Protein 7VRX (pdb70)

Sequence (1427 aa):
VLTDTPVMVQICISLAQGVVYWQPPAQALEKVKEIIWEPSVSRYGADEGLPELREALMQKLGHENNLHKSSVMVTAGANQAFVNVVLTLCDAGDSVVMFAPYYFNAHMSFQMTGVTDILVGPGDPKTLHPDADWLESTLKNTVPTPKLVTVVNPGNPSGTYIPESLLKRISDICKKAGCWLVIDNTYEYFMYDNRKHVCIEANHIVNIFSFSAYGMMGWRVGYIAYPSEVEGLAAQLLKVQDNIPICASIISQRLALYSMEMGPEWVTNQVKDLVKNREVLLEALSPLGKGAVKGGEGAIYLWAKLPDKYMDDFKVVHWLAGVVLIPGSSSGCPGYVRVSFGGLIEKDCRAAAERLRKVLTDTPVMVQIQEAQGVVYWQPPAQALEKVKEIIWEPSVSRYGADEGLPELREALMQKLGHENNLHKSSVMVTAGANQAFVNVVLTLCDAGDSVVMFAPYYFNAHMSFQMTGVTDILVGPGDPKTLHPDADWLESTLKNTVPTPKLVTVVNPGNPSGTYIPESLLKRISDICKKAGCWLVIDNTYEYFMYDNRKHVCIEANHIVNIFSFSAYGMMGWRVGYIAYPSEVEGLAAQLLKVQDNIPICASIISQRLALYSMEMGPEWVTNQVKDLVKNREVLLEALSPLGKGAVKGGEGAIYLWAKLPDKYMDDFKVVHWLGVVLIPGSSSGCPGYVRVSFGGLIEKDCRAAAELTDTPVMVQIQELIRGNCISLAQGVVYWQPPAQALEKVKEIIWEPSVSRYGADEGLPELREALMQKLGHENNLHKSSVMVTAGANQAFVNVVLTLCDAGDSVVMFAPYYFNAHMSFQMTGVTDILVGPGDPKTLHPDADWLESTLKNTVPTPKLVTVVNPGNPSGTYIPESLLKRISDICKKAGCWLVIDNTYEYFMYDNRKHVCIEANHIVNIFSFSAYGMMGWRVGYIAYPSEVEGLAAQLLKVQDNIPICASIISQRLALYSMEMGPEWVTNQVKDLVKNREVLLEALSPLGKGAVKGGEGAIYLWAKLPDKYMDDFKVVHWLAKRVLIPGSSSGCPGYVRVSFGGLIEKDCRAAAERLLTDTPVMVQICISLAQGVVYWQPPAQALEKVKEIIWEPSVSRYGADEGLPELREALMQKLGHENNLHKSSVMVTAGANQAFVNVVLTLCDAGDSVVMFAPYYFNAHMSFQMTGVTDILVGPGDPKTLHPDADWLESTLKNTVPTPKLVTVVNPGNPSGTYIPESLLKRISDICKKAGCWLVIDNTYEYFMYDNRKHVCIEANHIVNIFSFSAYGMMGWRVGYIAYPSEVEGLAAQLLKVQDNIPICASIISQRLALYSMEMGPEWVTNQVKDLVKNREVLLEALSPLGKGAVKGGEGAIYLWAKLPDKYMDDFKVVHWLGVVLIPGSSSGCPGYVRVSFGGLIEKDCRAAAERLRK

InterPro domains:
  IPR004838 Aminotransferases, class-I, pyridoxal-phosphate-binding site [PS00105] (230-243)
  IPR004839 Aminotransferase, class I/classII, large domain [PF00155] (30-380)
  IPR015421 Pyridoxal phosphate-dependent transferase, major domain [G3DSA:3.40.640.10] (11-390)
  IPR015424 Pyridoxal phosphate-dependent transferase [SSF53383] (24-387)
  IPR050596 Aspartate/prephenate aminotransferase-like [PTHR46383] (18-388)

Radius of gyration: 36.57 Å; Cα contacts (8 Å, |Δi|>4): 3224; chains: 4; bounding box: 102×88×93 Å

Nearest PDB structures (foldseek):
  7vrx-assembly2_A  TM=1.003E+00  e=2.700E-81  Solanum melongena
  7vrx-assembly2_D  TM=9.957E-01  e=5.953E-75  Solanum melongena
  7vrx-assembly2_C  TM=9.950E-01  e=6.932E-74  Solanum melongena
  7vrx-assembly2_B  TM=9.902E-01  e=2.092E-73  Solanum melongena
  2x5d-assembly1_D  TM=8.824E-01  e=5.271E-25  Pseudomonas aeruginosa PAO1

Secondary structure (DSSP, 8-state):
---HHHHTS---EE-SS---SPPSPHHHHHHHHTTTT-HHHHS---TT--HHHHHHHHHHHHHHS---SEEEEEES-HHHHHHHHHHHH--TT-EEEEESSP-HHHHHHHHHTT--EEEEE-B-TTT--B-HHHHHHHHHHSSSPPSEEEEESS-TTT-----HHHHHHHHHHHHHHT-EEEEE-TTTT-B-TTPPP-----TTEEEEEE----S-GGG--EEEEEESSSTTHHHHHHHHHHHTTSS--HHHHHHHHHHHTT-HHHHHHHHGGGHHHHHHHHHHTGGG-SSSEEE-SBTTEEEEEPPTT---HHHHHHS---EE-EEGGGGT-TTEEEEE-SS-SS-HHHHTTS----/---HHHHTSPP-------SSPSPHHHHHHHHHHTT-HHHHS---TT--HHHHHHHHHHHHHHH---SEEEEEESSHHHHHHHHHHHH--TT-EEEEESSP-HHHHHHHHHTT--EEEEE-B-TTT--B-HHHHHHHHHHSSSPPSEEEEESS-TTT-----HHHHHHHHHHHHHHT-EEEEE-TTTT-B-TTPPP-----TTEEEEEE----S-GGG--EEEEEETTSTTHHHHHHHHHHHTTSS--HHHHHHHHHHHTT-THHHHHHHHTTHHHHHHHHHHTGGG-TT-EEE-SBTTEEEEEPPTT---HHHHHHH-----EEGGGGT-TTEEEEE-SS-SS-TTTTT--/--HHHHTSPPPTT---------S---SSPSPHHHHHHHHHHTT-HHHHS---TT--HHHHHHHHHHHHHHS---SEEEEEESSHHHHHHHHHHHH--TT-EEEEESS--HHHHHHHHHTT--EEEEE-B-TTT--B-HHHHHHHHHHSSSPPSEEEEESS-TTT-----HHHHHHHHHHHHHHT-EEEEE-TTTT-B-TT--------TTEEEEEE----S-GGG--EEEEEESSSTTHHHHHHHHHHHTTSS--HHHHHHHHHHHTT-THHHHHHHGGGHHHHHHHHHHTGGG-STTEEE-SBTTEEEEEPPTT---HHHHHHHHHH---EEGGGGT-TTEEEEE-SS-SS-TTTTT----/--HHHHTS---EE--S---SPPSPHHHHHHHHHHTT-HHHHS---TT--HHHHHHHHHHHHHTS---SEEEEEES-HHHHHHHHHHHH--TT-EEEEESSP-HHHHHHHHHTT--EEEEE-B-TTT--B-HHHHHHHHHHSSSPPSEEEEESS-TTT-----HHHHHHHHHHHHHHT-EEEEE-TTTT-B-TTPPP-----TTEEEEEE----S-GGG--EEEEEESSSTTHHHHHHHHHHHTTSS--HHHHHHHHHHHTT-THHHHHHHGGGHHHHHHHHHHTGGG-SS-EEE-SBTTEEEEEPPTT---HHHHHHT--EE-EEGGGGT-TTEEEEE-SS-SS-TTTTT------

Solvent-accessible surface area: 53278 Å² total

Foldseek 3Di:
DDDPLQVPFDDQAEQAPFAFADAFDPVLVVVLVVCVPPPVLVDFDALQDDPLLQVLVQVCCCPPFVDNQWGKRKFQALLLVLLLVCVQQHAQVAEEEEEPLGDLSNQRSCSNRNNNNYHYAAADLQARAGDLVVVLCCQVPDPPGHAEYEAEAVDVPQQGGHDPVRVVSNVVSCVVSVHAYEYEDQFQLWFPPPDHDHDDADQRYKYKYGPVLRVCVVQGIIMIIHGPPNPCSVVSSCVSSCPPVVHRNSSSSSSVSSSCVVDSCVSNVLSVLLLVLCVLLVVLCVVADDSQWGHPRTDFKIKGAHPPVPQAQVVVQVVPVHHHWAASVSSVDTRMTMGGRRHDDVVSNVNSVRHDPD/DDDPLQVPQDDDWQDFAFADAFDPQLVVVLVVCVPPVVLVDQDALQADPLLQVLVQVCCCPPFVDNQWGKRKFQALLLVLLLVCQQQHAQVAEEEEEPLGDLSNQSSCSNRNNPNYHYAYADLQQREGDLVCVLCCQVPDPPGHAEYEDEAVDVPFQHGHAPVRVVSSVVSCVVSVHAYEYEDQFQLQFPPPRHRHDDDDQRYKYKYGCVLRVLVVQGIIMIIHGPPNPPSVVSSSVSSCPPPVHRNSSSSSSVSSSCVVPSVVSNVVSVVLLVLVVLVVVLLPVQDPSQWGHPRTRFKIKGAHPPVCQPQVVVQVVPVAH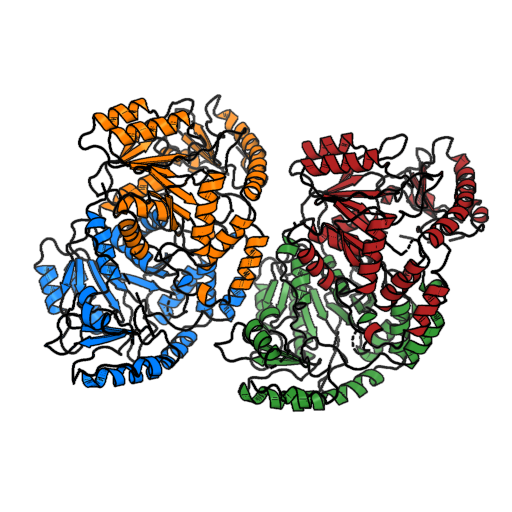WIASVSSVDGRIIMDGSRHDDVVSNVNSPD/DDPLQVPQDDDVPDDPDVPDQADFAFADAFDPVLVVVLVVCVPPVVLVDQDALQDDPLLQVLVQVCCCPPQVDDQWGKRKAQALLLVLLLVCQQQDDQVAEEEEEPLADLSNQSSCSNRNNPNYHYAFADPQARHGDLVCLLCCQVPDPPGHAEYEDEAVDVAAQGGHAPVRVVSSVVSCVVSVHAYEYEDAFQLWFPPPGHDHHDDDQRYKYKYGPVLRVLVVQGIIMIIHGPPPPCSVVSSSVSSCPPPVHRRSSSSSSVSSSCVVDSCVSNVVSVQLLVLVVLVVVLLPVQDDSFWHHPRTRFKIKGAHPPVQQPQVVVCVVVNVCHWAASVSSVGGRMIMGGSRYDDVVSNVVSSNND/DDPLQVPQDDLPEQADFAFADAFDPVLVVVLVVCPPPVVLVDQDALQADPLLQVLVQVCCCPVQVDNQWGKRKALALLVVLLLCCQLQHDQVAEEEEEPLGDLSNQSSCSNRNNNRYHYAFADPQARHGDLVVVLVCQVPDPPGHAEYEDEAVDVAQQGGQAPVRVVSSVVSCVVSVHAYEYEDQWQLWFPPPGHDHDDDDQRYKYKYGPVLRVCVVQGIIMITHGPPNPCSVVSSCVSSCPPPNHRNSSSSSSSSSSCVVDSCVSNVLSVQLLVLVVLVVVLLPVQDDSQWGHPRTRFKIKGAADPVPLPQVVVQVPDSYHWAQSVSSVRGRMTMGGRRNDDVVSNVNSVRVSDD

B-factor: mean 49.65, std 13.94, range [20.95, 112.95]

Organism: Solanum melongena (NCBI:txid223891)

Structure (mmCIF, N/CA/C/O backbone):
data_7VRX
#
_entry.id   7VRX
#
_cell.length_a   96.157
_cell.length_b   96.157
_cell.length_c   407.132
_cell.angle_alpha   90.0
_cell.angle_beta   90.0
_cell.angle_gamma   120.0
#
_symmetry.space_group_name_H-M   'P 65'
#
loop_
_entity.id
_entity.type
_entity.pdbx_description
1 polymer Aminotransferase
2 non-polymer 'SULFATE ION'
3 water water
#
loop_
_atom_site.group_PDB
_atom_site.id
_atom_site.type_symbol
_atom_site.label_atom_id
_atom_site.label_alt_id
_atom_site.label_comp_id
_atom_site.label_asym_id
_atom_site.label_entity_id
_atom_site.label_seq_id
_atom_site.pdbx_PDB_ins_code
_atom_site.Cartn_x
_atom_site.Cartn_y
_atom_site.Cartn_z
_atom_site.occupancy
_atom_site.B_iso_or_equiv
_atom_site.auth_seq_id
_atom_site.auth_comp_id
_atom_site.auth_asym_id
_atom_site.auth_atom_id
_atom_site.pdbx_PDB_model_num
ATOM 1 N N . VAL A 1 12 ? -69.71400 219.61800 15.72600 1.000 53.67000 12 VAL A N 1
ATOM 2 C CA . VAL A 1 12 ? -68.42100 219.45500 16.37600 1.000 48.97000 12 VAL A CA 1
ATOM 3 C C . VAL A 1 12 ? -67.36400 220.23200 15.60100 1.000 54.63000 12 VAL A C 1
ATOM 4 O O . VAL A 1 12 ? -67.14400 221.42900 15.82900 1.000 51.64000 12 VAL A O 1
ATOM 8 N N . LEU A 1 13 ? -66.69400 219.52800 14.69500 1.000 50.79000 13 LEU A N 1
ATOM 9 C CA . LEU A 1 13 ? -65.78300 220.15700 13.75900 1.000 44.84000 13 LEU A CA 1
ATOM 10 C C . LEU A 1 13 ? -66.59500 220.52100 12.53300 1.000 49.14000 13 LEU A C 1
ATOM 11 O O . LEU A 1 13 ? -67.68200 219.98700 12.31600 1.000 54.72000 13 LEU A O 1
ATOM 16 N N . THR A 1 14 ? -66.07900 221.42600 11.72000 1.000 48.70000 14 THR A N 1
ATOM 17 C CA . THR A 1 14 ? -66.87900 221.91200 10.61400 1.000 48.33000 14 THR A CA 1
ATOM 18 C C . THR A 1 14 ? -66.75800 221.12100 9.33600 1.000 48.36000 14 THR A C 1
ATOM 19 O O . THR A 1 14 ? -65.74300 220.48000 9.06800 1.000 49.00000 14 THR A O 1
ATOM 23 N N . ASP A 1 15 ? -67.84400 221.16100 8.57500 1.000 43.95000 15 ASP A N 1
ATOM 24 C CA . ASP A 1 15 ? -67.94800 220.48200 7.30300 1.000 47.06000 15 ASP A CA 1
ATOM 25 C C . ASP A 1 15 ? -66.82200 220.93100 6.38100 1.000 45.72000 15 ASP A C 1
ATOM 26 O O . ASP A 1 15 ? -66.12000 220.09400 5.81700 1.000 47.25000 15 ASP A O 1
ATOM 31 N N . THR A 1 16 ? -66.63300 222.24500 6.25300 1.000 42.96000 16 THR A N 1
ATOM 32 C CA . THR A 1 16 ? -65.69500 222.77000 5.26200 1.000 45.03000 16 THR A CA 1
ATOM 33 C C . THR A 1 16 ? -64.26200 222.25100 5.43600 1.000 42.78000 16 THR A C 1
ATOM 34 O O . THR A 1 16 ? -63.64800 221.88900 4.44700 1.000 42.57000 16 THR A O 1
ATOM 38 N N . PRO A 1 17 ? -63.73500 222.15900 6.67400 1.000 41.69000 17 PRO A N 1
ATOM 39 C CA . PRO A 1 17 ? -62.37700 221.60500 6.68800 1.000 45.39000 17 PRO A CA 1
ATOM 40 C C . PRO A 1 17 ? -62.32200 220.09100 6.86100 1.000 44.82000 17 PRO A C 1
ATOM 41 O O . PRO A 1 17 ? -61.33900 219.48300 6.44300 1.000 48.12000 17 PRO A O 1
ATOM 45 N N . VAL A 1 18 ? -63.34300 219.48900 7.46100 1.000 43.10000 18 VAL A N 1
ATOM 46 C CA . VAL A 1 18 ? -63.36700 218.03900 7.59100 1.000 47.46000 18 VAL A CA 1
ATOM 47 C C . VAL A 1 18 ? -63.40700 217.42100 6.19000 1.000 45.54000 18 VAL A C 1
ATOM 48 O O . VAL A 1 18 ? -62.85000 216.34500 5.96000 1.000 48.85000 18 VAL A O 1
ATOM 52 N N . MET A 1 19 ? -64.01200 218.14300 5.24600 1.000 47.81000 19 MET A N 1
ATOM 53 C CA . MET A 1 19 ? -64.09500 217.69400 3.85300 1.000 45.52000 19 MET A CA 1
ATOM 54 C C . MET A 1 19 ? -63.03900 218.33000 2.94700 1.000 43.63000 19 MET A C 1
ATOM 55 O O . MET A 1 19 ? -63.15000 218.27400 1.72200 1.000 48.75000 19 MET A O 1
ATOM 60 N N . VAL A 1 20 ? -62.01500 218.92100 3.56000 1.000 41.81000 20 VAL A N 1
ATOM 61 C CA . VAL A 1 20 ? -60.77300 219.28200 2.86700 1.000 41.91000 20 VAL A CA 1
ATOM 62 C C . VAL A 1 20 ? -59.79900 218.11100 2.90300 1.000 44.55000 20 VAL A C 1
ATOM 63 O O . VAL A 1 20 ? -59.68500 217.42300 3.92600 1.000 38.54000 20 VAL A O 1
ATOM 67 N N . GLN A 1 21 ? -59.07700 217.89900 1.80700 1.000 41.65000 21 GLN A N 1
ATOM 68 C CA . GLN A 1 21 ? -58.16300 216.77500 1.73700 1.000 44.01000 21 GLN A CA 1
ATOM 69 C C . GLN A 1 21 ? -56.98600 217.05200 2.66600 1.000 48.06000 21 GLN A C 1
ATOM 70 O O . GLN A 1 21 ? -56.64300 218.21200 2.91400 1.000 48.37000 21 GLN A O 1
ATOM 76 N N . ILE A 1 22 ? -56.39400 215.99200 3.20500 1.000 44.15000 22 ILE A N 1
ATOM 77 C CA . ILE A 1 22 ? -55.26400 216.12000 4.11800 1.000 50.27000 22 ILE A CA 1
ATOM 78 C C . ILE A 1 22 ? -53.99500 216.58800 3.41200 1.000 48.51000 22 ILE A C 1
ATOM 79 O O . ILE A 1 22 ? -53.63300 216.04500 2.37000 1.000 48.70000 22 ILE A O 1
ATOM 84 N N . CYS A 1 32 ? -33.57100 207.23100 4.07600 1.000 81.98000 32 CYS A N 1
ATOM 85 C CA . CYS A 1 32 ? -34.34300 207.53000 2.87500 1.000 77.04000 32 CYS A CA 1
ATOM 86 C C . CYS A 1 32 ? -33.89700 208.84200 2.24900 1.000 70.97000 32 CYS A C 1
ATOM 87 O O . CYS A 1 32 ? -33.86000 209.87300 2.91800 1.000 76.14000 32 CYS A O 1
ATOM 90 N N . ILE A 1 33 ? -33.53600 208.80100 0.97200 1.000 68.09000 33 ILE A N 1
ATOM 91 C CA . ILE A 1 33 ? -33.27000 210.03300 0.24200 1.000 68.99000 33 ILE A CA 1
ATOM 92 C C . ILE A 1 33 ? -34.59200 210.53200 -0.32800 1.000 64.45000 33 ILE A C 1
ATOM 93 O O . ILE A 1 33 ? -35.39400 209.74800 -0.83400 1.000 61.95000 33 ILE A O 1
ATOM 98 N N . SER A 1 34 ? -34.82500 211.83500 -0.23900 1.000 60.89000 34 SER A N 1
ATOM 99 C CA . SER A 1 34 ? -36.11000 212.38200 -0.64200 1.000 60.18000 34 SER A CA 1
ATOM 100 C C . SER A 1 34 ? -36.04000 213.12200 -1.96500 1.000 60.91000 34 SER A C 1
ATOM 101 O O . SER A 1 34 ? -35.11500 213.89600 -2.21500 1.000 58.61000 34 SER A O 1
ATOM 104 N N . LEU A 1 35 ? -37.03000 212.86100 -2.81000 1.000 59.40000 35 LEU A N 1
ATOM 105 C CA . LEU A 1 35 ? -37.23500 213.61100 -4.04100 1.000 55.65000 35 LEU A CA 1
ATOM 106 C C . LEU A 1 35 ? -38.65200 214.18000 -4.01300 1.000 56.54000 35 LEU A C 1
ATOM 107 O O . LEU A 1 35 ? -39.29000 214.34700 -5.05500 1.000 52.86000 35 LEU A O 1
ATOM 112 N N . ALA A 1 36 ? -39.11800 214.49900 -2.80800 1.000 56.21000 36 ALA A N 1
ATOM 113 C CA . ALA A 1 36 ? -40.53700 214.73900 -2.55800 1.000 56.98000 36 ALA A CA 1
ATOM 114 C C . ALA A 1 36 ? -40.96100 216.21000 -2.55300 1.000 53.74000 36 ALA A C 1
ATOM 115 O O . ALA A 1 36 ? -41.30900 216.75200 -3.60200 1.000 55.35000 36 ALA A O 1
ATOM 117 N N . GLN A 1 37 ? -40.90600 216.85100 -1.38500 1.000 57.17000 37 GLN A N 1
ATOM 118 C CA . GLN A 1 37 ? -41.42000 218.21500 -1.21900 1.000 57.66000 37 GLN A CA 1
ATOM 119 C C . GLN A 1 37 ? -40.92900 219.21600 -2.25900 1.000 55.47000 37 GLN A C 1
ATOM 120 O O . GLN A 1 37 ? -41.68300 220.08100 -2.69500 1.000 61.73000 37 GLN A O 1
ATOM 126 N N . GLY A 1 38 ? -39.67900 219.12200 -2.67200 1.000 52.39000 38 GLY A N 1
ATOM 127 C CA . GLY A 1 38 ? -39.20900 220.08500 -3.64100 1.000 54.04000 38 GLY A CA 1
ATOM 128 C C . GLY A 1 38 ? -38.94600 221.45700 -3.06500 1.000 55.03000 38 GLY A C 1
ATOM 129 O O . GLY A 1 38 ? -39.82200 222.31800 -2.96500 1.000 55.67000 38 GLY A O 1
ATOM 130 N N . VAL A 1 39 ? -37.69100 221.63600 -2.69700 1.000 54.77000 39 VAL A N 1
ATOM 131 C CA . VAL A 1 39 ? -37.15600 222.86700 -2.17000 1.000 48.09000 39 VAL A CA 1
ATOM 132 C C . VAL A 1 39 ? -35.89700 223.13200 -2.98500 1.000 47.08000 39 VAL A C 1
ATOM 133 O O . VAL A 1 39 ? -35.58900 222.37300 -3.90000 1.000 42.09000 39 VAL A O 1
ATOM 137 N N . VAL A 1 40 ? -35.18000 224.20800 -2.70000 1.000 46.23000 40 VAL A N 1
ATOM 138 C CA . VAL A 1 40 ? -33.87200 224.36800 -3.32600 1.000 43.66000 40 VAL A CA 1
ATOM 139 C C . VAL A 1 40 ? -32.82400 224.07100 -2.26100 1.000 42.43000 40 VAL A C 1
ATOM 140 O O . VAL A 1 40 ? -33.11400 224.12600 -1.07000 1.000 44.69000 40 VAL A O 1
ATOM 144 N N . TYR A 1 41 ? -31.60600 223.74900 -2.66900 1.000 46.23000 41 TYR A N 1
ATOM 145 C CA . TYR A 1 41 ? -30.58800 223.38000 -1.69200 1.000 42.63000 41 TYR A CA 1
ATOM 146 C C . TYR A 1 41 ? -29.83900 224.60400 -1.16500 1.000 45.91000 41 TYR A C 1
ATOM 147 O O . TYR A 1 41 ? -29.18200 224.54700 -0.12500 1.000 43.85000 41 TYR A O 1
ATOM 156 N N . TRP A 1 42 ? -29.94400 225.72000 -1.87200 1.000 42.52000 42 TRP A N 1
ATOM 157 C CA . TRP A 1 42 ? -29.15100 226.87400 -1.50100 1.000 42.26000 42 TRP A CA 1
ATOM 158 C C . TRP A 1 42 ? -29.84600 227.79300 -0.49500 1.000 48.18000 42 TRP A C 1
ATOM 159 O O . TRP A 1 42 ? -31.07100 227.91100 -0.48700 1.000 43.67000 42 TRP A O 1
ATOM 170 N N . GLN A 1 43 ? -29.04200 228.39600 0.38100 1.000 41.40000 43 GLN A N 1
ATOM 171 C CA . GLN A 1 43 ? -29.51000 229.39900 1.33000 1.000 37.16000 43 GLN A CA 1
ATOM 172 C C . GLN A 1 43 ? -29.57600 230.74700 0.62500 1.000 39.95000 43 GLN A C 1
ATOM 173 O O . GLN A 1 43 ? -29.04600 230.89400 -0.48000 1.000 37.89000 43 GLN A O 1
ATOM 179 N N . PRO A 1 44 ? -30.20500 231.74800 1.26100 1.000 34.29000 44 PRO A N 1
ATOM 180 C CA . PRO A 1 44 ? -30.21800 233.07700 0.63700 1.000 34.35000 44 PRO A CA 1
ATOM 181 C C . PRO A 1 44 ? -28.80600 233.68200 0.51200 1.000 35.09000 44 PRO A C 1
ATOM 182 O O . PRO A 1 44 ? -27.86400 233.15600 1.10500 1.000 37.10000 44 PRO A O 1
ATOM 186 N N . PRO A 1 45 ? -28.66000 234.75900 -0.27600 1.000 34.24000 45 PRO A N 1
ATOM 187 C CA . PRO A 1 45 ? -27.35100 235.37100 -0.53600 1.000 32.81000 45 PRO A CA 1
ATOM 188 C C . PRO A 1 45 ? -26.61400 235.78200 0.74500 1.000 40.66000 45 PRO A C 1
ATOM 189 O O . PRO A 1 45 ? -27.20600 236.39700 1.63000 1.000 35.95000 45 PRO A O 1
ATOM 193 N N . ALA A 1 46 ? -25.33300 235.43900 0.84100 1.000 35.61000 46 ALA A N 1
ATOM 194 C CA . ALA A 1 46 ? -24.56500 235.74000 2.04800 1.000 37.24000 46 ALA A CA 1
ATOM 195 C C . ALA A 1 46 ? -24.55800 237.22700 2.37700 1.000 29.99000 46 ALA A C 1
ATOM 196 O O . ALA A 1 46 ? -24.65800 237.60200 3.54000 1.000 34.69000 46 ALA A O 1
ATOM 198 N N . GLN A 1 47 ? -24.49600 238.07100 1.35600 1.000 31.55000 47 GLN A N 1
ATOM 199 C CA . GLN A 1 47 ? -24.43600 239.50900 1.59100 1.000 38.12000 47 GLN A CA 1
ATOM 200 C C . GLN A 1 47 ? -25.74500 240.02400 2.14400 1.000 40.89000 47 GLN A C 1
ATOM 201 O O . GLN A 1 47 ? -25.76100 240.97100 2.93200 1.000 41.89000 47 GLN A O 1
ATOM 207 N N . ALA A 1 48 ? -26.84200 239.39300 1.74600 1.000 35.72000 48 ALA A N 1
ATOM 208 C CA . ALA A 1 48 ? -28.14300 239.80400 2.25400 1.000 37.78000 48 ALA A CA 1
ATOM 209 C C . ALA A 1 48 ? -28.35900 239.28700 3.67800 1.000 34.06000 48 ALA A C 1
ATOM 210 O O . ALA A 1 48 ? -28.93200 239.99400 4.50600 1.000 34.31000 48 ALA A O 1
ATOM 212 N N . LEU A 1 49 ? -27.91600 238.06000 3.96500 1.000 36.54000 49 LEU A N 1
ATOM 213 C CA . LEU A 1 49 ? -28.03700 237.53500 5.32200 1.000 35.60000 49 LEU A CA 1
ATOM 214 C C . LEU A 1 49 ? -27.19600 238.35100 6.29200 1.000 40.83000 49 LEU A C 1
ATOM 215 O O . LEU A 1 49 ? -27.60400 238.56600 7.43200 1.000 40.80000 49 LEU A O 1
ATOM 220 N N . GLU A 1 50 ? -26.03600 238.81800 5.83600 1.000 39.14000 50 GLU A N 1
ATOM 221 C CA . GLU A 1 50 ? -25.17200 239.65400 6.66700 1.000 42.34000 50 GLU A CA 1
ATOM 222 C C . GLU A 1 50 ? -25.78100 241.03200 6.92300 1.000 43.17000 50 GLU A C 1
ATOM 223 O O . GLU A 1 50 ? -25.72900 241.53000 8.04200 1.000 43.47000 50 GLU A O 1
ATOM 229 N N . LYS A 1 51 ? -26.39000 241.62900 5.90200 1.000 41.09000 51 LYS A N 1
ATOM 230 C CA . LYS A 1 51 ? -27.03000 242.93000 6.06300 1.000 42.30000 51 LYS A CA 1
ATOM 231 C C . LYS A 1 51 ? -28.19800 242.84400 7.04500 1.000 42.16000 51 LYS A C 1
ATOM 232 O O . LYS A 1 51 ? -28.44500 243.76900 7.82400 1.000 45.41000 51 LYS A O 1
ATOM 238 N N . VAL A 1 52 ? -28.92600 241.73600 6.98200 1.000 41.09000 52 VAL A N 1
ATOM 239 C CA . VAL A 1 52 ? -30.01700 241.46800 7.90600 1.000 40.18000 52 VAL A CA 1
ATOM 240 C C . VAL A 1 52 ? -29.53200 241.36700 9.35400 1.000 41.53000 52 VAL A C 1
ATOM 241 O O . VAL A 1 52 ? -30.16300 241.88600 10.28200 1.000 35.34000 52 VAL A O 1
ATOM 245 N N . LYS A 1 53 ? -28.40000 240.70000 9.53900 1.000 39.64000 53 LYS A N 1
ATOM 246 C CA . LYS A 1 53 ? -27.81800 240.54200 10.86300 1.000 41.05000 53 LYS A CA 1
ATOM 247 C C . LYS A 1 53 ? -27.56500 241.89900 11.50900 1.000 39.16000 53 LYS A C 1
ATOM 248 O O . LYS A 1 53 ? -27.82300 242.08700 12.69300 1.000 40.13000 53 LYS A O 1
ATOM 254 N N . GLU A 1 54 ? -27.16400 242.85800 10.68200 1.000 41.47000 54 GLU A N 1
ATOM 255 C CA . GLU A 1 54 ? -26.72300 244.17300 11.12400 1.000 41.84000 54 GLU A CA 1
ATOM 256 C C . GLU A 1 54 ? -27.86400 245.13200 11.46100 1.000 44.43000 54 GLU A C 1
ATOM 257 O O . GLU A 1 54 ? -27.61700 246.21800 11.99000 1.000 40.42000 54 GLU A O 1
ATOM 263 N N . ILE A 1 55 ? -29.09200 244.77100 11.08700 1.000 42.04000 55 ILE A N 1
ATOM 264 C CA . ILE A 1 55 ? -30.26400 245.60800 11.36300 1.000 38.96000 55 ILE A CA 1
ATOM 265 C C . ILE A 1 55 ? -31.24000 244.96500 12.35100 1.000 36.85000 55 ILE A C 1
ATOM 266 O O . ILE A 1 55 ? -32.30900 245.50700 12.60400 1.000 41.52000 55 ILE A O 1
ATOM 271 N N . ILE A 1 56 ? -30.88900 243.80200 12.88600 1.000 36.81000 56 ILE A N 1
ATOM 272 C CA . ILE A 1 56 ? -31.76500 243.08000 13.81500 1.000 37.01000 56 ILE A CA 1
ATOM 273 C C . ILE A 1 56 ? -32.09100 243.90600 15.07700 1.000 43.92000 56 ILE A C 1
ATOM 274 O O . ILE A 1 56 ? -33.11200 243.69000 15.73800 1.000 45.88000 56 ILE A O 1
ATOM 279 N N . TRP A 1 57 ? -31.25700 244.90200 15.36100 1.000 44.48000 57 TRP A N 1
ATOM 280 C CA . TRP A 1 57 ? -31.37300 245.70800 16.57400 1.000 42.56000 57 TRP A CA 1
ATOM 281 C C . TRP A 1 57 ? -32.30900 246.89500 16.39800 1.000 41.17000 57 TRP A C 1
ATOM 282 O O . TRP A 1 57 ? -32.76400 247.49100 17.38100 1.000 36.45000 57 TRP A O 1
ATOM 293 N N . GLU A 1 58 ? -32.59200 247.23000 15.14200 1.000 40.94000 58 GLU A N 1
ATOM 294 C CA . GLU A 1 58 ? -33.43200 248.37700 14.80800 1.000 39.19000 58 GLU A CA 1
ATOM 295 C C . GLU A 1 58 ? -34.84600 248.23400 15.35200 1.000 41.81000 58 GLU A C 1
ATOM 296 O O . GLU A 1 58 ? -35.45800 247.16700 15.24200 1.000 39.81000 58 GLU A O 1
ATOM 302 N N . PRO A 1 59 ? -35.35900 249.30100 15.97400 1.000 46.57000 59 PRO A N 1
ATOM 303 C CA . PRO A 1 59 ? -36.71200 249.20000 16.53300 1.000 45.30000 59 PRO A CA 1
ATOM 304 C C . PRO A 1 59 ? -37.77500 248.99100 15.45100 1.000 39.50000 59 PRO A C 1
ATOM 305 O O . PRO A 1 59 ? -38.74500 248.27700 15.70500 1.000 42.37000 59 PRO A O 1
ATOM 309 N N . SER A 1 60 ? -37.56500 249.54700 14.26000 1.000 37.80000 60 SER A N 1
ATOM 310 C CA . SER A 1 60 ? -38.52400 249.39600 13.16200 1.000 39.21000 60 SER A CA 1
ATOM 311 C C . SER A 1 60 ? -38.74100 247.93400 12.77200 1.000 39.45000 60 SER A C 1
ATOM 312 O O . SER A 1 60 ? -39.79400 247.57300 12.25200 1.000 40.33000 60 SER A O 1
ATOM 315 N N . VAL A 1 61 ? -37.72900 247.11200 13.01200 1.000 36.75000 61 VAL A N 1
ATOM 316 C CA . VAL A 1 61 ? -37.76000 245.68800 12.68200 1.000 37.51000 61 VAL A CA 1
ATOM 317 C C . VAL A 1 61 ? -38.70700 244.91900 13.61900 1.000 35.29000 61 VAL A C 1
ATOM 318 O O . VAL A 1 61 ? -39.25200 243.87200 13.25800 1.000 35.80000 61 VAL A O 1
ATOM 322 N N . SER A 1 62 ? -38.90500 245.42900 14.83100 1.000 36.86000 62 SER A N 1
ATOM 323 C CA . SER A 1 62 ? -39.77600 244.75000 15.78700 1.000 30.68000 62 SER A CA 1
ATOM 324 C C . SER A 1 62 ? -41.19800 245.33300 15.83100 1.000 34.50000 62 SER A C 1
ATOM 325 O O . SER A 1 62 ? -42.07600 244.76300 16.48000 1.000 34.59000 62 SER A O 1
ATOM 328 N N . ARG A 1 63 ? -41.41800 246.44600 15.13100 1.000 30.77000 63 ARG A N 1
ATOM 329 C CA . ARG A 1 63 ? -42.73600 247.07400 15.06700 1.000 37.34000 63 ARG A CA 1
ATOM 330 C C . ARG A 1 63 ? -43.55200 246.51500 13.90600 1.000 38.09000 63 ARG A C 1
ATOM 331 O O . ARG A 1 63 ? -42.99000 246.00900 12.93200 1.000 32.60000 63 ARG A O 1
ATOM 339 N N . TYR A 1 64 ? -44.87700 246.64000 13.99900 1.000 38.83000 64 TYR A N 1
ATOM 340 C CA . TYR A 1 64 ? -45.76100 246.30400 12.88700 1.000 34.42000 64 TYR A CA 1
ATOM 341 C C . TYR A 1 64 ? -45.37200 247.12300 11.67200 1.000 35.84000 64 TYR A C 1
ATOM 342 O O . TYR A 1 64 ? -44.93000 248.26600 11.79500 1.000 39.32000 64 TYR A O 1
ATOM 351 N N . GLY A 1 65 ? -45.50100 246.52500 10.49700 1.000 34.97000 65 GLY A N 1
ATOM 352 C CA . GLY A 1 65 ? -45.32600 247.27000 9.27100 1.000 31.60000 65 GLY A CA 1
ATOM 353 C C . GLY A 1 65 ? -46.67700 247.51300 8.63300 1.000 31.15000 65 GLY A C 1
ATOM 354 O O . GLY A 1 65 ? -47.68500 246.96400 9.07800 1.000 38.02000 65 GLY A O 1
ATOM 355 N N . ALA A 1 66 ? -46.69100 248.36400 7.61400 1.000 33.83000 66 ALA A N 1
ATOM 356 C CA . ALA A 1 66 ? -47.85200 248.54700 6.76600 1.000 36.51000 66 ALA A CA 1
ATOM 357 C C . ALA A 1 66 ? -48.30100 247.18300 6.22500 1.000 37.54000 66 ALA A C 1
ATOM 358 O O . ALA A 1 66 ? -47.47400 246.33100 5.87200 1.000 30.06000 66 ALA A O 1
ATOM 360 N N . ASP A 1 67 ? -49.60800 246.96800 6.20800 1.000 39.05000 67 ASP A N 1
ATOM 361 C CA . ASP A 1 67 ? -50.16400 245.71200 5.72900 1.000 32.80000 67 ASP A CA 1
ATOM 362 C C . ASP A 1 67 ? -49.73300 245.36100 4.30100 1.000 29.82000 67 ASP A C 1
ATOM 363 O O . ASP A 1 67 ? -49.48400 244.19500 3.99400 1.000 31.16000 67 ASP A O 1
ATOM 368 N N . GLU A 1 68 ? -49.66100 246.36400 3.43200 1.000 29.32000 68 GLU A N 1
ATOM 369 C CA . GLU A 1 68 ? -49.29500 246.13700 2.04000 1.000 34.48000 68 GLU A CA 1
ATOM 370 C C . GLU A 1 68 ? -47.79700 245.85100 1.84400 1.000 34.76000 68 GLU A C 1
ATOM 371 O O . GLU A 1 68 ? -47.37800 245.49700 0.74100 1.000 33.82000 68 GLU A O 1
ATOM 377 N N . GLY A 1 69 ? -47.00400 246.01100 2.90500 1.000 30.43000 69 GLY A N 1
ATOM 378 C CA . GLY A 1 69 ? -45.56600 245.75100 2.86600 1.000 29.03000 69 GLY A CA 1
ATOM 379 C C . GLY A 1 69 ? -44.66800 246.97000 3.00600 1.000 32.41000 69 GLY A C 1
ATOM 380 O O . GLY A 1 69 ? -45.11500 248.10000 2.81900 1.000 34.92000 69 GLY A O 1
ATOM 381 N N . LEU A 1 70 ? -43.39700 246.72500 3.34300 1.000 36.94000 70 LEU A N 1
ATOM 382 C CA . LEU A 1 70 ? -42.36100 247.76400 3.41800 1.000 33.87000 70 LEU A CA 1
ATOM 383 C C . LEU A 1 70 ? -42.32100 248.59600 2.13900 1.000 36.12000 70 LEU A C 1
ATOM 384 O O . LEU A 1 70 ? -42.20200 248.04400 1.04200 1.000 39.52000 70 LEU A O 1
ATOM 389 N N . PRO A 1 71 ? -42.42100 249.92700 2.26700 1.000 39.57000 71 PRO A N 1
ATOM 390 C CA . PRO A 1 71 ? -42.41300 250.80800 1.09400 1.000 40.23000 71 PRO A CA 1
ATOM 391 C C . PRO A 1 71 ? -41.17500 250.63900 0.21000 1.000 42.69000 71 PRO A C 1
ATOM 392 O O . PRO A 1 71 ? -41.31900 250.69400 -1.01500 1.000 41.10000 71 PRO A O 1
ATOM 396 N N . GLU A 1 72 ? -39.99400 250.43700 0.80100 1.000 35.82000 72 GLU A N 1
ATOM 397 C CA . GLU A 1 72 ? -38.79600 250.23800 -0.00800 1.000 39.42000 72 GLU A CA 1
ATOM 398 C C . GLU A 1 72 ? -38.90000 248.93600 -0.80400 1.000 36.86000 72 GLU A C 1
ATOM 399 O O . GLU A 1 72 ? -38.47600 248.88300 -1.95800 1.000 34.17000 72 GLU A O 1
ATOM 405 N N . LEU A 1 73 ? -39.46500 247.89300 -0.19900 1.000 32.85000 73 LEU A N 1
ATOM 406 C CA . LEU A 1 73 ? -39.60000 246.61400 -0.90400 1.000 34.94000 73 LEU A CA 1
ATOM 407 C C . LEU A 1 73 ? -40.67600 246.68700 -1.99000 1.000 37.72000 73 LEU A C 1
ATOM 408 O O . LEU A 1 73 ? -40.46100 246.22400 -3.11300 1.000 41.16000 73 LEU A O 1
ATOM 413 N N . ARG A 1 74 ? -41.82500 247.27300 -1.66700 1.000 38.30000 74 ARG A N 1
ATOM 414 C CA . ARG A 1 74 ? -42.88300 247.43400 -2.66000 1.000 38.49000 74 ARG A CA 1
ATOM 415 C C . ARG A 1 74 ? -42.39000 248.21300 -3.87300 1.000 38.69000 74 ARG A C 1
ATOM 416 O O . ARG A 1 74 ? -42.71200 247.86600 -5.01100 1.000 37.86000 74 ARG A O 1
ATOM 424 N N . GLU A 1 75 ? -41.60700 249.25900 -3.63400 1.000 37.00000 75 GLU A N 1
ATOM 425 C CA . GLU A 1 75 ? -41.08100 250.06400 -4.72900 1.000 40.56000 75 GLU A CA 1
ATOM 426 C C . GLU A 1 75 ? -40.07000 249.26500 -5.55000 1.000 36.48000 75 GLU A C 1
ATOM 427 O O . GLU A 1 75 ? -40.06400 249.33100 -6.77500 1.000 37.58000 75 GLU A O 1
ATOM 433 N N . ALA A 1 76 ? -39.20800 248.52300 -4.86700 1.000 36.03000 76 ALA A N 1
ATOM 434 C CA . ALA A 1 76 ? -38.26000 247.63800 -5.53200 1.000 39.79000 76 ALA A CA 1
ATOM 435 C C . ALA A 1 76 ? -38.99200 246.59100 -6.36300 1.000 41.07000 76 ALA A C 1
ATOM 436 O O . ALA A 1 76 ? -38.56200 246.22400 -7.46100 1.000 37.32000 76 ALA A O 1
ATOM 438 N N . LEU A 1 77 ? -40.09900 246.09900 -5.82700 1.000 36.68000 77 LEU A N 1
ATOM 439 C CA . LEU A 1 77 ? -40.86600 245.09000 -6.53900 1.000 33.66000 77 LEU A CA 1
ATOM 440 C C . LEU A 1 77 ? -41.54200 245.71800 -7.74600 1.000 38.29000 77 LEU A C 1
ATOM 441 O O . LEU A 1 77 ? -41.60300 245.10000 -8.80500 1.000 38.19000 77 LEU A O 1
ATOM 446 N N . MET A 1 78 ? -41.98600 246.96900 -7.60600 1.000 34.58000 78 MET A N 1
ATOM 447 C CA . MET A 1 78 ? -42.57300 247.69100 -8.72800 1.000 37.82000 78 MET A CA 1
ATOM 448 C C . MET A 1 78 ? -41.57300 247.82800 -9.86600 1.000 42.59000 78 MET A C 1
ATOM 449 O O . MET A 1 78 ? -41.91900 247.63400 -11.03000 1.000 44.23000 78 MET A O 1
ATOM 454 N N . GLN A 1 79 ? -40.33100 248.15400 -9.52700 1.000 44.90000 79 GLN A N 1
ATOM 455 C CA . GLN A 1 79 ? -39.29000 248.29000 -10.53700 1.000 40.76000 79 GLN A CA 1
ATOM 456 C C . GLN A 1 79 ? -39.04100 246.95100 -11.20000 1.000 36.39000 79 GLN A C 1
ATOM 457 O O . GLN A 1 79 ? -38.90000 246.86500 -12.41900 1.000 41.49000 79 GLN A O 1
ATOM 463 N N . LYS A 1 80 ? -39.00800 245.90200 -10.38900 1.000 35.29000 80 LYS A N 1
ATOM 464 C CA . LYS A 1 80 ? -38.76900 244.55300 -10.88500 1.000 39.88000 80 LYS A 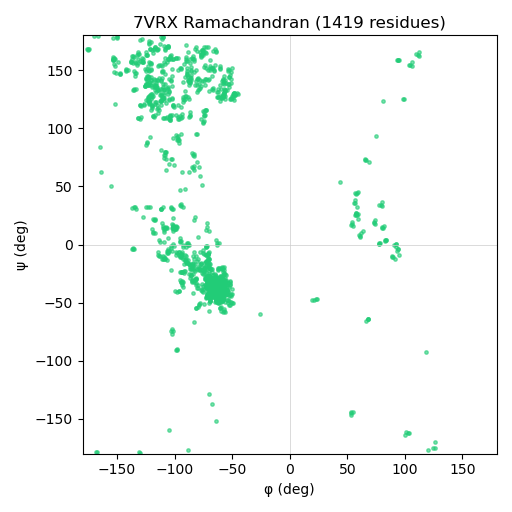CA 1
ATOM 465 C C . LYS A 1 80 ? -39.86700 244.11000 -11.85600 1.000 42.24000 80 LYS A C 1
ATOM 466 O O . LYS A 1 80 ? -39.57700 243.53700 -12.91000 1.000 42.49000 80 LYS A O 1
ATOM 472 N N . LEU A 1 81 ? -41.12000 244.36700 -11.49500 1.000 40.57000 81 LEU A N 1
ATOM 473 C CA . LEU A 1 81 ? -42.25300 243.96800 -12.32900 1.000 38.73000 81 LEU A CA 1
ATOM 474 C C . LEU A 1 81 ? -42.16800 244.63500 -13.69100 1.000 44.35000 81 LEU A C 1
ATOM 475 O O . LEU A 1 81 ? -42.38800 244.00600 -14.71900 1.000 44.43000 81 LEU A O 1
ATOM 480 N N . GLY A 1 82 ? -41.79900 245.91000 -13.68500 1.000 40.19000 82 GLY A N 1
ATOM 481 C CA . GLY A 1 82 ? -41.66900 246.68000 -14.90800 1.000 42.99000 82 GLY A CA 1
ATOM 482 C C . GLY A 1 82 ? -40.51400 246.25600 -15.79200 1.000 45.24000 82 GLY A C 1
ATOM 483 O O . GLY A 1 82 ? -40.68200 246.09000 -17.00200 1.000 44.49000 82 GLY A O 1
ATOM 484 N N . HIS A 1 83 ? -39.33400 246.10100 -15.20000 1.000 45.97000 83 HIS A N 1
ATOM 485 C CA . HIS A 1 83 ? -38.13200 245.86500 -15.99000 1.000 48.59000 83 HIS A CA 1
ATOM 486 C C . HIS A 1 83 ? -37.94400 244.38300 -16.31900 1.000 45.86000 83 HIS A C 1
ATOM 487 O O . HIS A 1 83 ? -37.45700 244.04400 -17.39400 1.000 49.93000 83 HIS A O 1
ATOM 494 N N . GLU A 1 84 ? -38.36900 243.49400 -15.42600 1.000 42.51000 84 GLU A N 1
ATOM 495 C CA . GLU A 1 84 ? -38.19300 242.06700 -15.69000 1.000 42.63000 84 GLU A CA 1
ATOM 496 C C . GLU A 1 84 ? -39.42900 241.42200 -16.29300 1.000 45.81000 84 GLU A C 1
ATOM 497 O O . GLU A 1 84 ? -39.32100 240.56400 -17.16800 1.000 50.82000 84 GLU A O 1
ATOM 503 N N . ASN A 1 85 ? -40.60000 241.81800 -15.80600 1.000 45.49000 85 ASN A N 1
ATOM 504 C CA . ASN A 1 85 ? -41.83900 241.14600 -16.17600 1.000 48.03000 85 ASN A CA 1
ATOM 505 C C . ASN A 1 85 ? -42.68000 241.97200 -17.13900 1.000 45.68000 85 ASN A C 1
ATOM 506 O O . ASN A 1 85 ? -43.69600 241.49700 -17.63700 1.000 44.33000 85 ASN A O 1
ATOM 511 N N . ASN A 1 86 ? -42.24600 243.20600 -17.38800 1.000 44.48000 86 ASN A N 1
ATOM 512 C CA . ASN A 1 86 ? -42.93100 244.13800 -18.28500 1.000 43.15000 86 ASN A CA 1
ATOM 513 C C . ASN A 1 86 ? -44.37700 244.40100 -17.85700 1.000 49.52000 86 ASN A C 1
ATOM 514 O O . ASN A 1 86 ? -45.29500 244.43400 -18.67700 1.000 48.50000 86 ASN A O 1
ATOM 519 N N . LEU A 1 87 ? -44.56700 244.59100 -16.55700 1.000 48.69000 87 LEU A N 1
ATOM 520 C CA . LEU A 1 87 ? -45.86900 244.93300 -16.01000 1.000 43.62000 87 LEU A CA 1
ATOM 521 C C . LEU A 1 87 ? -45.82700 246.35900 -15.49400 1.000 45.00000 87 LEU A C 1
ATOM 522 O O . LEU A 1 87 ? -44.89200 246.73000 -14.79500 1.000 47.76000 87 LEU A O 1
ATOM 527 N N . HIS A 1 88 ? -46.83800 247.15700 -15.81400 1.000 40.29000 88 HIS A N 1
ATOM 528 C CA . HIS A 1 88 ? -46.78800 248.56500 -15.45700 1.000 44.64000 88 HIS A CA 1
ATOM 529 C C . HIS A 1 88 ? -48.09300 249.07000 -14.87900 1.000 43.20000 88 HIS A C 1
ATOM 530 O O . HIS A 1 88 ? -48.18000 250.22000 -14.45000 1.000 44.10000 88 HIS A O 1
ATOM 537 N N . LYS A 1 89 ? -49.10300 248.21000 -14.84200 1.000 41.11000 89 LYS A N 1
ATOM 538 C CA . LYS A 1 89 ? -50.40300 248.62400 -14.33800 1.000 39.65000 89 LYS A CA 1
ATOM 539 C C . LYS A 1 89 ? -50.78800 247.85200 -13.09100 1.000 41.32000 89 LYS A C 1
ATOM 540 O O . LYS A 1 89 ? -51.96600 247.78900 -12.74300 1.000 45.77000 89 LYS A O 1
ATOM 546 N N . SER A 1 90 ? -49.79600 247.28500 -12.40900 1.000 37.80000 90 SER A N 1
ATOM 547 C CA . SER A 1 90 ? -50.05200 246.45200 -11.23300 1.000 41.41000 90 SER A CA 1
ATOM 548 C C . SER A 1 90 ? -49.57000 247.10700 -9.94200 1.000 42.99000 90 SER A C 1
ATOM 549 O O . SER A 1 90 ? -48.54600 247.79200 -9.93100 1.000 44.39000 90 SER A O 1
ATOM 552 N N . SER A 1 91 ? -50.33300 246.91700 -8.86700 1.000 36.50000 91 SER A N 1
ATOM 553 C CA . SER A 1 91 ? -49.91300 247.32500 -7.53500 1.000 36.43000 91 SER A CA 1
ATOM 554 C C . SER A 1 91 ? -49.37000 246.11600 -6.79700 1.000 39.56000 91 SER A C 1
ATOM 555 O O . SER A 1 91 ? -49.67000 244.98400 -7.16500 1.000 37.54000 91 SER A O 1
ATOM 558 N N . VAL A 1 92 ? -48.59200 246.34600 -5.74200 1.000 30.49000 92 VAL A N 1
ATOM 559 C CA . VAL A 1 92 ? -47.96500 245.24300 -5.02500 1.000 31.32000 92 VAL A CA 1
ATOM 560 C C . VAL A 1 92 ? -48.44500 245.15200 -3.58800 1.000 35.31000 92 VAL A C 1
ATOM 561 O O . VAL A 1 92 ? -48.59700 246.17000 -2.90100 1.000 35.75000 92 VAL A O 1
ATOM 565 N N . MET A 1 93 ? -48.71200 243.93000 -3.14300 1.000 31.27000 93 MET A N 1
ATOM 566 C CA . MET A 1 93 ? -48.95400 243.67400 -1.73600 1.000 29.13000 93 MET A CA 1
ATOM 567 C C . MET A 1 93 ? -48.07900 242.52200 -1.28800 1.000 30.36000 93 MET A C 1
ATOM 568 O O . MET A 1 93 ? -48.19500 241.41600 -1.81200 1.000 30.50000 93 MET A O 1
ATOM 573 N N . VAL A 1 94 ? -47.20100 242.77900 -0.32000 1.000 29.48000 94 VAL A N 1
ATOM 574 C CA . VAL A 1 94 ? -46.30700 241.75400 0.21300 1.000 23.25000 94 VAL A CA 1
ATOM 575 C C . VAL A 1 94 ? -47.01100 240.85700 1.20900 1.000 26.87000 94 VAL A C 1
ATOM 576 O O . VAL A 1 94 ? -47.65900 241.32700 2.13100 1.000 28.34000 94 VAL A O 1
ATOM 580 N N . THR A 1 95 ? -46.83500 239.55400 1.06000 1.000 27.53000 95 THR A N 1
ATOM 581 C CA . THR A 1 95 ? -47.52400 238.61100 1.91300 1.000 25.24000 95 THR A CA 1
ATOM 582 C C . THR A 1 95 ? -46.55600 237.67400 2.60800 1.000 27.50000 95 THR A C 1
ATOM 583 O O . THR A 1 95 ? -45.38900 237.58600 2.22900 1.000 31.00000 95 THR A O 1
ATOM 587 N N . ALA A 1 96 ? -47.04000 236.97500 3.62800 1.000 28.13000 96 ALA A N 1
ATOM 588 C CA . ALA A 1 96 ? -46.21700 236.00500 4.32800 1.000 31.15000 96 ALA A CA 1
ATOM 589 C C . ALA A 1 96 ? -46.23300 234.68200 3.56700 1.000 28.46000 96 ALA A C 1
ATOM 590 O O . ALA A 1 96 ? -46.71900 233.66200 4.06800 1.000 29.33000 96 ALA A O 1
ATOM 592 N N . GLY A 1 97 ? -45.68900 234.71200 2.35500 1.000 26.74000 97 GLY A N 1
ATOM 593 C CA . GLY A 1 97 ? -45.67100 233.54300 1.49900 1.000 29.89000 97 GLY A CA 1
ATOM 594 C C . GLY A 1 97 ? -46.69000 233.64600 0.38500 1.000 28.80000 97 GLY A C 1
ATOM 595 O O . GLY A 1 97 ? -47.70100 234.33000 0.51800 1.000 28.47000 97 GLY A O 1
ATOM 596 N N . ALA A 1 98 ? -46.43000 232.94200 -0.71000 1.000 26.10000 98 ALA A N 1
ATOM 597 C CA . ALA A 1 98 ? -47.35900 232.90100 -1.83600 1.000 29.26000 98 ALA A CA 1
ATOM 598 C C . ALA A 1 98 ? -48.58400 232.04800 -1.49100 1.000 26.14000 98 ALA A C 1
ATOM 599 O O . ALA A 1 98 ? -49.65200 232.19500 -2.08600 1.000 28.97000 98 ALA A O 1
ATOM 601 N N . ASN A 1 99 ? -48.42100 231.14200 -0.54100 1.000 27.85000 99 ASN A N 1
ATOM 602 C CA . ASN A 1 99 ? -49.54300 230.32300 -0.11100 1.000 31.90000 99 ASN A CA 1
ATOM 603 C C . ASN A 1 99 ? -50.57500 231.18600 0.58600 1.000 30.65000 99 ASN A C 1
ATOM 604 O O . ASN A 1 99 ? -51.76600 231.05000 0.32700 1.000 29.79000 99 ASN A O 1
ATOM 609 N N . GLN A 1 100 ? -50.11500 232.09000 1.44900 1.000 33.17000 100 GLN A N 1
ATOM 610 C CA . GLN A 1 100 ? -51.02800 233.01200 2.11700 1.000 31.26000 100 GLN A CA 1
ATOM 611 C C . GLN A 1 100 ? -51.55400 234.01300 1.10100 1.000 31.41000 100 GLN A C 1
ATOM 612 O O . GLN A 1 100 ? -52.69900 234.46200 1.17800 1.000 36.93000 100 GLN A O 1
ATOM 618 N N . ALA A 1 101 ? -50.71800 234.34200 0.13400 1.000 26.09000 101 ALA A N 1
ATOM 619 C CA . ALA A 1 101 ? -51.11600 235.22100 -0.94300 1.000 27.81000 101 ALA A CA 1
ATOM 620 C C . ALA A 1 101 ? -52.26900 234.61400 -1.73700 1.000 27.56000 101 ALA A C 1
ATOM 621 O O . ALA A 1 101 ? -53.21100 235.31000 -2.12100 1.000 27.55000 101 ALA A O 1
ATOM 623 N N . PHE A 1 102 ? -52.20300 233.31400 -1.97400 1.000 31.33000 102 PHE A N 1
ATOM 624 C CA . PHE A 1 102 ? -53.24900 232.66000 -2.74900 1.000 29.56000 102 PHE A CA 1
ATOM 625 C C . PHE A 1 102 ? -54.56700 232.66600 -1.96700 1.000 28.43000 102 PHE A C 1
ATOM 626 O O . PHE A 1 102 ? -55.62900 232.87900 -2.53900 1.000 28.73000 102 PHE A O 1
ATOM 634 N N . VAL A 1 103 ? -54.48400 232.46600 -0.65900 1.000 31.03000 103 VAL A N 1
ATOM 635 C CA . VAL A 1 103 ? -55.65600 232.53000 0.20300 1.000 28.31000 103 VAL A CA 1
ATOM 636 C C . VAL A 1 103 ? -56.29100 233.92500 0.20100 1.000 29.03000 103 VAL A C 1
ATOM 637 O O . VAL A 1 103 ? -57.51800 234.04400 0.11700 1.000 26.70000 103 VAL A O 1
ATOM 641 N N . ASN A 1 104 ? -55.48100 234.98200 0.25900 1.000 27.03000 104 ASN A N 1
ATOM 642 C CA . ASN A 1 104 ? -56.03200 236.33200 0.09100 1.000 24.65000 104 ASN A CA 1
ATOM 643 C C . ASN A 1 104 ? -56.90400 236.46400 -1.16200 1.000 33.10000 104 ASN A C 1
ATOM 644 O O . ASN A 1 104 ? -57.96300 237.10800 -1.14200 1.000 26.04000 104 ASN A O 1
ATOM 649 N N . VAL A 1 105 ? -56.43100 235.88400 -2.26000 1.000 25.50000 105 VAL A N 1
ATOM 650 C CA . VAL A 1 105 ? -57.10700 236.01000 -3.55200 1.000 27.13000 105 VAL A CA 1
ATOM 651 C C . VAL A 1 105 ? -58.39700 235.20100 -3.60100 1.000 26.94000 105 VAL A C 1
ATOM 652 O O . VAL A 1 105 ? -59.40900 235.66200 -4.11500 1.000 29.85000 105 VAL A O 1
ATOM 656 N N . VAL A 1 106 ? -58.34300 233.98900 -3.07100 1.000 26.61000 106 VAL A N 1
ATOM 657 C CA . VAL A 1 106 ? -59.50500 233.09300 -3.05000 1.000 28.01000 106 VAL A CA 1
ATOM 658 C C . VAL A 1 106 ? -60.65400 233.68900 -2.23100 1.000 32.32000 106 VAL A C 1
ATOM 659 O O . VAL A 1 106 ? -61.79400 233.71700 -2.68200 1.000 34.83000 106 VAL A O 1
ATOM 663 N N . LEU A 1 107 ? -60.34200 234.19800 -1.04200 1.000 29.19000 107 LEU A N 1
ATOM 664 C CA . LEU A 1 107 ? -61.34400 234.82300 -0.18000 1.000 26.41000 107 LEU A CA 1
ATOM 665 C C . LEU A 1 107 ? -61.87100 236.13400 -0.76400 1.000 30.46000 107 LEU A C 1
ATOM 666 O O . LEU A 1 107 ? -62.95100 236.59700 -0.41300 1.000 32.60000 107 LEU A O 1
ATOM 671 N N . THR A 1 108 ? -61.10300 236.72300 -1.66800 1.000 29.26000 108 THR A N 1
ATOM 672 C CA . THR A 1 108 ? -61.44700 238.01000 -2.26100 1.000 31.76000 108 THR A CA 1
ATOM 673 C C . THR A 1 108 ? -62.20100 237.88000 -3.58400 1.000 34.01000 108 THR A C 1
ATOM 674 O O . THR A 1 108 ? -63.04500 238.72100 -3.91300 1.000 36.79000 108 THR A O 1
ATOM 678 N N . LEU A 1 109 ? -61.90700 236.82700 -4.34100 1.000 30.94000 109 LEU A N 1
ATOM 679 C CA . LEU A 1 109 ? -62.48900 236.67500 -5.66900 1.000 33.51000 109 LEU A CA 1
ATOM 680 C C . LEU A 1 109 ? -63.52700 235.54500 -5.73700 1.000 36.24000 109 LEU A C 1
ATOM 681 O O . LEU A 1 109 ? -64.32100 235.50300 -6.66600 1.000 35.77000 109 LEU A O 1
ATOM 686 N N . CYS A 1 110 ? -63.58000 234.70000 -4.71100 1.000 39.13000 110 CYS A N 1
ATOM 687 C CA . CYS A 1 110 ? -64.49600 233.55700 -4.69900 1.000 40.95000 110 CYS A CA 1
ATOM 688 C C . CYS A 1 110 ? -65.43000 233.55500 -3.50900 1.000 43.31000 110 CYS A C 1
ATOM 689 O O . CYS A 1 110 ? -65.01600 233.81600 -2.38100 1.000 43.96000 110 CYS A O 1
ATOM 692 N N . ASP A 1 111 ? -66.69200 233.23200 -3.76400 1.000 46.77000 111 ASP A N 1
ATOM 693 C CA . ASP A 1 111 ? -67.63700 232.95500 -2.69500 1.000 45.11000 111 ASP A CA 1
ATOM 694 C C . ASP A 1 111 ? -67.67700 231.45300 -2.48200 1.000 41.93000 111 ASP A C 1
ATOM 695 O O . ASP A 1 111 ? -67.41300 230.69200 -3.41000 1.000 45.27000 111 ASP A O 1
ATOM 700 N N . ALA A 1 112 ? -67.98500 231.02000 -1.26800 1.000 39.43000 112 ALA A N 1
ATOM 701 C CA . ALA A 1 112 ? -68.30800 229.61800 -1.05500 1.000 39.84000 112 ALA A CA 1
ATOM 702 C C . ALA A 1 112 ? -69.46900 229.25800 -1.98300 1.000 42.75000 112 ALA A C 1
ATOM 703 O O . ALA A 1 112 ? -70.34000 230.09100 -2.23300 1.000 41.96000 112 ALA A O 1
ATOM 705 N N . GLY A 1 113 ? -69.44400 228.06100 -2.56400 1.000 47.13000 113 GLY A N 1
ATOM 706 C CA . GLY A 1 113 ? -70.51000 227.64800 -3.46400 1.000 40.33000 113 GLY A CA 1
ATOM 707 C C . GLY A 1 113 ? -70.28100 228.04000 -4.91500 1.000 45.35000 113 GLY A C 1
ATOM 708 O O . GLY A 1 113 ? -71.04400 227.65500 -5.80000 1.000 42.19000 113 GLY A O 1
ATOM 709 N N . ASP A 1 114 ? -69.26900 228.86200 -5.16400 1.000 40.99000 114 ASP A N 1
ATOM 710 C CA . ASP A 1 114 ? -68.87400 229.15700 -6.53500 1.000 38.53000 114 ASP A CA 1
ATOM 711 C C . ASP A 1 114 ? -68.09200 228.00900 -7.15400 1.000 34.38000 114 ASP A C 1
ATOM 712 O O . ASP A 1 114 ? -67.55900 227.15300 -6.44600 1.000 37.14000 114 ASP A O 1
ATOM 717 N N . SER A 1 115 ? -67.97500 228.03400 -8.47400 1.000 32.00000 115 SER A N 1
ATOM 718 C CA . SER A 1 115 ? -67.17100 227.05300 -9.17600 1.000 36.79000 115 SER A CA 1
ATOM 719 C C . SER A 1 115 ? -65.92000 227.73800 -9.70300 1.000 32.38000 115 SER A C 1
ATOM 720 O O . SER A 1 115 ? -65.95000 228.92200 -10.04000 1.000 33.91000 115 SER A O 1
ATOM 723 N N . VAL A 1 116 ? -64.82200 226.98600 -9.74700 1.000 30.20000 116 VAL A N 1
ATOM 724 C CA . VAL A 1 116 ? -63.53100 227.49800 -10.20500 1.000 35.69000 116 VAL A CA 1
ATOM 725 C C . VAL A 1 116 ? -62.85000 226.48100 -11.11800 1.000 33.60000 116 VAL A C 1
ATOM 726 O O . VAL A 1 116 ? -63.19700 225.30400 -11.10000 1.000 28.14000 116 VAL A O 1
ATOM 730 N N . VAL A 1 117 ? -61.86500 226.92200 -11.89400 1.000 30.65000 117 VAL A N 1
ATOM 731 C CA . VAL A 1 117 ? -61.21400 226.03300 -12.85800 1.000 27.94000 117 VAL A CA 1
ATOM 732 C C . VAL A 1 117 ? -59.69700 225.86300 -12.64100 1.000 32.42000 117 VAL A C 1
ATOM 733 O O . VAL A 1 117 ? -58.95600 226.84900 -12.49500 1.000 31.55000 117 VAL A O 1
ATOM 737 N N . MET A 1 118 ? -59.25600 224.60800 -12.59800 1.000 30.90000 118 MET A N 1
ATOM 738 C CA . MET A 1 118 ? -57.83800 224.26100 -12.61200 1.000 30.78000 118 MET A CA 1
ATOM 739 C C . MET A 1 118 ? -57.53300 223.34700 -13.80100 1.000 36.29000 118 MET A C 1
ATOM 740 O O . MET A 1 118 ? -58.44200 222.89300 -14.48500 1.000 33.25000 118 MET A O 1
ATOM 745 N N . PHE A 1 119 ? -56.26000 223.05800 -14.03800 1.000 35.13000 119 PHE A N 1
ATOM 746 C CA . PHE A 1 119 ? -55.89200 222.14500 -15.11600 1.000 36.92000 119 PHE A CA 1
ATOM 747 C C . PHE A 1 119 ? -55.07900 220.99000 -14.56300 1.000 38.59000 119 PHE A C 1
ATOM 748 O O . PHE A 1 119 ? -54.30400 221.15900 -13.62400 1.000 36.60000 119 PHE A O 1
ATOM 756 N N . ALA A 1 120 ? -55.27600 219.80400 -15.12700 1.000 34.35000 120 ALA A N 1
ATOM 757 C CA . ALA A 1 120 ? -54.56700 218.63300 -14.64500 1.000 38.50000 120 ALA A CA 1
ATOM 758 C C . ALA A 1 120 ? -53.20000 218.50100 -15.31800 1.000 38.73000 120 ALA A C 1
ATOM 759 O O . ALA A 1 120 ? -53.05800 218.77000 -16.51400 1.000 40.09000 120 ALA A O 1
ATOM 761 N N . PRO A 1 121 ? -52.17700 218.10700 -14.54600 1.000 40.57000 121 PRO A N 1
ATOM 762 C CA . PRO A 1 121 ? -52.21000 217.91100 -13.09200 1.000 41.00000 121 PRO A CA 1
ATOM 763 C C . PRO A 1 121 ? -52.26000 219.24900 -12.36500 1.000 38.77000 121 PRO A C 1
ATOM 764 O O . PRO A 1 121 ? -51.64900 220.21900 -12.82100 1.000 39.55000 121 PRO A O 1
ATOM 768 N N . TYR A 1 122 ? -53.00700 219.32300 -11.27200 1.000 36.76000 122 TYR A N 1
ATOM 769 C CA . TYR A 1 122 ? -53.17100 220.61400 -10.62700 1.000 37.11000 122 TYR A CA 1
ATOM 770 C C . TYR A 1 122 ? -52.30900 220.71600 -9.38500 1.000 37.00000 122 TYR A C 1
ATOM 771 O O . TYR A 1 122 ? -51.88800 219.70800 -8.82400 1.000 36.22000 122 TYR A O 1
ATOM 780 N N . TYR A 1 123 ? -52.05700 221.94900 -8.96300 1.000 34.18000 123 TYR A N 1
ATOM 781 C CA . TYR A 1 123 ? -51.27400 222.20600 -7.76900 1.000 40.04000 123 TYR A CA 1
ATOM 782 C C . TYR A 1 123 ? -52.10100 221.90800 -6.51900 1.000 35.90000 123 TYR A C 1
ATOM 783 O O . TYR A 1 123 ? -53.09700 222.56600 -6.25000 1.000 36.90000 123 TYR A O 1
ATOM 792 N N . PHE A 1 124 ? -51.66200 220.90700 -5.76800 1.000 38.66000 124 PHE A N 1
ATOM 793 C CA . PHE A 1 124 ? -52.38800 220.37100 -4.61800 1.000 40.09000 124 PHE A CA 1
ATOM 794 C C . PHE A 1 124 ? -52.82600 221.41900 -3.59900 1.000 40.42000 124 PHE A C 1
ATOM 795 O O . PHE A 1 124 ? -54.00500 221.50200 -3.25700 1.000 40.97000 124 PHE A O 1
ATOM 803 N N . ASN A 1 125 ? -51.89300 222.24800 -3.13600 1.000 39.85000 125 ASN A N 1
ATOM 804 C CA . ASN A 1 125 ? -52.24400 223.20700 -2.08900 1.000 41.38000 125 ASN A CA 1
ATOM 805 C C . ASN A 1 125 ? -53.25500 224.24500 -2.55700 1.000 35.11000 125 ASN A C 1
ATOM 806 O O . ASN A 1 125 ? -54.02000 224.76800 -1.74900 1.000 38.95000 125 ASN A O 1
ATOM 811 N N . ALA A 1 126 ? -53.26400 224.54900 -3.85100 1.000 31.9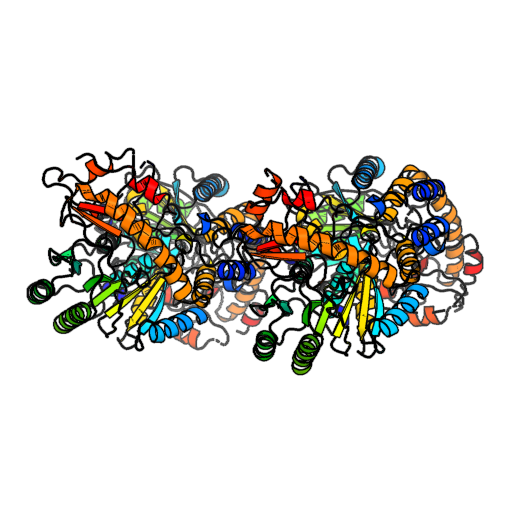2000 126 ALA A N 1
ATOM 812 C CA . ALA A 1 126 ? -54.28200 225.44700 -4.39100 1.000 36.66000 126 ALA A CA 1
ATOM 813 C C . ALA A 1 126 ? -55.65900 224.79100 -4.32400 1.000 38.42000 126 ALA A C 1
ATOM 814 O O . ALA A 1 126 ? -56.66300 225.44700 -4.03900 1.000 35.99000 126 ALA A O 1
ATOM 816 N N . HIS A 1 127 ? -55.69300 223.48900 -4.59300 1.000 37.16000 127 HIS A N 1
ATOM 817 C CA . HIS A 1 127 ? -56.93700 222.72400 -4.58700 1.000 39.93000 127 HIS A CA 1
ATOM 818 C C . HIS A 1 127 ? -57.54400 222.73100 -3.18200 1.000 33.89000 127 HIS A C 1
ATOM 819 O O . HIS A 1 127 ? -58.71500 223.06200 -3.01600 1.000 37.56000 127 HIS A O 1
ATOM 826 N N . MET A 1 128 ? -56.72600 222.41500 -2.17700 1.000 38.01000 128 MET A N 1
ATOM 827 C CA . MET A 1 128 ? -57.16500 222.43100 -0.77500 1.000 39.67000 128 MET A CA 1
ATOM 828 C C . MET A 1 128 ? -57.61700 223.80300 -0.29000 1.000 38.82000 128 MET A C 1
ATOM 829 O O . MET A 1 128 ? -58.53900 223.89500 0.51100 1.000 35.91000 128 MET A O 1
ATOM 834 N N . SER A 1 129 ? -56.95500 224.86300 -0.74900 1.000 34.08000 129 SER A N 1
ATOM 835 C CA . SER A 1 129 ? -57.27600 226.20200 -0.27600 1.000 37.06000 129 SER A CA 1
ATOM 836 C C . SER A 1 129 ? -58.66600 226.61300 -0.73500 1.000 37.97000 129 SER A C 1
ATOM 837 O O . SER A 1 129 ? -59.40000 227.28800 -0.00100 1.000 36.05000 129 SER A O 1
ATOM 840 N N . PHE A 1 130 ? -59.02600 226.19600 -1.94700 1.000 37.95000 130 PHE A N 1
ATOM 841 C CA . PHE A 1 130 ? -60.39700 226.33600 -2.43200 1.000 38.27000 130 PHE A CA 1
ATOM 842 C C . PHE A 1 130 ? -61.35700 225.64600 -1.46200 1.000 33.95000 130 PHE A C 1
ATOM 843 O O . PHE A 1 130 ? -62.24700 226.28100 -0.90800 1.000 30.70000 130 PHE A O 1
ATOM 851 N N . GLN A 1 131 ? -61.13600 224.34800 -1.24000 1.000 36.63000 131 GLN A N 1
ATOM 852 C CA . GLN A 1 131 ? -61.97800 223.54200 -0.35500 1.000 35.19000 131 GLN A CA 1
ATOM 853 C C . GLN A 1 131 ? -62.09500 224.13600 1.03900 1.000 35.11000 131 GLN A C 1
ATOM 854 O O . GLN A 1 131 ? -63.17300 224.15300 1.63100 1.000 35.91000 131 GLN A O 1
ATOM 860 N N . MET A 1 132 ? -60.96700 224.60200 1.56500 1.000 39.01000 132 MET A N 1
ATOM 861 C CA . MET A 1 132 ? -60.88500 225.14000 2.92100 1.000 38.07000 132 MET A CA 1
ATOM 862 C C . MET A 1 132 ? -61.79900 226.33900 3.11900 1.000 33.98000 132 MET A C 1
ATOM 863 O O . MET A 1 132 ? -62.33100 226.55000 4.20500 1.000 39.07000 132 MET A O 1
ATOM 868 N N . THR A 1 133 ? -62.01400 227.10200 2.05800 1.000 31.93000 133 THR A N 1
ATOM 869 C CA . THR A 1 133 ? -62.85200 228.28700 2.15000 1.000 29.68000 133 THR A CA 1
ATOM 870 C C . THR A 1 133 ? -64.26300 228.03900 1.59700 1.000 37.63000 133 THR A C 1
ATOM 871 O O . THR A 1 133 ? -65.01500 228.98900 1.34900 1.000 36.40000 133 THR A O 1
ATOM 875 N N . GLY A 1 134 ? -64.60400 226.76000 1.41500 1.000 34.92000 134 GLY A N 1
ATOM 876 C CA . GLY A 1 134 ? -65.91600 226.34300 0.94400 1.000 41.74000 134 GLY A CA 1
ATOM 877 C C . GLY A 1 134 ? -66.14600 226.41200 -0.56400 1.000 40.98000 134 GLY A C 1
ATOM 878 O O . GLY A 1 134 ? -67.28500 226.31500 -1.03600 1.000 37.23000 134 GLY A O 1
ATOM 879 N N . VAL A 1 135 ? -65.07300 226.56200 -1.33400 1.000 36.01000 135 VAL A N 1
ATOM 880 C CA . VAL A 1 135 ? -65.17200 226.46700 -2.78900 1.000 35.01000 135 VAL A CA 1
ATOM 881 C C . VAL A 1 135 ? -64.78500 225.05500 -3.20200 1.000 39.04000 135 VAL A C 1
ATOM 882 O O . VAL A 1 135 ? -63.60400 224.74600 -3.34000 1.000 32.92000 135 VAL A O 1
ATOM 886 N N . THR A 1 136 ? -65.78000 224.17900 -3.33700 1.000 36.11000 136 THR A N 1
ATOM 887 C CA . THR A 1 136 ? -65.51400 222.75800 -3.58400 1.000 35.36000 136 THR A CA 1
ATOM 888 C C . THR A 1 136 ? -65.86200 222.31000 -5.00900 1.000 33.46000 136 THR A C 1
ATOM 889 O O . THR A 1 136 ? -65.49200 221.22000 -5.42600 1.000 35.49000 136 THR A O 1
ATOM 893 N N . ASP A 1 137 ? -66.57300 223.14900 -5.74800 1.000 33.52000 137 ASP A N 1
ATOM 894 C CA . ASP A 1 137 ? -66.90600 222.84400 -7.12900 1.000 31.88000 137 ASP A CA 1
ATOM 895 C C . ASP A 1 137 ? -65.74100 223.22700 -8.04400 1.000 34.30000 137 ASP A C 1
ATOM 896 O O . ASP A 1 137 ? -65.75600 224.26500 -8.70900 1.000 38.87000 137 ASP A O 1
ATOM 901 N N . ILE A 1 138 ? -64.72500 222.37700 -8.05400 1.000 27.57000 138 ILE A N 1
ATOM 902 C CA . ILE A 1 138 ? -63.49300 222.65800 -8.77200 1.000 31.98000 138 ILE A CA 1
ATOM 903 C C . ILE A 1 138 ? -63.44500 221.84400 -10.06600 1.000 31.83000 138 ILE A C 1
ATOM 904 O O . ILE A 1 138 ? -63.32900 220.61900 -10.03300 1.000 33.67000 138 ILE A O 1
ATOM 909 N N . LEU A 1 139 ? -63.56600 222.54000 -11.19300 1.000 27.26000 139 LEU A N 1
ATOM 910 C CA . LEU A 1 139 ? -63.56700 221.93100 -12.52500 1.000 26.64000 139 LEU A CA 1
ATOM 911 C C . LEU A 1 139 ? -62.14300 221.76400 -13.04200 1.000 37.29000 139 LEU A C 1
ATOM 912 O O . LEU A 1 139 ? -61.44200 222.75800 -13.26200 1.000 39.13000 139 LEU A O 1
ATOM 917 N N . VAL A 1 140 ? -61.71400 220.51000 -13.19600 1.000 28.35000 140 VAL A N 1
ATOM 918 C CA . VAL A 1 140 ? -60.34700 220.18200 -13.60900 1.000 35.99000 140 VAL A CA 1
ATOM 919 C C . VAL A 1 140 ? -60.22900 219.89800 -15.11600 1.000 40.90000 140 VAL A C 1
ATOM 920 O O . VAL A 1 140 ? -60.69400 218.86700 -15.60300 1.000 33.95000 140 VAL A O 1
ATOM 924 N N . GLY A 1 141 ? -59.59100 220.81200 -15.84700 1.000 32.71000 141 GLY A N 1
ATOM 925 C CA . GLY A 1 141 ? -59.45400 220.68300 -17.29100 1.000 34.45000 141 GLY A CA 1
ATOM 926 C C . GLY A 1 141 ? -58.29200 219.82100 -17.74000 1.000 33.45000 141 GLY A C 1
ATOM 927 O O . GLY A 1 141 ? -57.39000 219.54300 -16.94800 1.000 35.02000 141 GLY A O 1
ATOM 928 N N . PRO A 1 142 ? -58.32300 219.36100 -19.00400 1.000 34.10000 142 PRO A N 1
ATOM 929 C CA . PRO A 1 142 ? -57.23700 218.55200 -19.56900 1.000 35.85000 142 PRO A CA 1
ATOM 930 C C . PRO A 1 142 ? -56.10400 219.39800 -20.14300 1.000 32.08000 142 PRO A C 1
ATOM 931 O O . PRO A 1 142 ? -56.33800 220.52500 -20.59700 1.000 32.08000 142 PRO A O 1
ATOM 935 N N . GLY A 1 143 ? -54.90000 218.84300 -20.15300 1.000 32.73000 143 GLY A N 1
ATOM 936 C CA . GLY A 1 143 ? -53.80300 219.44200 -20.88300 1.000 40.10000 143 GLY A CA 1
ATOM 937 C C . GLY A 1 143 ? -53.51800 218.56600 -22.08800 1.000 43.19000 143 GLY A C 1
ATOM 938 O O . GLY A 1 143 ? -53.80600 217.36200 -22.05600 1.000 40.19000 143 GLY A O 1
ATOM 939 N N . ASP A 1 144 ? -52.93200 219.15600 -23.12800 1.000 38.20000 144 ASP A N 1
ATOM 940 C CA . ASP A 1 144 ? -52.49700 218.39200 -24.29800 1.000 38.46000 144 ASP A CA 1
ATOM 941 C C . ASP A 1 144 ? -51.71600 217.16700 -23.85700 1.000 42.18000 144 ASP A C 1
ATOM 942 O O . ASP A 1 144 ? -50.79600 217.27800 -23.05700 1.000 41.12000 144 ASP A O 1
ATOM 947 N N . PRO A 1 145 ? -52.10000 215.98500 -24.35800 1.000 42.75000 145 PRO A N 1
ATOM 948 C CA . PRO A 1 145 ? -51.47400 214.73500 -23.91900 1.000 47.16000 145 PRO A CA 1
ATOM 949 C C . PRO A 1 145 ? -49.95100 214.74300 -24.09200 1.000 48.06000 145 PRO A C 1
ATOM 950 O O . PRO A 1 145 ? -49.27200 214.04300 -23.34000 1.000 52.89000 145 PRO A O 1
ATOM 954 N N . LYS A 1 146 ? -49.42000 215.52600 -25.03200 1.000 44.38000 146 LYS A N 1
ATOM 955 C CA . LYS A 1 146 ? -47.97100 215.52900 -25.25200 1.000 49.20000 146 LYS A CA 1
ATOM 956 C C . LYS A 1 146 ? -47.21200 216.60000 -24.45800 1.000 46.97000 146 LYS A C 1
ATOM 957 O O . LYS A 1 146 ? -46.10400 216.34500 -23.99000 1.000 56.20000 146 LYS A O 1
ATOM 963 N N . THR A 1 147 ? -47.79500 217.78500 -24.28800 1.000 46.05000 147 THR A N 1
ATOM 964 C CA . THR A 1 147 ? -47.07800 218.88000 -23.63100 1.000 42.70000 147 THR A CA 1
ATOM 965 C C . THR A 1 147 ? -47.68600 219.28600 -22.29400 1.000 46.04000 147 THR A C 1
ATOM 966 O O . THR A 1 147 ? -47.09300 220.07800 -21.55600 1.000 42.57000 147 THR A O 1
ATOM 970 N N . LEU A 1 148 ? -48.86500 218.74100 -21.99300 1.000 41.79000 148 LEU A N 1
ATOM 971 C CA . LEU A 1 148 ? -49.63900 219.07700 -20.78500 1.000 38.78000 148 LEU A CA 1
ATOM 972 C C . LEU A 1 148 ? -50.06300 220.55400 -20.70800 1.000 39.50000 148 LEU A C 1
ATOM 973 O O . LEU A 1 148 ? -50.58500 221.01500 -19.68500 1.000 35.49000 148 LEU A O 1
ATOM 978 N N . HIS A 1 149 ? -49.87300 221.28700 -21.79700 1.000 36.69000 149 HIS A N 1
ATOM 979 C CA . HIS A 1 149 ? -50.36600 222.65000 -21.85400 1.000 34.39000 149 HIS A CA 1
ATOM 980 C C . HIS A 1 149 ? -51.88900 222.65200 -21.84400 1.000 41.40000 149 HIS A C 1
ATOM 981 O O . HIS A 1 149 ? -52.51900 221.89000 -22.57300 1.000 39.94000 149 HIS A O 1
ATOM 988 N N . PRO A 1 150 ? -52.47600 223.50500 -20.99200 1.000 43.70000 150 PRO A N 1
ATOM 989 C CA . PRO A 1 150 ? -53.92500 223.65500 -20.82100 1.000 38.45000 150 PRO A CA 1
ATOM 990 C C . PRO A 1 150 ? -54.68900 223.78000 -22.12700 1.000 38.11000 150 PRO A C 1
ATOM 991 O O . PRO A 1 150 ? -54.34100 224.60600 -22.97500 1.000 30.25000 150 PRO A O 1
ATOM 995 N N . ASP A 1 151 ? -55.73000 222.97100 -22.28100 1.000 35.62000 151 ASP A N 1
ATOM 996 C CA . ASP A 1 151 ? -56.55000 223.04800 -23.47700 1.000 32.44000 151 ASP A CA 1
ATOM 997 C C . ASP A 1 151 ? -57.48300 224.23900 -23.41000 1.000 30.15000 151 ASP A C 1
ATOM 998 O O . ASP A 1 151 ? -58.45900 224.24400 -22.65000 1.000 32.40000 151 ASP A O 1
ATOM 1003 N N . ALA A 1 152 ? -57.18400 225.24300 -24.22000 1.000 32.35000 152 ALA A N 1
ATOM 1004 C CA . ALA A 1 152 ? -57.94800 226.48500 -24.24900 1.000 27.51000 152 ALA A CA 1
ATOM 1005 C C . ALA A 1 152 ? -59.35000 226.31900 -24.84700 1.000 36.53000 152 ALA A C 1
ATOM 1006 O O . ALA A 1 152 ? -60.26400 227.10200 -24.54400 1.000 30.49000 152 ALA A O 1
ATOM 1008 N N . ASP A 1 153 ? -59.50200 225.32700 -25.72600 1.000 32.80000 153 ASP A N 1
ATOM 1009 C CA . ASP A 1 153 ? -60.79100 225.02000 -26.35800 1.000 36.05000 153 ASP A CA 1
ATOM 1010 C C . ASP A 1 153 ? -61.76800 224.47500 -25.32800 1.000 30.22000 153 ASP A C 1
ATOM 1011 O O . ASP A 1 153 ? -62.93100 224.88300 -25.29000 1.000 35.32000 153 ASP A O 1
ATOM 1016 N N . TRP A 1 154 ? -61.29500 223.55000 -24.49800 1.000 25.46000 154 TRP A N 1
ATOM 1017 C CA . TRP A 1 154 ? -62.08900 223.06100 -23.37100 1.000 33.40000 154 TRP A CA 1
ATOM 1018 C C . TRP A 1 154 ? -62.48200 224.19300 -22.42900 1.000 39.32000 154 TRP A C 1
ATOM 1019 O O . TRP A 1 154 ? -63.61600 224.24300 -21.95400 1.000 34.04000 154 TRP A O 1
ATOM 1030 N N . LEU A 1 155 ? -61.54200 225.09900 -22.15600 1.000 33.12000 155 LEU A N 1
ATOM 1031 C CA . LEU A 1 155 ? -61.81700 226.16900 -21.20600 1.000 36.03000 155 LEU A CA 1
ATOM 1032 C C . LEU A 1 155 ? -62.94100 227.04600 -21.71700 1.000 32.79000 155 LEU A C 1
ATOM 1033 O O . LEU A 1 155 ? -63.90800 227.31300 -21.00300 1.000 34.99000 155 LEU A O 1
ATOM 1038 N N . GLU A 1 156 ? -62.83100 227.44700 -22.97500 1.000 34.80000 156 GLU A N 1
ATOM 1039 C CA . GLU A 1 156 ? -63.80100 228.34800 -23.57700 1.000 38.24000 156 GLU A CA 1
ATOM 1040 C C . GLU A 1 156 ? -65.20500 227.74100 -23.53800 1.000 36.96000 156 GLU A C 1
ATOM 1041 O O . GLU A 1 156 ? -66.18800 228.43800 -23.28400 1.000 35.47000 156 GLU A O 1
ATOM 1047 N N . SER A 1 157 ? -65.29500 226.43800 -23.78400 1.000 33.54000 157 SER A N 1
ATOM 1048 C CA . SER A 1 157 ? -66.58600 225.74900 -23.76400 1.000 36.40000 157 SER A CA 1
ATOM 1049 C C . SER A 1 157 ? -67.13700 225.60300 -22.34800 1.000 31.80000 157 SER A C 1
ATOM 1050 O O . SER A 1 157 ? -68.33600 225.77100 -22.11600 1.000 36.08000 157 SER A O 1
ATOM 1053 N N . THR A 1 158 ? -66.25400 225.29100 -21.40500 1.000 33.20000 158 THR A N 1
ATOM 1054 C CA . THR A 1 158 ? -66.64700 225.11000 -20.01300 1.000 35.28000 158 THR A CA 1
ATOM 1055 C C . THR A 1 158 ? -67.15100 226.42500 -19.42500 1.000 38.18000 158 THR A C 1
ATOM 1056 O O . THR A 1 158 ? -68.13600 226.44600 -18.70500 1.000 36.13000 158 THR A O 1
ATOM 1060 N N . LEU A 1 159 ? -66.47400 227.52400 -19.73600 1.000 37.59000 159 LEU A N 1
ATOM 1061 C CA . LEU A 1 159 ? -66.88600 228.82000 -19.20300 1.000 37.51000 159 LEU A CA 1
ATOM 1062 C C . LEU A 1 159 ? -68.20800 229.25100 -19.82600 1.000 37.30000 159 LEU A C 1
ATOM 1063 O O . LEU A 1 159 ? -69.05200 229.83500 -19.15200 1.000 39.43000 159 LEU A O 1
ATOM 1068 N N . LYS A 1 160 ? -68.38700 228.95900 -21.11200 1.000 38.07000 160 LYS A N 1
ATOM 1069 C CA . LYS A 1 160 ? -69.62400 229.31600 -21.80300 1.000 38.98000 160 LYS A CA 1
ATOM 1070 C C . LYS A 1 160 ? -70.81000 228.43100 -21.36600 1.000 42.06000 160 LYS A C 1
ATOM 1071 O O . LYS A 1 160 ? -71.95100 228.89300 -21.29600 1.000 42.15000 160 LYS A O 1
ATOM 1077 N N . ASN A 1 161 ? -70.53100 227.16300 -21.06600 1.000 41.41000 161 ASN A N 1
ATOM 1078 C CA . ASN A 1 161 ? -71.58700 226.17100 -20.85100 1.000 41.65000 161 ASN A CA 1
ATOM 1079 C C . ASN A 1 161 ? -71.83900 225.75300 -19.39600 1.000 43.83000 161 ASN A C 1
ATOM 1080 O O . ASN A 1 161 ? -72.80100 225.03400 -19.10800 1.000 42.40000 161 ASN A O 1
ATOM 1085 N N . THR A 1 162 ? -70.99200 226.20900 -18.47800 1.000 40.57000 162 THR A N 1
ATOM 1086 C CA . THR A 1 162 ? -71.23600 225.97200 -17.06500 1.000 33.12000 162 THR A CA 1
ATOM 1087 C C . THR A 1 162 ? -72.03100 227.16200 -16.51900 1.000 43.57000 162 THR A C 1
ATOM 1088 O O . THR A 1 162 ? -71.61300 228.32000 -16.63400 1.000 38.23000 162 THR A O 1
ATOM 1092 N N . VAL A 1 163 ? -73.17900 226.86500 -15.91900 1.000 38.69000 163 VAL A N 1
ATOM 1093 C CA . VAL A 1 163 ? -74.04800 227.89600 -15.38100 1.000 39.83000 163 VAL A CA 1
ATOM 1094 C C . VAL A 1 163 ? -74.25100 227.63200 -13.90000 1.000 37.91000 163 VAL A C 1
ATOM 1095 O O . VAL A 1 163 ? -74.67900 226.54400 -13.52000 1.000 45.23000 163 VAL A O 1
ATOM 1099 N N . PRO A 1 164 ? -73.92900 228.62500 -13.05100 1.000 43.53000 164 PRO A N 1
ATOM 1100 C CA . PRO A 1 164 ? -73.37000 229.92300 -13.46000 1.000 41.48000 164 PRO A CA 1
ATOM 1101 C C . PRO A 1 164 ? -71.87400 229.84300 -13.80600 1.000 36.85000 164 PRO A C 1
ATOM 1102 O O . PRO A 1 164 ? -71.19200 228.88800 -13.41600 1.000 35.84000 164 PRO A O 1
ATOM 1106 N N . THR A 1 165 ? -71.38600 230.86000 -14.51100 1.000 41.26000 165 THR A N 1
ATOM 1107 C CA . THR A 1 165 ? -70.00800 230.92000 -14.97600 1.000 40.51000 165 THR A CA 1
ATOM 1108 C C . THR A 1 165 ? -69.03000 230.74100 -13.82600 1.000 34.28000 165 THR A C 1
ATOM 1109 O O . THR A 1 165 ? -69.19800 231.35000 -12.77100 1.000 36.71000 165 THR A O 1
ATOM 1113 N N . PRO A 1 166 ? -68.02400 229.87300 -14.01200 1.000 32.87000 166 PRO A N 1
ATOM 1114 C CA . PRO A 1 166 ? -66.96000 229.79000 -13.00900 1.000 31.52000 166 PRO A CA 1
ATOM 1115 C C . PRO A 1 166 ? -66.40100 231.17800 -12.70100 1.000 30.56000 166 PRO A C 1
ATOM 1116 O O . PRO A 1 166 ? -66.37100 232.06800 -13.57000 1.000 31.44000 166 PRO A O 1
ATOM 1120 N N . LYS A 1 167 ? -66.07400 231.40900 -11.44000 1.000 28.39000 167 LYS A N 1
ATOM 1121 C CA . LYS A 1 167 ? -65.62800 232.75900 -11.03000 1.000 30.67000 167 LYS A CA 1
ATOM 1122 C C . LYS A 1 167 ? -64.13800 232.97000 -11.28200 1.000 35.05000 167 LYS A C 1
ATOM 1123 O O . LYS A 1 167 ? -63.74800 234.10500 -11.45500 1.000 33.05000 167 LYS A O 1
ATOM 1129 N N . LEU A 1 168 ? -63.35700 231.90200 -11.30600 1.000 30.00000 168 LEU A N 1
ATOM 1130 C CA . LEU A 1 168 ? -61.89700 232.08400 -11.39300 1.000 32.39000 168 LEU A CA 1
ATOM 1131 C C . LEU A 1 168 ? -61.22100 230.88400 -12.05700 1.000 35.20000 168 LEU A C 1
ATOM 1132 O O . LEU A 1 168 ? -61.71000 229.79600 -11.91300 1.000 27.84000 168 LEU A O 1
ATOM 1137 N N . VAL A 1 169 ? -60.12400 231.14200 -12.76300 1.000 28.04000 169 VAL A N 1
ATOM 1138 C CA . VAL A 1 169 ? -59.26100 230.10800 -13.39400 1.000 28.74000 169 VAL A CA 1
ATOM 1139 C C . VAL A 1 169 ? -57.85400 230.23200 -12.78700 1.000 26.68000 169 VAL A C 1
ATOM 1140 O O . VAL A 1 169 ? -57.31500 231.32800 -12.78100 1.000 31.84000 169 VAL A O 1
ATOM 1144 N N . THR A 1 170 ? -57.28300 229.13100 -12.32300 1.000 26.17000 170 THR A N 1
ATOM 1145 C CA . THR A 1 170 ? -55.94800 229.12300 -11.70500 1.000 30.04000 170 THR A CA 1
ATOM 1146 C C . THR A 1 170 ? -54.90300 228.37600 -12.51300 1.000 30.83000 170 THR A C 1
ATOM 1147 O O . THR A 1 170 ? -55.11100 227.21600 -12.84900 1.000 30.65000 170 THR A O 1
ATOM 1151 N N . VAL A 1 171 ? -53.75500 229.00800 -12.77100 1.000 36.28000 171 VAL A N 1
ATOM 1152 C CA . VAL A 1 171 ? -52.63700 228.30300 -13.39900 1.000 27.55000 171 VAL A CA 1
ATOM 1153 C C . VAL A 1 171 ? -51.29800 228.58400 -12.69800 1.000 34.39000 171 VAL A C 1
ATOM 1154 O O . VAL A 1 171 ? -51.14100 229.59900 -12.01600 1.000 26.63000 171 VAL A O 1
ATOM 1158 N N . VAL A 1 172 ? -50.34700 227.66700 -12.86300 1.000 29.44000 172 VAL A N 1
ATOM 1159 C CA . VAL A 1 172 ? -49.00700 227.80800 -12.30600 1.000 30.42000 172 VAL A CA 1
ATOM 1160 C C . VAL A 1 172 ? -47.98500 227.79500 -13.45100 1.000 40.50000 172 VAL A C 1
ATOM 1161 O O . VAL A 1 172 ? -47.87700 226.79400 -14.16800 1.000 37.44000 172 VAL A O 1
ATOM 1165 N N . ASN A 1 173 ? -47.25000 228.89800 -13.62500 1.000 31.50000 173 ASN A N 1
ATOM 1166 C CA . ASN A 1 173 ? -46.35800 229.06800 -14.77200 1.000 29.70000 173 ASN A CA 1
ATOM 1167 C C . ASN A 1 173 ? -44.95900 229.55300 -14.35200 1.000 33.42000 173 ASN A C 1
ATOM 1168 O O . ASN A 1 173 ? -44.79400 230.71500 -13.98100 1.000 33.82000 173 ASN A O 1
ATOM 1173 N N . PRO A 1 174 ? -43.94600 228.67800 -14.43700 1.000 35.28000 174 PRO A N 1
ATOM 1174 C CA . PRO A 1 174 ? -44.06700 227.29600 -14.90700 1.000 36.51000 174 PRO A CA 1
ATOM 1175 C C . PRO A 1 174 ? -44.70200 226.40300 -13.86500 1.000 40.06000 174 PRO A C 1
ATOM 1176 O O . PRO A 1 174 ? -44.79400 226.79500 -12.69700 1.000 37.01000 174 PRO A O 1
ATOM 1180 N N . GLY A 1 175 ? -45.08300 225.20300 -14.29400 1.000 39.52000 175 GLY A N 1
ATOM 1181 C CA . GLY A 1 175 ? -46.01000 224.36800 -13.57100 1.000 31.51000 175 GLY A CA 1
ATOM 1182 C C . GLY A 1 175 ? -45.52000 223.56000 -12.40200 1.000 40.32000 175 GLY A C 1
ATOM 1183 O O . GLY A 1 175 ? -44.39400 223.06900 -12.39000 1.000 41.60000 175 GLY A O 1
ATOM 1184 N N . ASN A 1 176 ? -46.39500 223.46800 -11.40300 1.000 38.64000 176 ASN A N 1
ATOM 1185 C CA . ASN A 1 176 ? -46.33200 222.50800 -10.31600 1.000 35.08000 176 ASN A CA 1
ATOM 1186 C C . ASN A 1 176 ? -47.64600 221.71600 -10.35700 1.000 42.46000 176 ASN A C 1
ATOM 1187 O O . ASN A 1 176 ? -48.72900 222.30000 -10.25100 1.000 40.73000 176 ASN A O 1
ATOM 1192 N N . PRO A 1 177 ? -47.56900 220.38500 -10.51600 1.000 41.90000 177 PRO A N 1
ATOM 1193 C CA . PRO A 1 177 ? -46.38000 219.53200 -10.53200 1.000 40.41000 177 PRO A CA 1
ATOM 1194 C C . PRO A 1 177 ? -45.79800 219.20500 -11.90800 1.000 40.43000 177 PRO A C 1
ATOM 1195 O O . PRO A 1 177 ? -44.82300 218.46600 -11.95600 1.000 39.73000 177 PRO A O 1
ATOM 1199 N N . SER A 1 178 ? -46.35100 219.74500 -12.98700 1.000 40.44000 178 SER A N 1
ATOM 1200 C CA . SER A 1 178 ? -45.98800 219.28100 -14.33100 1.000 40.14000 178 SER A CA 1
ATOM 1201 C C . SER A 1 178 ? -44.55100 219.61600 -14.71000 1.000 49.53000 178 SER A C 1
ATOM 1202 O O . SER A 1 178 ? -43.91700 218.87400 -15.46100 1.000 52.78000 178 SER A O 1
ATOM 1205 N N . GLY A 1 179 ? -44.04600 220.74400 -14.21900 1.000 44.24000 179 GLY A N 1
ATOM 1206 C CA . GLY A 1 179 ? -42.71300 221.18400 -14.58200 1.000 40.61000 179 GLY A CA 1
ATOM 1207 C C . GLY A 1 179 ? -42.71500 221.69100 -16.00900 1.000 44.27000 179 GLY A C 1
ATOM 1208 O O . GLY A 1 179 ? -41.67000 221.80700 -16.63900 1.000 47.33000 179 GLY A O 1
ATOM 1209 N N . THR A 1 180 ? -43.90500 222.01000 -16.50800 1.000 40.08000 180 THR A N 1
ATOM 1210 C CA . THR A 1 180 ? -44.07800 222.50800 -17.86300 1.000 42.70000 180 THR A CA 1
ATOM 1211 C C . THR A 1 180 ? -44.49600 223.95900 -17.78900 1.000 42.56000 180 THR A C 1
ATOM 1212 O O . THR A 1 180 ? -45.08300 224.37800 -16.79700 1.000 43.65000 180 THR A O 1
ATOM 1216 N N . TYR A 1 181 ? -44.19100 224.73300 -18.82200 1.000 35.71000 181 TYR A N 1
ATOM 1217 C CA . TYR A 1 181 ? -44.55300 226.14100 -18.80500 1.000 42.20000 181 TYR A CA 1
ATOM 1218 C C . TYR A 1 181 ? -45.69000 226.42900 -19.76900 1.000 40.53000 181 TYR A C 1
ATOM 1219 O O . TYR A 1 181 ? -46.05200 225.59000 -20.59000 1.000 44.37000 181 TYR A O 1
ATOM 1228 N N . ILE A 1 182 ? -46.25900 227.61900 -19.64900 1.000 35.59000 182 ILE A N 1
ATOM 1229 C CA . ILE A 1 182 ? -47.31900 228.06000 -20.53300 1.000 32.59000 182 ILE A CA 1
ATOM 1230 C C . ILE A 1 182 ? -46.78500 229.15200 -21.43300 1.000 39.99000 182 ILE A C 1
ATOM 1231 O O . ILE A 1 182 ? -46.50300 230.26100 -20.96600 1.000 38.22000 182 ILE A O 1
ATOM 1236 N N . PRO A 1 183 ? -46.60900 228.83500 -22.72300 1.000 37.32000 183 PRO A N 1
ATOM 1237 C CA . PRO A 1 183 ? -46.12100 229.80900 -23.70100 1.000 38.16000 183 PRO A CA 1
ATOM 1238 C C . PRO A 1 183 ? -46.95000 231.08000 -23.69500 1.000 40.07000 183 PRO A C 1
ATOM 1239 O O . PRO A 1 183 ? -48.13300 231.03700 -23.34500 1.000 36.31000 183 PRO A O 1
ATOM 1243 N N . GLU A 1 184 ? -46.32800 232.19900 -24.05100 1.000 35.25000 184 GLU A N 1
ATOM 1244 C CA . GLU A 1 184 ? -47.01100 233.48300 -24.04700 1.000 36.02000 184 GLU A CA 1
ATOM 1245 C C . GLU A 1 184 ? -48.30800 233.49800 -24.85100 1.000 38.49000 184 GLU A C 1
ATOM 1246 O O . GLU A 1 184 ? -49.29500 234.10200 -24.42600 1.000 39.72000 184 GLU A O 1
ATOM 1252 N N . SER A 1 185 ? -48.30800 232.85500 -26.01600 1.000 36.40000 185 SER A N 1
ATOM 1253 C CA . SER A 1 185 ? -49.49800 232.85600 -26.87500 1.000 37.68000 185 SER A CA 1
ATOM 1254 C C . SER A 1 185 ? -50.67800 232.19300 -26.17300 1.000 33.84000 185 SER A C 1
ATOM 1255 O O . SER A 1 185 ? -51.78500 232.72200 -26.17400 1.000 34.53000 185 SER A O 1
ATOM 1258 N N . LEU A 1 186 ? -50.43100 231.03000 -25.58500 1.000 32.97000 186 LEU A N 1
ATOM 1259 C CA . LEU A 1 186 ? -51.46700 230.30100 -24.87700 1.000 36.58000 186 LEU A CA 1
ATOM 1260 C C . LEU A 1 186 ? -51.96300 231.11100 -23.68300 1.000 38.69000 186 LEU A C 1
ATOM 1261 O O . LEU A 1 186 ? -53.17400 231.25400 -23.47700 1.000 32.86000 186 LEU A O 1
ATOM 1266 N N . LEU A 1 187 ? -51.02800 231.69200 -22.93300 1.000 35.73000 187 LEU A N 1
ATOM 1267 C CA . LEU A 1 187 ? -51.38300 232.46600 -21.74500 1.000 35.01000 187 LEU A CA 1
ATOM 1268 C C . LEU A 1 187 ? -52.32300 233.62100 -22.09000 1.000 34.54000 187 LEU A C 1
ATOM 1269 O O . LEU A 1 187 ? -53.31400 233.85000 -21.39700 1.000 32.16000 187 LEU A O 1
ATOM 1274 N N . LYS A 1 188 ? -52.03000 234.31900 -23.18400 1.000 32.70000 188 LYS A N 1
ATOM 1275 C CA . LYS A 1 188 ? -52.86800 235.43100 -23.63900 1.000 33.60000 188 LYS A CA 1
ATOM 1276 C C . LYS A 1 188 ? -54.22100 234.97000 -24.17000 1.000 37.22000 188 LYS A C 1
ATOM 1277 O O . LYS A 1 188 ? -55.20200 235.70600 -24.11000 1.000 36.52000 188 LYS A O 1
ATOM 1283 N N . ARG A 1 189 ? -54.27300 233.76000 -24.71400 1.000 33.96000 189 ARG A N 1
ATOM 1284 C CA . ARG A 1 189 ? -55.53700 233.23600 -25.20400 1.000 37.00000 189 ARG A CA 1
ATOM 1285 C C . ARG A 1 189 ? -56.44100 232.89200 -24.02500 1.000 31.68000 189 ARG A C 1
ATOM 1286 O O . ARG A 1 189 ? -57.64800 233.15900 -24.04700 1.000 31.66000 189 ARG A O 1
ATOM 1294 N N . ILE A 1 190 ? -55.85500 232.26400 -23.01200 1.000 30.84000 190 ILE A N 1
ATOM 1295 C CA . ILE A 1 190 ? -56.57900 231.96000 -21.77900 1.000 35.14000 190 ILE A CA 1
ATOM 1296 C C . ILE A 1 190 ? -57.11000 233.23800 -21.13800 1.000 28.98000 190 ILE A C 1
ATOM 1297 O O . ILE A 1 190 ? -58.25300 233.30600 -20.69100 1.000 32.24000 190 ILE A O 1
ATOM 1302 N N . SER A 1 191 ? -56.28200 234.27500 -21.15500 1.000 31.73000 191 SER A N 1
ATOM 1303 C CA . SER A 1 191 ? -56.68500 235.57300 -20.65200 1.000 32.79000 191 SER A CA 1
ATOM 1304 C C . SER A 1 191 ? -57.87500 236.16000 -21.43100 1.000 32.22000 191 SER A C 1
ATOM 1305 O O . SER A 1 191 ? -58.82100 236.67700 -20.82900 1.000 34.40000 191 SER A O 1
ATOM 1308 N N . ASP A 1 192 ? -57.83400 236.05700 -22.76000 1.000 33.38000 192 ASP A N 1
ATOM 1309 C CA . ASP A 1 192 ? -58.90000 236.58300 -23.62200 1.000 31.87000 192 ASP A CA 1
ATOM 1310 C C . ASP A 1 192 ? -60.20100 235.83800 -23.39200 1.000 35.40000 192 ASP A C 1
ATOM 1311 O O . ASP A 1 192 ? -61.28300 236.43400 -23.37100 1.000 37.21000 192 ASP A O 1
ATOM 1316 N N . ILE A 1 193 ? -60.08200 234.52700 -23.25900 1.000 34.86000 193 ILE A N 1
ATOM 1317 C CA . ILE A 1 193 ? -61.20700 233.66100 -22.93000 1.000 36.27000 193 ILE A CA 1
ATOM 1318 C C . ILE A 1 193 ? -61.86500 234.04800 -21.59400 1.000 37.22000 193 ILE A C 1
ATOM 1319 O O . ILE A 1 193 ? -63.09100 234.19300 -21.52400 1.000 35.68000 193 ILE A O 1
ATOM 1324 N N . CYS A 1 194 ? -61.05700 234.24200 -20.54800 1.000 33.16000 194 CYS A N 1
ATOM 1325 C CA . CYS A 1 194 ? -61.58100 234.66800 -19.24600 1.000 29.90000 194 CYS A CA 1
ATOM 1326 C C . CYS A 1 194 ? -62.19300 236.06000 -19.33400 1.000 33.97000 194 CYS A C 1
ATOM 1327 O O . CYS A 1 194 ? -63.16000 236.36600 -18.63600 1.000 38.45000 194 CYS A O 1
ATOM 1330 N N . LYS A 1 195 ? -61.63700 236.89900 -20.20400 1.000 37.10000 195 LYS A N 1
ATOM 1331 C CA . LYS A 1 195 ? -62.13100 238.26000 -20.35200 1.000 36.56000 195 LYS A CA 1
ATOM 1332 C C . LYS A 1 195 ? -63.53100 238.24900 -20.95500 1.000 39.01000 195 LYS A C 1
ATOM 1333 O O . LYS A 1 195 ? -64.40600 238.97700 -20.50100 1.000 36.38000 195 LYS A O 1
ATOM 1339 N N . LYS A 1 196 ? -63.73600 237.41600 -21.97400 1.000 45.43000 196 LYS A N 1
ATOM 1340 C CA . LYS A 1 196 ? -65.05000 237.27900 -22.61300 1.000 40.16000 196 LYS A CA 1
ATOM 1341 C C . LYS A 1 196 ? -66.09600 236.70100 -21.65800 1.000 40.61000 196 LYS A C 1
ATOM 1342 O O . LYS A 1 196 ? -67.24900 237.13700 -21.63400 1.000 38.86000 196 LYS A O 1
ATOM 1348 N N . ALA A 1 197 ? -65.69600 235.69200 -20.89300 1.000 40.82000 197 ALA A N 1
ATOM 1349 C CA . ALA A 1 197 ? -66.60400 235.04200 -19.95700 1.000 41.49000 197 ALA A CA 1
ATOM 1350 C C . ALA A 1 197 ? -66.82400 235.88400 -18.71500 1.000 38.41000 197 ALA A C 1
ATOM 1351 O O . ALA A 1 197 ? -67.79100 235.67600 -17.99300 1.000 37.19000 197 ALA A O 1
ATOM 1353 N N . GLY A 1 198 ? -65.91100 236.82300 -18.47000 1.000 40.26000 198 GLY A N 1
ATOM 1354 C CA . GLY A 1 198 ? -65.99500 237.74000 -17.34200 1.000 34.07000 198 GLY A CA 1
ATOM 1355 C C . GLY A 1 198 ? -65.53600 237.15100 -16.02000 1.000 35.44000 198 GLY A C 1
ATOM 1356 O O . GLY A 1 198 ? -66.05100 237.50400 -14.96000 1.000 39.46000 198 GLY A O 1
ATOM 1357 N N . CYS A 1 199 ? -64.54600 236.26700 -16.07200 1.000 34.17000 199 CYS A N 1
ATOM 1358 C CA . CYS A 1 199 ? -64.01700 235.67000 -14.85600 1.000 34.90000 199 CYS A CA 1
ATOM 1359 C C . CYS A 1 199 ? -62.55700 236.06500 -14.69700 1.000 34.96000 199 CYS A C 1
ATOM 1360 O O . CYS A 1 199 ? -61.96700 236.65800 -15.59400 1.000 32.29000 199 CYS A O 1
ATOM 1363 N N . TRP A 1 200 ? -62.00700 235.76900 -13.52700 1.000 33.32000 200 TRP A N 1
ATOM 1364 C CA . TRP A 1 200 ? -60.62800 236.09600 -13.18500 1.000 28.98000 200 TRP A CA 1
ATOM 1365 C C . TRP A 1 200 ? -59.67100 235.02000 -13.65400 1.000 34.33000 200 TRP A C 1
ATOM 1366 O O . TRP A 1 200 ? -60.02500 233.83900 -13.70900 1.000 30.99000 200 TRP A O 1
ATOM 1377 N N . LEU A 1 201 ? -58.45200 235.44000 -13.97100 1.000 32.91000 201 LEU A N 1
ATOM 1378 C CA . LEU A 1 201 ? -57.33500 234.53800 -14.21600 1.000 29.41000 201 LEU A CA 1
ATOM 1379 C C . LEU A 1 201 ? -56.27000 234.78800 -13.15200 1.000 34.24000 201 LEU A C 1
ATOM 1380 O O . LEU A 1 201 ? -55.77900 235.92100 -13.01100 1.000 30.87000 201 LEU A O 1
ATOM 1385 N N . VAL A 1 202 ? -55.91100 233.74900 -12.40500 1.000 27.37000 202 VAL A N 1
ATOM 1386 C CA . VAL A 1 202 ? -54.93200 233.89200 -11.32700 1.000 32.13000 202 VAL A CA 1
ATOM 1387 C C . VAL A 1 202 ? -53.68000 233.09100 -11.66100 1.000 32.46000 202 VAL A C 1
ATOM 1388 O O . VAL A 1 202 ? -53.74200 231.87100 -11.83100 1.000 34.03000 202 VAL A O 1
ATOM 1392 N N . ILE A 1 203 ? -52.55100 233.77900 -11.79900 1.000 28.72000 203 ILE A N 1
ATOM 1393 C CA . ILE A 1 203 ? -51.31900 233.11500 -12.23100 1.000 30.30000 203 ILE A CA 1
ATOM 1394 C C . ILE A 1 203 ? -50.24200 233.07400 -11.15000 1.000 33.71000 203 ILE A C 1
ATOM 1395 O O . ILE A 1 203 ? -49.84000 234.11600 -10.63200 1.000 28.34000 203 ILE A O 1
ATOM 1400 N N . ASP A 1 204 ? -49.78800 231.86600 -10.82100 1.000 25.43000 204 ASP A N 1
ATOM 1401 C CA . ASP A 1 204 ? -48.76100 231.65000 -9.82000 1.000 30.51000 204 ASP A CA 1
ATOM 1402 C C . ASP A 1 204 ? -47.36900 231.56500 -10.47800 1.000 34.14000 204 ASP A C 1
ATOM 1403 O O . ASP A 1 204 ? -47.02500 230.56000 -11.12800 1.000 29.21000 204 ASP A O 1
ATOM 1408 N N . ASN A 1 205 ? -46.55800 232.60100 -10.25400 1.000 30.94000 205 ASN A N 1
ATOM 1409 C CA . ASN A 1 205 ? -45.21600 232.68600 -10.84200 1.000 29.35000 205 ASN A CA 1
ATOM 1410 C C . ASN A 1 205 ? -44.07000 232.33900 -9.89800 1.000 30.34000 205 ASN A C 1
ATOM 1411 O O . ASN A 1 205 ? -42.95400 232.84900 -10.05500 1.000 29.15000 205 ASN A O 1
ATOM 1416 N N . THR A 1 206 ? -44.33800 231.45400 -8.95000 1.000 28.88000 206 THR A N 1
ATOM 1417 C CA . THR A 1 206 ? -43.35600 231.02300 -7.96000 1.000 29.01000 206 THR A CA 1
ATOM 1418 C C . THR A 1 206 ? -42.03800 230.55800 -8.59700 1.000 35.05000 206 THR A C 1
ATOM 1419 O O . THR A 1 206 ? -40.95000 230.73400 -8.02800 1.000 31.36000 206 THR A O 1
ATOM 1423 N N . TYR A 1 207 ? -42.12600 229.98800 -9.79100 1.000 36.66000 207 TYR A N 1
ATOM 1424 C CA . TYR A 1 207 ? -40.93800 229.44100 -10.43300 1.000 34.35000 207 TYR A CA 1
ATOM 1425 C C . TYR A 1 207 ? -40.52600 230.21600 -11.66200 1.000 30.77000 207 TYR A C 1
ATOM 1426 O O . TYR A 1 207 ? -39.95300 229.64700 -12.57700 1.000 36.95000 207 TYR A O 1
ATOM 1435 N N . GLU A 1 208 ? -40.79700 231.51500 -11.68200 1.000 29.25000 208 GLU A N 1
ATOM 1436 C CA . GLU A 1 208 ? -40.49900 232.32900 -12.84900 1.000 28.13000 208 GLU A CA 1
ATOM 1437 C C . GLU A 1 208 ? -39.01200 232.33600 -13.22400 1.000 37.65000 208 GLU A C 1
ATOM 1438 O O . GLU A 1 208 ? -38.65800 232.49900 -14.39300 1.000 38.02000 208 GLU A O 1
ATOM 1444 N N . TYR A 1 209 ? -38.14500 232.18000 -12.23100 1.000 32.99000 209 TYR A N 1
ATOM 1445 C CA . TYR A 1 209 ? -36.70900 232.23100 -12.47200 1.000 35.94000 209 TYR A CA 1
ATOM 1446 C C . TYR A 1 209 ? -36.16900 230.85400 -12.81700 1.000 35.15000 209 TYR A C 1
ATOM 1447 O O . TYR A 1 209 ? -34.97600 230.69400 -13.02700 1.000 38.24000 209 TYR A O 1
ATOM 1456 N N . PHE A 1 210 ? -37.05500 229.86100 -12.85900 1.000 39.58000 210 PHE A N 1
ATOM 1457 C CA . PHE A 1 210 ? -36.65100 228.48400 -13.10900 1.000 36.66000 210 PHE A CA 1
ATOM 1458 C C . PHE A 1 210 ? -37.08100 228.05100 -14.51400 1.000 42.57000 210 PHE A C 1
ATOM 1459 O O . PHE A 1 210 ? -38.11300 227.39000 -14.68500 1.000 36.03000 210 PHE A O 1
ATOM 1467 N N . MET A 1 211 ? -36.30500 228.45400 -15.51900 1.000 35.56000 211 MET A N 1
ATOM 1468 C CA . MET A 1 211 ? -36.58900 228.08500 -16.90200 1.000 43.20000 211 MET A CA 1
ATOM 1469 C C . MET A 1 211 ? -35.40600 227.34100 -17.51500 1.000 49.06000 211 MET A C 1
ATOM 1470 O O . MET A 1 211 ? -34.25200 227.59600 -17.16300 1.000 43.35000 211 MET A O 1
ATOM 1475 N N . TYR A 1 212 ? -35.68100 226.43000 -18.44400 1.000 47.05000 212 TYR A N 1
ATOM 1476 C CA . TYR A 1 212 ? -34.59800 225.63600 -19.02100 1.000 53.75000 212 TYR A CA 1
ATOM 1477 C C . TYR A 1 212 ? -34.57600 225.63300 -20.54700 1.000 56.82000 212 TYR A C 1
ATOM 1478 O O . TYR A 1 212 ? -35.59800 225.88300 -21.19900 1.000 57.47000 212 TYR A O 1
ATOM 1487 N N . ASP A 1 213 ? -33.39200 225.35100 -21.09500 1.000 58.98000 213 ASP A N 1
ATOM 1488 C CA . ASP A 1 213 ? -33.17600 225.26000 -22.53800 1.000 56.50000 213 ASP A CA 1
ATOM 1489 C C . ASP A 1 213 ? -33.60700 226.55700 -23.21000 1.000 59.58000 213 ASP A C 1
ATOM 1490 O O . ASP A 1 213 ? -34.14200 226.55000 -24.32100 1.000 61.29000 213 ASP A O 1
ATOM 1495 N N . ASN A 1 214 ? -33.37700 227.66400 -22.50600 1.000 58.71000 214 ASN A N 1
ATOM 1496 C CA . ASN A 1 214 ? -33.71900 229.00200 -22.97600 1.000 58.89000 214 ASN A CA 1
ATOM 1497 C C . ASN A 1 214 ? -35.21200 229.18400 -23.27500 1.000 63.04000 214 ASN A C 1
ATOM 1498 O O . ASN A 1 214 ? -35.59300 230.03500 -24.08000 1.000 66.94000 214 ASN A O 1
ATOM 1503 N N . ARG A 1 215 ? -36.06500 228.39800 -22.62400 1.000 57.66000 215 ARG A N 1
ATOM 1504 C CA . ARG A 1 215 ? -37.50200 228.64800 -22.72400 1.000 60.91000 215 ARG A CA 1
ATOM 1505 C C . ARG A 1 215 ? -37.84100 229.93700 -21.97900 1.000 58.13000 215 ARG A C 1
ATOM 1506 O O . ARG A 1 215 ? -37.23300 230.24100 -20.95300 1.000 60.22000 215 ARG A O 1
ATOM 1514 N N . LYS A 1 216 ? -38.77000 230.72400 -22.51500 1.000 58.15000 216 LYS A N 1
ATOM 1515 C CA . LYS A 1 216 ? -39.05900 232.03400 -21.92900 1.000 61.30000 216 LYS A CA 1
ATOM 1516 C C . LYS A 1 216 ? -40.32700 232.08000 -21.07100 1.000 55.47000 216 LYS A C 1
ATOM 1517 O O . LYS A 1 216 ? -41.43900 231.81400 -21.54800 1.000 53.36000 216 LYS A O 1
ATOM 1523 N N . HIS A 1 217 ? -40.13700 232.43100 -19.79900 1.000 52.95000 217 HIS A N 1
ATOM 1524 C CA . HIS A 1 217 ? -41.24500 232.74600 -18.90800 1.000 40.78000 217 HIS A CA 1
ATOM 1525 C C . HIS A 1 217 ? -41.69300 234.15600 -19.22200 1.000 41.82000 217 HIS A C 1
ATOM 1526 O O . HIS A 1 217 ? -40.86400 235.04600 -19.42300 1.000 49.12000 217 HIS A O 1
ATOM 1533 N N . VAL A 1 218 ? -43.00500 234.35100 -19.25800 1.000 32.88000 218 VAL A N 1
ATOM 1534 C CA . VAL A 1 218 ? -43.60600 235.63400 -19.58200 1.000 35.79000 218 VAL A CA 1
ATOM 1535 C C . VAL A 1 218 ? -44.70900 235.95600 -18.57000 1.000 41.17000 218 VAL A C 1
ATOM 1536 O O . VAL A 1 218 ? -45.33900 235.04600 -18.02800 1.000 35.83000 218 VAL A O 1
ATOM 1540 N N . CYS A 1 219 ? -44.90000 237.24200 -18.27700 1.000 35.57000 219 CYS A N 1
ATOM 1541 C CA . CYS A 1 219 ? -45.99900 237.70200 -17.43600 1.000 36.23000 219 CYS A CA 1
ATOM 1542 C C . CYS A 1 219 ? -46.91000 238.61200 -18.24000 1.000 36.15000 219 CYS A C 1
ATOM 1543 O O . CYS A 1 219 ? -46.43700 239.39100 -19.06100 1.000 40.04000 219 CYS A O 1
ATOM 1546 N N . ILE A 1 220 ? -48.21100 238.52400 -18.00800 1.000 33.00000 220 ILE A N 1
ATOM 1547 C CA . ILE A 1 220 ? -49.14900 239.43800 -18.64500 1.000 32.24000 220 ILE A CA 1
ATOM 1548 C C . ILE A 1 220 ? -50.02700 240.04200 -17.55900 1.000 32.30000 220 ILE A C 1
ATOM 1549 O O . ILE A 1 220 ? -50.09300 239.49800 -16.46600 1.000 34.62000 220 ILE A O 1
ATOM 1554 N N . GLU A 1 221 ? -50.66400 241.17600 -17.83800 1.000 33.74000 221 GLU A N 1
ATOM 1555 C CA . GLU A 1 221 ? -51.53100 241.83300 -16.86200 1.000 32.66000 221 GLU A CA 1
ATOM 1556 C C . GLU A 1 221 ? -52.79000 242.33200 -17.54700 1.000 30.87000 221 GLU A C 1
ATOM 1557 O O . GLU A 1 221 ? -52.79300 242.55500 -18.75700 1.000 33.41000 221 GLU A O 1
ATOM 1563 N N . ALA A 1 222 ? -53.84200 242.51200 -16.75400 1.000 35.54000 222 ALA A N 1
ATOM 1564 C CA . ALA A 1 222 ? -55.15100 242.96300 -17.21800 1.000 37.29000 222 ALA A CA 1
ATOM 1565 C C . ALA A 1 222 ? -56.03500 243.16500 -16.00100 1.000 32.57000 222 ALA A C 1
ATOM 1566 O O . ALA A 1 222 ? -55.68800 242.74000 -14.90400 1.000 33.13000 222 ALA A O 1
ATOM 1568 N N . ASN A 1 223 ? -57.18200 243.80500 -16.18400 1.000 35.33000 223 ASN A N 1
ATOM 1569 C CA . ASN A 1 223 ? -58.05300 244.07100 -15.05500 1.000 30.77000 223 ASN A CA 1
ATOM 1570 C C . ASN A 1 223 ? -58.75400 242.82700 -14.53900 1.000 33.88000 223 ASN A C 1
ATOM 1571 O O . ASN A 1 223 ? -59.48200 242.88900 -13.55700 1.000 35.82000 223 ASN A O 1
ATOM 1576 N N . HIS A 1 224 ? -58.52300 241.69300 -15.19100 1.000 34.77000 224 HIS A N 1
ATOM 1577 C CA . HIS A 1 224 ? -59.11600 240.43400 -14.75200 1.000 33.66000 224 HIS A CA 1
ATOM 1578 C C . HIS A 1 224 ? -58.03500 239.42300 -14.40200 1.000 31.91000 224 HIS A C 1
ATOM 1579 O O . HIS A 1 224 ? -58.30300 238.22500 -14.30200 1.000 34.27000 224 HIS A O 1
ATOM 1586 N N . ILE A 1 225 ? -56.79900 239.90300 -14.27000 1.000 32.41000 225 ILE A N 1
ATOM 1587 C CA . ILE A 1 225 ? -55.66900 239.04500 -13.91100 1.000 28.40000 225 ILE A CA 1
ATOM 1588 C C . ILE A 1 225 ? -54.99800 239.40500 -12.57900 1.000 33.80000 225 ILE A C 1
ATOM 1589 O O . ILE A 1 225 ? -54.75600 240.57600 -12.28800 1.000 27.58000 225 ILE A O 1
ATOM 1594 N N . VAL A 1 226 ? -54.70500 238.38700 -11.77400 1.000 27.67000 226 VAL A N 1
ATOM 1595 C CA . VAL A 1 226 ? -53.89400 238.56600 -10.58200 1.000 31.28000 226 VAL A CA 1
ATOM 1596 C C . VAL A 1 226 ? -52.65200 237.67700 -10.67000 1.000 30.51000 226 VAL A C 1
ATOM 1597 O O . VAL A 1 226 ? -52.75400 236.49800 -10.99400 1.000 25.34000 226 VAL A O 1
ATOM 1601 N N . ASN A 1 227 ? -51.47400 238.26000 -10.45700 1.000 28.83000 227 ASN A N 1
ATOM 1602 C CA . ASN A 1 227 ? -50.22800 237.49600 -10.41100 1.000 26.72000 227 ASN A CA 1
ATOM 1603 C C . ASN A 1 227 ? -49.70800 237.28700 -8.99400 1.000 31.28000 227 ASN A C 1
ATOM 1604 O O . ASN A 1 227 ? -49.77300 238.18900 -8.15600 1.000 31.86000 227 ASN A O 1
ATOM 1609 N N . ILE A 1 228 ? -49.16700 236.10300 -8.73300 1.000 23.09000 228 ILE A N 1
ATOM 1610 C CA . ILE A 1 228 ? -48.64700 235.78300 -7.41700 1.000 25.25000 228 ILE A CA 1
ATOM 1611 C C . ILE A 1 228 ? -47.18000 235.37400 -7.53600 1.000 29.17000 228 ILE A C 1
ATOM 1612 O O . ILE A 1 228 ? -46.77800 234.70000 -8.49800 1.000 23.72000 228 ILE A O 1
ATOM 1617 N N . PHE A 1 229 ? -46.37100 235.83800 -6.58900 1.000 26.28000 229 PHE A N 1
ATOM 1618 C CA . PHE A 1 229 ? -44.94100 235.55100 -6.60000 1.000 26.25000 229 PHE A CA 1
ATOM 1619 C C . PHE A 1 229 ? -44.45900 235.08100 -5.23500 1.000 29.09000 229 PHE A C 1
ATOM 1620 O O . PHE A 1 229 ? -45.14400 235.26900 -4.22600 1.000 29.65000 229 PHE A O 1
ATOM 1628 N N . SER A 1 230 ? -43.27100 234.48100 -5.20000 1.000 25.85000 230 SER A N 1
ATOM 1629 C CA . SER A 1 230 ? -42.69800 234.00600 -3.94800 1.000 26.17000 230 SER A CA 1
ATOM 1630 C C . SER A 1 230 ? -41.19400 234.22100 -3.91700 1.000 34.70000 230 SER A C 1
ATOM 1631 O O . SER A 1 230 ? -40.53800 234.15800 -4.95900 1.000 25.62000 230 SER A O 1
ATOM 1634 N N . PHE A 1 231 ? -40.65100 234.44600 -2.72100 1.000 32.90000 231 PHE A N 1
ATOM 1635 C CA . PHE A 1 231 ? -39.21200 234.53700 -2.55400 1.000 35.68000 231 PHE A CA 1
ATOM 1636 C C . PHE A 1 231 ? -38.67200 233.18200 -2.14400 1.000 34.56000 231 PHE A C 1
ATOM 1637 O O . PHE A 1 231 ? -37.46500 233.00100 -2.07800 1.000 35.12000 231 PHE A O 1
ATOM 1645 N N . SER A 1 232 ? -39.56300 232.23800 -1.84400 1.000 29.38000 232 SER A N 1
ATOM 1646 C CA . SER A 1 232 ? -39.14100 230.97300 -1.22600 1.000 32.01000 232 SER A CA 1
ATOM 1647 C C . SER A 1 232 ? -38.22300 230.10100 -2.08300 1.000 37.27000 232 SER A C 1
ATOM 1648 O O . SER A 1 232 ? -37.22200 229.59100 -1.58300 1.000 36.81000 232 SER A O 1
ATOM 1675 N N . ALA A 1 234 ? -36.74800 230.83300 -5.42000 1.000 30.27000 234 ALA A N 1
ATOM 1676 C CA . ALA A 1 234 ? -35.65200 231.53800 -6.08600 1.000 31.71000 234 ALA A CA 1
ATOM 1677 C C . ALA A 1 234 ? -34.49100 231.85800 -5.14700 1.000 38.87000 234 ALA A C 1
ATOM 1678 O O . ALA A 1 234 ? -33.33500 231.56300 -5.47000 1.000 36.33000 234 ALA A O 1
ATOM 1680 N N . TYR A 1 235 ? -34.79900 232.40500 -3.97000 1.000 34.10000 235 TYR A N 1
ATOM 1681 C CA . TYR A 1 235 ? -33.75700 232.87100 -3.05400 1.000 29.61000 235 TYR A CA 1
ATOM 1682 C C . TYR A 1 235 ? -33.56900 231.97000 -1.85400 1.000 32.65000 235 TYR A C 1
ATOM 1683 O O . TYR A 1 235 ? -32.91900 232.35500 -0.89100 1.000 38.18000 235 TYR A O 1
ATOM 1692 N N . GLY A 1 236 ? -34.12000 230.76200 -1.91300 1.000 31.61000 236 GLY A N 1
ATOM 1693 C CA . GLY A 1 236 ? -34.00900 229.82400 -0.81100 1.000 33.14000 236 GLY A CA 1
ATOM 1694 C C . GLY A 1 236 ? -34.55200 230.35900 0.50700 1.000 37.61000 236 GLY A C 1
ATOM 1695 O O . GLY A 1 236 ? -34.12700 229.92100 1.57200 1.000 37.31000 236 GLY A O 1
ATOM 1696 N N . MET A 1 237 ? -35.50000 231.29100 0.43500 1.000 36.09000 237 MET A N 1
ATOM 1697 C CA . MET A 1 237 ? -36.04500 231.92200 1.63400 1.000 33.18000 237 MET A CA 1
ATOM 1698 C C . MET A 1 237 ? -37.30000 231.23900 2.17600 1.000 37.38000 237 MET A C 1
ATOM 1699 O O . MET A 1 237 ? -38.14400 231.89400 2.78500 1.000 35.94000 237 MET A O 1
ATOM 1704 N N . MET A 1 238 ? -37.39300 229.92100 2.00300 1.000 36.53000 238 MET A N 1
ATOM 1705 C CA . MET A 1 238 ? -38.57000 229.16100 2.41700 1.000 37.53000 238 MET A CA 1
ATOM 1706 C C . MET A 1 238 ? -38.96400 229.35500 3.88100 1.000 36.86000 238 MET A C 1
ATOM 1707 O O . MET A 1 238 ? -40.13700 229.54600 4.18600 1.000 34.82000 238 MET A O 1
ATOM 1712 N N . GLY A 1 239 ? -37.99700 229.26300 4.78700 1.000 34.72000 239 GLY A N 1
ATOM 1713 C CA . GLY A 1 239 ? -38.28200 229.42600 6.20300 1.000 34.27000 239 GLY A CA 1
ATOM 1714 C C . GLY A 1 239 ? -38.61600 230.84600 6.63600 1.000 34.29000 239 GLY A C 1
ATOM 1715 O O . GLY A 1 239 ? -39.00700 231.06500 7.78800 1.000 33.72000 239 GLY A O 1
ATOM 1716 N N . TRP A 1 240 ? -38.45400 231.80400 5.72700 1.000 28.01000 240 TRP A N 1
ATOM 1717 C CA . TRP A 1 240 ? -38.63000 233.22500 6.03600 1.000 32.28000 240 TRP A CA 1
ATOM 1718 C C . TRP A 1 240 ? -40.03100 233.78900 5.71800 1.000 29.57000 240 TRP A C 1
ATOM 1719 O O . TRP A 1 240 ? -40.42300 234.81100 6.29400 1.000 29.76000 240 TRP A O 1
ATOM 1730 N N . ARG A 1 241 ? -40.75900 233.14500 4.79900 1.000 31.09000 241 ARG A N 1
ATOM 1731 C CA . ARG A 1 241 ? -42.18300 233.46100 4.50900 1.000 25.84000 241 ARG A CA 1
ATOM 1732 C C . ARG A 1 241 ? -42.42300 234.83500 3.89600 1.000 27.44000 241 ARG A C 1
ATOM 1733 O O . ARG A 1 241 ? -42.93100 235.73300 4.55800 1.000 25.89000 241 ARG A O 1
ATOM 1741 N N . VAL A 1 242 ? -42.05000 234.99700 2.63200 1.000 24.12000 242 VAL A N 1
ATOM 1742 C CA . VAL A 1 242 ? -42.30500 236.22400 1.88700 1.000 26.59000 242 VAL A CA 1
ATOM 1743 C C . VAL A 1 242 ? -42.82100 235.90300 0.48100 1.000 31.60000 242 VAL A C 1
ATOM 1744 O O . VAL A 1 242 ? -42.27200 235.04200 -0.21200 1.000 34.50000 242 VAL A O 1
ATOM 1748 N N . GLY A 1 243 ? -43.87400 236.59500 0.06700 1.000 27.57000 243 GLY A N 1
ATOM 1749 C CA . GLY A 1 243 ? -44.41900 236.44300 -1.26600 1.000 27.20000 243 GLY A CA 1
ATOM 1750 C C . GLY A 1 243 ? -45.08200 237.75700 -1.58100 1.000 29.33000 243 GLY A C 1
ATOM 1751 O O . GLY A 1 243 ? -45.06200 238.64900 -0.74400 1.000 33.32000 243 GLY A O 1
ATOM 1752 N N . TYR A 1 244 ? -45.63600 237.90300 -2.77500 1.000 28.06000 244 TYR A N 1
ATOM 1753 C CA . TYR A 1 244 ? -46.40200 239.09700 -3.08100 1.000 28.50000 244 TYR A CA 1
ATOM 1754 C C . TYR A 1 244 ? -47.46000 238.88100 -4.15200 1.000 29.96000 244 TYR A C 1
ATOM 1755 O O . TYR A 1 244 ? -47.39900 237.94200 -4.93700 1.000 28.25000 244 TYR A O 1
ATOM 1764 N N . ILE A 1 245 ? -48.44600 239.77000 -4.14000 1.000 29.56000 245 ILE A N 1
ATOM 1765 C CA . ILE A 1 245 ? -49.52200 239.78800 -5.10600 1.000 30.95000 245 ILE A CA 1
ATOM 1766 C C . ILE A 1 245 ? -49.32800 240.99800 -5.98900 1.000 30.41000 245 ILE A C 1
ATOM 1767 O O . ILE A 1 245 ? -49.09800 242.09600 -5.48000 1.000 31.36000 245 ILE A O 1
ATOM 1772 N N . ALA A 1 246 ? -49.35100 240.79200 -7.30200 1.000 29.68000 246 ALA A N 1
ATOM 1773 C CA . ALA A 1 246 ? -49.42300 241.88700 -8.25600 1.000 27.87000 246 ALA A CA 1
ATOM 1774 C C . ALA A 1 246 ? -50.83000 241.94400 -8.82600 1.000 32.18000 246 ALA A C 1
ATOM 1775 O O . ALA A 1 246 ? -51.22200 241.07100 -9.60000 1.000 33.73000 246 ALA A O 1
ATOM 1777 N N . TYR A 1 247 ? -51.59400 242.94800 -8.43100 1.000 33.18000 247 TYR A N 1
ATOM 1778 C CA . TYR A 1 247 ? -53.00000 243.03500 -8.80700 1.000 28.87000 247 TYR A CA 1
ATOM 1779 C C . TYR A 1 247 ? -53.28500 244.34000 -9.55300 1.000 35.22000 247 TYR A C 1
ATOM 1780 O O . TYR A 1 247 ? -52.53700 245.30700 -9.41000 1.000 36.69000 247 TYR A O 1
ATOM 1789 N N . PRO A 1 248 ? -54.36100 244.37100 -10.36500 1.000 38.15000 248 PRO A N 1
ATOM 1790 C CA . PRO A 1 248 ? -54.73300 245.56000 -11.14800 1.000 35.17000 248 PRO A CA 1
ATOM 1791 C C . PRO A 1 248 ? -54.98900 246.80800 -10.29900 1.000 41.13000 248 PRO A C 1
ATOM 1792 O O . PRO A 1 248 ? -55.81100 246.75600 -9.38800 1.000 44.08000 248 PRO A O 1
ATOM 1796 N N . SER A 1 249 ? -54.31300 247.91300 -10.61500 1.000 41.22000 249 SER A N 1
ATOM 1797 C CA . SER A 1 249 ? -54.44400 249.15700 -9.85700 1.000 44.34000 249 SER A CA 1
ATOM 1798 C C . SER A 1 249 ? -55.79500 249.84700 -10.06600 1.000 52.21000 249 SER A C 1
ATOM 1799 O O . SER A 1 249 ? -56.28500 250.55900 -9.18800 1.000 53.47000 249 SER A O 1
ATOM 1802 N N . GLU A 1 250 ? -56.38100 249.62600 -11.23800 1.000 49.79000 250 GLU A N 1
ATOM 1803 C CA . GLU A 1 250 ? -57.53600 250.38700 -11.72100 1.000 51.77000 250 GLU A CA 1
ATOM 1804 C C . GLU A 1 250 ? -58.90900 249.75200 -11.47000 1.000 50.74000 250 GLU A C 1
ATOM 1805 O O . GLU A 1 250 ? -59.93900 250.36100 -11.76600 1.000 48.97000 250 GLU A O 1
ATOM 1811 N N . VAL A 1 251 ? -58.92400 248.52300 -10.97000 1.000 45.93000 251 VAL A N 1
ATOM 1812 C CA . VAL A 1 251 ? -60.16800 247.84800 -10.62000 1.000 40.32000 251 VAL A CA 1
ATOM 1813 C C . VAL A 1 251 ? -60.71900 248.43900 -9.33500 1.000 48.49000 251 VAL A C 1
ATOM 1814 O O . VAL A 1 251 ? -60.09400 248.32500 -8.28300 1.000 49.47000 251 VAL A O 1
ATOM 1818 N N . GLU A 1 252 ? -61.86500 249.10400 -9.42000 1.000 47.61000 252 GLU A N 1
ATOM 1819 C CA . GLU A 1 252 ? -62.41500 249.77000 -8.24800 1.000 50.73000 252 GLU A CA 1
ATOM 1820 C C . GLU A 1 252 ? -62.64400 248.80100 -7.08100 1.000 47.32000 252 GLU A C 1
ATOM 1821 O O . GLU A 1 252 ? -63.30000 247.77100 -7.22900 1.000 46.15000 252 GLU A O 1
ATOM 1827 N N . GLY A 1 253 ? -62.09500 249.14800 -5.92000 1.000 46.58000 253 GLY A N 1
ATOM 1828 C CA . GLY A 1 253 ? -62.32400 248.39300 -4.70500 1.000 43.85000 253 GLY A CA 1
ATOM 1829 C C . GLY A 1 253 ? -61.55400 247.09500 -4.51800 1.000 43.96000 253 GLY A C 1
ATOM 1830 O O . GLY A 1 253 ? -61.74800 246.41200 -3.51700 1.000 38.80000 253 GLY A O 1
ATOM 1831 N N . LEU A 1 254 ? -60.69200 246.73400 -5.46200 1.000 39.01000 254 LEU A N 1
ATOM 1832 C CA . LEU A 1 254 ? -59.92800 245.49700 -5.30700 1.000 38.57000 254 LEU A CA 1
ATOM 1833 C C . LEU A 1 254 ? -58.90000 245.61900 -4.18000 1.000 32.95000 254 LEU A C 1
ATOM 1834 O O . LEU A 1 254 ? -58.75900 244.72000 -3.36400 1.000 32.26000 254 LEU A O 1
ATOM 1839 N N . ALA A 1 255 ? -58.18400 246.73500 -4.15400 1.000 32.40000 255 ALA A N 1
ATOM 1840 C CA . ALA A 1 255 ? -57.18000 246.99600 -3.12900 1.000 32.97000 255 ALA A CA 1
ATOM 1841 C C . ALA A 1 255 ? -57.80200 246.94400 -1.75100 1.000 34.79000 255 ALA A C 1
ATOM 1842 O O . ALA A 1 255 ? -57.20300 246.42800 -0.81600 1.000 34.93000 255 ALA A O 1
ATOM 1844 N N . ALA A 1 256 ? -59.01700 247.47500 -1.63200 1.000 33.66000 256 ALA A N 1
ATOM 1845 C CA . ALA A 1 256 ? -59.71100 247.50000 -0.35400 1.000 34.83000 256 ALA A CA 1
ATOM 1846 C C . ALA A 1 256 ? -60.03600 246.09800 0.14100 1.000 38.13000 256 ALA A C 1
ATOM 1847 O O . ALA A 1 256 ? -59.90500 245.82000 1.33200 1.000 36.25000 256 ALA A O 1
ATOM 1849 N N . GLN A 1 257 ? -60.44600 245.21000 -0.76200 1.000 35.08000 257 GLN A N 1
ATOM 1850 C CA . GLN A 1 257 ? -60.79000 243.85400 -0.34700 1.000 37.39000 257 GLN A CA 1
ATOM 1851 C C . GLN A 1 257 ? -59.54000 243.10100 0.06300 1.000 31.53000 257 GLN A C 1
ATOM 1852 O O . GLN A 1 257 ? -59.54100 242.38900 1.06100 1.000 36.06000 257 GLN A O 1
ATOM 1858 N N . LEU A 1 258 ? -58.47400 243.27000 -0.71000 1.000 33.82000 258 LEU A N 1
ATOM 1859 C CA . LEU A 1 258 ? -57.21900 242.59700 -0.42100 1.000 29.97000 258 LEU A CA 1
ATOM 1860 C C . LEU A 1 258 ? -56.69100 243.06300 0.94000 1.000 28.96000 258 LEU A C 1
ATOM 1861 O O . LEU A 1 258 ? -56.18400 242.26600 1.73400 1.000 28.49000 258 LEU A O 1
ATOM 1866 N N . LEU A 1 259 ? -56.83500 244.35800 1.21000 1.000 34.19000 259 LEU A N 1
ATOM 1867 C CA . LEU A 1 259 ? -56.45000 244.94600 2.49700 1.000 30.34000 259 LEU A CA 1
ATOM 1868 C C . LEU A 1 259 ? -57.23400 244.34200 3.66200 1.000 34.29000 259 LEU A C 1
ATOM 1869 O O . LEU A 1 259 ? -56.70900 244.20500 4.76600 1.000 31.00000 259 LEU A O 1
ATOM 1874 N N . LYS A 1 260 ? -58.50200 244.01400 3.42500 1.000 32.58000 260 LYS A N 1
ATOM 1875 C CA . LYS A 1 260 ? -59.33400 243.42300 4.46500 1.000 32.11000 260 LYS A CA 1
ATOM 1876 C C . LYS A 1 260 ? -58.82600 242.04800 4.87900 1.000 34.36000 260 LYS A C 1
ATOM 1877 O O . LYS A 1 260 ? -58.67400 241.76500 6.07000 1.000 32.15000 260 LYS A O 1
ATOM 1883 N N . VAL A 1 261 ? -58.56300 241.18500 3.90200 1.000 27.82000 261 VAL A N 1
ATOM 1884 C CA . VAL A 1 261 ? -58.09000 239.83600 4.21500 1.000 25.67000 261 VAL A CA 1
ATOM 1885 C C . VAL A 1 261 ? -56.65200 239.90100 4.77400 1.000 24.83000 261 VAL A C 1
ATOM 1886 O O . VAL A 1 261 ? -56.31100 239.20500 5.72400 1.000 26.94000 261 VAL A O 1
ATOM 1890 N N . GLN A 1 262 ? -55.82800 240.77500 4.21300 1.000 27.93000 262 GLN A N 1
ATOM 1891 C CA . GLN A 1 262 ? -54.44000 240.90900 4.67600 1.000 28.42000 262 GLN A CA 1
ATOM 1892 C C . GLN A 1 262 ? -54.40900 241.31300 6.15500 1.000 28.48000 262 GLN A C 1
ATOM 1893 O O . GLN A 1 262 ? -53.67000 240.73900 6.94500 1.000 28.30000 262 GLN A O 1
ATOM 1899 N N . ASP A 1 263 ? -55.26700 242.24700 6.54500 1.000 31.71000 263 ASP A N 1
ATOM 1900 C CA . ASP A 1 263 ? -55.29000 242.72000 7.93000 1.000 31.78000 263 ASP A CA 1
ATOM 1901 C C . ASP A 1 263 ? -55.76500 241.64000 8.91800 1.000 33.98000 263 ASP A C 1
ATOM 1902 O O . ASP A 1 263 ? -55.33800 241.60500 10.07300 1.000 33.25000 263 ASP A O 1
ATOM 1907 N N . ASN A 1 264 ? -56.61300 240.73100 8.45600 1.000 33.25000 264 ASN A N 1
ATOM 1908 C CA . ASN A 1 264 ? -57.14300 239.69100 9.33100 1.000 30.69000 264 ASN A CA 1
ATOM 1909 C C . ASN A 1 264 ? -56.22900 238.49100 9.43300 1.000 30.71000 264 ASN A C 1
ATOM 1910 O O . ASN A 1 264 ? -56.25300 237.76900 10.43600 1.000 33.72000 264 ASN A O 1
ATOM 1915 N N . ILE A 1 265 ? -55.41200 238.25100 8.41400 1.000 31.56000 265 ILE A N 1
ATOM 1916 C CA . ILE A 1 265 ? -54.62000 237.03400 8.47700 1.000 28.25000 265 ILE A CA 1
ATOM 1917 C C . ILE A 1 265 ? -53.15900 237.36200 8.88100 1.000 30.25000 265 ILE A C 1
ATOM 1918 O O . ILE A 1 265 ? -52.79600 237.09200 10.02400 1.000 30.73000 265 ILE A O 1
ATOM 1923 N N . PRO A 1 266 ? -52.32400 237.95800 7.99400 1.000 26.20000 266 PRO A N 1
ATOM 1924 C CA . PRO A 1 266 ? -50.98900 238.20400 8.56700 1.000 28.46000 266 PRO A CA 1
ATOM 1925 C C . PRO A 1 266 ? -50.76800 239.55700 9.25300 1.000 33.33000 266 PRO A C 1
ATOM 1926 O O . PRO A 1 266 ? -49.73700 239.71000 9.92600 1.000 29.96000 266 PRO A O 1
ATOM 1930 N N . ILE A 1 267 ? -51.67700 240.50900 9.04800 1.000 25.35000 267 ILE A N 1
ATOM 1931 C CA . ILE A 1 267 ? -51.45300 241.92600 9.33800 1.000 28.90000 267 ILE A CA 1
ATOM 1932 C C . ILE A 1 267 ? -50.37400 242.44300 8.38500 1.000 28.21000 267 ILE A C 1
ATOM 1933 O O . ILE A 1 267 ? -50.64900 243.25100 7.49500 1.000 27.05000 267 ILE A O 1
ATOM 1938 N N . CYS A 1 268 ? -49.15700 241.92900 8.53500 1.000 29.68000 268 CYS A N 1
ATOM 1939 C CA . CYS A 1 268 ? -48.07300 242.22200 7.60000 1.000 25.95000 268 CYS A CA 1
ATOM 1940 C C . CYS A 1 268 ? -47.10600 241.06300 7.62000 1.000 26.23000 268 CYS A C 1
ATOM 1941 O O . CYS A 1 268 ? -47.11500 240.27300 8.56200 1.000 28.22000 268 CYS A O 1
ATOM 1944 N N . ALA A 1 269 ? -46.29800 240.93300 6.56900 1.000 26.62000 269 ALA A N 1
ATOM 1945 C CA . ALA A 1 269 ? -45.23300 239.94100 6.57000 1.000 30.71000 269 ALA A CA 1
ATOM 1946 C C . ALA A 1 269 ? -44.16900 240.37000 7.57600 1.000 30.48000 269 ALA A C 1
ATOM 1947 O O . ALA A 1 269 ? -44.02000 241.56500 7.83200 1.000 32.18000 269 ALA A O 1
ATOM 1949 N N . SER A 1 270 ? -43.45500 239.40000 8.14800 1.000 32.57000 270 SER A N 1
ATOM 1950 C CA . SER A 1 270 ? -42.36000 239.67800 9.08200 1.000 30.01000 270 SER A CA 1
ATOM 1951 C C . SER A 1 270 ? -41.43300 240.72100 8.50700 1.000 32.02000 270 SER A C 1
ATOM 1952 O O . SER A 1 270 ? -41.02000 240.62100 7.35600 1.000 36.34000 270 SER A O 1
ATOM 1955 N N . ILE A 1 271 ? -41.13400 241.74300 9.29900 1.000 34.46000 271 ILE A N 1
ATOM 1956 C CA . ILE A 1 271 ? -40.31500 242.85300 8.83500 1.000 27.60000 271 ILE A CA 1
ATOM 1957 C C . ILE A 1 271 ? -38.89300 242.43000 8.45800 1.000 28.39000 271 ILE A C 1
ATOM 1958 O O . ILE A 1 271 ? -38.36300 242.86900 7.44200 1.000 34.04000 271 ILE A O 1
ATOM 1963 N N . ILE A 1 272 ? -38.28100 241.59000 9.28400 1.000 32.06000 272 ILE A N 1
ATOM 1964 C CA . ILE A 1 272 ? -36.92300 241.13900 9.02100 1.000 30.27000 272 ILE A CA 1
ATOM 1965 C C . ILE A 1 272 ? -36.90600 240.29000 7.74600 1.000 34.35000 272 ILE A C 1
ATOM 1966 O O . ILE A 1 272 ? -35.94400 240.32500 6.98500 1.000 33.22000 272 ILE A O 1
ATOM 1971 N N . SER A 1 273 ? -37.98300 239.54700 7.50700 1.000 35.49000 273 SER A N 1
ATOM 1972 C CA . SER A 1 273 ? -38.06900 238.74700 6.29200 1.000 33.30000 273 SER A CA 1
ATOM 1973 C C . SER A 1 273 ? -38.17700 239.64700 5.07200 1.000 31.89000 273 SER A C 1
ATOM 1974 O O . SER A 1 273 ? -37.52300 239.39800 4.05500 1.000 34.04000 273 SER A O 1
ATOM 1977 N N . GLN A 1 274 ? -38.95800 240.72200 5.19100 1.000 28.29000 274 GLN A N 1
ATOM 1978 C CA . GLN A 1 274 ? -39.11000 241.66500 4.10200 1.000 27.89000 274 GLN A CA 1
ATOM 1979 C C . GLN A 1 274 ? -37.77800 242.35200 3.80500 1.000 35.31000 274 GLN A C 1
ATOM 1980 O O . GLN A 1 274 ? -37.46300 242.62900 2.65000 1.000 37.44000 274 GLN A O 1
ATOM 1986 N N . ARG A 1 275 ? -37.00600 242.63400 4.85200 1.000 28.55000 275 ARG A N 1
ATOM 1987 C CA . ARG A 1 275 ? -35.67600 243.20600 4.68600 1.000 31.67000 275 ARG A CA 1
ATOM 1988 C C . ARG A 1 275 ? -34.74900 242.24500 3.94500 1.000 28.56000 275 ARG A C 1
ATOM 1989 O O . ARG A 1 275 ? -34.03800 242.65200 3.05000 1.000 34.80000 275 ARG A O 1
ATOM 1997 N N . LEU A 1 276 ? -34.73700 240.97500 4.34300 1.000 31.27000 276 LEU A N 1
ATOM 1998 C CA . LEU A 1 276 ? -33.93700 239.97700 3.64000 1.000 34.97000 276 LEU A CA 1
ATOM 1999 C C . LEU A 1 276 ? -34.33300 239.90500 2.16700 1.000 36.31000 276 LEU A C 1
ATOM 2000 O O . LEU A 1 276 ? -33.46400 239.85200 1.29100 1.000 31.31000 276 LEU A O 1
ATOM 2005 N N . ALA A 1 277 ? -35.64200 239.92100 1.90300 1.000 33.37000 277 ALA A N 1
ATOM 2006 C CA . ALA A 1 277 ? -36.16100 239.90200 0.53200 1.000 31.02000 277 ALA A CA 1
ATOM 2007 C C . ALA A 1 277 ? -35.61300 241.06000 -0.27700 1.000 31.35000 277 ALA A C 1
ATOM 2008 O O . ALA A 1 277 ? -35.18900 240.88800 -1.41300 1.000 34.33000 277 ALA A O 1
ATOM 2010 N N . LEU A 1 278 ? -35.64200 242.24600 0.31400 1.000 31.87000 278 LEU A N 1
ATOM 2011 C CA . LEU A 1 278 ? -35.12700 243.43900 -0.33900 1.000 34.54000 278 LEU A CA 1
ATOM 2012 C C . LEU A 1 278 ? -33.62100 243.34100 -0.62300 1.000 36.66000 278 LEU A C 1
ATOM 2013 O O . LEU A 1 278 ? -33.16300 243.67700 -1.71300 1.000 39.46000 278 LEU A O 1
ATOM 2018 N N . TYR A 1 279 ? -32.85500 242.86500 0.35200 1.000 34.35000 279 TYR A N 1
ATOM 2019 C CA . TYR A 1 279 ? -31.40600 242.78800 0.18800 1.000 37.29000 279 TYR A CA 1
ATOM 2020 C C . TYR A 1 279 ? -31.03500 241.68200 -0.77700 1.000 37.56000 279 TYR A C 1
ATOM 2021 O O . TYR A 1 279 ? -30.07000 241.81900 -1.53000 1.000 40.26000 279 TYR A O 1
ATOM 2030 N N . SER A 1 280 ? -31.78500 240.57900 -0.74000 1.000 35.14000 280 SER A N 1
ATOM 2031 C CA . SER A 1 280 ? -31.56600 239.49200 -1.68500 1.000 36.42000 280 SER A CA 1
ATOM 2032 C C . SER A 1 280 ? -31.80500 239.98400 -3.10000 1.000 37.56000 280 SER A C 1
ATOM 2033 O O . SER A 1 280 ? -31.03800 239.67000 -4.00400 1.000 38.11000 280 SER A O 1
ATOM 2036 N N . MET A 1 281 ? -32.86400 240.76800 -3.27600 1.000 36.90000 281 MET A N 1
ATOM 2037 C CA . MET A 1 281 ? -33.21800 241.31800 -4.58300 1.000 40.03000 281 MET A CA 1
ATOM 2038 C C . MET A 1 281 ? -32.09000 242.12200 -5.19800 1.000 43.08000 281 MET A C 1
ATOM 2039 O O . MET A 1 281 ? -31.95400 242.17900 -6.41800 1.000 43.13000 281 MET A O 1
ATOM 2044 N N . GLU A 1 282 ? -31.29400 242.75800 -4.34700 1.000 44.16000 282 GLU A N 1
ATOM 2045 C CA . GLU A 1 282 ? -30.26500 243.66800 -4.82500 1.000 44.94000 282 GLU A CA 1
ATOM 2046 C C . GLU A 1 282 ? -29.15500 242.88900 -5.51100 1.000 45.74000 282 GLU A C 1
ATOM 2047 O O . GLU A 1 282 ? -28.39500 243.45400 -6.29300 1.000 50.31000 282 GLU A O 1
ATOM 2053 N N . MET A 1 283 ? -29.09800 241.58400 -5.25400 1.000 41.36000 283 MET A N 1
ATOM 2054 C CA . MET A 1 283 ? -28.15600 240.71100 -5.94800 1.000 45.92000 283 MET A CA 1
ATOM 2055 C C . MET A 1 283 ? -28.48500 240.62400 -7.43900 1.000 51.70000 283 MET A C 1
ATOM 2056 O O . MET A 1 283 ? -27.59500 240.43000 -8.26700 1.000 52.40000 283 MET A O 1
ATOM 2061 N N . GLY A 1 284 ? -29.76700 240.76300 -7.77200 1.000 51.92000 284 GLY A N 1
ATOM 2062 C CA . GLY A 1 284 ? -30.22000 240.67700 -9.14800 1.000 46.20000 284 GLY A CA 1
ATOM 2063 C C . GLY A 1 284 ? -30.67300 239.28000 -9.52400 1.000 42.78000 284 GLY A C 1
ATOM 2064 O O . GLY A 1 284 ? -30.30200 238.30500 -8.86000 1.000 46.71000 284 GLY A O 1
ATOM 2065 N N . PRO A 1 285 ? -31.49300 239.17500 -10.58400 1.000 42.70000 285 PRO A N 1
ATOM 2066 C CA . PRO A 1 285 ? -32.01200 237.89300 -11.07400 1.000 42.12000 285 PRO A CA 1
ATOM 2067 C C . PRO A 1 285 ? -30.90200 236.90400 -11.44200 1.000 43.33000 285 PRO A C 1
ATOM 2068 O O . PRO A 1 285 ? -31.09800 235.69600 -11.32000 1.000 43.41000 285 PRO A O 1
ATOM 2072 N N . GLU A 1 286 ? -29.76000 237.41100 -11.89600 1.000 46.84000 286 GLU A N 1
ATOM 2073 C CA . GLU A 1 286 ? -28.66300 236.55000 -12.33600 1.000 43.61000 286 GLU A CA 1
ATOM 2074 C C . GLU A 1 286 ? -28.08900 235.72800 -11.18800 1.000 46.78000 286 GLU A C 1
ATOM 2075 O O . GLU A 1 286 ? -27.56500 234.63600 -11.41100 1.000 48.27000 286 GLU A O 1
ATOM 2081 N N . TRP A 1 287 ? -28.18800 236.23900 -9.96100 1.000 43.95000 287 TRP A N 1
ATOM 2082 C CA . TRP A 1 287 ? -27.76800 235.45300 -8.80300 1.000 38.46000 287 TRP A CA 1
ATOM 2083 C C . TRP A 1 287 ? -28.56700 234.15800 -8.71300 1.000 41.18000 287 TRP A C 1
ATOM 2084 O O . TRP A 1 287 ? -28.02400 233.10500 -8.37200 1.000 39.41000 287 TRP A O 1
ATOM 2095 N N . VAL A 1 288 ? -29.85400 234.22800 -9.05100 1.000 41.94000 288 VAL A N 1
ATOM 2096 C CA . VAL A 1 288 ? -30.71700 233.05600 -8.96700 1.000 39.99000 288 VAL A CA 1
ATOM 2097 C C . VAL A 1 288 ? -30.49900 232.14800 -10.16300 1.000 43.45000 288 VAL A C 1
ATOM 2098 O O . VAL A 1 288 ? -30.26200 230.95100 -10.00800 1.000 44.34000 288 VAL A O 1
ATOM 2102 N N . THR A 1 289 ? -30.59000 232.72800 -11.35800 1.000 47.55000 289 THR A N 1
ATOM 2103 C CA . THR A 1 289 ? -30.54600 231.94800 -12.59000 1.000 47.16000 289 THR A CA 1
ATOM 2104 C C . THR A 1 289 ? -29.21800 231.22200 -12.70100 1.000 47.05000 289 THR A C 1
ATOM 2105 O O . THR A 1 289 ? -29.15100 230.14300 -13.27600 1.000 56.36000 289 THR A O 1
ATOM 2109 N N . ASN A 1 290 ? -28.16900 231.79200 -12.11800 1.000 48.78000 290 ASN A N 1
ATOM 2110 C CA . ASN A 1 290 ? -26.88500 231.10300 -12.07700 1.000 51.90000 290 ASN A CA 1
ATOM 2111 C C . ASN A 1 290 ? -26.97100 229.85700 -11.20800 1.000 52.07000 290 ASN A C 1
ATOM 2112 O O . ASN A 1 290 ? -26.27400 228.87500 -11.45700 1.000 55.89000 290 ASN A O 1
ATOM 2117 N N . GLN A 1 291 ? -27.83200 229.89600 -10.19500 1.000 49.10000 291 GLN A N 1
ATOM 2118 C CA . GLN A 1 291 ? -28.00800 228.74800 -9.31200 1.000 52.08000 291 GLN A CA 1
ATOM 2119 C C . GLN A 1 291 ? -28.95200 227.74800 -9.97100 1.000 51.88000 291 GLN A C 1
ATOM 2120 O O . GLN A 1 291 ? -28.80900 226.54100 -9.79900 1.000 54.44000 291 GLN A O 1
ATOM 2126 N N . VAL A 1 292 ? -29.90700 228.26900 -10.73700 1.000 49.32000 292 VAL A N 1
ATOM 2127 C CA . VAL A 1 292 ? -30.85000 227.44100 -11.47900 1.000 49.59000 292 VAL A CA 1
ATOM 2128 C C . VAL A 1 292 ? -30.16000 226.56600 -12.52400 1.000 55.79000 292 VAL A C 1
ATOM 2129 O O . VAL A 1 292 ? -30.46500 225.37800 -12.65400 1.000 53.23000 292 VAL A O 1
ATOM 2133 N N . LYS A 1 293 ? -29.21500 227.16000 -13.24600 1.000 57.92000 293 LYS A N 1
ATOM 2134 C CA . LYS A 1 293 ? -28.42500 226.45600 -14.25400 1.000 55.70000 293 LYS A CA 1
ATOM 2135 C C . LYS A 1 293 ? -27.72100 225.20800 -13.71900 1.000 56.89000 293 LYS A C 1
ATOM 2136 O O . LYS A 1 293 ? -27.52300 224.24900 -14.46000 1.000 61.83000 293 LYS A O 1
ATOM 2142 N N . ASP A 1 294 ? -27.34300 225.22300 -12.44300 1.000 55.54000 294 ASP A N 1
ATOM 2143 C CA . ASP A 1 294 ? -26.66300 224.08400 -11.82800 1.000 58.84000 294 ASP A CA 1
ATOM 2144 C C . ASP A 1 294 ? -27.59700 222.88700 -11.64100 1.000 59.54000 294 ASP A C 1
ATOM 2145 O O . ASP A 1 294 ? -27.14700 221.78100 -11.34400 1.000 62.10000 294 ASP A O 1
ATOM 2150 N N . LEU A 1 295 ? -28.89800 223.11400 -11.80100 1.000 58.97000 295 LEU A N 1
ATOM 2151 C CA . LEU A 1 295 ? -29.89300 222.05700 -11.62800 1.000 58.16000 295 LEU A CA 1
ATOM 2152 C C . LEU A 1 295 ? -30.07200 221.22100 -12.89900 1.000 60.13000 295 LEU A C 1
ATOM 2153 O O . LEU A 1 295 ? -30.62200 220.12000 -12.84700 1.000 58.46000 295 LEU A O 1
ATOM 2158 N N . VAL A 1 296 ? -29.61200 221.74700 -14.03400 1.000 60.06000 296 VAL A N 1
ATOM 2159 C CA . VAL A 1 296 ? -29.75600 221.05700 -15.31600 1.000 58.28000 296 VAL A CA 1
ATOM 2160 C C . VAL A 1 296 ? -29.12400 219.66000 -15.29800 1.000 58.99000 296 VAL A C 1
ATOM 2161 O O . VAL A 1 296 ? -29.66400 218.72300 -15.88000 1.000 61.47000 296 VAL A O 1
ATOM 2165 N N . LYS A 1 297 ? -27.99300 219.51500 -14.61600 1.000 57.88000 297 LYS A N 1
ATOM 2166 C CA . LYS A 1 297 ? -27.34400 218.21000 -14.51600 1.000 63.12000 297 LYS A CA 1
ATOM 2167 C C . LYS A 1 297 ? -28.12400 217.29200 -13.58400 1.000 62.64000 297 LYS A C 1
ATOM 2168 O O . LYS A 1 297 ? -28.10200 216.07700 -13.74600 1.000 61.74000 297 LYS A O 1
ATOM 2174 N N . ASN A 1 298 ? -28.80300 217.87600 -12.60100 1.000 60.52000 298 ASN A N 1
ATOM 2175 C CA . ASN A 1 298 ? -29.69600 217.10600 -11.74400 1.000 60.43000 298 ASN A CA 1
ATOM 2176 C C . ASN A 1 298 ? -30.87800 216.57100 -12.53700 1.000 55.77000 298 ASN A C 1
ATOM 2177 O O . ASN A 1 298 ? -31.28300 215.42200 -12.36000 1.000 57.54000 298 ASN A O 1
ATOM 2182 N N . ARG A 1 299 ? -31.40700 217.40700 -13.42800 1.000 59.04000 299 ARG A N 1
ATOM 2183 C CA . ARG A 1 299 ? -32.53300 217.02300 -14.26700 1.000 56.54000 299 ARG A CA 1
ATOM 2184 C C . ARG A 1 299 ? -32.18700 215.82000 -15.11500 1.000 57.85000 299 ARG A C 1
ATOM 2185 O O . ARG A 1 299 ? -32.84600 214.79000 -15.02400 1.000 61.48000 299 ARG A O 1
ATOM 2193 N N . GLU A 1 300 ? -31.12800 215.94900 -15.91000 1.000 60.40000 300 GLU A N 1
ATOM 2194 C CA . GLU A 1 300 ? -30.69900 214.88300 -16.81200 1.000 61.01000 300 GLU A CA 1
ATOM 2195 C C . GLU A 1 300 ? -30.39200 213.58500 -16.07200 1.000 61.04000 300 GLU A C 1
ATOM 2196 O O . GLU A 1 300 ? -30.74100 212.50400 -16.54100 1.000 61.19000 300 GLU A O 1
ATOM 2202 N N . VAL A 1 301 ? -29.75800 213.69900 -14.90800 1.000 61.99000 301 VAL A N 1
ATOM 2203 C CA . VAL A 1 301 ? -29.44400 212.53300 -14.08500 1.000 66.00000 301 VAL A CA 1
ATOM 2204 C C . VAL A 1 301 ? -30.70900 211.80100 -13.63700 1.000 64.20000 301 VAL A C 1
ATOM 2205 O O . VAL A 1 301 ? -30.79800 210.57500 -13.74700 1.000 63.27000 301 VAL A O 1
ATOM 2209 N N . LEU A 1 302 ? -31.68300 212.54700 -13.12300 1.000 63.65000 302 LEU A N 1
ATOM 2210 C CA . LEU A 1 302 ? -32.92300 211.93300 -12.66300 1.000 62.71000 302 LEU A CA 1
ATOM 2211 C C . LEU A 1 302 ? -33.76700 211.50500 -13.86200 1.000 60.46000 302 LEU A C 1
ATOM 2212 O O . LEU A 1 302 ? -34.51700 210.53000 -13.80100 1.000 62.66000 302 LEU A O 1
ATOM 2217 N N . LEU A 1 303 ? -33.60700 212.23100 -14.96100 1.000 58.48000 303 LEU A N 1
ATOM 2218 C CA . LEU A 1 303 ? -34.29800 211.93900 -16.20800 1.000 62.65000 303 LEU A CA 1
ATOM 2219 C C . LEU A 1 303 ? -33.84300 210.58900 -16.73800 1.000 68.05000 303 LEU A C 1
ATOM 2220 O O . LEU A 1 303 ? -34.61700 209.83500 -17.33100 1.000 68.58000 303 LEU A O 1
ATOM 2225 N N . GLU A 1 304 ? -32.56800 210.29900 -16.50200 1.000 69.59000 304 GLU A N 1
ATOM 2226 C CA . GLU A 1 304 ? -31.95100 209.05600 -16.93300 1.000 74.07000 304 GLU A CA 1
ATOM 2227 C C . GLU A 1 304 ? -32.36000 207.89900 -16.02900 1.000 71.84000 304 GLU A C 1
ATOM 2228 O O . GLU A 1 304 ? -32.36000 206.73900 -16.44800 1.000 70.71000 304 GLU A O 1
ATOM 2234 N N . ALA A 1 305 ? -32.73400 208.21900 -14.79500 1.000 69.19000 305 ALA A N 1
ATOM 2235 C CA . ALA A 1 305 ? -33.20000 207.20200 -13.85800 1.000 70.13000 305 ALA A CA 1
ATOM 2236 C C . ALA A 1 305 ? -34.64300 206.80000 -14.15000 1.000 69.23000 305 ALA A C 1
ATOM 2237 O O . ALA A 1 305 ? -35.11100 205.75800 -13.69600 1.000 72.78000 305 ALA A O 1
ATOM 2239 N N . LEU A 1 306 ? -35.33800 207.62700 -14.92400 1.000 69.44000 306 LEU A N 1
ATOM 2240 C CA . LEU A 1 306 ? -36.72400 207.36000 -15.28100 1.000 68.46000 306 LEU A CA 1
ATOM 2241 C C . LEU A 1 306 ? -36.80500 206.72200 -16.66100 1.000 72.65000 306 LEU A C 1
ATOM 2242 O O . LEU A 1 306 ? -37.87000 206.66900 -17.27900 1.000 70.63000 306 LEU A O 1
ATOM 2247 N N . SER A 1 307 ? -35.66200 206.24000 -17.13500 1.000 74.92000 307 SER A N 1
ATOM 2248 C CA . SER A 1 307 ? -35.57200 205.58400 -18.43600 1.000 76.74000 307 SER A CA 1
ATOM 2249 C C . SER A 1 307 ? -36.38800 204.28100 -18.57000 1.000 74.59000 307 SER A C 1
ATOM 2250 O O . SER A 1 307 ? -36.93500 204.02200 -19.64400 1.000 75.01000 307 SER A O 1
ATOM 2253 N N . PRO A 1 308 ? -36.47300 203.45400 -17.50100 1.000 71.23000 308 PRO A N 1
ATOM 2254 C CA . PRO A 1 308 ? -37.28800 202.23600 -17.64300 1.000 75.58000 308 PRO A CA 1
ATOM 2255 C C . PRO A 1 308 ? -38.75500 202.47000 -17.99700 1.000 75.65000 308 PRO A C 1
ATOM 2256 O O . PRO A 1 308 ? -39.41100 201.56800 -18.51900 1.000 77.63000 308 PRO A O 1
ATOM 2260 N N . LEU A 1 309 ? -39.25400 203.66900 -17.73000 1.000 74.27000 309 LEU A N 1
ATOM 2261 C CA . LEU A 1 309 ? -40.67800 203.94400 -17.86800 1.000 76.39000 309 LEU A CA 1
ATOM 2262 C C . LEU A 1 309 ? -41.19700 204.08700 -19.29600 1.000 77.69000 309 LEU A C 1
ATOM 2263 O O . LEU A 1 309 ? -42.40000 203.94000 -19.52700 1.000 79.54000 309 LEU A O 1
ATOM 2268 N N . GLY A 1 310 ? -40.32500 204.35600 -20.26000 1.000 71.37000 310 GLY A N 1
ATOM 2269 C CA . GLY A 1 310 ? -40.83500 204.49900 -21.60500 1.000 72.27000 310 GLY A CA 1
ATOM 2270 C C . GLY A 1 310 ? -40.51100 205.76200 -22.37300 1.000 75.98000 310 GLY A C 1
ATOM 2271 O O . GLY A 1 310 ? -39.70000 206.59500 -21.97500 1.000 78.68000 310 GLY A O 1
ATOM 2272 N N . LYS A 1 311 ? -41.20300 205.87900 -23.49700 1.000 79.67000 311 LYS A N 1
ATOM 2273 C CA . LYS A 1 311 ? -40.97300 206.87400 -24.53100 1.000 79.95000 311 LYS A CA 1
ATOM 2274 C C . LYS A 1 311 ? -41.57200 208.22600 -24.17400 1.000 78.92000 311 LYS A C 1
ATOM 2275 O O . LYS A 1 311 ? -40.87900 209.25200 -24.16900 1.000 76.03000 311 LYS A O 1
ATOM 2281 N N . GLY A 1 312 ? -42.86100 208.20200 -23.86500 1.000 76.95000 312 GLY A N 1
ATOM 2282 C CA . GLY A 1 312 ? -43.61400 209.38500 -23.50900 1.000 71.50000 312 GLY A CA 1
ATOM 2283 C C . GLY A 1 312 ? -43.99400 209.35300 -22.04400 1.000 64.82000 312 GLY A C 1
ATOM 2284 O O . GLY A 1 312 ? -44.93300 210.02800 -21.63400 1.000 65.06000 312 GLY A O 1
ATOM 2285 N N . ALA A 1 313 ? -43.30100 208.53000 -21.26100 1.000 59.76000 313 ALA A N 1
ATOM 2286 C CA . ALA A 1 313 ? -43.66300 208.34000 -19.85600 1.000 65.92000 313 ALA A CA 1
ATOM 2287 C C . ALA A 1 313 ? -43.35300 209.55500 -18.98200 1.000 58.25000 313 ALA A C 1
ATOM 2288 O O . ALA A 1 313 ? -44.02300 209.78100 -17.98000 1.000 54.97000 313 ALA A O 1
ATOM 2290 N N . VAL A 1 314 ? -42.32500 210.31700 -19.34700 1.000 59.17000 314 VAL A N 1
ATOM 2291 C CA . VAL A 1 314 ? -41.90600 211.47400 -18.55400 1.000 53.16000 314 VAL A CA 1
ATOM 2292 C C . VAL A 1 314 ? -42.24800 212.80400 -19.22600 1.000 57.74000 314 VAL A C 1
ATOM 2293 O O . VAL A 1 314 ? -41.93000 213.01700 -20.39700 1.000 59.95000 314 VAL A O 1
ATOM 2297 N N . LYS A 1 315 ? -42.86200 213.71200 -18.47300 1.000 54.36000 315 LYS A N 1
ATOM 2298 C CA . LYS A 1 315 ? -43.14300 215.04800 -18.98200 1.000 54.01000 315 LYS A CA 1
ATOM 2299 C C . LYS A 1 315 ? -42.42000 216.09000 -18.13300 1.000 51.00000 315 LYS A C 1
ATOM 2300 O O . LYS A 1 315 ? -41.96000 215.78300 -17.03700 1.000 51.72000 315 LYS A O 1
ATOM 2306 N N . GLY A 1 316 ? -42.31500 217.31800 -18.63000 1.000 53.72000 316 GLY A N 1
ATOM 2307 C CA . GLY A 1 316 ? -41.69200 218.37500 -17.85000 1.000 50.87000 316 GLY A CA 1
ATOM 2308 C C . GLY A 1 316 ? -40.25800 218.68700 -18.22800 1.000 56.77000 316 GLY A C 1
ATOM 2309 O O . GLY A 1 316 ? -39.79600 218.33500 -19.31300 1.000 57.72000 316 GLY A O 1
ATOM 2310 N N . GLY A 1 317 ? -39.55000 219.35400 -17.32100 1.000 50.56000 317 GLY A N 1
ATOM 2311 C CA . GLY A 1 317 ? -38.18500 219.77100 -17.56900 1.000 42.47000 317 GLY A CA 1
ATOM 2312 C C . GLY A 1 317 ? -38.15700 221.07200 -18.33700 1.000 50.79000 317 GLY A C 1
ATOM 2313 O O . GLY A 1 317 ? -37.08800 221.56600 -18.69800 1.000 52.44000 317 GLY A O 1
ATOM 2314 N N . GLU A 1 318 ? -39.33700 221.63700 -18.58200 1.000 51.12000 318 GLU A N 1
ATOM 2315 C CA . GLU A 1 318 ? -39.43000 222.92400 -19.26300 1.000 49.56000 318 GLU A CA 1
ATOM 2316 C C . GLU A 1 318 ? -39.18200 224.06500 -18.27500 1.000 53.55000 318 GLU A C 1
ATOM 2317 O O . GLU A 1 318 ? -38.66400 225.12400 -18.64600 1.000 50.64000 318 GLU A O 1
ATOM 2323 N N . GLY A 1 319 ? -39.53300 223.82800 -17.01200 1.000 49.63000 319 GLY A N 1
ATOM 2324 C CA . GLY A 1 319 ? -39.44400 224.84200 -15.97500 1.000 42.50000 319 GLY A CA 1
ATOM 2325 C C . GLY A 1 319 ? -39.62900 224.26000 -14.58200 1.000 38.28000 319 GLY A C 1
ATOM 2326 O O . GLY A 1 319 ? -39.78600 223.05000 -14.41800 1.000 30.67000 319 GLY A O 1
ATOM 2327 N N . ALA A 1 320 ? -39.59600 225.13100 -13.57700 1.000 35.55000 320 ALA A N 1
ATOM 2328 C CA . ALA A 1 320 ? -39.66100 224.72300 -12.17300 1.000 34.68000 320 ALA A CA 1
ATOM 2329 C C . ALA A 1 320 ? -38.59800 223.68000 -11.83300 1.000 36.73000 320 ALA A C 1
ATOM 2330 O O . ALA A 1 320 ? -37.51700 223.69500 -12.40200 1.000 38.03000 320 ALA A O 1
ATOM 2332 N N . ILE A 1 321 ? -38.91300 222.76700 -10.92400 1.000 32.97000 321 ILE A N 1
ATOM 2333 C CA . ILE A 1 321 ? -37.94500 221.78100 -10.46700 1.000 40.03000 321 ILE A CA 1
ATOM 2334 C C . ILE A 1 321 ? -38.56600 220.39600 -10.41500 1.000 36.20000 321 ILE A C 1
ATOM 2335 O O . ILE A 1 321 ? -38.22000 219.58800 -9.56400 1.000 37.89000 321 ILE A O 1
ATOM 2340 N N . TYR A 1 322 ? -39.49500 220.12600 -11.32100 1.000 37.50000 322 TYR A N 1
ATOM 2341 C CA . TYR A 1 322 ? -40.26100 218.89300 -11.22600 1.000 39.59000 322 TYR A CA 1
ATOM 2342 C C . TYR A 1 322 ? -40.18800 218.04500 -12.48500 1.000 44.17000 322 TYR A C 1
ATOM 2343 O O . TYR A 1 322 ? -40.11800 218.56300 -13.60900 1.000 41.83000 322 TYR A O 1
ATOM 2352 N N . LEU A 1 323 ? -40.19100 216.73300 -12.27600 1.000 43.49000 323 LEU A N 1
ATOM 2353 C CA . LEU A 1 323 ? -40.39800 215.78100 -13.35200 1.000 45.46000 323 LEU A CA 1
ATOM 2354 C C . LEU A 1 323 ? -41.67900 215.02500 -13.07600 1.000 45.97000 323 LEU A C 1
ATOM 2355 O O . LEU A 1 323 ? -41.93800 214.61400 -11.94100 1.000 46.30000 323 LEU A O 1
ATOM 2360 N N . TRP A 1 324 ? -42.47800 214.86400 -14.12400 1.000 50.35000 324 TRP A N 1
ATOM 2361 C CA . TRP A 1 324 ? -43.80800 214.27900 -14.02700 1.000 46.03000 324 TRP A CA 1
ATOM 2362 C C . TRP A 1 324 ? -43.85600 213.02100 -14.88100 1.000 50.63000 324 TRP A C 1
ATOM 2363 O O . TRP A 1 324 ? -43.79900 213.09800 -16.11200 1.000 51.76000 324 TRP A O 1
ATOM 2374 N N . ALA A 1 325 ? -43.93800 211.86500 -14.23100 1.000 49.29000 325 ALA A N 1
ATOM 2375 C CA . ALA A 1 325 ? -43.78600 210.59200 -14.92900 1.000 54.21000 325 ALA A CA 1
ATOM 2376 C C . ALA A 1 325 ? -44.96300 209.64000 -14.71000 1.000 56.41000 325 ALA A C 1
ATOM 2377 O O . ALA A 1 325 ? -45.45200 209.47600 -13.59200 1.000 54.96000 325 ALA A O 1
ATOM 2379 N N . LYS A 1 326 ? -45.39400 209.01300 -15.80000 1.000 58.75000 326 LYS A N 1
ATOM 2380 C CA . LYS A 1 326 ? -46.46500 208.02300 -15.78600 1.000 64.15000 326 LYS A CA 1
ATOM 2381 C C . LYS A 1 326 ? -45.88900 206.63400 -15.56300 1.000 63.04000 326 LYS A C 1
ATOM 2382 O O . LYS A 1 326 ? -44.97900 206.22000 -16.27900 1.000 66.53000 326 LYS A O 1
ATOM 2388 N N . LEU A 1 327 ? -46.42000 205.91800 -14.58000 1.000 63.63000 327 LEU A N 1
ATOM 2389 C CA . LEU A 1 327 ? -46.00800 204.54400 -14.31900 1.000 67.21000 327 LEU A CA 1
ATOM 2390 C C . LEU A 1 327 ? -46.51500 203.60000 -15.42100 1.000 72.54000 327 LEU A C 1
ATOM 2391 O O . LEU A 1 327 ? -47.31100 204.01300 -16.26800 1.000 71.42000 327 LEU A O 1
ATOM 2396 N N . PRO A 1 328 ? -46.04000 202.33500 -15.43000 1.000 77.75000 328 PRO A N 1
ATOM 2397 C CA . PRO A 1 328 ? -46.60500 201.33800 -16.35000 1.000 74.44000 328 PRO A CA 1
ATOM 2398 C C . PRO A 1 328 ? -48.09400 201.11500 -16.10800 1.000 78.09000 328 PRO A C 1
ATOM 2399 O O . PRO A 1 328 ? -48.56600 201.29700 -14.98400 1.000 80.73000 328 PRO A O 1
ATOM 2403 N N . ASP A 1 329 ? -48.81400 200.72400 -17.15400 1.000 81.62000 329 ASP A N 1
ATOM 2404 C CA . ASP A 1 329 ? -50.27400 200.65900 -17.12300 1.000 79.76000 329 ASP A CA 1
ATOM 2405 C C . ASP A 1 329 ? -50.83400 199.75700 -16.01900 1.000 84.01000 329 ASP A C 1
ATOM 2406 O O . ASP A 1 329 ? -51.95900 199.95700 -15.56500 1.000 87.31000 329 ASP A O 1
ATOM 2411 N N . LYS A 1 330 ? -50.04700 198.77600 -15.58400 1.000 84.74000 330 LYS A N 1
ATOM 2412 C CA . LYS A 1 330 ? -50.52600 197.78300 -14.62400 1.000 82.45000 330 LYS A CA 1
ATOM 2413 C C . LYS A 1 330 ? -50.37900 198.21600 -13.16300 1.000 82.39000 330 LYS A C 1
ATOM 2414 O O . LYS A 1 330 ? -51.01700 197.64400 -12.27700 1.000 80.11000 330 LYS A O 1
ATOM 2420 N N . TYR A 1 331 ? -49.54000 199.21700 -12.91300 1.000 82.27000 331 TYR A N 1
ATOM 2421 C CA . TYR A 1 331 ? -49.35800 199.76000 -11.56500 1.000 83.24000 331 TYR A CA 1
ATOM 2422 C C . TYR A 1 331 ? -50.09500 201.09000 -11.37700 1.000 82.62000 331 TYR A C 1
ATOM 2423 O O . TYR A 1 331 ? -49.48100 202.15500 -11.33900 1.000 83.88000 331 TYR A O 1
ATOM 2432 N N . MET A 1 332 ? -51.41800 201.01000 -11.26700 1.000 85.75000 332 MET A N 1
ATOM 2433 C CA . MET A 1 332 ? -52.27500 202.19000 -11.14600 1.000 83.93000 332 MET A CA 1
ATOM 2434 C C . MET A 1 332 ? -52.38700 202.74600 -9.71800 1.000 82.24000 332 MET A C 1
ATOM 2435 O O . MET A 1 332 ? -52.98100 203.80300 -9.50400 1.000 79.56000 332 MET A O 1
ATOM 2440 N N . ASP A 1 333 ? -51.82700 202.03600 -8.74400 1.000 81.58000 333 ASP A N 1
ATOM 2441 C CA . ASP A 1 333 ? -51.86600 202.49500 -7.35700 1.000 79.91000 333 ASP A CA 1
ATOM 2442 C C . ASP A 1 333 ? -50.60900 203.28500 -6.98400 1.000 81.12000 333 ASP A C 1
ATOM 2443 O O . ASP A 1 333 ? -49.58100 202.70400 -6.63800 1.000 80.52000 333 ASP A O 1
ATOM 2448 N N . ASP A 1 334 ? -50.69300 204.61000 -7.08700 1.000 78.01000 334 ASP A N 1
ATOM 2449 C CA . ASP A 1 334 ? -49.54700 205.48400 -6.84300 1.000 74.82000 334 ASP A CA 1
ATOM 2450 C C . ASP A 1 334 ? -49.03500 205.42600 -5.41000 1.000 76.69000 334 ASP A C 1
ATOM 2451 O O . ASP A 1 334 ? -47.83100 205.32500 -5.18000 1.000 79.37000 334 ASP A O 1
ATOM 2456 N N . PHE A 1 335 ? -49.95600 205.50200 -4.45300 1.000 77.53000 335 PHE A N 1
ATOM 2457 C CA . PHE A 1 335 ? -49.60500 205.52600 -3.03400 1.000 77.25000 335 PHE A CA 1
ATOM 2458 C C . PHE A 1 335 ? -48.76100 204.33700 -2.57600 1.000 82.47000 335 PHE A C 1
ATOM 2459 O O . PHE A 1 335 ? -47.85000 204.49700 -1.76200 1.000 84.47000 335 PHE A O 1
ATOM 2467 N N . LYS A 1 336 ? -49.05800 203.14900 -3.09500 1.000 82.15000 336 LYS A N 1
ATOM 2468 C CA . LYS A 1 336 ? -48.32900 201.94900 -2.68400 1.000 82.46000 336 LYS A CA 1
ATOM 2469 C C . LYS A 1 336 ? -46.93400 201.87400 -3.30900 1.000 81.38000 336 LYS A C 1
ATOM 2470 O O . LYS A 1 336 ? -45.99800 201.39000 -2.67600 1.000 83.12000 336 LYS A O 1
ATOM 2476 N N . VAL A 1 337 ? -46.79100 202.36100 -4.53900 1.000 79.84000 337 VAL A N 1
ATOM 2477 C CA . VAL A 1 337 ? -45.49100 202.35900 -5.20400 1.000 78.59000 337 VAL A CA 1
ATOM 2478 C C . VAL A 1 337 ? -44.53600 203.30500 -4.47800 1.000 80.20000 337 VAL A C 1
ATOM 2479 O O . VAL A 1 337 ? -43.33300 203.04800 -4.39900 1.000 79.74000 337 VAL A O 1
ATOM 2483 N N . VAL A 1 338 ? -45.07300 204.40000 -3.94800 1.000 78.36000 338 VAL A N 1
ATOM 2484 C CA . VAL A 1 338 ? -44.25400 205.35700 -3.21800 1.000 76.07000 338 VAL A CA 1
ATOM 2485 C C . VAL A 1 338 ? -43.81600 204.75700 -1.88300 1.000 78.95000 338 VAL A C 1
ATOM 2486 O O . VAL A 1 338 ? -42.65600 204.88900 -1.49300 1.000 80.22000 338 VAL A O 1
ATOM 2490 N N . HIS A 1 339 ? -44.73600 204.09800 -1.18100 1.000 81.44000 339 HIS A N 1
ATOM 2491 C CA . HIS A 1 339 ? -44.37300 203.41900 0.06100 1.000 82.72000 339 HIS A CA 1
ATOM 2492 C C . HIS A 1 339 ? -43.38800 202.29700 -0.25000 1.000 83.21000 339 HIS A C 1
ATOM 2493 O O . HIS A 1 339 ? -42.48000 202.02000 0.53400 1.000 86.11000 339 HIS A O 1
ATOM 2500 N N . TRP A 1 340 ? -43.57300 201.65400 -1.40200 1.000 82.32000 340 TRP A N 1
ATOM 2501 C CA . TRP A 1 340 ? -42.66700 200.60200 -1.85100 1.000 81.43000 340 TRP A CA 1
ATOM 2502 C C . TRP A 1 340 ? -41.41400 201.27200 -2.41000 1.000 81.10000 340 TRP A C 1
ATOM 2503 O O . TRP A 1 340 ? -41.07700 201.11900 -3.57900 1.000 79.92000 340 TRP A O 1
ATOM 2514 N N . LEU A 1 341 ? -40.74400 202.04700 -1.56600 1.000 81.50000 341 LEU A N 1
ATOM 2515 C CA . LEU A 1 341 ? -39.52300 202.73900 -1.95000 1.000 76.83000 341 LEU A CA 1
ATOM 2516 C C . LEU A 1 341 ? -38.68400 203.00700 -0.70600 1.000 77.17000 341 LEU A C 1
ATOM 2517 O O . LEU A 1 341 ? -38.26900 204.13900 -0.45800 1.000 75.44000 341 LEU A O 1
ATOM 2522 N N . ALA A 1 342 ? -38.46800 201.95400 0.08000 1.000 78.25000 342 ALA A N 1
ATOM 2523 C CA . ALA A 1 342 ? -37.56100 201.98900 1.22300 1.000 79.25000 342 ALA A CA 1
ATOM 2524 C C . ALA A 1 342 ? -37.23200 200.57200 1.67800 1.000 79.41000 342 ALA A C 1
ATOM 2525 O O . ALA A 1 342 ? -38.13100 199.76500 1.92000 1.000 81.78000 342 ALA A O 1
ATOM 2527 N N . GLY A 1 346 ? -34.65600 202.90000 -2.23500 1.000 69.28000 346 GLY A N 1
ATOM 2528 C CA . GLY A 1 346 ? -35.10900 203.64100 -1.07000 1.000 69.73000 346 GLY A CA 1
ATOM 2529 C C . GLY A 1 346 ? -35.12100 205.15200 -1.25500 1.000 70.74000 346 GLY A C 1
ATOM 2530 O O . GLY A 1 346 ? -34.41200 205.87600 -0.55300 1.000 71.70000 346 GLY A O 1
ATOM 2531 N N . VAL A 1 347 ? -35.93400 205.62500 -2.19700 1.000 63.53000 347 VAL A N 1
ATOM 2532 C CA . VAL A 1 347 ? -36.08400 207.05300 -2.47700 1.000 66.26000 347 VAL A CA 1
ATOM 2533 C C . VAL A 1 347 ? -37.54100 207.47300 -2.28000 1.000 66.71000 347 VAL A C 1
ATOM 2534 O O . VAL A 1 347 ? -38.44900 206.71800 -2.60400 1.000 66.00000 347 VAL A O 1
ATOM 2538 N N . VAL A 1 348 ? -37.76800 208.68100 -1.77200 1.000 66.90000 348 VAL A N 1
ATOM 2539 C CA . VAL A 1 348 ? -39.12800 209.15500 -1.53000 1.000 60.57000 348 VAL A CA 1
ATOM 2540 C C . VAL A 1 348 ? -39.61500 210.03500 -2.68200 1.000 60.43000 348 VAL A C 1
ATOM 2541 O O . VAL A 1 348 ? -39.02700 211.07500 -2.97600 1.000 56.56000 348 VAL A O 1
ATOM 2545 N N . LEU A 1 349 ? -40.69800 209.60600 -3.32800 1.000 59.31000 349 LEU A N 1
ATOM 2546 C CA . LEU A 1 349 ? -41.31300 210.37100 -4.40800 1.000 55.48000 349 LEU A CA 1
ATOM 2547 C C . LEU A 1 349 ? -42.66300 210.93100 -3.96200 1.000 57.78000 349 LEU A C 1
ATOM 2548 O O . LEU A 1 349 ? -43.09100 210.69500 -2.83400 1.000 57.43000 349 LEU A O 1
ATOM 2553 N N . ILE A 1 350 ? -43.32300 211.68100 -4.84200 1.000 51.07000 350 ILE A N 1
ATOM 2554 C CA . ILE A 1 350 ? -44.63600 212.23900 -4.53400 1.000 54.72000 350 ILE A CA 1
ATOM 2555 C C . ILE A 1 350 ? -45.72100 211.56400 -5.37200 1.000 53.83000 350 ILE A C 1
ATOM 2556 O O . ILE A 1 350 ? -45.61300 211.50700 -6.59600 1.000 52.16000 350 ILE A O 1
ATOM 2561 N N . PRO A 1 351 ? -46.75800 211.02600 -4.70900 1.000 58.59000 351 PRO A N 1
ATOM 2562 C CA . PRO A 1 351 ? -47.88900 210.37800 -5.38700 1.000 58.72000 351 PRO A CA 1
ATOM 2563 C C . PRO A 1 351 ? -48.67400 211.34600 -6.27200 1.000 57.24000 351 PRO A C 1
ATOM 2564 O O . PRO A 1 351 ? -49.11900 212.39500 -5.80900 1.000 60.35000 351 PRO A O 1
ATOM 2568 N N . GLY A 1 352 ? -48.85100 210.97700 -7.53400 1.000 57.37000 352 GLY A N 1
ATOM 2569 C CA . GLY A 1 352 ? -49.52300 211.82900 -8.49600 1.000 58.07000 352 GLY A CA 1
ATOM 2570 C C . GLY A 1 352 ? -51.02700 211.94700 -8.33200 1.000 56.38000 352 GLY A C 1
ATOM 2571 O O . GLY A 1 352 ? -51.64000 212.83100 -8.92600 1.000 56.03000 352 GLY A O 1
ATOM 2572 N N . SER A 1 353 ? -51.62900 211.05600 -7.55100 1.000 57.52000 353 SER A N 1
ATOM 2573 C CA . SER A 1 353 ? -53.07200 211.10300 -7.32200 1.000 60.29000 353 SER A CA 1
ATOM 2574 C C . SER A 1 353 ? -53.49300 212.39200 -6.61500 1.000 55.89000 353 SER A C 1
ATOM 2575 O O . SER A 1 353 ? -54.56300 212.94300 -6.88800 1.000 58.00000 353 SER A O 1
ATOM 2578 N N . SER A 1 354 ? -52.63300 212.87100 -5.71900 1.000 57.18000 354 SER A N 1
ATOM 2579 C CA . SER A 1 354 ? -52.87400 214.10300 -4.96900 1.000 54.83000 354 SER A CA 1
ATOM 2580 C C . SER A 1 354 ? -52.97700 215.32400 -5.88700 1.000 54.22000 354 SER A C 1
ATOM 2581 O O . SER A 1 354 ? -53.49100 216.36400 -5.48900 1.000 53.20000 354 SER A O 1
ATOM 2584 N N . SER A 1 355 ? -52.44800 215.20900 -7.10100 1.000 52.85000 355 SER A N 1
ATOM 2585 C CA . SER A 1 355 ? -52.56500 216.27900 -8.07800 1.000 48.13000 355 SER A CA 1
ATOM 2586 C C . SER A 1 355 ? -53.66400 215.93600 -9.06900 1.000 47.08000 355 SER A C 1
ATOM 2587 O O . SER A 1 355 ? -53.78700 216.57200 -10.11200 1.000 44.45000 355 SER A O 1
ATOM 2590 N N . GLY A 1 356 ? -54.45000 214.91200 -8.74400 1.000 50.32000 356 GLY A N 1
ATOM 2591 C CA . GLY A 1 356 ? -55.58900 214.54000 -9.56600 1.000 54.25000 356 GLY A CA 1
ATOM 2592 C C . GLY A 1 356 ? -55.32100 213.51900 -10.66200 1.000 60.00000 356 GLY A C 1
ATOM 2593 O O . GLY A 1 356 ? -56.23600 213.14600 -11.39400 1.000 62.81000 356 GLY A O 1
ATOM 2594 N N . CYS A 1 357 ? -54.07700 213.06700 -10.78900 1.000 54.82000 357 CYS A N 1
ATOM 2595 C CA . CYS A 1 357 ? -53.71000 212.16500 -11.87900 1.000 56.64000 357 CYS A CA 1
ATOM 2596 C C . CYS A 1 357 ? -53.08300 210.86100 -11.39000 1.000 62.49000 357 CYS A C 1
ATOM 2597 O O . CYS A 1 357 ? -51.86100 210.76100 -11.27800 1.000 61.30000 357 CYS A O 1
ATOM 2600 N N . PRO A 1 358 ? -53.92200 209.85200 -11.10600 1.000 65.65000 358 PRO A N 1
ATOM 2601 C CA . PRO A 1 358 ? -53.43500 208.52900 -10.69300 1.000 65.90000 358 PRO A CA 1
ATOM 2602 C C . PRO A 1 358 ? -52.65300 207.81700 -11.80000 1.000 65.64000 358 PRO A C 1
ATOM 2603 O O . PRO A 1 358 ? -52.91700 208.02800 -12.98800 1.000 66.41000 358 PRO A O 1
ATOM 2607 N N . GLY A 1 359 ? -51.69900 206.98000 -11.40800 1.000 64.39000 359 GLY A N 1
ATOM 2608 C CA . GLY A 1 359 ? -50.87200 206.27500 -12.36900 1.000 69.14000 359 GLY A CA 1
ATOM 2609 C C . GLY A 1 359 ? -49.59200 207.04400 -12.61900 1.000 67.33000 359 GLY A C 1
ATOM 2610 O O . GLY A 1 359 ? -48.71500 206.59100 -13.35500 1.000 68.35000 359 GLY A O 1
ATOM 2611 N N . TYR A 1 360 ? -49.48900 208.22000 -12.00700 1.000 64.31000 360 TYR A N 1
ATOM 2612 C CA . TYR A 1 360 ? -48.34000 209.09000 -12.21500 1.000 58.50000 360 TYR A CA 1
ATOM 2613 C C . TYR A 1 360 ? -47.51800 209.28900 -10.93700 1.000 59.46000 360 TYR A C 1
ATOM 2614 O O . TYR A 1 360 ? -47.95400 208.93500 -9.84200 1.000 57.81000 360 TYR A O 1
ATOM 2623 N N . VAL A 1 361 ? -46.32900 209.86500 -11.08100 1.000 55.89000 361 VAL A N 1
ATOM 2624 C CA . VAL A 1 361 ? -45.48100 210.13800 -9.92600 1.000 55.64000 361 VAL A CA 1
ATOM 2625 C C . VAL A 1 361 ? -44.66300 211.41000 -10.18200 1.000 52.74000 361 VAL A C 1
ATOM 2626 O O . VAL A 1 361 ? -44.33000 211.71700 -11.32900 1.000 47.31000 361 VAL A O 1
ATOM 2630 N N . ARG A 1 362 ? -44.38900 212.17300 -9.12300 1.000 52.04000 362 ARG A N 1
ATOM 2631 C CA . ARG A 1 362 ? -43.66200 213.43700 -9.26300 1.000 47.80000 362 ARG A CA 1
ATOM 2632 C C . ARG A 1 362 ? -42.25400 213.34600 -8.67800 1.000 47.37000 362 ARG A C 1
ATOM 2633 O O . ARG A 1 362 ? -42.05100 212.81600 -7.59100 1.000 48.71000 362 ARG A O 1
ATOM 2641 N N . VAL A 1 363 ? -41.28700 213.87500 -9.41000 1.000 45.38000 363 VAL A N 1
ATOM 2642 C CA . VAL A 1 363 ? -39.91200 213.87300 -8.95400 1.000 46.75000 363 VAL A CA 1
ATOM 2643 C C . VAL A 1 363 ? -39.39700 215.30500 -8.90900 1.000 46.17000 363 VAL A C 1
ATOM 2644 O O . VAL A 1 363 ? -39.52900 216.04400 -9.87900 1.000 45.44000 363 VAL A O 1
ATOM 2648 N N . SER A 1 364 ? -38.86700 215.70900 -7.76000 1.000 49.80000 364 SER A N 1
ATOM 2649 C CA . SER A 1 364 ? -38.29800 217.04300 -7.61600 1.000 51.45000 364 SER A CA 1
ATOM 2650 C C . SER A 1 364 ? -36.76700 217.01100 -7.61200 1.000 49.62000 364 SER A C 1
ATOM 2651 O O . SER A 1 364 ? -36.15800 216.32900 -6.78400 1.000 50.14000 364 SER A O 1
ATOM 2654 N N . PHE A 1 365 ? -36.14900 217.77500 -8.50900 1.000 48.08000 365 PHE A N 1
ATOM 2655 C CA . PHE A 1 365 ? -34.69100 217.75700 -8.64000 1.000 47.89000 365 PHE A CA 1
ATOM 2656 C C . PHE A 1 365 ? -33.98300 219.02000 -8.14400 1.000 52.89000 365 PHE A C 1
ATOM 2657 O O . PHE A 1 365 ? -32.80000 219.22800 -8.42700 1.000 50.91000 365 PHE A O 1
ATOM 2665 N N . GLY A 1 366 ? -34.69100 219.85600 -7.39500 1.000 46.72000 366 GLY A N 1
ATOM 2666 C CA . GLY A 1 366 ? -34.11200 221.10700 -6.95000 1.000 44.52000 366 GLY A CA 1
ATOM 2667 C C . GLY A 1 366 ? -33.48400 221.06800 -5.56900 1.000 44.96000 366 GLY A C 1
ATOM 2668 O O . GLY A 1 366 ? -32.79800 222.01000 -5.17500 1.000 51.73000 366 GLY A O 1
ATOM 2669 N N . GLY A 1 367 ? -33.67900 219.98400 -4.82700 1.000 41.60000 367 GLY A N 1
ATOM 2670 C CA . GLY A 1 367 ? -33.30300 220.00100 -3.42500 1.000 50.57000 367 GLY A CA 1
ATOM 2671 C C . GLY A 1 367 ? -31.99700 219.34000 -3.00500 1.000 55.56000 367 GLY A C 1
ATOM 2672 O O . GLY A 1 367 ? -31.62900 219.40700 -1.83400 1.000 54.15000 367 GLY A O 1
ATOM 2673 N N . LEU A 1 368 ? -31.26900 218.74600 -3.94600 1.000 56.88000 368 LEU A N 1
ATOM 2674 C CA . LEU A 1 368 ? -30.05500 217.99700 -3.60900 1.000 62.39000 368 LEU A CA 1
ATOM 2675 C C . LEU A 1 368 ? -28.81200 218.49900 -4.33800 1.000 64.60000 368 LEU A C 1
ATOM 2676 O O . LEU A 1 368 ? -28.90800 219.08400 -5.41600 1.000 61.29000 368 LEU A O 1
ATOM 2681 N N . ILE A 1 369 ? -27.64500 218.27700 -3.73300 1.000 67.79000 369 ILE A N 1
ATOM 2682 C CA . ILE A 1 369 ? -26.38400 218.72900 -4.31600 1.000 70.87000 369 ILE A CA 1
ATOM 2683 C C . ILE A 1 369 ? -25.58400 217.55600 -4.87000 1.000 76.13000 369 ILE A C 1
ATOM 2684 O O . ILE A 1 369 ? -24.56700 217.14800 -4.30300 1.000 81.87000 369 ILE A O 1
ATOM 2689 N N . GLU A 1 370 ? -26.04700 217.03800 -6.00300 1.000 71.12000 370 GLU A N 1
ATOM 2690 C CA . GLU A 1 370 ? -25.43800 215.88400 -6.66400 1.000 74.36000 370 GLU A CA 1
ATOM 2691 C C . GLU A 1 370 ? -25.28400 214.65000 -5.75100 1.000 74.63000 370 GLU A C 1
ATOM 2692 O O . GLU A 1 370 ? -24.48800 213.75000 -6.02300 1.000 75.18000 370 GLU A O 1
ATOM 2698 N N . LYS A 1 371 ? -26.05600 214.62700 -4.66500 1.000 75.79000 371 LYS A N 1
ATOM 2699 C CA . LYS A 1 371 ? -26.40100 213.37300 -4.00200 1.000 75.26000 371 LYS A CA 1
ATOM 2700 C C . LYS A 1 371 ? -27.67200 212.94500 -4.70600 1.000 73.47000 371 LYS A C 1
ATOM 2701 O O . LYS A 1 371 ? -28.30100 211.93600 -4.37700 1.000 73.18000 371 LYS A O 1
ATOM 2707 N N . ASP A 1 372 ? -28.04500 213.77500 -5.67200 1.000 69.14000 372 ASP A N 1
ATOM 2708 C CA . ASP A 1 372 ? -29.16100 213.52600 -6.55300 1.000 74.98000 372 ASP A CA 1
ATOM 2709 C C . ASP A 1 372 ? -28.86300 212.34200 -7.46400 1.000 72.35000 372 ASP A C 1
ATOM 2710 O O . ASP A 1 372 ? -29.77400 211.66800 -7.94400 1.000 67.98000 372 ASP A O 1
ATOM 2715 N N . CYS A 1 373 ? -27.57700 212.06800 -7.66400 1.000 73.28000 373 CYS A N 1
ATOM 2716 C CA . CYS A 1 373 ? -27.17600 210.93500 -8.48200 1.000 74.13000 373 CYS A CA 1
ATOM 2717 C C . CYS A 1 373 ? -27.14500 209.70500 -7.60200 1.000 73.47000 373 CYS A C 1
ATOM 2718 O O . CYS A 1 373 ? -27.23700 208.57600 -8.08700 1.000 73.20000 373 CYS A O 1
ATOM 2721 N N . ARG A 1 374 ? -27.02900 209.92300 -6.29800 1.000 68.95000 374 ARG A N 1
ATOM 2722 C CA . ARG A 1 374 ? -27.13300 208.80800 -5.38300 1.000 73.11000 374 ARG A CA 1
ATOM 2723 C C . ARG A 1 374 ? -28.61300 208.54000 -5.16000 1.000 73.40000 374 ARG A C 1
ATOM 2724 O O . ARG A 1 374 ? -29.00800 207.43900 -4.78100 1.000 74.46000 374 ARG A O 1
ATOM 2732 N N . ALA A 1 375 ? -29.43400 209.56200 -5.38800 1.000 74.09000 375 ALA A N 1
ATOM 2733 C CA . ALA A 1 375 ? -30.87600 209.37400 -5.31900 1.000 72.26000 375 ALA A CA 1
ATOM 2734 C C . ALA A 1 375 ? -31.38300 208.74300 -6.60900 1.000 67.88000 375 ALA A C 1
ATOM 2735 O O . ALA A 1 375 ? -32.25900 207.88000 -6.58400 1.000 67.97000 375 ALA A O 1
ATOM 2737 N N . ALA A 1 376 ? -30.80000 209.15200 -7.73400 1.000 71.01000 376 ALA A N 1
ATOM 2738 C CA . ALA A 1 376 ? -31.11600 208.55200 -9.02600 1.000 71.61000 376 ALA A CA 1
ATOM 2739 C C . ALA A 1 376 ? -30.40400 207.22900 -9.27100 1.000 73.15000 376 ALA A C 1
ATOM 2740 O O . ALA A 1 376 ? -30.50300 206.67000 -10.36000 1.000 72.64000 376 ALA A O 1
ATOM 2742 N N . ALA A 1 377 ? -29.70300 206.72400 -8.26100 1.000 73.57000 377 ALA A N 1
ATOM 2743 C CA . ALA A 1 377 ? -29.14200 205.37900 -8.31200 1.000 75.14000 377 ALA A CA 1
ATOM 2744 C C . ALA A 1 377 ? -30.13300 204.32600 -7.84400 1.000 78.01000 377 ALA A C 1
ATOM 2745 O O . ALA A 1 377 ? -30.02000 203.15500 -8.20200 1.000 82.95000 377 ALA A O 1
ATOM 2747 N N . GLU A 1 378 ? -31.12700 204.75700 -7.07600 1.000 74.61000 378 GLU A N 1
ATOM 2748 C CA . GLU A 1 378 ? -32.06400 203.83300 -6.45000 1.000 76.54000 378 GLU A CA 1
ATOM 2749 C C . GLU A 1 378 ? -33.40800 203.84200 -7.17100 1.000 79.10000 378 GLU A C 1
ATOM 2750 O O . GLU A 1 378 ? -34.40400 204.32400 -6.63600 1.000 83.31000 378 GLU A O 1
ATOM 2756 N N . ARG A 1 379 ? -33.42600 203.31300 -8.39200 1.000 82.75000 379 ARG A N 1
ATOM 2757 C CA . ARG A 1 379 ? -34.63400 203.32600 -9.21200 1.000 83.08000 379 ARG A CA 1
ATOM 2758 C C . ARG A 1 379 ? -35.40200 201.99600 -9.35600 1.000 89.83000 379 ARG A C 1
ATOM 2759 O O . ARG A 1 379 ? -35.24900 201.06100 -8.56300 1.000 85.99000 379 ARG A O 1
ATOM 2767 N N . LEU A 1 380 ? -36.21600 201.94300 -10.40800 1.000 87.97000 380 LEU A N 1
ATOM 2768 C CA . LEU A 1 380 ? -37.22200 200.90900 -10.61800 1.000 80.88000 380 LEU A CA 1
ATOM 2769 C C . LEU A 1 380 ? -36.73700 199.69800 -11.41000 1.000 86.21000 380 LEU A C 1
ATOM 2770 O O . LEU A 1 380 ? -36.12900 199.84400 -12.47000 1.000 87.67000 380 LEU A O 1
ATOM 2775 N N . ARG A 1 381 ? -37.02800 198.50300 -10.89900 1.000 88.79000 381 ARG A N 1
ATOM 2776 C CA . ARG A 1 381 ? -36.77300 197.26800 -11.63700 1.000 83.69000 381 ARG A CA 1
ATOM 2777 C C . ARG A 1 381 ? -37.87100 197.10000 -12.67300 1.000 85.98000 381 ARG A C 1
ATOM 2778 O O . ARG A 1 381 ? -37.60700 196.86600 -13.85200 1.000 82.56000 381 ARG A O 1
ATOM 2786 N N . LYS A 1 382 ? -39.10700 197.22600 -12.19100 1.000 87.21000 382 LYS A N 1
ATOM 2787 C CA . LYS A 1 382 ? -40.32400 197.12200 -12.99200 1.000 83.76000 382 LYS A CA 1
ATOM 2788 C C . LYS A 1 382 ? -40.31400 198.04000 -14.21300 1.000 82.59000 382 LYS A C 1
ATOM 2789 O O . LYS A 1 382 ? -40.55900 197.60000 -15.33900 1.000 81.84000 382 LYS A O 1
ATOM 2795 N N . VAL B 1 12 ? -65.98300 240.51100 -11.44000 1.000 59.95000 12 VAL B N 1
ATOM 2796 C CA . VAL B 1 12 ? -66.50600 241.32100 -10.34000 1.000 60.49000 12 VAL B CA 1
ATOM 2797 C C . VAL B 1 12 ? -65.88900 240.85900 -9.01100 1.000 60.66000 12 VAL B C 1
ATOM 2798 O O . VAL B 1 12 ? -65.20500 239.83000 -8.95800 1.000 58.38000 12 VAL B O 1
ATOM 2802 N N . LEU B 1 13 ? -66.12900 241.61800 -7.94400 1.000 57.51000 13 LEU B N 1
ATOM 2803 C CA . LEU B 1 13 ? -65.65400 241.24000 -6.61700 1.000 49.12000 13 LEU B CA 1
ATOM 2804 C C . LEU B 1 13 ? -66.65000 240.36500 -5.88000 1.000 50.70000 13 LEU B C 1
ATOM 2805 O O . LEU B 1 13 ? -67.81000 240.23200 -6.25800 1.000 53.09000 13 LEU B O 1
ATOM 2810 N N . THR B 1 14 ? -66.15800 239.75300 -4.82100 1.000 45.93000 14 THR B N 1
ATOM 2811 C CA . THR B 1 14 ? -66.89800 238.74500 -4.09300 1.000 47.83000 14 THR B CA 1
ATOM 2812 C C . THR B 1 14 ? -67.81200 239.29400 -3.01200 1.000 47.33000 14 THR B C 1
ATOM 2813 O O . THR B 1 14 ? -67.47100 240.26100 -2.34300 1.000 43.31000 14 THR B O 1
ATOM 2817 N N . ASP B 1 15 ? -68.96200 238.65600 -2.82800 1.000 46.35000 15 ASP B N 1
ATOM 2818 C CA . ASP B 1 15 ? -69.89900 239.08200 -1.80000 1.000 51.93000 15 ASP B CA 1
ATOM 2819 C C . ASP B 1 15 ? -69.28100 239.02000 -0.40800 1.000 50.08000 15 ASP B C 1
ATOM 2820 O O . ASP B 1 15 ? -69.35700 239.99500 0.34200 1.000 49.60000 15 ASP B O 1
ATOM 2825 N N . THR B 1 16 ? -68.65800 237.89100 -0.06800 1.000 47.85000 16 THR B N 1
ATOM 2826 C CA . THR B 1 16 ? -68.19500 237.71000 1.30600 1.000 48.07000 16 THR B CA 1
ATOM 2827 C C . THR B 1 16 ? -67.19400 238.78800 1.78100 1.000 47.70000 16 THR B C 1
ATOM 2828 O O . THR B 1 16 ? -67.33200 239.23800 2.90300 1.000 46.74000 16 THR B O 1
ATOM 2832 N N . PRO B 1 17 ? -66.22900 239.24800 0.94900 1.000 45.93000 17 PRO B N 1
ATOM 2833 C CA . PRO B 1 17 ? -65.40400 240.31100 1.54000 1.000 50.60000 17 PRO B CA 1
ATOM 2834 C C . PRO B 1 17 ? -65.90500 241.72700 1.26400 1.000 48.98000 17 PRO B C 1
ATOM 2835 O O . PRO B 1 17 ? -65.53100 242.63200 2.01500 1.000 46.69000 17 PRO B O 1
ATOM 2839 N N . VAL B 1 18 ? -66.69700 241.93000 0.21000 1.000 49.01000 18 VAL B N 1
ATOM 2840 C CA . VAL B 1 18 ? -67.21500 243.26600 -0.07000 1.000 47.43000 18 VAL B CA 1
ATOM 2841 C C . VAL B 1 18 ? -68.08200 243.70900 1.10000 1.000 50.08000 18 VAL B C 1
ATOM 2842 O O . VAL B 1 18 ? -68.10400 244.88900 1.45900 1.000 55.30000 18 VAL B O 1
ATOM 2846 N N . MET B 1 19 ? -68.74800 242.75600 1.74000 1.000 48.84000 19 MET B N 1
ATOM 2847 C CA . MET B 1 19 ? -69.55700 243.10400 2.89400 1.000 50.29000 19 MET B CA 1
ATOM 2848 C C . MET B 1 19 ? -68.89300 242.77300 4.24000 1.000 53.13000 19 MET B C 1
ATOM 2849 O O . MET B 1 19 ? -69.57100 242.76600 5.27200 1.000 49.87000 19 MET B O 1
ATOM 2854 N N . VAL B 1 20 ? -67.57800 242.52300 4.24500 1.000 48.39000 20 VAL B N 1
ATOM 2855 C CA . VAL B 1 20 ? -66.84200 242.58700 5.50900 1.000 46.95000 20 VAL B CA 1
ATOM 2856 C C . VAL B 1 20 ? -66.41800 244.04200 5.61100 1.000 48.21000 20 VAL B C 1
ATOM 2857 O O . VAL B 1 20 ? -66.14200 244.70000 4.60500 1.000 51.29000 20 VAL B O 1
ATOM 2861 N N . GLN B 1 21 ? -66.41700 244.54900 6.83300 1.000 54.37000 21 GLN B N 1
ATOM 2862 C CA . GLN B 1 21 ? -66.19400 245.96300 7.10000 1.000 51.22000 21 GLN B CA 1
ATOM 2863 C C . GLN B 1 21 ? -64.75500 246.46800 6.91000 1.000 49.89000 21 GLN B C 1
ATOM 2864 O O . GLN B 1 21 ? -63.79100 245.71300 7.03300 1.000 48.60000 21 GLN B O 1
ATOM 2870 N N . ILE B 1 22 ? -64.64600 247.75300 6.57400 1.000 52.24000 22 ILE B N 1
ATOM 2871 C CA . ILE B 1 22 ? -63.37900 248.46100 6.37900 1.000 52.25000 22 ILE B CA 1
ATOM 2872 C C . ILE B 1 22 ? -62.67000 248.61600 7.73500 1.000 57.08000 22 ILE B C 1
ATOM 2873 O O . ILE B 1 22 ? -63.31700 248.55400 8.77300 1.000 55.53000 22 ILE B O 1
ATOM 2878 N N . GLN B 1 23 ? -61.35400 248.82300 7.72800 1.000 61.06000 23 GLN B N 1
ATOM 2879 C CA . GLN B 1 23 ? -60.53900 248.88400 8.95800 1.000 64.41000 23 GLN B CA 1
ATOM 2880 C C . GLN B 1 23 ? -60.37900 250.23600 9.64900 1.000 68.40000 23 GLN B C 1
ATOM 2881 O O . GLN B 1 23 ? -60.93900 251.25700 9.23500 1.000 71.38000 23 GLN B O 1
ATOM 2887 N N . GLU B 1 24 ? -59.57600 250.20000 10.71100 1.000 68.20000 24 GLU B N 1
ATOM 2888 C CA . GLU B 1 24 ? -59.14300 251.38300 11.43700 1.000 62.86000 24 GLU B CA 1
ATOM 2889 C C . GLU B 1 24 ? -58.28800 252.27700 10.55400 1.000 65.71000 24 GLU B C 1
ATOM 2890 O O . GLU B 1 24 ? -57.67000 251.81200 9.59800 1.000 74.26000 24 GLU B O 1
ATOM 2896 N N . ALA B 1 36 ? -53.49000 255.58400 19.06800 1.000 53.92000 36 ALA B N 1
ATOM 2897 C CA . ALA B 1 36 ? -54.41200 254.78000 18.26600 1.000 56.74000 36 ALA B CA 1
ATOM 2898 C C . ALA B 1 36 ? -54.08300 253.29000 18.33200 1.000 54.15000 36 ALA B C 1
ATOM 2899 O O . ALA B 1 36 ? -54.56500 252.58000 19.22000 1.000 49.73000 36 ALA B O 1
ATOM 2901 N N . GLN B 1 37 ? -53.27800 252.82200 17.37700 1.000 54.17000 37 GLN B N 1
ATOM 2902 C CA . GLN B 1 37 ? -52.88500 251.41600 17.29700 1.000 49.45000 37 GLN B CA 1
ATOM 2903 C C . GLN B 1 37 ? -52.22300 250.97300 18.60700 1.000 52.99000 37 GLN B C 1
ATOM 2904 O O . GLN B 1 37 ? -51.28300 251.61100 19.08400 1.000 55.00000 37 GLN B O 1
ATOM 2910 N N . GLY B 1 38 ? -52.72200 249.88100 19.17600 1.000 49.56000 38 GLY B N 1
ATOM 2911 C CA . GLY B 1 38 ? -52.28000 249.38300 20.46700 1.000 47.51000 38 GLY B CA 1
ATOM 2912 C C . GLY B 1 38 ? -51.00900 248.55500 20.44400 1.000 54.39000 38 GLY B C 1
ATOM 2913 O O . GLY B 1 38 ? -51.04600 247.34600 20.21200 1.000 51.65000 38 GLY B O 1
ATOM 2914 N N . VAL B 1 39 ? -49.88300 249.20800 20.70600 1.000 50.79000 39 VAL B N 1
ATOM 2915 C CA . VAL B 1 39 ? -48.59200 248.53300 20.76200 1.000 48.29000 39 VAL B CA 1
ATOM 2916 C C . VAL B 1 39 ? -47.83300 248.85600 22.06000 1.000 48.79000 39 VAL B C 1
ATOM 2917 O O . VAL B 1 39 ? -48.31000 249.63500 22.88400 1.000 46.70000 39 VAL B O 1
ATOM 2921 N N . VAL B 1 40 ? -46.66600 248.23900 22.24500 1.000 46.14000 40 VAL B N 1
ATOM 2922 C CA . VAL B 1 40 ? -45.78900 248.56900 23.36500 1.000 41.30000 40 VAL B CA 1
ATOM 2923 C C . VAL B 1 40 ? -44.58000 249.35100 22.85900 1.000 43.84000 40 VAL B C 1
ATOM 2924 O O . VAL B 1 40 ? -44.21400 249.23600 21.68900 1.000 41.80000 40 VAL B O 1
ATOM 2928 N N . TYR B 1 41 ? -43.92900 250.11900 23.72900 1.000 48.13000 41 TYR B N 1
ATOM 2929 C CA . TYR B 1 41 ? -42.80700 250.93800 23.27600 1.000 47.04000 41 TYR B CA 1
ATOM 2930 C C . TYR B 1 41 ? -41.47600 250.18600 23.35500 1.000 45.48000 41 TYR B C 1
ATOM 2931 O O . TYR B 1 41 ? -40.48100 250.61600 22.77100 1.000 47.47000 41 TYR B O 1
ATOM 2940 N N . TRP B 1 42 ? -41.44600 249.07800 24.08500 1.000 40.10000 42 TRP B N 1
ATOM 2941 C CA . TRP B 1 42 ? -40.18400 248.37800 24.30700 1.000 41.89000 42 TRP B CA 1
ATOM 2942 C C . TRP B 1 42 ? -39.85500 247.32000 23.24100 1.000 46.48000 42 TRP B C 1
ATOM 2943 O O . TRP B 1 42 ? -40.74600 246.73500 22.61300 1.000 38.59000 42 TRP B O 1
ATOM 2954 N N . GLN B 1 43 ? -38.55400 247.12500 23.01700 1.000 40.93000 43 GLN B N 1
ATOM 2955 C CA . GLN B 1 43 ? -38.04400 246.13000 22.07300 1.000 34.45000 43 GLN B CA 1
ATOM 2956 C C . GLN B 1 43 ? -38.04600 244.73300 22.70700 1.000 32.61000 43 GLN B C 1
ATOM 2957 O O . GLN B 1 43 ? -38.17600 244.60400 23.92200 1.000 34.78000 43 GLN B O 1
ATOM 2963 N N . PRO B 1 44 ? -37.86900 243.67300 21.89900 1.000 32.06000 44 PRO B N 1
ATOM 2964 C CA . PRO B 1 44 ? -37.74600 242.33300 22.49300 1.000 35.31000 44 PRO B CA 1
ATOM 2965 C C . PRO B 1 44 ? -36.47500 242.21300 23.35500 1.000 37.36000 44 PRO B C 1
ATOM 2966 O O . PRO B 1 44 ? -35.63600 243.11500 23.30700 1.000 41.50000 44 PRO B O 1
ATOM 2970 N N . PRO B 1 45 ? -36.34500 241.13700 24.14900 1.000 37.39000 45 PRO B N 1
ATOM 2971 C CA . PRO B 1 45 ? -35.18000 241.06600 25.03300 1.000 40.75000 45 PRO B CA 1
ATOM 2972 C C . PRO B 1 45 ? -33.87900 241.16000 24.24600 1.000 43.67000 45 PRO B C 1
ATOM 2973 O O . PRO B 1 45 ? -33.70700 240.43400 23.26000 1.000 42.69000 45 PRO B O 1
ATOM 2977 N N . ALA B 1 46 ? -32.98300 242.03700 24.68400 1.000 44.05000 46 ALA B N 1
ATOM 2978 C CA . ALA B 1 46 ? -31.71100 242.25300 23.99700 1.000 43.25000 46 ALA B CA 1
ATOM 2979 C C . ALA B 1 46 ? -30.93200 240.95300 23.91400 1.000 43.33000 46 ALA B C 1
ATOM 2980 O O . ALA B 1 46 ? -30.25600 240.68800 22.91500 1.000 45.76000 46 ALA B O 1
ATOM 2982 N N . GLN B 1 47 ? -31.05000 240.12900 24.94900 1.000 38.83000 47 GLN B N 1
ATOM 2983 C CA . GLN B 1 47 ? -30.31400 238.87400 24.99000 1.000 44.28000 47 GLN B CA 1
ATOM 2984 C C . GLN B 1 47 ? -30.86700 237.89000 23.96700 1.000 44.94000 47 GLN B C 1
ATOM 2985 O O . GLN B 1 47 ? -30.12100 237.08900 23.40200 1.000 39.12000 47 GLN B O 1
ATOM 2991 N N . ALA B 1 48 ? -32.16700 237.98000 23.70300 1.000 42.50000 48 ALA B N 1
ATOM 2992 C CA . ALA B 1 48 ? -32.80600 237.12100 22.71300 1.000 37.83000 48 ALA B CA 1
ATOM 2993 C C . ALA B 1 48 ? -32.47000 237.59700 21.30600 1.000 35.03000 48 ALA B C 1
ATOM 2994 O O . ALA B 1 48 ? -32.26500 236.79200 20.40400 1.000 38.30000 48 ALA B O 1
ATOM 2996 N N . LEU B 1 49 ? -32.42800 238.91300 21.12200 1.000 35.15000 49 LEU B N 1
ATOM 2997 C CA . LEU B 1 49 ? -32.05600 239.48200 19.84200 1.000 32.55000 49 LEU B CA 1
ATOM 2998 C C . LEU B 1 49 ? -30.60400 239.13400 19.47600 1.000 42.35000 49 LEU B C 1
ATOM 2999 O O . LEU B 1 49 ? -30.29000 238.85500 18.31400 1.000 40.49000 49 LEU B O 1
ATOM 3004 N N . GLU B 1 50 ? -29.73300 239.10900 20.47800 1.000 40.71000 50 GLU B N 1
ATOM 3005 C CA . GLU B 1 50 ? -28.32900 238.79600 20.24700 1.000 45.02000 50 GLU B CA 1
ATOM 3006 C C . GLU B 1 50 ? -28.14800 237.32800 19.87900 1.000 44.76000 50 GLU B C 1
ATOM 3007 O O . GLU B 1 50 ? -27.28600 236.98600 19.06500 1.000 48.20000 50 GLU B O 1
ATOM 3013 N N . LYS B 1 51 ? -28.94100 236.46200 20.49900 1.000 40.43000 51 LYS B N 1
ATOM 3014 C CA . LYS B 1 51 ? -28.90000 235.04500 20.18200 1.000 42.16000 51 LYS B CA 1
ATOM 3015 C C . LYS B 1 51 ? -29.33100 234.80900 18.73400 1.000 45.23000 51 LYS B C 1
ATOM 3016 O O . LYS B 1 51 ? -28.76200 233.96800 18.03900 1.000 46.23000 51 LYS B O 1
ATOM 3022 N N . VAL B 1 52 ? -30.33100 235.56400 18.28300 1.000 40.41000 52 VAL B N 1
ATOM 3023 C CA . VAL B 1 52 ? -30.82400 235.47100 16.90800 1.000 43.12000 52 VAL B CA 1
ATOM 3024 C C . VAL B 1 52 ? -29.75100 235.82300 15.86900 1.000 45.03000 52 VAL B C 1
ATOM 3025 O O . VAL B 1 52 ? -29.65500 235.18300 14.81500 1.000 42.68000 52 VAL B O 1
ATOM 3029 N N . LYS B 1 53 ? -28.96100 236.85100 16.16400 1.000 41.10000 53 LYS B N 1
ATOM 3030 C CA . LYS B 1 53 ? -27.88300 237.27500 15.27600 1.000 43.03000 53 LYS B CA 1
ATOM 3031 C C . LYS B 1 53 ? -26.85400 236.17200 15.00300 1.000 45.64000 53 LYS B C 1
ATOM 3032 O O . LYS B 1 53 ? -26.28800 236.09200 13.91200 1.000 44.44000 53 LYS B O 1
ATOM 3038 N N . GLU B 1 54 ? -26.58300 235.34200 16.00300 1.000 46.23000 54 GLU B N 1
ATOM 3039 C CA . GLU B 1 54 ? -25.54200 234.33300 15.85300 1.000 47.27000 54 GLU B CA 1
ATOM 3040 C C . GLU B 1 54 ? -26.04300 233.06000 15.15600 1.000 48.34000 54 GLU B C 1
ATOM 3041 O O . GLU B 1 54 ? -25.23800 232.20100 14.80300 1.000 51.29000 54 GLU B O 1
ATOM 3047 N N . ILE B 1 55 ? -27.35600 232.92300 14.96000 1.000 47.81000 55 ILE B N 1
ATOM 3048 C CA . ILE B 1 55 ? -27.89200 231.69600 14.35000 1.000 43.73000 55 ILE B CA 1
ATOM 3049 C C . ILE B 1 55 ? -28.41300 231.88700 12.92700 1.000 39.47000 55 ILE B C 1
ATOM 3050 O O . ILE B 1 55 ? -28.90100 230.94500 12.30800 1.000 38.38000 55 ILE B O 1
ATOM 3055 N N . ILE B 1 56 ? -28.28400 233.09700 12.40400 1.000 38.87000 56 ILE B N 1
ATOM 3056 C CA . ILE B 1 56 ? -28.80200 233.43400 11.08200 1.000 37.40000 56 ILE B CA 1
ATOM 3057 C C . ILE B 1 56 ? -28.22200 232.58500 9.93900 1.000 42.13000 56 ILE B C 1
ATOM 3058 O O . ILE B 1 56 ? -28.83100 232.49200 8.87300 1.000 38.34000 56 ILE B O 1
ATOM 3063 N N . TRP B 1 57 ? -27.05400 231.97300 10.15200 1.000 40.06000 57 TRP B N 1
ATOM 3064 C CA . TRP B 1 57 ? -26.37400 231.23500 9.08700 1.000 43.12000 57 TRP B CA 1
ATOM 3065 C C . TRP B 1 57 ? -26.79800 229.77500 9.07000 1.000 38.27000 57 TRP B C 1
ATOM 3066 O O . TRP B 1 57 ? -26.47900 229.05100 8.13200 1.000 43.89000 57 TRP B O 1
ATOM 3077 N N . GLU B 1 58 ? -27.48400 229.33200 10.11600 1.000 39.85000 58 GLU B N 1
ATOM 3078 C CA . GLU B 1 58 ? -27.93000 227.94500 10.16900 1.000 40.76000 58 GLU B CA 1
ATOM 3079 C C . GLU B 1 58 ? -28.89000 227.66900 9.01300 1.000 43.27000 58 GLU B C 1
ATOM 3080 O O . GLU B 1 58 ? -29.83300 228.43800 8.78900 1.000 40.79000 58 GLU B O 1
ATOM 3086 N N . PRO B 1 59 ? -28.65800 226.56800 8.27900 1.000 41.34000 59 PRO B N 1
ATOM 3087 C CA . PRO B 1 59 ? -29.48700 226.27600 7.10500 1.000 43.70000 59 PRO B CA 1
ATOM 3088 C C . PRO B 1 59 ? -30.93600 226.02600 7.51100 1.000 37.34000 59 PRO B C 1
ATOM 3089 O O . PRO B 1 59 ? -31.84300 226.31400 6.73400 1.000 40.09000 59 PRO B O 1
ATOM 3093 N N . SER B 1 60 ? -31.13600 225.49700 8.71600 1.000 39.38000 60 SER B N 1
ATOM 3094 C CA . SER B 1 60 ? -32.47600 225.24100 9.24800 1.000 37.11000 60 SER B CA 1
ATOM 3095 C C . SER B 1 60 ? -33.31500 226.51600 9.37000 1.000 39.28000 60 SER B C 1
ATOM 3096 O O . SER B 1 60 ? -34.53800 226.46000 9.32100 1.000 42.02000 60 SER B O 1
ATOM 3099 N N . VAL B 1 61 ? -32.65200 227.65700 9.54400 1.000 35.85000 61 VAL B N 1
ATOM 3100 C CA . VAL B 1 61 ? -33.33700 228.93700 9.69500 1.000 37.82000 61 VAL B CA 1
ATOM 3101 C C . VAL B 1 61 ? -33.98900 229.34000 8.37600 1.000 38.19000 61 VAL B C 1
ATOM 3102 O O . VAL B 1 61 ? -35.02700 230.00500 8.35500 1.000 36.45000 61 VAL B O 1
ATOM 3106 N N . SER B 1 62 ? -33.39200 228.90000 7.27100 1.000 40.42000 62 SER B N 1
ATOM 3107 C CA . SER B 1 62 ? -33.89600 229.24700 5.94600 1.000 38.82000 62 SER B CA 1
ATOM 3108 C C . SER B 1 62 ? -34.76100 228.14100 5.30800 1.000 33.42000 62 SER B C 1
ATOM 3109 O O . SER B 1 62 ? -35.30400 228.34000 4.23100 1.000 35.19000 62 SER B O 1
ATOM 3112 N N . ARG B 1 63 ? -34.84800 226.97400 5.94600 1.000 36.09000 63 ARG B N 1
ATOM 3113 C CA . ARG B 1 63 ? -35.69700 225.89000 5.44800 1.000 34.41000 63 ARG B CA 1
ATOM 3114 C C . ARG B 1 63 ? -37.11500 225.96700 6.02000 1.000 40.35000 63 ARG B C 1
ATOM 3115 O O . ARG B 1 63 ? -37.34000 226.58300 7.07100 1.000 36.92000 63 ARG B O 1
ATOM 3123 N N . TYR B 1 64 ? -38.06900 225.34700 5.32800 1.000 34.92000 64 TYR B N 1
ATOM 3124 C CA . TYR B 1 64 ? -39.41700 225.21500 5.87400 1.000 37.11000 64 TYR B CA 1
ATOM 3125 C C . TYR B 1 64 ? -39.31300 224.48500 7.19400 1.000 40.34000 64 TYR B C 1
ATOM 3126 O O . TYR B 1 64 ? -38.49200 223.58700 7.33400 1.000 41.62000 64 TYR B O 1
ATOM 3135 N N . GLY B 1 65 ? -40.12800 224.88200 8.16600 1.000 34.10000 65 GLY B N 1
ATOM 3136 C CA . GLY B 1 65 ? -40.21200 224.16300 9.41700 1.000 33.90000 65 GLY B CA 1
ATOM 3137 C C . GLY B 1 65 ? -41.50400 223.37300 9.48100 1.000 39.47000 65 GLY B C 1
ATOM 3138 O O . GLY B 1 65 ? -42.37900 223.53200 8.62400 1.000 39.22000 65 GLY B O 1
ATOM 3139 N N . ALA B 1 66 ? -41.61200 222.51300 10.49100 1.000 39.32000 66 ALA B N 1
ATOM 3140 C CA . ALA B 1 66 ? -42.84400 221.79000 10.77400 1.000 39.50000 66 ALA B CA 1
ATOM 3141 C C . ALA B 1 66 ? -44.02400 222.75400 10.90000 1.000 40.24000 66 ALA B C 1
ATOM 3142 O O . ALA B 1 66 ? -43.92200 223.77900 11.57100 1.000 34.78000 66 ALA B O 1
ATOM 3144 N N . ASP B 1 67 ? -45.14700 222.40700 10.27900 1.000 41.14000 67 ASP B N 1
ATOM 3145 C CA . ASP B 1 67 ? -46.33700 223.26100 10.31200 1.000 41.18000 67 ASP B CA 1
ATOM 3146 C C . ASP B 1 67 ? -46.77300 223.59500 11.74200 1.000 39.73000 67 ASP B C 1
ATOM 3147 O O . ASP B 1 67 ? -47.15800 224.73200 12.02700 1.000 38.93000 67 ASP B O 1
ATOM 3152 N N . GLU B 1 68 ? -46.67400 222.61900 12.63800 1.000 36.00000 68 GLU B N 1
ATOM 3153 C CA . GLU B 1 68 ? -47.07500 222.80900 14.02600 1.000 36.89000 68 GLU B CA 1
ATOM 3154 C C . GLU B 1 68 ? -46.09800 223.68300 14.81000 1.000 38.28000 68 GLU B C 1
ATOM 3155 O O . GLU B 1 68 ? -46.40500 224.09700 15.92600 1.000 39.91000 68 GLU B O 1
ATOM 3161 N N . GLY B 1 69 ? -44.94400 223.99400 14.21800 1.000 35.71000 69 GLY B N 1
ATOM 3162 C CA . GLY B 1 69 ? -43.96000 224.85200 14.86200 1.000 33.17000 69 GLY B CA 1
ATOM 3163 C C . GLY B 1 69 ? -42.66500 224.16900 15.26300 1.000 39.65000 69 GLY B C 1
ATOM 3164 O O . GLY B 1 69 ? -42.57000 222.93600 15.23900 1.000 36.88000 69 GLY B O 1
ATOM 3165 N N . LEU B 1 70 ? -41.64900 224.96900 15.58300 1.000 35.74000 70 LEU B N 1
ATOM 3166 C CA . LEU B 1 70 ? -40.40100 224.42100 16.12500 1.000 41.45000 70 LEU B CA 1
ATOM 3167 C C . LEU B 1 70 ? -40.66400 223.50100 17.29400 1.000 43.40000 70 LEU B C 1
ATOM 3168 O O . LEU B 1 70 ? -41.28600 223.91300 18.27000 1.000 46.09000 70 LEU B O 1
ATOM 3173 N N . PRO B 1 71 ? -40.16000 222.26300 17.21800 1.000 43.37000 71 PRO B N 1
ATOM 3174 C CA . PRO B 1 71 ? -40.35200 221.28800 18.29600 1.000 46.68000 71 PRO B CA 1
ATOM 3175 C C . PRO B 1 71 ? -39.85700 221.81800 19.63900 1.000 44.51000 71 PRO B C 1
ATOM 3176 O O . PRO B 1 71 ? -40.49900 221.63100 20.67200 1.000 39.64000 71 PRO B O 1
ATOM 3180 N N . GLU B 1 72 ? -38.73100 222.51800 19.59800 1.000 47.85000 72 GLU B N 1
ATOM 3181 C CA . GLU B 1 72 ? -38.14800 223.12100 20.78400 1.000 45.25000 72 GLU B CA 1
ATOM 3182 C C . GLU B 1 72 ? -39.07400 224.19600 21.35800 1.000 46.73000 72 GLU B C 1
ATOM 3183 O O . GLU B 1 72 ? -39.18900 224.34800 22.57300 1.000 47.34000 72 GLU B O 1
ATOM 3189 N N . LEU B 1 73 ? -39.72200 224.94800 20.47400 1.000 47.74000 73 LEU B N 1
ATOM 3190 C CA . LEU B 1 73 ? -40.63400 226.01300 20.88800 1.000 42.78000 73 LEU B CA 1
ATOM 3191 C C . LEU B 1 73 ? -41.92400 225.44800 21.46400 1.000 44.15000 73 LEU B C 1
ATOM 3192 O O . LEU B 1 73 ? -42.39700 225.89500 22.51000 1.000 45.96000 73 LEU B O 1
ATOM 3197 N N . ARG B 1 74 ? -42.48500 224.46000 20.78000 1.000 39.46000 74 ARG B N 1
ATOM 3198 C CA . ARG B 1 74 ? -43.68900 223.80100 21.26100 1.000 41.51000 74 ARG B CA 1
ATOM 3199 C C . ARG B 1 74 ? -43.44100 223.23300 22.65400 1.000 47.77000 74 ARG B C 1
ATOM 3200 O O . ARG B 1 74 ? -44.31300 223.29400 23.51800 1.000 45.80000 74 ARG B O 1
ATOM 3208 N N . GLU B 1 75 ? -42.24600 222.68600 22.87100 1.000 45.93000 75 GLU B N 1
ATOM 3209 C CA . GLU B 1 75 ? -41.89800 222.12200 24.16700 1.000 45.68000 75 GLU B CA 1
ATOM 3210 C C . GLU B 1 75 ? -41.80800 223.20500 25.24000 1.000 47.42000 75 GLU B C 1
ATOM 3211 O O . GLU B 1 75 ? -42.35400 223.04500 26.33500 1.000 51.52000 75 GLU B O 1
ATOM 3217 N N . ALA B 1 76 ? -41.15200 224.31700 24.92000 1.000 41.27000 76 ALA B N 1
ATOM 3218 C CA . ALA B 1 76 ? -41.08500 225.44000 25.84400 1.000 42.48000 76 ALA B CA 1
ATOM 3219 C C . ALA B 1 76 ? -42.47800 225.98300 26.16300 1.000 43.90000 76 ALA B C 1
ATOM 3220 O O . ALA B 1 76 ? -42.77500 226.32200 27.30900 1.000 45.42000 76 ALA B O 1
ATOM 3222 N N . LEU B 1 77 ? -43.34000 226.04800 25.15400 1.000 46.68000 77 LEU B N 1
ATOM 3223 C CA . LEU B 1 77 ? -44.69000 226.56200 25.36400 1.000 43.26000 77 LEU B CA 1
ATOM 3224 C C . LEU B 1 77 ? -45.52100 225.59800 26.20400 1.000 40.47000 77 LEU B C 1
ATOM 3225 O O . LEU B 1 77 ? -46.34100 226.03100 27.00600 1.000 42.21000 77 LEU B O 1
ATOM 3230 N N . MET B 1 78 ? -45.29900 224.29800 26.03100 1.000 39.45000 78 MET B N 1
ATOM 3231 C CA . MET B 1 78 ? -45.96400 223.29300 26.86100 1.000 43.94000 78 MET B CA 1
ATOM 3232 C C . MET B 1 78 ? -45.61400 223.49400 28.34200 1.000 48.87000 78 MET B C 1
ATOM 3233 O O . MET B 1 78 ? -46.47100 223.35900 29.22300 1.000 45.40000 78 MET B O 1
ATOM 3238 N N . GLN B 1 79 ? -44.34100 223.77000 28.61700 1.000 48.50000 79 GLN B N 1
ATOM 3239 C CA . GLN B 1 79 ? -43.89800 224.02800 29.98300 1.000 45.69000 79 GLN B CA 1
ATOM 3240 C C . GLN B 1 79 ? -44.49800 225.31700 30.53800 1.000 47.80000 79 GLN B C 1
ATOM 3241 O O . GLN B 1 79 ? -44.91600 225.36600 31.69700 1.000 49.20000 79 GLN B O 1
ATOM 3247 N N . LYS B 1 80 ? -44.53900 226.35900 29.71500 1.000 43.12000 80 LYS B N 1
ATOM 3248 C CA . LYS B 1 80 ? -45.11400 227.63500 30.14000 1.000 41.24000 80 LYS B CA 1
ATOM 3249 C C . LYS B 1 80 ? -46.60400 227.51200 30.49500 1.000 44.81000 80 LYS B C 1
ATOM 3250 O O . LYS B 1 80 ? -47.05500 228.05700 31.50200 1.000 42.87000 80 LYS B O 1
ATOM 3256 N N . LEU B 1 81 ? -47.36300 226.81600 29.65400 1.000 42.90000 81 LEU B N 1
ATOM 3257 C CA . LEU B 1 81 ? -48.79000 226.64200 29.88000 1.000 46.43000 81 LEU B CA 1
ATOM 3258 C C . LEU B 1 81 ? -49.04400 225.92800 31.20600 1.000 49.19000 81 LEU B C 1
ATOM 3259 O O . LEU B 1 81 ? -49.96200 226.27200 31.94500 1.000 51.18000 81 LEU B O 1
ATOM 3264 N N . GLY B 1 82 ? -48.21600 224.93500 31.50600 1.000 48.34000 82 GLY B N 1
ATOM 3265 C CA . GLY B 1 82 ? -48.34000 224.19700 32.74700 1.000 49.72000 82 GLY B CA 1
ATOM 3266 C C . GLY B 1 82 ? -47.97500 225.03200 33.95900 1.000 54.04000 82 GLY B C 1
ATOM 3267 O O . GLY B 1 82 ? -48.72600 225.09300 34.93200 1.000 56.93000 82 GLY B O 1
ATOM 3268 N N . HIS B 1 83 ? -46.83500 225.71100 33.88800 1.000 51.96000 83 HIS B N 1
ATOM 3269 C CA . HIS B 1 83 ? -46.26500 226.37500 35.05600 1.000 55.64000 83 HIS B CA 1
ATOM 3270 C C . HIS B 1 83 ? -46.87200 227.75800 35.30700 1.000 54.59000 83 HIS B C 1
ATOM 3271 O O . HIS B 1 83 ? -47.00300 228.18900 36.45300 1.000 54.37000 83 HIS B O 1
ATOM 3278 N N . GLU B 1 84 ? -47.26300 228.44700 34.24500 1.000 49.10000 84 GLU B N 1
ATOM 3279 C CA . GLU B 1 84 ? -47.83700 229.77200 34.40900 1.000 50.27000 84 GLU B CA 1
ATOM 3280 C C . GLU B 1 84 ? -49.35700 229.76100 34.34700 1.000 51.91000 84 GLU B C 1
ATOM 3281 O O . GLU B 1 84 ? -50.01900 230.46600 35.11000 1.000 54.74000 84 GLU B O 1
ATOM 3287 N N . ASN B 1 85 ? -49.89800 228.96100 33.43500 1.000 50.09000 85 ASN B N 1
ATOM 3288 C CA . ASN B 1 85 ? -51.33100 228.96300 33.14600 1.000 53.86000 85 ASN B CA 1
ATOM 3289 C C . ASN B 1 85 ? -52.07200 227.74500 33.69200 1.000 52.44000 85 ASN B C 1
ATOM 3290 O O . ASN B 1 85 ? -53.29800 227.68100 33.62600 1.000 52.97000 85 ASN B O 1
ATOM 3295 N N . ASN B 1 86 ? -51.32000 226.78100 34.21300 1.000 52.20000 86 ASN B N 1
ATOM 3296 C CA . ASN B 1 86 ? -51.88500 225.55800 34.77500 1.000 53.19000 86 ASN B CA 1
ATOM 3297 C C . ASN B 1 86 ? -52.75300 224.81200 33.76200 1.000 55.14000 86 ASN B C 1
ATOM 3298 O O . ASN B 1 86 ? -53.84400 224.34500 34.08100 1.000 56.29000 86 ASN B O 1
ATOM 3303 N N . LEU B 1 87 ? -52.25900 224.69500 32.53500 1.000 56.38000 87 LEU B N 1
ATOM 3304 C CA . LEU B 1 87 ? -52.96000 223.93600 31.50800 1.000 50.83000 87 LEU B CA 1
ATOM 3305 C C . LEU B 1 87 ? -52.16600 222.66200 31.24300 1.000 54.19000 87 LEU B C 1
ATOM 3306 O O . LEU B 1 87 ? -50.94800 222.71300 31.07600 1.000 51.91000 87 LEU B O 1
ATOM 3311 N N . HIS B 1 88 ? -52.85000 221.52200 31.19300 1.000 50.38000 88 HIS B N 1
ATOM 3312 C CA . HIS B 1 88 ? -52.15300 220.24400 31.11800 1.000 51.75000 88 HIS B CA 1
ATOM 3313 C C . HIS B 1 88 ? -52.76700 219.29600 30.09900 1.000 52.24000 88 HIS B C 1
ATOM 3314 O O . HIS B 1 88 ? -52.24800 218.20800 29.87100 1.000 53.07000 88 HIS B O 1
ATOM 3321 N N . LYS B 1 89 ? -53.86800 219.71200 29.48500 1.000 52.02000 89 LYS B N 1
ATOM 3322 C CA . LYS B 1 89 ? -54.55000 218.87400 28.50500 1.000 52.12000 89 LYS B CA 1
ATOM 3323 C C . LYS B 1 89 ? -54.55200 219.52100 27.11800 1.000 47.76000 89 LYS B C 1
ATOM 3324 O O . LYS B 1 89 ? -55.39200 219.19500 26.27900 1.000 44.31000 89 LYS B O 1
ATOM 3330 N N . SER B 1 90 ? -53.61400 220.43700 26.88500 1.000 40.01000 90 SER B N 1
ATOM 3331 C CA . SER B 1 90 ? -53.57700 221.19000 25.63500 1.000 47.35000 90 SER B CA 1
ATOM 3332 C C . SER B 1 90 ? -52.37400 220.85600 24.75100 1.000 48.55000 90 SER B C 1
ATOM 3333 O O . SER B 1 90 ? -51.24800 220.71300 25.24000 1.000 45.13000 90 SER B O 1
ATOM 3336 N N . SER B 1 91 ? -52.61300 220.78800 23.44400 1.000 44.06000 91 SER B N 1
ATOM 3337 C CA . SER B 1 91 ? -51.53300 220.65900 22.47500 1.000 47.82000 91 SER B CA 1
ATOM 3338 C C . SER B 1 91 ? -51.25500 222.05900 21.97000 1.000 44.23000 91 SER B C 1
ATOM 3339 O O . SER B 1 91 ? -52.09100 222.94500 22.14100 1.000 43.55000 91 SER B O 1
ATOM 3342 N N . VAL B 1 92 ? -50.08000 222.27600 21.38400 1.000 37.04000 92 VAL B N 1
ATOM 3343 C CA . VAL B 1 92 ? -49.71000 223.61400 20.93400 1.000 36.05000 92 VAL B CA 1
ATOM 3344 C C . VAL B 1 92 ? -49.46300 223.66800 19.42500 1.000 40.35000 92 VAL B C 1
ATOM 3345 O O . VAL B 1 92 ? -48.89900 222.73700 18.85300 1.000 42.63000 92 VAL B O 1
ATOM 3349 N N . MET B 1 93 ? -49.92400 224.73400 18.77600 1.000 35.25000 93 MET B N 1
ATOM 3350 C CA . MET B 1 93 ? -49.54100 225.01100 17.39300 1.000 33.01000 93 MET B CA 1
ATOM 3351 C C . MET B 1 93 ? -49.05800 226.45000 17.24100 1.000 34.32000 93 MET B C 1
ATOM 3352 O O . MET B 1 93 ? -49.80300 227.38400 17.50600 1.000 32.80000 93 MET B O 1
ATOM 3357 N N . VAL B 1 94 ? -47.81300 226.63600 16.81100 1.000 31.48000 94 VAL B N 1
ATOM 3358 C CA . VAL B 1 94 ? -47.28100 227.98600 16.61400 1.000 28.63000 94 VAL B CA 1
ATOM 3359 C C . VAL B 1 94 ? -47.79800 228.56500 15.30900 1.000 29.81000 94 VAL B C 1
ATOM 3360 O O . VAL B 1 94 ? -47.81100 227.89300 14.27400 1.000 34.32000 94 VAL B O 1
ATOM 3364 N N . THR B 1 95 ? -48.23900 229.81600 15.36100 1.000 27.19000 95 THR B N 1
ATOM 3365 C CA . THR B 1 95 ? -48.78800 230.48900 14.19800 1.000 30.94000 95 THR B CA 1
ATOM 3366 C C . THR B 1 95 ? -48.05800 231.79300 13.92100 1.000 28.83000 95 THR B C 1
ATOM 3367 O O . THR B 1 95 ? -47.37400 232.32700 14.78700 1.000 35.88000 95 THR B O 1
ATOM 3371 N N . ALA B 1 96 ? -48.22200 232.31600 12.71700 1.000 26.41000 96 ALA B N 1
ATOM 3372 C CA . ALA B 1 96 ? -47.61500 233.58900 12.35500 1.000 28.05000 96 ALA B CA 1
ATOM 3373 C C . ALA B 1 96 ? -48.49600 234.73500 12.82800 1.000 29.44000 96 ALA B C 1
ATOM 3374 O O . ALA B 1 96 ? -49.10700 235.44400 12.02400 1.000 32.11000 96 ALA B O 1
ATOM 3376 N N . GLY B 1 97 ? -48.58200 234.89200 14.14400 1.000 33.43000 97 GLY B N 1
ATOM 3377 C CA . GLY B 1 97 ? -49.43400 235.91200 14.73400 1.000 30.94000 97 GLY B CA 1
ATOM 3378 C C . GLY B 1 97 ? -50.69900 235.29100 15.30400 1.000 30.92000 97 GLY B C 1
ATOM 3379 O O . GLY B 1 97 ? -51.14500 234.22400 14.85300 1.000 27.87000 97 GLY B O 1
ATOM 3380 N N . ALA B 1 98 ? -51.28100 235.96200 16.29200 1.000 31.87000 98 ALA B N 1
ATOM 3381 C CA . ALA B 1 98 ? -52.53300 235.51500 16.88900 1.000 33.49000 98 ALA B CA 1
ATOM 3382 C C . ALA B 1 98 ? -53.70000 235.76700 15.93500 1.000 25.48000 98 ALA B C 1
ATOM 3383 O O . ALA B 1 98 ? -54.75200 235.15800 16.07300 1.000 34.39000 98 ALA B O 1
ATOM 3385 N N . ASN B 1 99 ? -53.52200 236.69700 15.00500 1.000 25.55000 99 ASN B N 1
ATOM 3386 C CA . ASN B 1 99 ? -54.57000 237.00600 14.04000 1.000 35.66000 99 ASN B CA 1
ATOM 3387 C C . ASN B 1 99 ? -54.75100 235.83100 13.08200 1.000 35.93000 99 ASN B C 1
ATOM 3388 O O . ASN B 1 99 ? -55.87200 235.40800 12.83000 1.000 35.34000 99 ASN B O 1
ATOM 3393 N N . GLN B 1 100 ? -53.64900 235.26500 12.59600 1.000 30.81000 100 GLN B N 1
ATOM 3394 C CA . GLN B 1 100 ? -53.74900 234.09100 11.74200 1.000 32.10000 100 GLN B CA 1
ATOM 3395 C C . GLN B 1 100 ? -54.21100 232.88300 12.54200 1.000 28.86000 100 GLN B C 1
ATOM 3396 O O . GLN B 1 100 ? -54.93100 232.02300 12.03000 1.000 34.28000 100 GLN B O 1
ATOM 3402 N N . ALA B 1 101 ? -53.82900 232.83000 13.81100 1.000 29.34000 101 ALA B N 1
ATOM 3403 C CA . ALA B 1 101 ? -54.26300 231.74600 14.69500 1.000 30.02000 101 ALA B CA 1
ATOM 3404 C C . ALA B 1 101 ? -55.78400 231.71400 14.83600 1.000 30.14000 101 ALA B C 1
ATOM 3405 O O . ALA B 1 101 ? -56.39100 230.64900 14.86600 1.000 24.79000 101 ALA B O 1
ATOM 3407 N N . PHE B 1 102 ? -56.39000 232.89400 14.93500 1.000 29.64000 102 PHE B N 1
ATOM 3408 C CA . PHE B 1 102 ? -57.83400 232.99700 15.09900 1.000 29.26000 102 PHE B CA 1
ATOM 3409 C C . PHE B 1 102 ? -58.58000 232.55800 13.83600 1.000 30.41000 102 PHE B C 1
ATOM 3410 O O . PHE B 1 102 ? -59.61500 231.88900 13.91600 1.000 29.46000 102 PHE B O 1
ATOM 3418 N N . VAL B 1 103 ? -58.03600 232.92600 12.67900 1.000 30.32000 103 VAL B N 1
ATOM 3419 C CA . VAL B 1 103 ? -58.57400 232.51600 11.39100 1.000 28.56000 103 VAL B CA 1
ATOM 3420 C C . VAL B 1 103 ? -58.53100 230.99600 11.23600 1.000 28.01000 103 VAL B C 1
ATOM 3421 O O . VAL B 1 103 ? -59.48500 230.39500 10.77800 1.000 30.65000 103 VAL B O 1
ATOM 3425 N N . ASN B 1 104 ? -57.41800 230.38100 11.62400 1.000 33.79000 104 ASN B N 1
ATOM 3426 C CA . ASN B 1 104 ? -57.31400 228.93000 11.68900 1.000 27.21000 104 ASN B CA 1
ATOM 3427 C C . ASN B 1 104 ? -58.48800 228.34900 12.45500 1.000 34.80000 104 ASN B C 1
ATOM 3428 O O . ASN B 1 104 ? -59.06900 227.33600 12.07200 1.000 32.61000 104 ASN B O 1
ATOM 3433 N N . VAL B 1 105 ? -58.81500 229.01300 13.55800 1.000 30.70000 105 VAL B N 1
ATOM 3434 C CA . VAL B 1 105 ? -59.83800 228.55000 14.47000 1.000 29.21000 105 VAL B CA 1
ATOM 3435 C C . VAL B 1 105 ? -61.21600 228.71100 13.85500 1.000 29.91000 105 VAL B C 1
ATOM 3436 O O . VAL B 1 105 ? -62.04000 227.80800 13.92800 1.000 30.21000 105 VAL B O 1
ATOM 3440 N N . VAL B 1 106 ? -61.44100 229.85600 13.22500 1.000 30.74000 106 VAL B N 1
ATOM 3441 C CA . VAL B 1 106 ? -62.70300 230.14500 12.55600 1.000 28.95000 106 VAL B CA 1
ATOM 3442 C C . VAL B 1 106 ? -62.97200 229.15000 11.43000 1.000 39.63000 106 VAL B C 1
ATOM 3443 O O . VAL B 1 106 ? -64.07800 228.59400 11.31600 1.000 36.43000 106 VAL B O 1
ATOM 3447 N N . LEU B 1 107 ? -61.94800 228.92100 10.61000 1.000 32.56000 107 LEU B N 1
ATOM 3448 C CA . LEU B 1 107 ? -62.04400 228.00300 9.48100 1.000 35.19000 107 LEU B CA 1
ATOM 3449 C C . LEU B 1 107 ? -62.14200 226.54400 9.92000 1.000 36.72000 107 LEU B C 1
ATOM 3450 O O . LEU B 1 107 ? -62.59800 225.69200 9.15700 1.000 46.58000 107 LEU B O 1
ATOM 3455 N N . THR B 1 108 ? -61.72200 226.25400 11.14500 1.000 32.84000 108 THR B N 1
ATOM 3456 C CA . THR B 1 108 ? -61.73800 224.88400 11.65600 1.000 35.64000 108 THR B CA 1
ATOM 3457 C C . THR B 1 108 ? -63.03900 224.57700 12.42100 1.000 41.29000 108 THR B C 1
ATOM 3458 O O . THR B 1 108 ? -63.51800 223.44900 12.40400 1.000 36.62000 108 THR B O 1
ATOM 3462 N N . LEU B 1 109 ? -63.61100 225.58300 13.08300 1.000 39.09000 109 LEU B N 1
ATOM 3463 C CA . LEU B 1 109 ? -64.76100 225.35700 13.96700 1.000 40.93000 109 LEU B CA 1
ATOM 3464 C C . LEU B 1 109 ? -66.10000 225.94600 13.47200 1.000 43.64000 109 LEU B C 1
ATOM 3465 O O . LEU B 1 109 ? -67.15800 225.59700 14.00700 1.000 43.93000 109 LEU B O 1
ATOM 3470 N N . CYS B 1 110 ? -66.06500 226.80500 12.45100 1.000 40.71000 110 CYS B N 1
ATOM 3471 C CA . CYS B 1 110 ? -67.28600 227.43400 11.92700 1.000 40.78000 110 CYS B CA 1
ATOM 3472 C C . CYS B 1 110 ? -67.50400 227.18800 10.44900 1.000 42.48000 110 CYS B C 1
ATOM 3473 O O . CYS B 1 110 ? -66.57100 227.26100 9.65200 1.000 47.52000 110 CYS B O 1
ATOM 3476 N N . ASP B 1 111 ? -68.74600 226.89100 10.08600 1.000 42.77000 111 ASP B N 1
ATOM 3477 C CA . ASP B 1 111 ? -69.12200 226.85900 8.68700 1.000 43.00000 111 ASP B CA 1
ATOM 3478 C C . ASP B 1 111 ? -69.75400 228.19600 8.34700 1.000 42.12000 111 ASP B C 1
ATOM 3479 O O . ASP B 1 111 ? -70.32900 228.84600 9.22200 1.000 42.75000 111 ASP B O 1
ATOM 3484 N N . ALA B 1 112 ? -69.63000 228.62700 7.09900 1.000 38.79000 112 ALA B N 1
ATOM 3485 C CA . ALA B 1 112 ? -70.42700 229.75400 6.62900 1.000 42.87000 112 ALA B CA 1
ATOM 3486 C C . ALA B 1 112 ? -71.89300 229.38500 6.83000 1.000 45.10000 112 ALA B C 1
ATOM 3487 O O . ALA B 1 112 ? -72.27900 228.22500 6.66800 1.000 40.23000 112 ALA B O 1
ATOM 3489 N N . GLY B 1 113 ? -72.68800 230.36800 7.22900 1.000 42.65000 113 GLY B N 1
ATOM 3490 C CA . GLY B 1 113 ? -74.09700 230.17000 7.52000 1.000 44.01000 113 GLY B CA 1
ATOM 3491 C C . GLY B 1 113 ? -74.34100 229.83000 8.97800 1.000 44.86000 113 GLY B C 1
ATOM 3492 O O . GLY B 1 113 ? -75.47500 229.89000 9.45300 1.000 51.22000 113 GLY B O 1
ATOM 3493 N N . ASP B 1 114 ? -73.27600 229.51100 9.70600 1.000 42.14000 114 ASP B N 1
ATOM 3494 C CA . ASP B 1 114 ? -73.38300 229.31300 11.15200 1.000 40.73000 114 ASP B CA 1
ATOM 3495 C C . ASP B 1 114 ? -73.51500 230.65200 11.86700 1.000 40.77000 114 ASP B C 1
ATOM 3496 O O . ASP B 1 114 ? -73.25600 231.70900 11.28500 1.000 35.98000 114 ASP B O 1
ATOM 3501 N N . SER B 1 115 ? -73.92200 230.59900 13.13000 1.000 39.65000 115 SER B N 1
ATOM 3502 C CA . SER B 1 115 ? -73.98900 231.79500 13.95200 1.000 35.89000 115 SER B CA 1
ATOM 3503 C C . SER B 1 115 ? -72.90800 231.73200 15.03200 1.000 33.08000 115 SER B C 1
ATOM 3504 O O . SER B 1 115 ? -72.52100 230.65300 15.47300 1.000 36.85000 115 SER B O 1
ATOM 3507 N N . VAL B 1 116 ? -72.40300 232.89100 15.43300 1.000 34.54000 116 VAL B N 1
ATOM 3508 C CA . VAL B 1 116 ? -71.36500 232.95500 16.45500 1.000 33.60000 116 VAL B CA 1
ATOM 3509 C C . VAL B 1 116 ? -71.68400 234.06800 17.44300 1.000 35.17000 116 VAL B C 1
ATOM 3510 O O . VAL B 1 116 ? -72.45400 234.96900 17.13800 1.000 35.38000 116 VAL B O 1
ATOM 3514 N N . VAL B 1 117 ? -71.05800 234.01900 18.61300 1.000 33.35000 117 VAL B N 1
ATOM 3515 C CA . VAL B 1 117 ? -71.31500 234.99200 19.66300 1.000 31.46000 117 VAL B CA 1
ATOM 3516 C C . VAL B 1 117 ? -70.06800 235.77100 20.01900 1.000 37.63000 117 VAL B C 1
ATOM 3517 O O . VAL B 1 117 ? -69.02500 235.17200 20.27600 1.000 35.60000 117 VAL B O 1
ATOM 3521 N N . MET B 1 118 ? -70.18000 237.09800 20.00000 1.000 35.31000 118 MET B N 1
ATOM 3522 C CA . MET B 1 118 ? -69.16300 237.99700 20.53700 1.000 34.77000 118 MET B CA 1
ATOM 3523 C C . MET B 1 118 ? -69.79100 238.89300 21.60700 1.000 36.48000 118 MET B C 1
ATOM 3524 O O . MET B 1 118 ? -71.00000 238.85500 21.79800 1.000 31.66000 118 MET B O 1
ATOM 3529 N N . PHE B 1 119 ? -68.97600 239.68600 22.30700 1.000 32.19000 119 PHE B N 1
ATOM 3530 C CA . PHE B 1 119 ? -69.50000 240.65600 23.27200 1.000 35.10000 119 PHE B CA 1
ATOM 3531 C C . PHE B 1 119 ? -69.00600 242.06100 22.96000 1.000 38.83000 119 PHE B C 1
ATOM 3532 O O . PHE B 1 119 ? -67.87900 242.25000 22.50900 1.000 37.13000 119 PHE B O 1
ATOM 3540 N N . ALA B 1 120 ? -69.86400 243.04800 23.17800 1.000 32.50000 120 ALA B N 1
ATOM 3541 C CA . ALA B 1 120 ? -69.49800 244.42800 22.93100 1.000 39.03000 120 ALA B CA 1
ATOM 3542 C C . ALA B 1 120 ? -68.82400 244.99800 24.18200 1.000 38.83000 120 ALA B C 1
ATOM 3543 O O . ALA B 1 120 ? -69.17500 244.61900 25.29600 1.000 43.07000 120 ALA B O 1
ATOM 3545 N N . PRO B 1 121 ? -67.79900 245.84600 23.99900 1.000 41.17000 121 PRO B N 1
ATOM 3546 C CA . PRO B 1 121 ? -67.18800 246.13100 22.70200 1.000 39.32000 121 PRO B CA 1
ATOM 3547 C C . PRO B 1 121 ? -66.29100 244.97000 22.26600 1.000 35.43000 121 PRO B C 1
ATOM 3548 O O . PRO B 1 121 ? -65.61400 244.38300 23.10400 1.000 40.38000 121 PRO B O 1
ATOM 3552 N N . TYR B 1 122 ? -66.30800 244.62800 20.98200 1.000 36.08000 122 TYR B N 1
ATOM 3553 C CA . TYR B 1 122 ? -65.58500 243.45100 20.51400 1.000 41.59000 122 TYR B CA 1
ATOM 3554 C C . TYR B 1 122 ? -64.28800 243.81000 19.81200 1.000 36.74000 122 TYR B C 1
ATOM 3555 O O . TYR B 1 122 ? -64.06500 244.96600 19.41700 1.000 36.95000 122 TYR B O 1
ATOM 3564 N N . TYR B 1 123 ? -63.43000 242.80500 19.68800 1.000 39.17000 123 TYR B N 1
ATOM 3565 C CA . TYR B 1 123 ? -62.17700 242.95900 18.97700 1.000 37.29000 123 TYR B CA 1
ATOM 3566 C C . TYR B 1 123 ? -62.45500 243.00800 17.47500 1.000 39.32000 123 TYR B C 1
ATOM 3567 O O . TYR B 1 123 ? -62.93100 242.04200 16.87400 1.000 35.33000 123 TYR B O 1
ATOM 3576 N N . PHE B 1 124 ? -62.14700 244.15900 16.89400 1.000 35.59000 124 PHE B N 1
ATOM 3577 C CA . PHE B 1 124 ? -62.45900 244.49600 15.51300 1.000 43.53000 124 PHE B CA 1
ATOM 3578 C C . PHE B 1 124 ? -62.07200 243.44600 14.47100 1.000 45.90000 124 PHE B C 1
ATOM 3579 O O . PHE B 1 124 ? -62.86800 243.10400 13.59600 1.000 42.57000 124 PHE B O 1
ATOM 3587 N N . ASN B 1 125 ? -60.82900 242.98300 14.52600 1.000 44.13000 125 ASN B N 1
ATOM 3588 C CA . ASN B 1 125 ? -60.34800 242.01400 13.55000 1.000 41.29000 125 ASN B CA 1
ATOM 3589 C C . ASN B 1 125 ? -61.01200 240.66000 13.72200 1.000 38.39000 125 ASN B C 1
ATOM 3590 O O . ASN B 1 125 ? -61.17700 239.92500 12.75700 1.000 39.19000 125 ASN B O 1
ATOM 3595 N N . ALA B 1 126 ? -61.40600 240.33100 14.94500 1.000 36.23000 126 ALA B N 1
ATOM 3596 C CA . ALA B 1 126 ? -62.13500 239.09300 15.16200 1.000 33.69000 126 ALA B CA 1
ATOM 3597 C C . ALA B 1 126 ? -63.47000 239.16200 14.42400 1.000 37.57000 126 ALA B C 1
ATOM 3598 O O . ALA B 1 126 ? -63.88200 238.19700 13.78800 1.000 38.51000 126 ALA B O 1
ATOM 3600 N N . HIS B 1 127 ? -64.11600 240.32500 14.47100 1.000 41.11000 127 HIS B N 1
ATOM 3601 C CA . HIS B 1 127 ? -65.41200 240.51800 13.81400 1.000 40.00000 127 HIS B CA 1
ATOM 3602 C C . HIS B 1 127 ? -65.29100 240.35400 12.29600 1.000 38.83000 127 HIS B C 1
ATOM 3603 O O . HIS B 1 127 ? -66.08100 239.63300 11.68000 1.000 35.55000 127 HIS B O 1
ATOM 3610 N N . MET B 1 128 ? -64.30200 241.02400 11.70300 1.000 38.52000 128 MET B N 1
ATOM 3611 C CA . MET B 1 128 ? -64.05200 240.91600 10.26900 1.000 37.62000 128 MET B CA 1
ATOM 3612 C C . MET B 1 128 ? -63.69300 239.49300 9.85500 1.000 38.58000 128 MET B C 1
ATOM 3613 O O . MET B 1 128 ? -64.11500 239.02800 8.80200 1.000 38.65000 128 MET B O 1
ATOM 3618 N N . SER B 1 129 ? -62.94800 238.78900 10.69600 1.000 37.15000 129 SER B N 1
ATOM 3619 C CA . SER B 1 129 ? -62.47000 237.46200 10.32000 1.000 37.38000 129 SER B CA 1
ATOM 3620 C C . SER B 1 129 ? -63.61700 236.48700 10.17200 1.000 34.87000 129 SER B C 1
ATOM 3621 O O . SER B 1 129 ? -63.61200 235.64800 9.27400 1.000 36.17000 129 SER B O 1
ATOM 3624 N N . PHE B 1 130 ? -64.60500 236.61300 11.05000 1.000 32.97000 130 PHE B N 1
ATOM 3625 C CA . PHE B 1 130 ? -65.85600 235.88000 10.91400 1.000 35.07000 130 PHE B CA 1
ATOM 3626 C C . PHE B 1 130 ? -66.49100 236.19800 9.57000 1.000 34.86000 130 PHE B C 1
ATOM 3627 O O . PHE B 1 130 ? -66.80000 235.29400 8.79400 1.000 32.93000 130 PHE B O 1
ATOM 3635 N N . GLN B 1 131 ? -66.70600 237.48500 9.31300 1.000 29.60000 131 GLN B N 1
ATOM 3636 C CA . GLN B 1 131 ? -67.33800 237.92800 8.07600 1.000 34.52000 131 GLN B CA 1
ATOM 3637 C C . GLN B 1 131 ? -66.62800 237.44300 6.80900 1.000 42.16000 131 GLN B C 1
ATOM 3638 O O . GLN B 1 131 ? -67.26400 236.97500 5.85500 1.000 39.19000 131 GLN B O 1
ATOM 3644 N N . MET B 1 132 ? -65.30200 237.53000 6.83600 1.000 35.22000 132 MET B N 1
ATOM 3645 C CA . MET B 1 132 ? -64.43300 237.22000 5.71100 1.000 33.12000 132 MET B CA 1
ATOM 3646 C C . MET B 1 132 ? -64.59700 235.78300 5.23300 1.000 33.30000 132 MET B C 1
ATOM 3647 O O . MET B 1 132 ? -64.43300 235.47900 4.05100 1.000 35.05000 132 MET B O 1
ATOM 3652 N N . THR B 1 133 ? -64.93400 234.90700 6.16600 1.000 31.55000 133 THR B N 1
ATOM 3653 C CA . THR B 1 133 ? -65.12100 233.49300 5.88400 1.000 30.37000 133 THR B CA 1
ATOM 3654 C C . THR B 1 133 ? -66.61200 233.10700 5.76800 1.000 34.13000 133 THR B C 1
ATOM 3655 O O . THR B 1 133 ? -66.97100 231.93800 5.87500 1.000 34.46000 133 THR B O 1
ATOM 3659 N N . GLY B 1 134 ? -67.47500 234.10000 5.59300 1.000 32.21000 134 GLY B N 1
ATOM 3660 C CA . GLY B 1 134 ? -68.88500 233.83400 5.35300 1.000 38.25000 134 GLY B CA 1
ATOM 3661 C C . GLY B 1 134 ? -69.65800 233.52500 6.61300 1.000 41.54000 134 GLY B C 1
ATOM 3662 O O . GLY B 1 134 ? -70.77100 232.99100 6.56400 1.000 37.86000 134 GLY B O 1
ATOM 3663 N N . VAL B 1 135 ? -69.05300 233.83600 7.75400 1.000 36.24000 135 VAL B N 1
ATOM 3664 C CA . VAL B 1 135 ? -69.76300 233.74400 9.01500 1.000 38.43000 135 VAL B CA 1
ATOM 3665 C C . VAL B 1 135 ? -70.23800 235.15900 9.35000 1.000 39.57000 135 VAL B C 1
ATOM 3666 O O . VAL B 1 135 ? -69.48400 235.95800 9.91000 1.000 34.54000 135 VAL B O 1
ATOM 3670 N N . THR B 1 136 ? -71.46300 235.48200 8.93100 1.000 34.99000 136 THR B N 1
ATOM 3671 C CA . THR B 1 136 ? -71.99800 236.83700 9.06200 1.000 31.72000 136 THR B CA 1
ATOM 3672 C C . THR B 1 136 ? -73.12700 236.92900 10.09600 1.000 30.64000 136 THR B C 1
ATOM 3673 O O . THR B 1 136 ? -73.52700 238.02200 10.47500 1.000 28.54000 136 THR B O 1
ATOM 3677 N N . ASP B 1 137 ? -73.64900 235.78700 10.53500 1.000 32.81000 137 ASP B N 1
ATOM 3678 C CA . ASP B 1 137 ? -74.67800 235.78000 11.57800 1.000 33.30000 137 ASP B CA 1
ATOM 3679 C C . ASP B 1 137 ? -74.00800 235.86400 12.95000 1.000 33.52000 137 ASP B C 1
ATOM 3680 O O . ASP B 1 137 ? -73.92200 234.88100 13.68400 1.000 35.86000 137 ASP B O 1
ATOM 3685 N N . ILE B 1 138 ? -73.55900 237.06500 13.29400 1.000 31.41000 138 ILE B N 1
ATOM 3686 C CA . ILE B 1 138 ? -72.78500 237.28800 14.50700 1.000 32.75000 138 ILE B CA 1
ATOM 3687 C C . ILE B 1 138 ? -73.62200 237.93300 15.60400 1.000 29.92000 138 ILE B C 1
ATOM 3688 O O . ILE B 1 138 ? -74.00600 239.09200 15.50100 1.000 34.70000 138 ILE B O 1
ATOM 3693 N N . LEU B 1 139 ? -73.90400 237.17500 16.65400 1.000 28.06000 139 LEU B N 1
ATOM 3694 C CA . LEU B 1 139 ? -74.72400 237.67600 17.75900 1.000 31.83000 139 LEU B CA 1
ATOM 3695 C C . LEU B 1 139 ? -73.84200 238.40400 18.77100 1.000 32.56000 139 LEU B C 1
ATOM 3696 O O . LEU B 1 139 ? -73.02400 237.78300 19.43800 1.000 34.16000 139 LEU B O 1
ATOM 3701 N N . VAL B 1 140 ? -73.99100 239.71800 18.86500 1.000 31.76000 140 VAL B N 1
ATOM 3702 C CA . VAL B 1 140 ? -73.15800 240.51700 19.75400 1.000 35.03000 140 VAL B CA 1
ATOM 3703 C C . VAL B 1 140 ? -73.83000 240.84200 21.08500 1.000 35.49000 140 VAL B C 1
ATOM 3704 O O . VAL B 1 140 ? -74.79400 241.60200 21.13600 1.000 35.38000 140 VAL B O 1
ATOM 3708 N N . GLY B 1 141 ? -73.31100 240.26400 22.16000 1.000 33.98000 141 GLY B N 1
ATOM 3709 C CA . GLY B 1 141 ? -73.87300 240.47000 23.48000 1.000 32.96000 141 GLY B CA 1
ATOM 3710 C C . GLY B 1 141 ? -73.40200 241.74300 24.14700 1.000 36.91000 141 GLY B C 1
ATOM 3711 O O . GLY B 1 141 ? -72.36900 242.31200 23.77200 1.000 38.25000 141 GLY B O 1
ATOM 3712 N N . PRO B 1 142 ? -74.16900 242.20700 25.14500 1.000 38.26000 142 PRO B N 1
ATOM 3713 C CA . PRO B 1 142 ? -73.86200 243.42200 25.89500 1.000 35.17000 142 PRO B CA 1
ATOM 3714 C C . PRO B 1 142 ? -72.93700 243.14900 27.07100 1.000 33.17000 142 PRO B C 1
ATOM 3715 O O . PRO B 1 142 ? -72.86900 242.02700 27.56700 1.000 31.29000 142 PRO B O 1
ATOM 3719 N N . GLY B 1 143 ? -72.22500 244.17600 27.50400 1.000 37.69000 143 GLY B N 1
ATOM 3720 C CA . GLY B 1 143 ? -71.51500 244.10600 28.75800 1.000 38.86000 143 GLY B CA 1
ATOM 3721 C C . GLY B 1 143 ? -72.20300 244.99900 29.77600 1.000 41.23000 143 GLY B C 1
ATOM 3722 O O . GLY B 1 143 ? -72.92100 245.92800 29.40400 1.000 36.38000 143 GLY B O 1
ATOM 3723 N N . ASP B 1 144 ? -71.99000 244.70200 31.05400 1.000 41.51000 144 ASP B N 1
ATOM 3724 C CA . ASP B 1 144 ? -72.41700 245.57100 32.14400 1.000 40.12000 144 ASP B CA 1
ATOM 3725 C C . ASP B 1 144 ? -71.93700 246.98600 31.83400 1.000 38.94000 144 ASP B C 1
ATOM 3726 O O . ASP B 1 144 ? -70.75800 247.18500 31.56100 1.000 43.96000 144 ASP B O 1
ATOM 3731 N N . PRO B 1 145 ? -72.85100 247.97000 31.83100 1.000 45.46000 145 PRO B N 1
ATOM 3732 C CA . PRO B 1 145 ? -72.47000 249.33900 31.44700 1.000 43.26000 145 PRO B CA 1
ATOM 3733 C C . PRO B 1 145 ? -71.35400 249.94700 32.31300 1.000 45.23000 145 PRO B C 1
ATOM 3734 O O . PRO B 1 145 ? -70.60400 250.80100 31.84100 1.000 45.28000 145 PRO B O 1
ATOM 3738 N N . LYS B 1 146 ? -71.25500 249.50800 33.56400 1.000 44.31000 146 LYS B N 1
ATOM 3739 C CA . LYS B 1 146 ? -70.27000 250.05400 34.50200 1.000 48.73000 146 LYS B CA 1
ATOM 3740 C C . LYS B 1 146 ? -68.95200 249.27600 34.57000 1.000 49.24000 146 LYS B C 1
ATOM 3741 O O . LYS B 1 146 ? -67.90100 249.85900 34.84500 1.000 49.98000 146 LYS B O 1
ATOM 3747 N N . THR B 1 147 ? -69.00600 247.96400 34.36000 1.000 43.13000 147 THR B N 1
ATOM 3748 C CA . THR B 1 147 ? -67.80200 247.13800 34.48000 1.000 43.68000 147 THR B CA 1
ATOM 3749 C C . THR B 1 147 ? -67.34800 246.53800 33.15300 1.000 47.06000 147 THR B C 1
ATOM 3750 O O . THR B 1 147 ? -66.26000 245.95200 33.07100 1.000 43.44000 147 THR B O 1
ATOM 3754 N N . LEU B 1 148 ? -68.19500 246.67300 32.13200 1.000 44.66000 148 LEU B N 1
ATOM 3755 C CA . LEU B 1 148 ? -67.95500 246.12700 30.79400 1.000 39.39000 148 LEU B CA 1
ATOM 3756 C C . LEU B 1 148 ? -67.78800 244.61200 30.75700 1.000 38.71000 148 LEU B C 1
ATOM 3757 O O . LEU B 1 148 ? -67.45400 244.05700 29.71200 1.000 44.22000 148 LEU B O 1
ATOM 3762 N N . HIS B 1 149 ? -68.03300 243.94100 31.87900 1.000 33.81000 149 HIS B N 1
ATOM 3763 C CA . HIS B 1 149 ? -68.02400 242.47900 31.92000 1.000 38.86000 149 HIS B CA 1
ATOM 3764 C C . HIS B 1 149 ? -69.18900 241.88600 31.11400 1.000 39.75000 149 HIS B C 1
ATOM 3765 O O . HIS B 1 149 ? -70.31300 242.35900 31.23300 1.000 39.88000 149 HIS B O 1
ATOM 3772 N N . PRO B 1 150 ? -68.91100 240.87300 30.27600 1.000 41.47000 150 PRO B N 1
ATOM 3773 C CA . PRO B 1 150 ? -69.89900 240.12200 29.48400 1.000 40.22000 150 PRO B CA 1
ATOM 3774 C C . PRO B 1 150 ? -71.09500 239.61200 30.29600 1.000 40.01000 150 PRO B C 1
ATOM 3775 O O . PRO B 1 150 ? -70.90300 238.89900 31.28400 1.000 39.57000 150 PRO B O 1
ATOM 3779 N N . ASP B 1 151 ? -72.30900 239.90500 29.83800 1.000 42.54000 151 ASP B N 1
ATOM 3780 C CA . ASP B 1 151 ? -73.51700 239.47700 30.54200 1.000 36.47000 151 ASP B CA 1
ATOM 3781 C C . ASP B 1 151 ? -73.74800 237.98700 30.31700 1.000 37.45000 151 ASP B C 1
ATOM 3782 O O . ASP B 1 151 ? -74.23300 237.56800 29.26200 1.000 37.60000 151 ASP B O 1
ATOM 3787 N N . ALA B 1 152 ? -73.44600 237.19400 31.33500 1.000 36.45000 152 ALA B N 1
ATOM 3788 C CA . ALA B 1 152 ? -73.57400 235.74800 31.23100 1.000 34.59000 152 ALA B CA 1
ATOM 3789 C C . ALA B 1 152 ? -75.02700 235.30400 31.16700 1.000 41.13000 152 ALA B C 1
ATOM 3790 O O . ALA B 1 152 ? -75.30900 234.24700 30.60600 1.000 36.15000 152 ALA B O 1
ATOM 3792 N N . ASP B 1 153 ? -75.93900 236.09500 31.74400 1.000 39.65000 153 ASP B N 1
ATOM 3793 C CA . ASP B 1 153 ? -77.37000 235.75600 31.69800 1.000 41.25000 153 ASP B CA 1
ATOM 3794 C C . ASP B 1 153 ? -77.87600 235.86600 30.26600 1.000 33.41000 153 ASP B C 1
ATOM 3795 O O . ASP B 1 153 ? -78.62500 235.00700 29.79200 1.000 42.11000 153 ASP B O 1
ATOM 3800 N N . TRP B 1 154 ? -77.47300 236.93700 29.58800 1.000 34.91000 154 TRP B N 1
ATOM 3801 C CA . TRP B 1 154 ? -77.79000 237.10900 28.17700 1.000 37.55000 154 TRP B CA 1
ATOM 3802 C C . TRP B 1 154 ? -77.26500 235.93800 27.37400 1.000 40.97000 154 TRP B C 1
ATOM 3803 O O . TRP B 1 154 ? -77.95500 235.42100 26.49700 1.000 41.95000 154 TRP B O 1
ATOM 3814 N N . LEU B 1 155 ? -76.04300 235.51800 27.67600 1.000 36.76000 155 LEU B N 1
ATOM 3815 C CA . LEU B 1 155 ? -75.43500 234.42500 26.93600 1.000 36.52000 155 LEU B CA 1
ATOM 3816 C C . LEU B 1 155 ? -76.21000 233.12300 27.13400 1.000 38.77000 155 LEU B C 1
ATOM 3817 O O . LEU B 1 155 ? -76.49000 232.41200 26.17200 1.000 35.35000 155 LEU B O 1
ATOM 3822 N N . GLU B 1 156 ? -76.53400 232.79300 28.38000 1.000 37.44000 156 GLU B N 1
ATOM 3823 C CA . GLU B 1 156 ? -77.21100 231.52500 28.63900 1.000 41.49000 156 GLU B CA 1
ATOM 3824 C C . GLU B 1 156 ? -78.56600 231.48400 27.94300 1.000 42.09000 156 GLU B C 1
ATOM 3825 O O . GLU B 1 156 ? -78.94800 230.46900 27.36100 1.000 45.74000 156 GLU B O 1
ATOM 3831 N N . SER B 1 157 ? -79.27500 232.60300 27.97600 1.000 40.54000 157 SER B N 1
ATOM 3832 C CA . SER B 1 157 ? -80.59800 232.66300 27.36800 1.000 42.45000 157 SER B CA 1
ATOM 3833 C C . SER B 1 157 ? -80.50000 232.64900 25.85100 1.000 44.13000 157 SER B C 1
ATOM 3834 O O . SER B 1 157 ? -81.34300 232.05900 25.18000 1.000 41.34000 157 SER B O 1
ATOM 3837 N N . THR B 1 158 ? -79.48600 233.32400 25.31500 1.000 39.15000 158 THR B N 1
ATOM 3838 C CA . THR B 1 158 ? -79.27200 233.37000 23.87100 1.000 39.44000 158 THR B CA 1
ATOM 3839 C C . THR B 1 158 ? -78.89400 232.01300 23.28500 1.000 39.77000 158 THR B C 1
ATOM 3840 O O . THR B 1 158 ? -79.39700 231.62700 22.23300 1.000 38.10000 158 THR B O 1
ATOM 3844 N N . LEU B 1 159 ? -78.00900 231.29200 23.96600 1.000 40.63000 159 LEU B N 1
ATOM 3845 C CA . LEU B 1 159 ? -77.56800 229.99100 23.47700 1.000 41.02000 159 LEU B CA 1
ATOM 3846 C C . LEU B 1 159 ? -78.69500 228.97300 23.55400 1.000 43.09000 159 LEU B C 1
ATOM 3847 O O . LEU B 1 159 ? -78.84500 228.12900 22.67000 1.000 46.61000 159 LEU B O 1
ATOM 3852 N N . LYS B 1 160 ? -79.48500 229.05600 24.61700 1.000 42.07000 160 LYS B N 1
ATOM 3853 C CA . LYS B 1 160 ? -80.60600 228.14900 24.78300 1.000 48.41000 160 LYS B CA 1
ATOM 3854 C C . LYS B 1 160 ? -81.73300 228.45600 23.79600 1.000 49.46000 160 LYS B C 1
ATOM 3855 O O . LYS B 1 160 ? -82.38700 227.54100 23.30100 1.000 51.80000 160 LYS B O 1
ATOM 3861 N N . ASN B 1 161 ? -81.93100 229.72900 23.46500 1.000 44.45000 161 ASN B N 1
ATOM 3862 C CA . ASN B 1 161 ? -83.11700 230.11400 22.70500 1.000 46.44000 161 ASN B CA 1
ATOM 3863 C C . ASN B 1 161 ? -82.85300 230.36800 21.22000 1.000 50.70000 161 ASN B C 1
ATOM 3864 O O . ASN B 1 161 ? -83.78800 230.58400 20.44900 1.000 52.10000 161 ASN B O 1
ATOM 3869 N N . THR B 1 162 ? -81.58900 230.33200 20.81200 1.000 46.36000 162 THR B N 1
ATOM 3870 C CA . THR B 1 162 ? -81.26000 230.46500 19.39600 1.000 43.61000 162 THR B CA 1
ATOM 3871 C C . THR B 1 162 ? -81.16900 229.09500 18.72800 1.000 49.05000 162 THR B C 1
ATOM 3872 O O . THR B 1 162 ? -80.45800 228.20500 19.20300 1.000 46.87000 162 THR B O 1
ATOM 3876 N N . VAL B 1 163 ? -81.91100 228.92700 17.63700 1.000 46.68000 163 VAL B N 1
ATOM 3877 C CA . VAL B 1 163 ? -81.92500 227.66800 16.90100 1.000 46.78000 163 VAL B CA 1
ATOM 3878 C C . VAL B 1 163 ? -81.52200 227.90700 15.44700 1.000 46.02000 163 VAL B C 1
ATOM 3879 O O . VAL B 1 163 ? -82.11700 228.74200 14.77100 1.000 45.93000 163 VAL B O 1
ATOM 3883 N N . PRO B 1 164 ? -80.48400 227.19500 14.96900 1.000 47.87000 164 PRO B N 1
ATOM 3884 C CA . PRO B 1 164 ? -79.66600 226.23900 15.73300 1.000 45.98000 164 PRO B CA 1
ATOM 3885 C C . PRO B 1 164 ? -78.67900 226.93700 16.66800 1.000 46.21000 164 PRO B C 1
ATOM 3886 O O . PRO B 1 164 ? -78.44900 228.13900 16.52600 1.000 44.75000 164 PRO B O 1
ATOM 3890 N N . THR B 1 165 ? -78.14200 226.19700 17.63400 1.000 48.06000 165 THR B N 1
ATOM 3891 C CA . THR B 1 165 ? -77.19700 226.75700 18.59200 1.000 48.45000 165 THR B CA 1
ATOM 3892 C C . THR B 1 165 ? -76.00000 227.38500 17.87500 1.000 43.58000 165 THR B C 1
ATOM 3893 O O . THR B 1 165 ? -75.45600 226.80300 16.93900 1.000 44.42000 165 THR B O 1
ATOM 3897 N N . PRO B 1 166 ? -75.62700 228.60500 18.27900 1.000 42.93000 166 PRO B N 1
ATOM 3898 C CA . PRO B 1 166 ? -74.39400 229.21800 17.77700 1.000 40.60000 166 PRO B CA 1
ATOM 3899 C C . PRO B 1 166 ? -73.21000 228.26400 17.95900 1.000 41.51000 166 PRO B C 1
ATOM 3900 O O . PRO B 1 166 ? -73.21600 227.51100 18.94000 1.000 40.93000 166 PRO B O 1
ATOM 3904 N N . LYS B 1 167 ? -72.24300 228.27200 17.03600 1.000 39.89000 167 LYS B N 1
ATOM 3905 C CA . LYS B 1 167 ? -71.13900 227.29000 17.05800 1.000 41.68000 167 LYS B CA 1
ATOM 3906 C C . LYS B 1 167 ? -70.03100 227.60300 18.05200 1.000 36.28000 167 LYS B C 1
ATOM 3907 O O . LYS B 1 167 ? -69.43400 226.69300 18.61600 1.000 35.93000 167 LYS B O 1
ATOM 3913 N N . LEU B 1 168 ? -69.74400 228.88200 18.25300 1.000 39.80000 168 LEU B N 1
ATOM 3914 C CA . LEU B 1 168 ? -68.70700 229.27000 19.19600 1.000 36.42000 168 LEU B CA 1
ATOM 3915 C C . LEU B 1 168 ? -68.95300 230.65100 19.77100 1.000 32.97000 168 LEU B C 1
ATOM 3916 O O . LEU B 1 168 ? -69.61500 231.48100 19.15900 1.000 32.38000 168 LEU B O 1
ATOM 3921 N N . VAL B 1 169 ? -68.39500 230.87000 20.95600 1.000 34.22000 169 VAL B N 1
ATOM 3922 C CA . VAL B 1 169 ? -68.38200 232.16400 21.62300 1.000 33.28000 169 VAL B CA 1
ATOM 3923 C C . VAL B 1 169 ? -66.92000 232.63600 21.70700 1.000 28.15000 169 VAL B C 1
ATOM 3924 O O . VAL B 1 169 ? -66.06100 231.85200 22.07300 1.000 29.03000 169 VAL B O 1
ATOM 3928 N N . THR B 1 170 ? -66.65800 233.89500 21.35000 1.000 29.78000 170 THR B N 1
ATOM 3929 C CA . THR B 1 170 ? -65.31600 234.48900 21.38900 1.000 36.35000 170 THR B CA 1
ATOM 3930 C C . THR B 1 170 ? -65.18100 235.57000 22.45200 1.000 36.22000 170 THR B C 1
ATOM 3931 O O . THR B 1 170 ? -65.96400 236.53700 22.44700 1.000 27.12000 170 THR B O 1
ATOM 3935 N N . VAL B 1 171 ? -64.15000 235.46800 23.29700 1.000 31.42000 171 VAL B N 1
ATOM 3936 C CA . VAL B 1 171 ? -63.86900 236.53000 24.26200 1.000 38.56000 171 VAL B CA 1
ATOM 3937 C C . VAL B 1 171 ? -62.38800 236.93400 24.27500 1.000 41.15000 171 VAL B C 1
ATOM 3938 O O . VAL B 1 171 ? -61.51700 236.16200 23.87600 1.000 36.59000 171 VAL B O 1
ATOM 3942 N N . VAL B 1 172 ? -62.11900 238.16100 24.71100 1.000 36.82000 172 VAL B N 1
ATOM 3943 C CA . VAL B 1 172 ? -60.74200 238.65500 24.82000 1.000 42.55000 172 VAL B CA 1
ATOM 3944 C C . VAL B 1 172 ? -60.42200 239.04700 26.26400 1.000 43.05000 172 VAL B C 1
ATOM 3945 O O . VAL B 1 172 ? -61.00900 239.99000 26.79900 1.000 40.42000 172 VAL B O 1
ATOM 3949 N N . ASN B 1 173 ? -59.47100 238.34000 26.87800 1.000 39.68000 173 ASN B N 1
ATOM 3950 C CA . ASN B 1 173 ? -59.17600 238.50800 28.30300 1.000 38.29000 173 ASN B CA 1
ATOM 3951 C C . ASN B 1 173 ? -57.69600 238.67200 28.67100 1.000 43.10000 173 ASN B C 1
ATOM 3952 O O . ASN B 1 173 ? -56.95400 237.70500 28.64500 1.000 39.18000 173 ASN B O 1
ATOM 3957 N N . PRO B 1 174 ? -57.27900 239.87700 29.07900 1.000 40.77000 174 PRO B N 1
ATOM 3958 C CA . PRO B 1 174 ? -58.09700 241.08400 29.21100 1.000 44.79000 174 PRO B CA 1
ATOM 3959 C C . PRO B 1 174 ? -58.42900 241.72800 27.87700 1.000 43.40000 174 PRO B C 1
ATOM 3960 O O . PRO B 1 174 ? -57.81900 241.42400 26.85600 1.000 46.49000 174 PRO B O 1
ATOM 3964 N N . GLY B 1 175 ? -59.37800 242.64800 27.90900 1.000 45.14000 175 GLY B N 1
ATOM 3965 C CA . GLY B 1 175 ? -60.05500 243.08100 26.71300 1.000 43.94000 175 GLY B CA 1
ATOM 3966 C C . GLY B 1 175 ? -59.37200 244.08900 25.82300 1.000 39.41000 175 GLY B C 1
ATOM 3967 O O . GLY B 1 175 ? -58.68900 245.00500 26.26900 1.000 41.69000 175 GLY B O 1
ATOM 3968 N N . ASN B 1 176 ? -59.56600 243.86900 24.53200 1.000 37.57000 176 ASN B N 1
ATOM 3969 C CA . ASN B 1 176 ? -59.34700 244.85800 23.49500 1.000 39.63000 176 ASN B CA 1
ATOM 3970 C C . ASN B 1 176 ? -60.73200 244.95400 22.88700 1.000 38.39000 176 ASN B C 1
ATOM 3971 O O . ASN B 1 176 ? -61.24500 243.95500 22.38800 1.000 36.98000 176 ASN B O 1
ATOM 3976 N N . PRO B 1 177 ? -61.34700 246.14500 22.92000 1.000 37.30000 177 PRO B N 1
ATOM 3977 C CA . PRO B 1 177 ? -60.81400 247.43600 23.35000 1.000 39.95000 177 PRO B CA 1
ATOM 3978 C C . PRO B 1 177 ? -61.09800 247.83900 24.80100 1.000 44.56000 177 PRO B C 1
ATOM 3979 O O . PRO B 1 177 ? -60.69300 248.93900 25.17800 1.000 40.42000 177 PRO B O 1
ATOM 3983 N N . SER B 1 178 ? -61.75500 246.98900 25.58800 1.000 40.86000 178 SER B N 1
ATOM 3984 C CA . SER B 1 178 ? -62.29400 247.42500 26.88000 1.000 42.96000 178 SER B CA 1
ATOM 3985 C C . SER B 1 178 ? -61.23300 247.72400 27.93600 1.000 51.47000 178 SER B C 1
ATOM 3986 O O . SER B 1 178 ? -61.41700 248.61700 28.76700 1.000 52.85000 178 SER B O 1
ATOM 3989 N N . GLY B 1 179 ? -60.13600 246.97500 27.91900 1.000 40.35000 179 GLY B N 1
ATOM 3990 C CA . GLY B 1 179 ? -59.11900 247.14000 28.93400 1.000 45.98000 179 GLY B CA 1
ATOM 3991 C C . GLY B 1 179 ? -59.61500 246.56100 30.23800 1.000 47.89000 179 GLY B C 1
ATOM 3992 O O . GLY B 1 179 ? -59.12300 246.89900 31.31300 1.000 47.10000 179 GLY B O 1
ATOM 3993 N N . THR B 1 180 ? -60.62200 245.70300 30.14200 1.000 46.19000 180 THR B N 1
ATOM 3994 C CA . THR B 1 180 ? -61.17900 245.05400 31.31500 1.000 44.53000 180 THR B CA 1
ATOM 3995 C C . THR B 1 180 ? -60.90900 243.56700 31.25000 1.000 49.93000 180 THR B C 1
ATOM 3996 O O . THR B 1 180 ? -60.76800 243.00100 30.16800 1.000 55.46000 180 THR B O 1
ATOM 4000 N N . TYR B 1 181 ? -60.85300 242.91700 32.39900 1.000 44.10000 181 TYR B N 1
ATOM 4001 C CA . TYR B 1 181 ? -60.60600 241.49000 32.39700 1.000 42.28000 181 TYR B CA 1
ATOM 4002 C C . TYR B 1 181 ? -61.88600 240.77200 32.76500 1.000 43.49000 181 TYR B C 1
ATOM 4003 O O . TYR B 1 181 ? -62.86800 241.40700 33.14700 1.000 46.74000 181 TYR B O 1
ATOM 4012 N N . ILE B 1 182 ? -61.88700 239.45700 32.60100 1.000 39.02000 182 ILE B N 1
ATOM 4013 C CA . ILE B 1 182 ? -63.03700 238.64400 32.96100 1.000 42.47000 182 ILE B CA 1
ATOM 4014 C C . ILE B 1 182 ? -62.68200 237.89200 34.21500 1.000 44.21000 182 ILE B C 1
ATOM 4015 O O . ILE B 1 182 ? -61.86600 236.97300 34.16200 1.000 42.38000 182 ILE B O 1
ATOM 4020 N N . PRO B 1 183 ? -63.30100 238.26500 35.34500 1.000 41.82000 183 PRO B N 1
ATOM 4021 C CA . PRO B 1 183 ? -63.00900 237.58300 36.60900 1.000 44.78000 183 PRO B CA 1
ATOM 4022 C C . PRO B 1 183 ? -63.12500 236.07500 36.43900 1.000 46.04000 183 PRO B C 1
ATOM 4023 O O . PRO B 1 183 ? -63.89500 235.62000 35.59900 1.000 43.26000 183 PRO B O 1
ATOM 4027 N N . GLU B 1 184 ? -62.33000 235.32200 37.19100 1.000 46.97000 184 GLU B N 1
ATOM 4028 C CA . GLU B 1 184 ? -62.27400 233.87200 37.04700 1.000 44.10000 184 GLU B CA 1
ATOM 4029 C C . GLU B 1 184 ? -63.65500 233.25100 37.17700 1.000 44.98000 184 GLU B C 1
ATOM 4030 O O . GLU B 1 184 ? -64.00000 232.32100 36.44700 1.000 43.38000 184 GLU B O 1
ATOM 4036 N N . SER B 1 185 ? -64.44300 233.78900 38.10300 1.000 40.80000 185 SER B N 1
ATOM 4037 C CA . SER B 1 185 ? -65.79200 233.30100 38.36700 1.000 42.93000 185 SER B CA 1
ATOM 4038 C C . SER B 1 185 ? -66.67400 233.41600 37.12400 1.000 42.63000 185 SER B C 1
ATOM 4039 O O . SER B 1 185 ? -67.39300 232.48700 36.77100 1.000 40.46000 185 SER B O 1
ATOM 4042 N N . LEU B 1 186 ? -66.63700 234.57900 36.48500 1.000 43.68000 186 LEU B N 1
ATOM 4043 C CA . LEU B 1 186 ? -67.42900 234.81100 35.28500 1.000 42.62000 186 LEU B CA 1
ATOM 4044 C C . LEU B 1 186 ? -66.96800 233.89600 34.14600 1.000 42.00000 186 LEU B C 1
ATOM 4045 O O . LEU B 1 186 ? -67.78500 233.23200 33.49900 1.000 36.82000 186 LEU B O 1
ATOM 4050 N N . LEU B 1 187 ? -65.64900 233.81800 33.95500 1.000 40.11000 187 LEU B N 1
ATOM 4051 C CA . LEU B 1 187 ? -65.06000 233.01600 32.88200 1.000 40.85000 187 LEU B CA 1
ATOM 4052 C C . LEU B 1 187 ? -65.45400 231.55100 32.97800 1.000 40.34000 187 LEU B C 1
ATOM 4053 O O . LEU B 1 187 ? -65.77400 230.91200 31.97200 1.000 42.86000 187 LEU B O 1
ATOM 4058 N N . LYS B 1 188 ? -65.42200 231.01700 34.19100 1.000 40.92000 188 LYS B N 1
ATOM 4059 C CA . LYS B 1 188 ? -65.81400 229.63500 34.39700 1.000 39.46000 188 LYS B CA 1
ATOM 4060 C C . LYS B 1 188 ? -67.31000 229.45300 34.20000 1.000 41.16000 188 LYS B C 1
ATOM 4061 O O . LYS B 1 188 ? -67.75500 228.37800 33.80900 1.000 41.50000 188 LYS B O 1
ATOM 4067 N N . ARG B 1 189 ? -68.09500 230.49200 34.47200 1.000 39.25000 189 ARG B N 1
ATOM 4068 C CA . ARG B 1 189 ? -69.53500 230.36300 34.27000 1.000 42.78000 189 ARG B CA 1
ATOM 4069 C C . ARG B 1 189 ? -69.85400 230.35600 32.78800 1.000 40.56000 189 ARG B C 1
ATOM 4070 O O . ARG B 1 189 ? -70.65300 229.54400 32.31200 1.000 42.31000 189 ARG B O 1
ATOM 4078 N N . ILE B 1 190 ? -69.22800 231.27600 32.06400 1.000 37.06000 190 ILE B N 1
ATOM 4079 C CA . ILE B 1 190 ? -69.38600 231.33700 30.61800 1.000 37.97000 190 ILE B CA 1
ATOM 4080 C C . ILE B 1 190 ? -68.98100 230.01600 29.98100 1.000 38.72000 190 ILE B C 1
ATOM 4081 O O . ILE B 1 190 ? -69.66000 229.52000 29.08900 1.000 40.67000 190 ILE B O 1
ATOM 4086 N N . SER B 1 191 ? -67.89200 229.42900 30.47200 1.000 44.57000 191 SER B N 1
ATOM 4087 C CA . SER B 1 191 ? -67.44000 228.13400 29.98300 1.000 40.64000 191 SER B CA 1
ATOM 4088 C C . SER B 1 191 ? -68.47400 227.04400 30.22100 1.000 41.03000 191 SER B C 1
ATOM 4089 O O . SER B 1 191 ? -68.69200 226.18600 29.36900 1.000 44.15000 191 SER B O 1
ATOM 4092 N N . ASP B 1 192 ? -69.08300 227.06800 31.40000 1.000 46.79000 192 ASP B N 1
ATOM 4093 C CA . ASP B 1 192 ? -70.09000 226.07900 31.78000 1.000 47.20000 192 ASP B CA 1
ATOM 4094 C C . ASP B 1 192 ? -71.34000 226.20800 30.91500 1.000 44.45000 192 ASP B C 1
ATOM 4095 O O . ASP B 1 192 ? -71.93500 225.20300 30.51000 1.000 47.04000 192 ASP B O 1
ATOM 4100 N N . ILE B 1 193 ? -71.74400 227.44900 30.66000 1.000 39.11000 193 ILE B N 1
ATOM 4101 C CA . ILE B 1 193 ? -72.85900 227.72600 29.76000 1.000 41.59000 193 ILE B CA 1
ATOM 4102 C C . ILE B 1 193 ? -72.57700 227.17000 28.35800 1.000 43.52000 193 ILE B C 1
ATOM 4103 O O . ILE B 1 193 ? -73.41800 226.49300 27.76100 1.000 41.98000 193 ILE B O 1
ATOM 4108 N N . CYS B 1 194 ? -71.38300 227.44000 27.84000 1.000 38.54000 194 CYS B N 1
ATOM 4109 C CA . CYS B 1 194 ? -71.02000 226.91300 26.53300 1.000 39.80000 194 CYS B CA 1
ATOM 4110 C C . CYS B 1 194 ? -70.97600 225.38300 26.55100 1.000 38.80000 194 CYS B C 1
ATOM 4111 O O . CYS B 1 194 ? -71.30600 224.73400 25.55800 1.000 38.74000 194 CYS B O 1
ATOM 4114 N N . LYS B 1 195 ? -70.60000 224.80100 27.68300 1.000 40.71000 195 LYS B N 1
ATOM 4115 C CA . LYS B 1 195 ? -70.49500 223.34700 27.74700 1.000 41.36000 195 LYS B CA 1
ATOM 4116 C C . LYS B 1 195 ? -71.87000 222.69900 27.66900 1.000 47.21000 195 LYS B C 1
ATOM 4117 O O . LYS B 1 195 ? -72.06200 221.73200 26.93100 1.000 48.01000 195 LYS B O 1
ATOM 4123 N N . LYS B 1 196 ? -72.83100 223.23600 28.41500 1.000 40.81000 196 LYS B N 1
ATOM 4124 C CA . LYS B 1 196 ? -74.18200 222.67900 28.38900 1.000 47.83000 196 LYS B CA 1
ATOM 4125 C C . LYS B 1 196 ? -74.81600 222.86700 27.01400 1.000 45.60000 196 LYS B C 1
ATOM 4126 O O . LYS B 1 196 ? -75.42900 221.94600 26.48600 1.000 47.60000 196 LYS B O 1
ATOM 4132 N N . ALA B 1 197 ? -74.62400 224.04200 26.41900 1.000 47.23000 197 ALA B N 1
ATOM 4133 C CA . ALA B 1 197 ? -75.21000 224.34100 25.11500 1.000 48.54000 197 ALA B CA 1
ATOM 4134 C C . ALA B 1 197 ? -74.47600 223.57100 24.02400 1.000 48.42000 197 ALA B C 1
ATOM 4135 O O . ALA B 1 197 ? -74.99900 223.37100 22.93100 1.000 48.75000 197 ALA B O 1
ATOM 4137 N N . GLY B 1 198 ? -73.26100 223.13600 24.33900 1.000 47.74000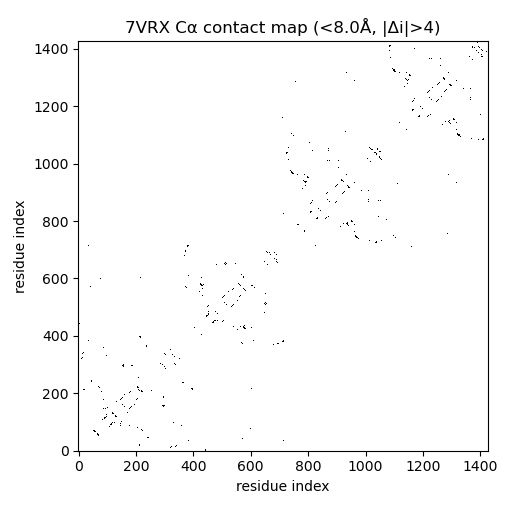 198 GLY B N 1
ATOM 4138 C CA . GLY B 1 198 ? -72.46800 222.31300 23.44100 1.000 44.03000 1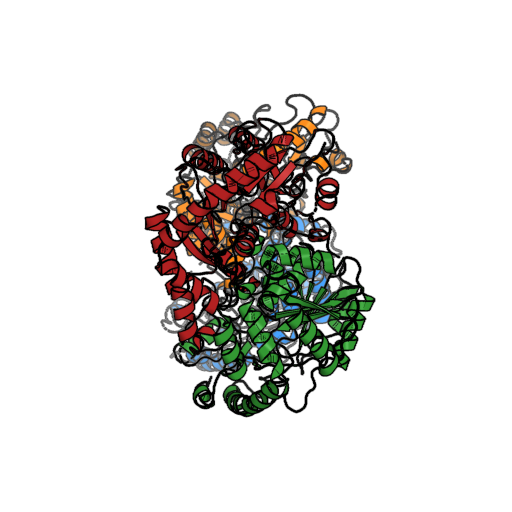98 GLY B CA 1
ATOM 4139 C C . GLY B 1 198 ? -71.76700 223.06900 22.33100 1.000 45.18000 198 GLY B C 1
ATOM 4140 O O . GLY B 1 198 ? -71.60000 222.54500 21.22800 1.000 47.08000 198 GLY B O 1
ATOM 4141 N N . CYS B 1 199 ? -71.34400 224.29700 22.62300 1.000 34.96000 199 CYS B N 1
ATOM 4142 C CA . CYS B 1 199 ? -70.63700 225.09400 21.64000 1.000 37.24000 199 CYS B CA 1
ATOM 4143 C C . CYS B 1 199 ? -69.22900 225.41100 22.13100 1.000 37.41000 199 CYS B C 1
ATOM 4144 O O . CYS B 1 199 ? -68.92100 225.25200 23.31400 1.000 39.33000 199 CYS B O 1
ATOM 4147 N N . TRP B 1 200 ? -68.40100 225.92400 21.23200 1.000 34.28000 200 TRP B N 1
ATOM 4148 C CA . TRP B 1 200 ? -67.00200 226.19300 21.54800 1.000 35.91000 200 TRP B CA 1
ATOM 4149 C C . TRP B 1 200 ? -66.83000 227.51400 22.27900 1.000 37.00000 200 TRP B C 1
ATOM 4150 O O . TRP B 1 200 ? -67.63600 228.42200 22.11300 1.000 34.40000 200 TRP B O 1
ATOM 4161 N N . LEU B 1 201 ? -65.80400 227.59000 23.12700 1.000 36.31000 201 LEU B N 1
ATOM 4162 C CA . LEU B 1 201 ? -65.36900 228.85600 23.72600 1.000 34.36000 201 LEU B CA 1
ATOM 4163 C C . LEU B 1 201 ? -63.94100 229.19100 23.29400 1.000 37.02000 201 LEU B C 1
ATOM 4164 O O . LEU B 1 201 ? -63.01200 228.40800 23.51000 1.000 31.67000 201 LEU B O 1
ATOM 4169 N N . VAL B 1 202 ? -63.77400 230.36000 22.68700 1.000 32.24000 202 VAL B N 1
ATOM 4170 C CA . VAL B 1 202 ? -62.48000 230.78400 22.18500 1.000 27.58000 202 VAL B CA 1
ATOM 4171 C C . VAL B 1 202 ? -61.97900 231.98400 22.97600 1.000 32.29000 202 VAL B C 1
ATOM 4172 O O . VAL B 1 202 ? -62.58500 233.05400 22.95100 1.000 33.76000 202 VAL B O 1
ATOM 4176 N N . ILE B 1 203 ? -60.87400 231.80500 23.69200 1.000 33.73000 203 ILE B N 1
ATOM 4177 C CA . ILE B 1 203 ? -60.36000 232.86600 24.55000 1.000 29.69000 203 ILE B CA 1
ATOM 4178 C C . ILE B 1 203 ? -59.03800 233.40900 24.01300 1.000 36.05000 203 ILE B C 1
ATOM 4179 O O . ILE B 1 203 ? -58.09000 232.66000 23.80600 1.000 31.54000 203 ILE B O 1
ATOM 4184 N N . ASP B 1 204 ? -58.99800 234.71100 23.76800 1.000 34.30000 204 ASP B N 1
ATOM 4185 C CA . ASP B 1 204 ? -57.80400 235.37300 23.27600 1.000 37.54000 204 ASP B CA 1
ATOM 4186 C C . ASP B 1 204 ? -57.02600 235.96600 24.45200 1.000 38.63000 204 ASP B C 1
ATOM 4187 O O . ASP B 1 204 ? -57.46500 236.93800 25.06200 1.000 34.42000 204 ASP B O 1
ATOM 4192 N N . ASN B 1 205 ? -55.86400 235.39200 24.75200 1.000 35.11000 205 ASN B N 1
ATOM 4193 C CA . ASN B 1 205 ? -55.06500 235.83800 25.88700 1.000 27.05000 205 ASN B CA 1
ATOM 4194 C C . ASN B 1 205 ? -53.87300 236.69900 25.47300 1.000 35.03000 205 ASN B C 1
ATOM 4195 O O . ASN B 1 205 ? -52.84800 236.69500 26.14300 1.000 33.98000 205 ASN B O 1
ATOM 4200 N N . THR B 1 206 ? -54.02000 237.44600 24.38400 1.000 36.57000 206 THR B N 1
ATOM 4201 C CA . THR B 1 206 ? -52.95500 238.30600 23.88200 1.000 32.67000 206 THR B CA 1
ATOM 4202 C C . THR B 1 206 ? -52.38400 239.24300 24.97000 1.000 40.59000 206 THR B C 1
ATOM 4203 O O . THR B 1 206 ? -51.19600 239.57100 24.93600 1.000 37.13000 206 THR B O 1
ATOM 4207 N N . TYR B 1 207 ? -53.20200 239.66200 25.93600 1.000 33.61000 207 TYR B N 1
ATOM 4208 C CA . TYR B 1 207 ? -52.71400 240.57800 26.97400 1.000 36.12000 207 TYR B CA 1
ATOM 4209 C C . TYR B 1 207 ? -52.63800 239.93700 28.35700 1.000 34.59000 207 TYR B C 1
ATOM 4210 O O . TYR B 1 207 ? -52.76900 240.62900 29.36700 1.000 34.75000 207 TYR B O 1
ATOM 4219 N N . GLU B 1 208 ? -52.38100 238.63100 28.41000 1.000 34.04000 208 GLU B N 1
ATOM 4220 C CA . GLU B 1 208 ? -52.35600 237.89700 29.67800 1.000 38.26000 208 GLU B CA 1
ATOM 4221 C C . GLU B 1 208 ? -51.35700 238.46200 30.69400 1.000 39.79000 208 GLU B C 1
ATOM 4222 O O . GLU B 1 208 ? -51.59200 238.40500 31.89800 1.000 39.46000 208 GLU B O 1
ATOM 4228 N N . TYR B 1 209 ? -50.25600 239.01300 30.20100 1.000 36.54000 209 TYR B N 1
ATOM 4229 C CA . TYR B 1 209 ? -49.19200 239.52800 31.05900 1.000 41.90000 209 TYR B CA 1
ATOM 4230 C C . TYR B 1 209 ? -49.42900 240.98800 31.43300 1.000 43.87000 209 TYR B C 1
ATOM 4231 O O . TYR B 1 209 ? -48.63100 241.59300 32.14400 1.000 43.53000 209 TYR B O 1
ATOM 4240 N N . PHE B 1 210 ? -50.52200 241.56000 30.93800 1.000 38.78000 210 PHE B N 1
ATOM 4241 C CA . PHE B 1 210 ? -50.78800 242.96700 31.16500 1.000 36.21000 210 PHE B CA 1
ATOM 4242 C C . PHE B 1 210 ? -51.94400 243.17200 32.13600 1.000 46.68000 210 PHE B C 1
ATOM 4243 O O . PHE B 1 210 ? -53.04200 243.53200 31.72200 1.000 45.26000 210 PHE B O 1
ATOM 4251 N N . MET B 1 211 ? -51.68500 242.98500 33.42300 1.000 44.60000 211 MET B N 1
ATOM 4252 C CA . MET B 1 211 ? -52.70100 243.19200 34.44900 1.000 48.54000 211 MET B CA 1
ATOM 4253 C C . MET B 1 211 ? -52.25400 244.25500 35.43800 1.000 54.34000 211 MET B C 1
ATOM 4254 O O . MET B 1 211 ? -51.06100 244.44100 35.67400 1.000 50.83000 211 MET B O 1
ATOM 4259 N N . TYR B 1 212 ? -53.21900 244.95700 36.01500 1.000 56.33000 212 TYR B N 1
ATOM 4260 C CA . TYR B 1 212 ? -52.89800 246.03400 36.93000 1.000 59.03000 212 TYR B CA 1
ATOM 4261 C C . TYR B 1 212 ? -53.64900 245.89800 38.24600 1.000 63.59000 212 TYR B C 1
ATOM 4262 O O . TYR B 1 212 ? -54.70000 245.25200 38.31600 1.000 58.37000 212 TYR B O 1
ATOM 4271 N N . ASP B 1 213 ? -53.09300 246.54200 39.27200 1.000 67.31000 213 ASP B N 1
ATOM 4272 C CA . ASP B 1 213 ? -53.62600 246.54500 40.63000 1.000 59.95000 213 ASP B CA 1
ATOM 4273 C C . ASP B 1 213 ? -53.71400 245.11400 41.13900 1.000 64.00000 213 ASP B C 1
ATOM 4274 O O . ASP B 1 213 ? -54.58200 244.78100 41.94600 1.000 64.00000 213 ASP B O 1
ATOM 4279 N N . ASN B 1 214 ? -52.77400 244.29000 40.67200 1.000 62.83000 214 ASN B N 1
ATOM 4280 C CA . ASN B 1 214 ? -52.65900 242.88400 41.04800 1.000 64.46000 214 ASN B CA 1
ATOM 4281 C C . ASN B 1 214 ? -53.94200 242.10500 40.73300 1.000 64.90000 214 ASN B C 1
ATOM 4282 O O . ASN B 1 214 ? -54.23900 241.08400 41.35800 1.000 68.72000 214 ASN B O 1
ATOM 4287 N N . ARG B 1 215 ? -54.69000 242.57600 39.74200 1.000 61.51000 215 ARG B N 1
ATOM 4288 C CA . ARG B 1 215 ? -55.84100 241.82400 39.25800 1.000 64.00000 215 ARG B CA 1
ATOM 4289 C C . ARG B 1 215 ? -55.33800 240.55400 38.59100 1.000 62.16000 215 ARG B C 1
ATOM 4290 O O . ARG B 1 215 ? -54.28200 240.54600 37.96100 1.000 65.20000 215 ARG B O 1
ATOM 4298 N N . LYS B 1 216 ? -56.10600 239.48100 38.72800 1.000 58.74000 216 LYS B N 1
ATOM 4299 C CA . LYS B 1 216 ? -55.63300 238.15500 38.36700 1.000 59.21000 216 LYS B CA 1
ATOM 4300 C C . LYS B 1 216 ? -56.03800 237.77600 36.95200 1.000 60.27000 216 LYS B C 1
ATOM 4301 O O . LYS B 1 216 ? -57.22600 237.71400 36.64600 1.000 62.14000 216 LYS B O 1
ATOM 4307 N N . HIS B 1 217 ? -55.05600 237.54300 36.08100 1.000 63.70000 217 HIS B N 1
ATOM 4308 C CA . HIS B 1 217 ? -55.34800 236.90500 34.80100 1.000 55.48000 217 HIS B CA 1
ATOM 4309 C C . HIS B 1 217 ? -55.39400 235.40800 35.06200 1.000 52.31000 217 HIS B C 1
ATOM 4310 O O . HIS B 1 217 ? -54.55400 234.88100 35.78900 1.000 56.51000 217 HIS B O 1
ATOM 4317 N N . VAL B 1 218 ? -56.37400 234.72600 34.48400 1.000 52.99000 218 VAL B N 1
ATOM 4318 C CA . VAL B 1 218 ? -56.49300 233.28500 34.67100 1.000 51.42000 218 VAL B CA 1
ATOM 4319 C C . VAL B 1 218 ? -56.75900 232.59200 33.33900 1.000 50.48000 218 VAL B C 1
ATOM 4320 O O . VAL B 1 218 ? -57.41900 233.15100 32.46400 1.000 51.28000 218 VAL B O 1
ATOM 4324 N N . CYS B 1 219 ? -56.21600 231.39200 33.17200 1.000 49.42000 219 CYS B N 1
ATOM 4325 C CA . CYS B 1 219 ? -56.52900 230.59100 31.99800 1.000 51.91000 219 CYS B CA 1
ATOM 4326 C C . CYS B 1 219 ? -57.21400 229.31800 32.44000 1.000 45.77000 219 CYS B C 1
ATOM 4327 O O . CYS B 1 219 ? -56.84400 228.72600 33.45200 1.000 52.74000 219 CYS B O 1
ATOM 4330 N N . ILE B 1 220 ? -58.20600 228.89700 31.66800 1.000 41.90000 220 ILE B N 1
ATOM 4331 C CA . ILE B 1 220 ? -58.90400 227.64200 31.91700 1.000 45.38000 220 ILE B CA 1
ATOM 4332 C C . ILE B 1 220 ? -58.90700 226.80100 30.64500 1.000 43.15000 220 ILE B C 1
ATOM 4333 O O . ILE B 1 220 ? -58.68300 227.32000 29.54800 1.000 42.34000 220 ILE B O 1
ATOM 4338 N N . GLU B 1 221 ? -59.11600 225.49900 30.79700 1.000 43.79000 221 GLU B N 1
ATOM 4339 C CA . GLU B 1 221 ? -59.11900 224.59800 29.65300 1.000 44.45000 221 GLU B CA 1
ATOM 4340 C C . GLU B 1 221 ? -60.24000 223.57400 29.75200 1.000 43.22000 221 GLU B C 1
ATOM 4341 O O . GLU B 1 221 ? -60.72900 223.26800 30.83700 1.000 46.57000 221 GLU B O 1
ATOM 4347 N N . ALA B 1 222 ? -60.61400 223.03000 28.60200 1.000 42.39000 222 ALA B N 1
ATOM 4348 C CA . ALA B 1 222 ? -61.67500 222.03900 28.48800 1.000 43.40000 222 ALA B CA 1
ATOM 4349 C C . ALA B 1 222 ? -61.71500 221.55300 27.05100 1.000 39.69000 222 ALA B C 1
ATOM 4350 O O . ALA B 1 222 ? -61.09400 222.14700 26.16800 1.000 37.83000 222 ALA B O 1
ATOM 4352 N N . ASN B 1 223 ? -62.45100 220.47800 26.80300 1.000 36.49000 223 ASN B N 1
ATOM 4353 C CA . ASN B 1 223 ? -62.51400 219.93100 25.46200 1.000 41.66000 223 ASN B CA 1
ATOM 4354 C C . ASN B 1 223 ? -63.33700 220.81200 24.51800 1.000 36.51000 223 ASN B C 1
ATOM 4355 O O . ASN B 1 223 ? -63.43800 220.52200 23.32800 1.000 39.07000 223 ASN B O 1
ATOM 4360 N N . HIS B 1 224 ? -63.89600 221.89600 25.05500 1.000 39.39000 224 HIS B N 1
ATOM 4361 C CA . HIS B 1 224 ? -64.67000 222.87400 24.28100 1.000 33.96000 224 HIS B CA 1
ATOM 4362 C C . HIS B 1 224 ? -64.05100 224.25900 24.33100 1.000 39.22000 224 HIS B C 1
ATOM 4363 O O . HIS B 1 224 ? -64.67400 225.24000 23.92500 1.000 37.03000 224 HIS B O 1
ATOM 4370 N N . ILE B 1 225 ? -62.83000 224.33600 24.84200 1.000 34.61000 225 ILE B N 1
ATOM 4371 C CA . ILE B 1 225 ? -62.12000 225.60000 24.92800 1.000 36.55000 225 ILE B CA 1
ATOM 4372 C C . ILE B 1 225 ? -60.86900 225.58600 24.04300 1.000 31.89000 225 ILE B C 1
ATOM 4373 O O . ILE B 1 225 ? -60.14700 224.59600 23.97300 1.000 36.58000 225 ILE B O 1
ATOM 4378 N N . VAL B 1 226 ? -60.66700 226.67300 23.31700 1.000 34.47000 226 VAL B N 1
ATOM 4379 C CA . VAL B 1 226 ? -59.43500 226.90000 22.58100 1.000 36.90000 226 VAL B CA 1
ATOM 4380 C C . VAL B 1 226 ? -58.85200 228.21200 23.07300 1.000 38.47000 226 VAL B C 1
ATOM 4381 O O . VAL B 1 226 ? -59.56800 229.20600 23.16300 1.000 37.00000 226 VAL B O 1
ATOM 4385 N N . ASN B 1 227 ? -57.58000 228.19500 23.46400 1.000 36.63000 227 ASN B N 1
ATOM 4386 C CA . ASN B 1 227 ? -56.87900 229.40800 23.88900 1.000 37.20000 227 ASN B CA 1
ATOM 4387 C C . ASN B 1 227 ? -55.90900 229.91000 22.81600 1.000 37.09000 227 ASN B C 1
ATOM 4388 O O . ASN B 1 227 ? -55.27900 229.11300 22.12700 1.000 37.47000 227 ASN B O 1
ATOM 4393 N N . ILE B 1 228 ? -55.80500 231.22500 22.66100 1.000 33.90000 228 ILE B N 1
ATOM 4394 C CA . ILE B 1 228 ? -54.89700 231.81200 21.67700 1.000 34.01000 228 ILE B CA 1
ATOM 4395 C C . ILE B 1 228 ? -53.92800 232.79100 22.35700 1.000 35.52000 228 ILE B C 1
ATOM 4396 O O . ILE B 1 228 ? -54.32700 233.56000 23.23300 1.000 29.95000 228 ILE B O 1
ATOM 4401 N N . PHE B 1 229 ? -52.65400 232.76700 21.97500 1.000 34.25000 229 PHE B N 1
ATOM 4402 C CA . PHE B 1 229 ? -51.69200 233.68700 22.58500 1.000 31.42000 229 PHE B CA 1
ATOM 4403 C C . PHE B 1 229 ? -50.88200 234.37300 21.51300 1.000 33.20000 229 PHE B C 1
ATOM 4404 O O . PHE B 1 229 ? -50.86800 233.94600 20.35400 1.000 34.69000 229 PHE B O 1
ATOM 4412 N N . SER B 1 230 ? -50.18800 235.43200 21.91000 1.000 34.20000 230 SER B N 1
ATOM 4413 C CA . SER B 1 230 ? -49.32600 236.17400 21.00700 1.000 33.63000 230 SER B CA 1
ATOM 4414 C C . SER B 1 230 ? -48.03500 236.60400 21.68800 1.000 37.52000 230 SER B C 1
ATOM 4415 O O . SER B 1 230 ? -48.00800 236.84200 22.89600 1.000 28.81000 230 SER B O 1
ATOM 4418 N N . PHE B 1 231 ? -46.97400 236.71300 20.89500 1.000 30.85000 231 PHE B N 1
ATOM 4419 C CA . PHE B 1 231 ? -45.69500 237.18600 21.39200 1.000 31.84000 231 PHE B CA 1
ATOM 4420 C C . PHE B 1 231 ? -45.56500 238.68600 21.15700 1.000 35.55000 231 PHE B C 1
ATOM 4421 O O . PHE B 1 231 ? -44.69100 239.34100 21.72300 1.000 34.86000 231 PHE B O 1
ATOM 4429 N N . SER B 1 232 ? -46.49100 239.23500 20.37300 1.000 31.54000 232 SER B N 1
ATOM 4430 C CA . SER B 1 232 ? -46.36500 240.59200 19.85100 1.000 32.68000 232 SER B CA 1
ATOM 4431 C C . SER B 1 232 ? -46.33700 241.69500 20.90900 1.000 36.64000 232 SER B C 1
ATOM 4432 O O . SER B 1 232 ? -45.48600 242.58800 20.84800 1.000 35.13000 232 SER B O 1
ATOM 4459 N N . ALA B 1 234 ? -46.56800 241.30400 24.62000 1.000 29.22000 234 ALA B N 1
ATOM 4460 C CA . ALA B 1 234 ? -45.76700 240.94100 25.77600 1.000 36.71000 234 ALA B CA 1
ATOM 4461 C C . ALA B 1 234 ? -44.27200 241.13800 25.53300 1.000 40.61000 234 ALA B C 1
ATOM 4462 O O . ALA B 1 234 ? -43.57600 241.71000 26.37800 1.000 40.67000 234 ALA B O 1
ATOM 4464 N N . TYR B 1 235 ? -43.77000 240.67600 24.38900 1.000 39.59000 235 TYR B N 1
ATOM 4465 C CA . TYR B 1 235 ? -42.33000 240.75500 24.14100 1.000 33.32000 235 TYR B CA 1
ATOM 4466 C C . TYR B 1 235 ? -41.94100 241.78500 23.09700 1.000 34.45000 235 TYR B C 1
ATOM 4467 O O . TYR B 1 235 ? -40.80100 241.78800 22.61500 1.000 36.33000 235 TYR B O 1
ATOM 4476 N N . GLY B 1 236 ? -42.87100 242.67400 22.76200 1.000 32.28000 236 GLY B N 1
ATOM 4477 C CA . GLY B 1 236 ? -42.62000 243.69700 21.76200 1.000 34.90000 236 GLY B CA 1
ATOM 4478 C C . GLY B 1 236 ? -42.18100 243.12700 20.41700 1.000 36.13000 236 GLY B C 1
ATOM 4479 O O . GLY B 1 236 ? -41.50600 243.80100 19.63500 1.000 38.13000 236 GLY B O 1
ATOM 4480 N N . MET B 1 237 ? -42.56200 241.88400 20.15100 1.000 32.71000 237 MET B N 1
ATOM 4481 C CA . MET B 1 237 ? -42.18400 241.20300 18.91400 1.000 35.95000 237 MET B CA 1
ATOM 4482 C C . MET B 1 237 ? -43.22500 241.31900 17.81200 1.000 35.52000 237 MET B C 1
ATOM 4483 O O . MET B 1 237 ? -43.40800 240.37600 17.03300 1.000 33.02000 237 MET B O 1
ATOM 4488 N N . MET B 1 238 ? -43.90600 242.46100 17.75600 1.000 36.99000 238 MET B N 1
ATOM 4489 C CA . MET B 1 238 ? -44.99700 242.68300 16.80800 1.000 34.03000 238 MET B CA 1
ATOM 4490 C C . MET B 1 238 ? -44.61500 242.43900 15.35000 1.000 35.10000 238 MET B C 1
ATOM 4491 O O . MET B 1 238 ? -45.34700 241.78000 14.61300 1.000 32.86000 238 MET B O 1
ATOM 4496 N N . GLY B 1 239 ? -43.49300 242.99500 14.91800 1.000 31.43000 239 GLY B N 1
ATOM 4497 C CA . GLY B 1 239 ? -43.08600 242.82300 13.54100 1.000 34.78000 239 GLY B CA 1
ATOM 4498 C C . GLY B 1 239 ? -42.61700 241.42000 13.18400 1.000 30.99000 239 GLY B C 1
ATOM 4499 O O . GLY B 1 239 ? -42.43700 241.12000 12.01100 1.000 32.17000 239 GLY B O 1
ATOM 4500 N N . TRP B 1 240 ? -42.45600 240.54400 14.16700 1.000 28.38000 240 TRP B N 1
ATOM 4501 C CA . TRP B 1 240 ? -41.85900 239.24100 13.89600 1.000 33.70000 240 TRP B CA 1
ATOM 4502 C C . TRP B 1 240 ? -42.89200 238.16600 13.59900 1.000 31.79000 240 TRP B C 1
ATOM 4503 O O . TRP B 1 240 ? -42.57900 237.18500 12.93600 1.000 31.65000 240 TRP B O 1
ATOM 4514 N N . ARG B 1 241 ? -44.11900 238.37000 14.07300 1.000 33.80000 241 ARG B N 1
ATOM 4515 C CA . ARG B 1 241 ? -45.26700 237.51700 13.74500 1.000 29.21000 241 ARG B CA 1
ATOM 4516 C C . ARG B 1 241 ? -45.21300 236.10600 14.32200 1.000 29.10000 241 ARG B C 1
ATOM 4517 O O . ARG B 1 241 ? -45.06300 235.13000 13.59300 1.000 29.23000 241 ARG B O 1
ATOM 4525 N N . VAL B 1 242 ? -45.38300 235.99900 15.63500 1.000 28.07000 242 VAL B N 1
ATOM 4526 C CA . VAL B 1 242 ? -45.49200 234.70100 16.29200 1.000 29.78000 242 VAL B CA 1
ATOM 4527 C C . VAL B 1 242 ? -46.65800 234.70800 17.27600 1.000 32.52000 242 VAL B C 1
ATOM 4528 O O . VAL B 1 242 ? -46.82100 235.64800 18.06000 1.000 36.74000 242 VAL B O 1
ATOM 4532 N N . GLY B 1 243 ? -47.45800 233.65100 17.23200 1.000 26.81000 243 GLY B N 1
ATOM 4533 C CA . GLY B 1 243 ? -48.55300 233.46900 18.15700 1.000 28.02000 243 GLY B CA 1
ATOM 4534 C C . GLY B 1 243 ? -48.69100 231.98000 18.29200 1.000 29.97000 243 GLY B C 1
ATOM 4535 O O . GLY B 1 243 ? -47.94700 231.24100 17.64100 1.000 31.96000 243 GLY B O 1
ATOM 4536 N N . TYR B 1 244 ? -49.60100 231.51500 19.13700 1.000 26.81000 244 TYR B N 1
ATOM 4537 C CA . TYR B 1 244 ? -49.88300 230.08600 19.18800 1.000 32.03000 244 TYR B CA 1
ATOM 4538 C C . TYR B 1 244 ? -51.28600 229.73400 19.65300 1.000 35.90000 244 TYR B C 1
ATOM 4539 O O . TYR B 1 244 ? -51.99400 230.55300 20.24100 1.000 32.05000 244 TYR B O 1
ATOM 4548 N N . ILE B 1 245 ? -51.68300 228.50900 19.32200 1.000 28.43000 245 ILE B N 1
ATOM 4549 C CA . ILE B 1 245 ? -52.94200 227.93500 19.75500 1.000 34.22000 245 ILE B CA 1
ATOM 4550 C C . ILE B 1 245 ? -52.73400 226.79600 20.74700 1.000 37.67000 245 ILE B C 1
ATOM 4551 O O . ILE B 1 245 ? -51.98000 225.85500 20.48100 1.000 37.07000 245 ILE B O 1
ATOM 4556 N N . ALA B 1 246 ? -53.39700 226.88400 21.89200 1.000 35.21000 246 ALA B N 1
ATOM 4557 C CA . ALA B 1 246 ? -53.48100 225.76200 22.81800 1.000 34.05000 246 ALA B CA 1
ATOM 4558 C C . ALA B 1 246 ? -54.87400 225.14700 22.70300 1.000 40.93000 246 ALA B C 1
ATOM 4559 O O . ALA B 1 246 ? -55.85800 225.74100 23.15500 1.000 37.60000 246 ALA B O 1
ATOM 4561 N N . TYR B 1 247 ? -54.95600 223.97100 22.09300 1.000 40.68000 247 TYR B N 1
ATOM 4562 C CA . TYR B 1 247 ? -56.23900 223.33900 21.80800 1.000 39.02000 247 TYR B CA 1
ATOM 4563 C C . TYR B 1 247 ? -56.31200 221.96200 22.47900 1.000 44.38000 247 TYR B C 1
ATOM 4564 O O . TYR B 1 247 ? -55.27200 221.36200 22.76100 1.000 44.21000 247 TYR B O 1
ATOM 4573 N N . PRO B 1 248 ? -57.53900 221.46600 22.75000 1.000 37.15000 248 PRO B N 1
ATOM 4574 C CA . PRO B 1 248 ? -57.74700 220.18400 23.44000 1.000 46.43000 248 PRO B CA 1
ATOM 4575 C C . PRO B 1 248 ? -57.15400 218.98300 22.71200 1.000 45.78000 248 PRO B C 1
ATOM 4576 O O . PRO B 1 248 ? -57.54000 218.69200 21.58300 1.000 43.55000 248 PRO B O 1
ATOM 4580 N N . SER B 1 249 ? -56.28500 218.25200 23.39900 1.000 49.25000 249 SER B N 1
ATOM 4581 C CA . SER B 1 249 ? -55.59100 217.11500 22.81400 1.000 49.21000 249 SER B CA 1
ATOM 4582 C C . SER B 1 249 ? -56.52100 215.93500 22.57500 1.000 50.11000 249 SER B C 1
ATOM 4583 O O . SER B 1 249 ? -56.29900 215.13400 21.67200 1.000 53.55000 249 SER B O 1
ATOM 4586 N N . GLU B 1 250 ? -57.57300 215.83500 23.37400 1.000 50.32000 250 GLU B N 1
ATOM 4587 C CA . GLU B 1 250 ? -58.39400 214.63300 23.37000 1.000 52.15000 250 GLU B CA 1
ATOM 4588 C C . GLU B 1 250 ? -59.59400 214.75800 22.43100 1.000 50.43000 250 GLU B C 1
ATOM 4589 O O . GLU B 1 250 ? -60.32300 213.79200 22.22800 1.000 51.77000 250 GLU B O 1
ATOM 4595 N N . VAL B 1 251 ? -59.80900 215.94400 21.86900 1.000 51.74000 251 VAL B N 1
ATOM 4596 C CA . VAL B 1 251 ? -60.86700 216.10800 20.87800 1.000 47.40000 251 VAL B CA 1
ATOM 4597 C C . VAL B 1 251 ? -60.43800 215.48300 19.55300 1.000 52.70000 251 VAL B C 1
ATOM 4598 O O . VAL B 1 251 ? -59.55700 215.99900 18.85800 1.000 54.72000 251 VAL B O 1
ATOM 4602 N N . GLU B 1 252 ? -61.08700 214.37900 19.20400 1.000 51.54000 252 GLU B N 1
ATOM 4603 C CA . GLU B 1 252 ? -60.72600 213.59600 18.02900 1.000 52.92000 252 GLU B CA 1
ATOM 4604 C C . GLU B 1 252 ? -60.76300 214.39400 16.73800 1.000 51.44000 252 GLU B C 1
ATOM 4605 O O . GLU B 1 252 ? -61.74100 215.08100 16.45100 1.000 50.05000 252 GLU B O 1
ATOM 4611 N N . GLY B 1 253 ? -59.67100 214.31600 15.98200 1.000 47.02000 253 GLY B N 1
ATOM 4612 C CA . GLY B 1 253 ? -59.59600 214.91200 14.66300 1.000 48.58000 253 GLY B CA 1
ATOM 4613 C C . GLY B 1 253 ? -59.39400 216.41400 14.63100 1.000 49.50000 253 GLY B C 1
ATOM 4614 O O . GLY B 1 253 ? -59.34900 216.99600 13.55200 1.000 50.08000 253 GLY B O 1
ATOM 4615 N N . LEU B 1 254 ? -59.27900 217.04600 15.79800 1.000 47.03000 254 LEU B N 1
ATOM 4616 C CA . LEU B 1 254 ? -59.10800 218.49900 15.85600 1.000 44.95000 254 LEU B CA 1
ATOM 4617 C C . LEU B 1 254 ? -57.73600 218.94500 15.33600 1.000 45.15000 254 LEU B C 1
ATOM 4618 O O . LEU B 1 254 ? -57.63300 219.91200 14.57100 1.000 46.23000 254 LEU B O 1
ATOM 4623 N N . ALA B 1 255 ? -56.68400 218.25200 15.75700 1.000 41.83000 255 ALA B N 1
ATOM 4624 C CA . ALA B 1 255 ? -55.33400 218.59700 15.31900 1.000 42.43000 255 ALA B CA 1
ATOM 4625 C C . ALA B 1 255 ? -55.21100 218.53700 13.79600 1.000 43.43000 255 ALA B C 1
ATOM 4626 O O . ALA B 1 255 ? -54.59200 219.40200 13.18100 1.000 43.87000 255 ALA B O 1
ATOM 4628 N N . ALA B 1 256 ? -55.82200 217.52400 13.18900 1.000 45.68000 256 ALA B N 1
ATOM 4629 C CA . ALA B 1 256 ? -55.73900 217.33800 11.74300 1.000 42.49000 256 ALA B CA 1
ATOM 4630 C C . ALA B 1 256 ? -56.41000 218.47600 10.97200 1.000 41.02000 256 ALA B C 1
ATOM 4631 O O . ALA B 1 256 ? -55.91100 218.90000 9.93300 1.000 39.23000 256 ALA B O 1
ATOM 4633 N N . GLN B 1 257 ? -57.53600 218.97300 11.47300 1.000 38.58000 257 GLN B N 1
ATOM 4634 C CA . GLN B 1 257 ? -58.22900 220.06100 10.79300 1.000 39.07000 257 GLN B CA 1
ATOM 4635 C C . GLN B 1 257 ? -57.39700 221.32800 10.91500 1.000 38.01000 257 GLN B C 1
ATOM 4636 O O . GLN B 1 257 ? -57.23400 222.07500 9.95100 1.000 41.70000 257 GLN B O 1
ATOM 4642 N N . LEU B 1 258 ? -56.85300 221.55700 12.10400 1.000 36.85000 258 LEU B N 1
ATOM 4643 C CA . LEU B 1 258 ? -56.00800 222.72000 12.32900 1.000 38.49000 258 LEU B CA 1
ATOM 4644 C C . LEU B 1 258 ? -54.77300 222.63200 11.44600 1.000 38.81000 258 LEU B C 1
ATOM 4645 O O . LEU B 1 258 ? -54.34300 223.63900 10.87200 1.000 34.29000 258 LEU B O 1
ATOM 4650 N N . LEU B 1 259 ? -54.23000 221.41800 11.32800 1.000 37.95000 259 LEU B N 1
ATOM 4651 C CA . LEU B 1 259 ? -53.07100 221.14800 10.46400 1.000 38.78000 259 LEU B CA 1
ATOM 4652 C C . LEU B 1 259 ? -53.33900 221.46000 8.99000 1.000 40.04000 259 LEU B C 1
ATOM 4653 O O . LEU B 1 259 ? -52.46000 221.97100 8.29800 1.000 39.50000 259 LEU B O 1
ATOM 4658 N N . LYS B 1 260 ? -54.55000 221.17400 8.51200 1.000 37.59000 260 LYS B N 1
ATOM 4659 C CA . LYS B 1 260 ? -54.90400 221.44500 7.11700 1.000 37.54000 260 LYS B CA 1
ATOM 4660 C C . LYS B 1 260 ? -54.88700 222.93000 6.80300 1.000 35.75000 260 LYS B C 1
ATOM 4661 O O . LYS B 1 260 ? -54.33000 223.36200 5.79500 1.000 36.21000 260 LYS B O 1
ATOM 4667 N N . VAL B 1 261 ? -55.51600 223.70700 7.67700 1.000 38.46000 261 VAL B N 1
ATOM 4668 C CA . VAL B 1 261 ? -55.63800 225.14300 7.48600 1.000 33.34000 261 VAL B CA 1
ATOM 4669 C C . VAL B 1 261 ? -54.26300 225.77800 7.62400 1.000 32.59000 261 VAL B C 1
ATOM 4670 O O . VAL B 1 261 ? -53.93200 226.73000 6.91900 1.000 35.71000 261 VAL B O 1
ATOM 4674 N N . GLN B 1 262 ? -53.47700 225.26100 8.55700 1.000 33.26000 262 GLN B N 1
ATOM 4675 C CA . GLN B 1 262 ? -52.12000 225.75600 8.77400 1.000 36.21000 262 GLN B CA 1
ATOM 4676 C C . GLN B 1 262 ? -51.27800 225.54600 7.51400 1.000 34.04000 262 GLN B C 1
ATOM 4677 O O . GLN B 1 262 ? -50.54500 226.44000 7.10000 1.000 30.02000 262 GLN B O 1
ATOM 4683 N N . ASP B 1 263 ? -51.40300 224.38200 6.87700 1.000 36.37000 263 ASP B N 1
ATOM 4684 C CA . ASP B 1 263 ? -50.59800 224.11400 5.68700 1.000 35.01000 263 ASP B CA 1
ATOM 4685 C C . ASP B 1 263 ? -50.98300 225.02500 4.52600 1.000 38.31000 263 ASP B C 1
ATOM 4686 O O . ASP B 1 263 ? -50.16200 225.30700 3.65700 1.000 41.32000 263 ASP B O 1
ATOM 4691 N N . ASN B 1 264 ? -52.22800 225.48800 4.51600 1.000 33.84000 264 ASN B N 1
ATOM 4692 C CA . ASN B 1 264 ? -52.71500 226.34000 3.43800 1.000 32.24000 264 ASN B CA 1
ATOM 4693 C C . ASN B 1 264 ? -52.46000 227.81900 3.63500 1.000 35.56000 264 ASN B C 1
ATOM 4694 O O . ASN B 1 264 ? -52.41600 228.57600 2.66200 1.000 35.95000 264 ASN B O 1
ATOM 4699 N N . ILE B 1 265 ? -52.33000 228.26500 4.87800 1.000 27.58000 265 ILE B N 1
ATOM 4700 C CA . ILE B 1 265 ? -52.17200 229.69600 5.02300 1.000 32.44000 265 ILE B CA 1
ATOM 4701 C C . ILE B 1 265 ? -50.68700 230.05200 5.32100 1.000 29.29000 265 ILE B C 1
ATOM 4702 O O . ILE B 1 265 ? -50.00100 230.53200 4.41300 1.000 33.68000 265 ILE B O 1
ATOM 4707 N N . PRO B 1 266 ? -50.16200 229.81000 6.54600 1.000 32.52000 266 PRO B N 1
ATOM 4708 C CA . PRO B 1 266 ? -48.75600 230.25200 6.59200 1.000 24.30000 266 PRO B CA 1
ATOM 4709 C C . PRO B 1 266 ? -47.74300 229.17600 6.20900 1.000 32.75000 266 PRO B C 1
ATOM 4710 O O . PRO B 1 266 ? -46.57100 229.51500 6.02100 1.000 29.16000 266 PRO B O 1
ATOM 4714 N N . ILE B 1 267 ? -48.17500 227.91700 6.14900 1.000 24.13000 267 ILE B N 1
ATOM 4715 C CA . ILE B 1 267 ? -47.26600 226.75900 6.12000 1.000 30.91000 267 ILE B CA 1
ATOM 4716 C C . ILE B 1 267 ? -46.55200 226.63400 7.46600 1.000 33.45000 267 ILE B C 1
ATOM 4717 O O . ILE B 1 267 ? -46.75300 225.66300 8.19000 1.000 29.50000 267 ILE B O 1
ATOM 4722 N N . CYS B 1 268 ? -45.74000 227.62600 7.82200 1.000 35.14000 268 CYS B N 1
ATOM 4723 C CA . CYS B 1 268 ? -45.15900 227.66100 9.16200 1.000 32.36000 268 CYS B CA 1
ATOM 4724 C C . CYS B 1 268 ? -44.84800 229.09900 9.53600 1.000 27.61000 268 CYS B C 1
ATOM 4725 O O . CYS B 1 268 ? -44.71300 229.94500 8.66400 1.000 30.38000 268 CYS B O 1
ATOM 4728 N N . ALA B 1 269 ? -44.72300 229.37800 10.82600 1.000 28.50000 269 ALA B N 1
ATOM 4729 C CA . ALA B 1 269 ? -44.27300 230.69500 11.24600 1.000 34.37000 269 ALA B CA 1
ATOM 4730 C C . ALA B 1 269 ? -42.81600 230.80700 10.84100 1.000 32.26000 269 ALA B C 1
ATOM 4731 O O . ALA B 1 269 ? -42.15000 229.78900 10.70100 1.000 35.35000 269 ALA B O 1
ATOM 4733 N N . SER B 1 270 ? -42.34600 232.02900 10.61400 1.000 34.87000 270 SER B N 1
ATOM 4734 C CA . SER B 1 270 ? -40.94000 232.27800 10.29600 1.000 33.75000 270 SER B CA 1
ATOM 4735 C C . SER B 1 270 ? -40.02900 231.57500 11.29300 1.000 36.05000 270 SER B C 1
ATOM 4736 O O . SER B 1 270 ? -40.20500 231.72700 12.51200 1.000 32.44000 270 SER B O 1
ATOM 4739 N N . ILE B 1 271 ? -39.05400 230.82600 10.77800 1.000 34.81000 271 ILE B N 1
ATOM 4740 C CA . ILE B 1 271 ? -38.14600 230.05900 11.62600 1.000 34.45000 271 ILE B CA 1
ATOM 4741 C C . ILE B 1 271 ? -37.34800 230.95900 12.55000 1.000 31.39000 271 ILE B C 1
ATOM 4742 O O . ILE B 1 271 ? -37.23000 230.67900 13.73800 1.000 36.23000 271 ILE B O 1
ATOM 4747 N N . ILE B 1 272 ? -36.81700 232.04900 12.01200 1.000 34.27000 272 ILE B N 1
ATOM 4748 C CA . ILE B 1 272 ? -36.03600 232.96800 12.82000 1.000 37.21000 272 ILE B CA 1
ATOM 4749 C C . ILE B 1 272 ? -36.92600 233.64500 13.86300 1.000 39.27000 272 ILE B C 1
ATOM 4750 O O . ILE B 1 272 ? -36.49700 233.86200 15.00400 1.000 36.67000 272 ILE B O 1
ATOM 4755 N N . SER B 1 273 ? -38.17600 233.92100 13.49400 1.000 38.19000 273 SER B N 1
ATOM 4756 C CA . SER B 1 273 ? -39.12500 234.53200 14.42300 1.000 36.74000 273 SER B CA 1
ATOM 4757 C C . SER B 1 273 ? -39.43900 233.58000 15.55100 1.000 32.51000 273 SER B C 1
ATOM 4758 O O . SER B 1 273 ? -39.52200 233.99600 16.70600 1.000 32.54000 273 SER B O 1
ATOM 4761 N N . GLN B 1 274 ? -39.57700 232.29700 15.22400 1.000 29.21000 274 GLN B N 1
ATOM 4762 C CA . GLN B 1 274 ? -39.83400 231.29300 16.24500 1.000 33.64000 274 GLN B CA 1
ATOM 4763 C C . GLN B 1 274 ? -38.64000 231.18200 17.18900 1.000 36.38000 274 GLN B C 1
ATOM 4764 O O . GLN B 1 274 ? -38.80000 230.98100 18.39300 1.000 36.16000 274 GLN B O 1
ATOM 4770 N N . ARG B 1 275 ? -37.44200 231.32900 16.63500 1.000 36.44000 275 ARG B N 1
ATOM 4771 C CA . ARG B 1 275 ? -36.22400 231.31500 17.43900 1.000 38.66000 275 ARG B CA 1
ATOM 4772 C C . ARG B 1 275 ? -36.17900 232.45700 18.43400 1.000 34.61000 275 ARG B C 1
ATOM 4773 O O . ARG B 1 275 ? -35.83300 232.25200 19.59400 1.000 41.52000 275 ARG B O 1
ATOM 4781 N N . LEU B 1 276 ? -36.49000 233.66400 17.97000 1.000 35.78000 276 LEU B N 1
ATOM 4782 C CA . LEU B 1 276 ? -36.52400 234.82200 18.85000 1.000 35.69000 276 LEU B CA 1
ATOM 4783 C C . LEU B 1 276 ? -37.51600 234.58600 19.98600 1.000 39.84000 276 LEU B C 1
ATOM 4784 O O . LEU B 1 276 ? -37.21400 234.85500 21.14600 1.000 44.19000 276 LEU B O 1
ATOM 4789 N N . ALA B 1 277 ? -38.68800 234.05500 19.64800 1.000 39.99000 277 ALA B N 1
ATOM 4790 C CA . ALA B 1 277 ? -39.71600 233.75300 20.63800 1.000 38.98000 277 ALA B CA 1
ATOM 4791 C C . ALA B 1 277 ? -39.20600 232.79500 21.71300 1.000 38.61000 277 ALA B C 1
ATOM 4792 O O . ALA B 1 277 ? -39.40700 233.02100 22.90100 1.000 40.06000 277 ALA B O 1
ATOM 4794 N N . LEU B 1 278 ? -38.54200 231.72600 21.29100 1.000 39.75000 278 LEU B N 1
ATOM 4795 C CA . LEU B 1 278 ? -37.98100 230.74800 22.22200 1.000 44.39000 278 LEU B CA 1
ATOM 4796 C C . LEU B 1 278 ? -36.92700 231.37300 23.14100 1.000 43.63000 278 LEU B C 1
ATOM 4797 O O . LEU B 1 278 ? -36.91000 231.12000 24.34300 1.000 43.36000 278 LEU B O 1
ATOM 4802 N N . TYR B 1 279 ? -36.06000 232.20200 22.57100 1.000 45.69000 279 TYR B N 1
ATOM 4803 C CA . TYR B 1 279 ? -34.98700 232.81100 23.34500 1.000 44.29000 279 TYR B CA 1
ATOM 4804 C C . TYR B 1 279 ? -35.55200 233.87200 24.28000 1.000 46.88000 279 TYR B C 1
ATOM 4805 O O . TYR B 1 279 ? -35.09500 234.02400 25.41300 1.000 44.70000 279 TYR B O 1
ATOM 4814 N N . SER B 1 280 ? -36.56400 234.59000 23.79700 1.000 47.42000 280 SER B N 1
ATOM 4815 C CA . SER B 1 280 ? -37.26200 235.58500 24.59500 1.000 43.96000 280 SER B CA 1
ATOM 4816 C C . SER B 1 280 ? -37.92400 234.95200 25.82000 1.000 45.63000 280 SER B C 1
ATOM 4817 O O . SER B 1 280 ? -37.87200 235.49500 26.92300 1.000 48.24000 280 SER B O 1
ATOM 4820 N N . MET B 1 281 ? -38.53200 233.79000 25.61200 1.000 46.97000 281 MET B N 1
ATOM 4821 C CA . MET B 1 281 ? -39.19100 233.03800 26.67300 1.000 46.27000 281 MET B CA 1
ATOM 4822 C C . MET B 1 281 ? -38.25600 232.73800 27.83800 1.000 52.41000 281 MET B C 1
ATOM 4823 O O . MET B 1 281 ? -38.68600 232.62400 28.98900 1.000 48.58000 281 MET B O 1
ATOM 4828 N N . GLU B 1 282 ? -36.97500 232.58800 27.52700 1.000 52.24000 282 GLU B N 1
ATOM 4829 C CA . GLU B 1 282 ? -36.00100 232.15000 28.51700 1.000 50.24000 282 GLU B CA 1
ATOM 4830 C C . GLU B 1 282 ? -35.73100 233.23400 29.56100 1.000 49.53000 282 GLU B C 1
ATOM 4831 O O . GLU B 1 282 ? -35.26200 232.93900 30.65500 1.000 57.93000 282 GLU B O 1
ATOM 4837 N N . MET B 1 283 ? -36.06500 234.48100 29.23400 1.000 51.45000 283 MET B N 1
ATOM 4838 C CA . MET B 1 283 ? -35.99000 235.57400 30.19500 1.000 51.86000 283 MET B CA 1
ATOM 4839 C C . MET B 1 283 ? -37.01200 235.40100 31.31000 1.000 55.47000 283 MET B C 1
ATOM 4840 O O . MET B 1 283 ? -36.78900 235.83800 32.43700 1.000 52.69000 283 MET B O 1
ATOM 4845 N N . GLY B 1 284 ? -38.14100 234.77900 30.98600 1.000 52.46000 284 GLY B N 1
ATOM 4846 C CA . GLY B 1 284 ? -39.19700 234.58400 31.95800 1.000 48.72000 284 GLY B CA 1
ATOM 4847 C C . GLY B 1 284 ? -40.22700 235.69500 31.93000 1.000 54.37000 284 GLY B C 1
ATOM 4848 O O . GLY B 1 284 ? -39.93900 236.80500 31.47500 1.000 54.52000 284 GLY B O 1
ATOM 4849 N N . PRO B 1 285 ? -41.42800 235.41100 32.45100 1.000 52.38000 285 PRO B N 1
ATOM 4850 C CA . PRO B 1 285 ? -42.56600 236.33800 32.48300 1.000 51.98000 285 PRO B CA 1
ATOM 4851 C C . PRO B 1 285 ? -42.24800 237.65500 33.18300 1.000 50.25000 285 PRO B C 1
ATOM 4852 O O . PRO B 1 285 ? -42.78700 238.70300 32.81600 1.000 51.43000 285 PRO B O 1
ATOM 4856 N N . GLU B 1 286 ? -41.36800 237.59500 34.17700 1.000 51.78000 286 GLU B N 1
ATOM 4857 C CA . GLU B 1 286 ? -41.02400 238.76000 34.98400 1.000 52.96000 286 GLU B CA 1
ATOM 4858 C C . GLU B 1 286 ? -40.34700 239.84800 34.15500 1.000 49.25000 286 GLU B C 1
ATOM 4859 O O . GLU B 1 286 ? -40.44900 241.02700 34.48700 1.000 53.87000 286 GLU B O 1
ATOM 4865 N N . TRP B 1 287 ? -39.67600 239.45300 33.07200 1.000 50.78000 287 TRP B N 1
ATOM 4866 C CA . TRP B 1 287 ? -39.09000 240.41200 32.13400 1.000 45.49000 287 TRP B CA 1
ATOM 4867 C C . TRP B 1 287 ? -40.18400 241.31300 31.57900 1.000 40.75000 287 TRP B C 1
ATOM 4868 O O . TRP B 1 287 ? -39.98400 242.50900 31.36300 1.000 44.12000 287 TRP B O 1
ATOM 4879 N N . VAL B 1 288 ? -41.35900 240.73300 31.38000 1.000 45.76000 288 VAL B N 1
ATOM 4880 C CA . VAL B 1 288 ? -42.48000 241.45700 30.79300 1.000 48.08000 288 VAL B CA 1
ATOM 4881 C C . VAL B 1 288 ? -43.16100 242.36000 31.82400 1.000 46.72000 288 VAL B C 1
ATOM 4882 O O . VAL B 1 288 ? -43.36100 243.55500 31.58800 1.000 47.54000 288 VAL B O 1
ATOM 4886 N N . THR B 1 289 ? -43.51000 241.77900 32.96400 1.000 45.86000 289 THR B N 1
ATOM 4887 C CA . THR B 1 289 ? -44.27800 242.47600 33.99200 1.000 50.95000 289 THR B CA 1
ATOM 4888 C C . THR B 1 289 ? -43.58800 243.70400 34.59900 1.000 52.37000 289 THR B C 1
ATOM 4889 O O . THR B 1 289 ? -44.27300 244.64000 35.01600 1.000 53.24000 289 THR B O 1
ATOM 4893 N N . ASN B 1 290 ? -42.25500 243.71800 34.63700 1.000 51.73000 290 ASN B N 1
ATOM 4894 C CA . ASN B 1 290 ? -41.52700 244.89500 35.12700 1.000 52.82000 290 ASN B CA 1
ATOM 4895 C C . ASN B 1 290 ? -41.70400 246.10300 34.23500 1.000 54.81000 290 ASN B C 1
ATOM 4896 O O . ASN B 1 290 ? -41.65200 247.24500 34.69800 1.000 57.31000 290 ASN B O 1
ATOM 4901 N N . GLN B 1 291 ? -41.88100 245.85500 32.94700 1.000 52.08000 291 GLN B N 1
ATOM 4902 C CA . GLN B 1 291 ? -42.09700 246.94700 32.01700 1.000 49.24000 291 GLN B CA 1
ATOM 4903 C C . GLN B 1 291 ? -43.56800 247.32200 31.98400 1.000 50.09000 291 GLN B C 1
ATOM 4904 O O . GLN B 1 291 ? -43.91900 248.48000 31.75400 1.000 48.45000 291 GLN B O 1
ATOM 4910 N N . VAL B 1 292 ? -44.41900 246.32200 32.20600 1.000 44.18000 292 VAL B N 1
ATOM 4911 C CA . VAL B 1 292 ? -45.85500 246.53900 32.30600 1.000 46.75000 292 VAL B CA 1
ATOM 4912 C C . VAL B 1 292 ? -46.15400 247.46000 33.48900 1.000 49.62000 292 VAL B C 1
ATOM 4913 O O . VAL B 1 292 ? -46.97200 248.37000 33.38200 1.000 52.57000 292 VAL B O 1
ATOM 4917 N N . LYS B 1 293 ? -45.47300 247.22900 34.60900 1.000 52.98000 293 LYS B N 1
ATOM 4918 C CA . LYS B 1 293 ? -45.59900 248.09600 35.78100 1.000 49.11000 293 LYS B CA 1
ATOM 4919 C C . LYS B 1 293 ? -45.31600 249.55400 35.44200 1.000 53.50000 293 LYS B C 1
ATOM 4920 O O . LYS B 1 293 ? -45.94700 250.46000 35.98600 1.000 53.40000 293 LYS B O 1
ATOM 4926 N N . ASP B 1 294 ? -44.38900 249.77000 34.51600 1.000 51.25000 294 ASP B N 1
ATOM 4927 C CA . ASP B 1 294 ? -44.02200 251.11300 34.08600 1.000 53.56000 294 ASP B CA 1
ATOM 4928 C C . ASP B 1 294 ? -45.11700 251.80300 33.25400 1.000 58.61000 294 ASP B C 1
ATOM 4929 O O . ASP B 1 294 ? -45.03200 252.99900 32.98500 1.000 58.46000 294 ASP B O 1
ATOM 4934 N N . LEU B 1 295 ? -46.13000 251.04700 32.83500 1.000 56.53000 295 LEU B N 1
ATOM 4935 C CA . LEU B 1 295 ? -47.22500 251.60300 32.03300 1.000 58.09000 295 LEU B CA 1
ATOM 4936 C C . LEU B 1 295 ? -48.30100 252.23900 32.91600 1.000 56.82000 295 LEU B C 1
ATOM 4937 O O . LEU B 1 295 ? -49.10300 253.04600 32.44300 1.000 55.47000 295 LEU B O 1
ATOM 4942 N N . VAL B 1 296 ? -48.30800 251.86800 34.19600 1.000 57.70000 296 VAL B N 1
ATOM 4943 C CA . VAL B 1 296 ? -49.25700 252.40800 35.16700 1.000 56.90000 296 VAL B CA 1
ATOM 4944 C C . VAL B 1 296 ? -49.13700 253.92700 35.20400 1.000 56.89000 296 VAL B C 1
ATOM 4945 O O . VAL B 1 296 ? -50.12200 254.63800 35.37700 1.000 60.03000 296 VAL B O 1
ATOM 4949 N N . LYS B 1 297 ? -47.91600 254.41900 35.03200 1.000 59.00000 297 LYS B N 1
ATOM 4950 C CA . LYS B 1 297 ? -47.67400 255.85300 35.01400 1.000 62.62000 297 LYS B CA 1
ATOM 4951 C C . LYS B 1 297 ? -48.21500 256.47700 33.72700 1.000 61.53000 297 LYS B C 1
ATOM 4952 O O . LYS B 1 297 ? -48.66700 257.62100 33.72600 1.000 61.16000 297 LYS B O 1
ATOM 4958 N N . ASN B 1 298 ? -48.17900 255.72200 32.63300 1.000 58.37000 298 ASN B N 1
ATOM 4959 C CA . ASN B 1 298 ? -48.78700 256.17600 31.38700 1.000 59.71000 298 ASN B CA 1
ATOM 4960 C C . ASN B 1 298 ? -50.31100 256.23100 31.50100 1.000 54.74000 298 ASN B C 1
ATOM 4961 O O . ASN B 1 298 ? -50.95200 257.16300 31.01700 1.000 54.32000 298 ASN B O 1
ATOM 4966 N N . ARG B 1 299 ? -50.87400 255.22300 32.16100 1.000 54.07000 299 ARG B N 1
ATOM 4967 C CA . ARG B 1 299 ? -52.32000 255.11000 32.34300 1.000 56.57000 299 ARG B CA 1
ATOM 4968 C C . ARG B 1 299 ? -52.89400 256.31600 33.08300 1.000 61.02000 299 ARG B C 1
ATOM 4969 O O . ARG B 1 299 ? -53.83600 256.94200 32.60600 1.000 61.97000 299 ARG B O 1
ATOM 4977 N N . GLU B 1 300 ? -52.33500 256.62500 34.24900 1.000 63.39000 300 GLU B N 1
ATOM 4978 C CA . GLU B 1 300 ? -52.80000 257.74800 35.06000 1.000 63.10000 300 GLU B CA 1
ATOM 4979 C C . GLU B 1 300 ? -52.74700 259.08500 34.30900 1.000 62.49000 300 GLU B C 1
ATOM 4980 O O . GLU B 1 300 ? -53.66600 259.89700 34.40600 1.000 65.82000 300 GLU B O 1
ATOM 4986 N N . VAL B 1 301 ? -51.68700 259.29400 33.53700 1.000 62.86000 301 VAL B N 1
ATOM 4987 C CA . VAL B 1 301 ? -51.51400 260.54100 32.78800 1.000 62.22000 301 VAL B CA 1
ATOM 4988 C C . VAL B 1 301 ? -52.62000 260.78800 31.76400 1.000 65.17000 301 VAL B C 1
ATOM 4989 O O . VAL B 1 301 ? -53.20000 261.87300 31.71600 1.000 65.71000 301 VAL B O 1
ATOM 4993 N N . LEU B 1 302 ? -52.90700 259.77900 30.94600 1.000 64.83000 302 LEU B N 1
ATOM 4994 C CA . LEU B 1 302 ? -53.91200 259.90200 29.89500 1.000 62.23000 302 LEU B CA 1
ATOM 4995 C C . LEU B 1 302 ? -55.31900 259.88900 30.48200 1.000 63.51000 302 LEU B C 1
ATOM 4996 O O . LEU B 1 302 ? -56.24600 260.44900 29.90500 1.000 63.95000 302 LEU B O 1
ATOM 5001 N N . LEU B 1 303 ? -55.46500 259.23600 31.62900 1.000 61.90000 303 LEU B N 1
ATOM 5002 C CA . LEU B 1 303 ? -56.74600 259.15400 32.31500 1.000 62.86000 303 LEU B CA 1
ATOM 5003 C C . LEU B 1 303 ? -57.22700 260.51300 32.81800 1.000 68.35000 303 LEU B C 1
ATOM 5004 O O . LEU B 1 303 ? -58.41800 260.82100 32.74400 1.000 69.67000 303 LEU B O 1
ATOM 5009 N N . GLU B 1 304 ? -56.29900 261.33200 33.30500 1.000 68.63000 304 GLU B N 1
ATOM 5010 C CA . GLU B 1 304 ? -56.63800 262.67800 33.75600 1.000 70.01000 304 GLU B CA 1
ATOM 5011 C C . GLU B 1 304 ? -56.80800 263.58700 32.54800 1.000 71.03000 304 GLU B C 1
ATOM 5012 O O . GLU B 1 304 ? -57.48400 264.61300 32.61100 1.000 71.85000 304 GLU B O 1
ATOM 5018 N N . ALA B 1 305 ? -56.21300 263.18500 31.43200 1.000 69.69000 305 ALA B N 1
ATOM 5019 C CA . ALA B 1 305 ? -56.36000 263.93400 30.19500 1.000 69.09000 305 ALA B CA 1
ATOM 5020 C C . ALA B 1 305 ? -57.75500 263.68700 29.62700 1.000 69.49000 305 ALA B C 1
ATOM 5021 O O . ALA B 1 305 ? -58.22100 264.42200 28.75600 1.000 71.84000 305 ALA B O 1
ATOM 5023 N N . LEU B 1 306 ? -58.41200 262.64500 30.13300 1.000 69.12000 306 LEU B N 1
ATOM 5024 C CA . LEU B 1 306 ? -59.76800 262.29800 29.71600 1.000 69.42000 306 LEU B CA 1
ATOM 5025 C C . LEU B 1 306 ? -60.80700 262.80600 30.71700 1.000 73.64000 306 LEU B C 1
ATOM 5026 O O . LEU B 1 306 ? -61.97000 262.40100 30.67200 1.000 76.91000 306 LEU B O 1
ATOM 5031 N N . SER B 1 307 ? -60.38700 263.68600 31.62200 1.000 72.14000 307 SER B N 1
ATOM 5032 C CA . SER B 1 307 ? -61.29400 264.24900 32.62400 1.000 70.52000 307 SER B CA 1
ATOM 5033 C C . SER B 1 307 ? -62.44300 265.13100 32.07700 1.000 72.59000 307 SER B C 1
ATOM 5034 O O . SER B 1 307 ? -63.53900 265.10500 32.64300 1.000 74.51000 307 SER B O 1
ATOM 5037 N N . PRO B 1 308 ? -62.21100 265.91600 30.99700 1.000 70.28000 308 PRO B N 1
ATOM 5038 C CA . PRO B 1 308 ? -63.32900 266.72900 30.49300 1.000 70.63000 308 PRO B CA 1
ATOM 5039 C C . PRO B 1 308 ? -64.57600 265.94700 30.08200 1.000 76.65000 308 PRO B C 1
ATOM 5040 O O . PRO B 1 308 ? -65.65300 266.54300 30.00400 1.000 76.92000 308 PRO B O 1
ATOM 5044 N N . LEU B 1 309 ? -64.43900 264.65000 29.82000 1.000 77.45000 309 LEU B N 1
ATOM 5045 C CA . LEU B 1 309 ? -65.56400 263.85800 29.33000 1.000 74.09000 309 LEU B CA 1
ATOM 5046 C C . LEU B 1 309 ? -66.57100 263.57800 30.44800 1.000 73.75000 309 LEU B C 1
ATOM 5047 O O . LEU B 1 309 ? -67.73500 263.28700 30.17900 1.000 74.64000 309 LEU B O 1
ATOM 5052 N N . GLY B 1 310 ? -66.11300 263.64400 31.69600 1.000 70.77000 310 GLY B N 1
ATOM 5053 C CA . GLY B 1 310 ? -66.98700 263.46500 32.84300 1.000 75.46000 310 GLY B CA 1
ATOM 5054 C C . GLY B 1 310 ? -66.59300 262.30900 33.74000 1.000 76.41000 310 GLY B C 1
ATOM 5055 O O . GLY B 1 310 ? -65.57900 261.65500 33.50200 1.000 79.07000 310 GLY B O 1
ATOM 5056 N N . LYS B 1 311 ? -67.39800 262.05400 34.77000 1.000 76.55000 311 LYS B N 1
ATOM 5057 C CA . LYS B 1 311 ? -67.09100 260.99900 35.73700 1.000 78.43000 311 LYS B CA 1
ATOM 5058 C C . LYS B 1 311 ? -67.63100 259.66400 35.24200 1.000 76.40000 311 LYS B C 1
ATOM 5059 O O . LYS B 1 311 ? -68.73300 259.59500 34.69200 1.000 76.36000 311 LYS B O 1
ATOM 5065 N N . GLY B 1 312 ? -66.84200 258.60900 35.42900 1.000 74.61000 312 GLY B N 1
ATOM 5066 C CA . GLY B 1 312 ? -67.20400 257.27500 34.98900 1.000 71.30000 312 GLY B CA 1
ATOM 5067 C C . GLY B 1 312 ? -67.34400 257.18600 33.48200 1.000 69.34000 312 GLY B C 1
ATOM 5068 O O . GLY B 1 312 ? -67.83500 256.19100 32.95100 1.000 72.28000 312 GLY B O 1
ATOM 5069 N N . ALA B 1 313 ? -66.90100 258.23200 32.79300 1.000 66.86000 313 ALA B N 1
ATOM 5070 C CA . ALA B 1 313 ? -66.99900 258.29500 31.34600 1.000 64.51000 313 ALA B CA 1
ATOM 5071 C C . ALA B 1 313 ? -65.97400 257.32700 30.76000 1.000 62.73000 313 ALA B C 1
ATOM 5072 O O . ALA B 1 313 ? -66.15500 256.80000 29.66600 1.000 63.09000 313 ALA B O 1
ATOM 5074 N N . VAL B 1 314 ? -64.89900 257.09800 31.51200 1.000 64.44000 314 VAL B N 1
ATOM 5075 C CA . VAL B 1 314 ? -63.79600 256.25400 31.06700 1.000 57.66000 314 VAL B CA 1
ATOM 5076 C C . VAL B 1 314 ? -63.83500 254.90800 31.77900 1.000 60.23000 314 VAL B C 1
ATOM 5077 O O . VAL B 1 314 ? -63.98000 254.84800 33.00000 1.000 60.50000 314 VAL B O 1
ATOM 5081 N N . LYS B 1 315 ? -63.71100 253.82900 31.01300 1.000 56.45000 315 LYS B N 1
ATOM 5082 C CA . LYS B 1 315 ? -63.63000 252.49400 31.59400 1.000 58.54000 315 LYS B CA 1
ATOM 5083 C C . LYS B 1 315 ? -62.30300 251.83300 31.20600 1.000 54.41000 315 LYS B C 1
ATOM 5084 O O . LYS B 1 315 ? -61.58900 252.31300 30.32100 1.000 54.91000 315 LYS B O 1
ATOM 5090 N N . GLY B 1 316 ? -61.97900 250.72900 31.86600 1.000 50.70000 316 GLY B N 1
ATOM 5091 C CA . GLY B 1 316 ? -60.76900 249.99400 31.55100 1.000 53.24000 316 GLY B CA 1
ATOM 5092 C C . GLY B 1 316 ? -59.65500 250.22700 32.54500 1.000 52.49000 316 GLY B C 1
ATOM 5093 O O . GLY B 1 316 ? -59.90300 250.66700 33.66500 1.000 51.18000 316 GLY B O 1
ATOM 5094 N N . GLY B 1 317 ? -58.43000 249.90100 32.14400 1.000 54.84000 317 GLY B N 1
ATOM 5095 C CA . GLY B 1 317 ? -57.28100 250.03300 33.02000 1.000 47.58000 317 GLY B CA 1
ATOM 5096 C C . GLY B 1 317 ? -57.10600 248.85500 33.95300 1.000 48.10000 317 GLY B C 1
ATOM 5097 O O . GLY B 1 317 ? -56.19800 248.84900 34.78400 1.000 55.97000 317 GLY B O 1
ATOM 5098 N N . GLU B 1 318 ? -57.96200 247.84900 33.81000 1.000 46.58000 318 GLU B N 1
ATOM 5099 C CA . GLU B 1 318 ? -57.86400 246.62800 34.60900 1.000 47.19000 318 GLU B CA 1
ATOM 5100 C C . GLU B 1 318 ? -56.81200 245.69500 34.02000 1.000 50.65000 318 GLU B C 1
ATOM 5101 O O . GLU B 1 318 ? -56.20400 244.89300 34.72400 1.000 45.54000 318 GLU B O 1
ATOM 5107 N N . GLY B 1 319 ? -56.62700 245.79500 32.70900 1.000 46.81000 319 GLY B N 1
ATOM 5108 C CA . GLY B 1 319 ? -55.73100 244.91200 31.99100 1.000 45.26000 319 GLY B CA 1
ATOM 5109 C C . GLY B 1 319 ? -55.48300 245.43700 30.59200 1.000 37.81000 319 GLY B C 1
ATOM 5110 O O . GLY B 1 319 ? -55.99000 246.49900 30.22800 1.000 42.95000 319 GLY B O 1
ATOM 5111 N N . ALA B 1 320 ? -54.69700 244.69600 29.81500 1.000 37.01000 320 ALA B N 1
ATOM 5112 C CA . ALA B 1 320 ? -54.29600 245.12600 28.48100 1.000 38.58000 320 ALA B CA 1
ATOM 5113 C C . ALA B 1 320 ? -53.68000 246.52000 28.54500 1.000 39.57000 320 ALA B C 1
ATOM 5114 O O . ALA B 1 320 ? -53.00300 246.84800 29.51200 1.000 40.20000 320 ALA B O 1
ATOM 5116 N N . ILE B 1 321 ? -53.90400 247.33500 27.52300 1.000 37.56000 321 ILE B N 1
ATOM 5117 C CA . ILE B 1 321 ? -53.28400 248.64900 27.46300 1.000 40.10000 321 ILE B CA 1
ATOM 5118 C C . ILE B 1 321 ? -54.26900 249.72000 27.00800 1.000 43.68000 321 ILE B C 1
ATOM 5119 O O . ILE B 1 321 ? -53.87800 250.72300 26.39600 1.000 39.63000 321 ILE B O 1
ATOM 5124 N N . TYR B 1 322 ? -55.54100 249.53100 27.35300 1.000 40.04000 322 TYR B N 1
ATOM 5125 C CA . TYR B 1 322 ? -56.59600 250.36300 26.79100 1.000 41.24000 322 TYR B CA 1
ATOM 5126 C C . TYR B 1 322 ? -57.42900 251.10400 27.82100 1.000 37.35000 322 TYR B C 1
ATOM 5127 O O . TYR B 1 322 ? -57.68900 250.60600 28.91200 1.000 41.54000 322 TYR B O 1
ATOM 5136 N N . LEU B 1 323 ? -57.82800 252.31600 27.45200 1.000 49.13000 323 LEU B N 1
ATOM 5137 C CA . LEU B 1 323 ? -58.85300 253.04800 28.17800 1.000 50.10000 323 LEU B CA 1
ATOM 5138 C C . LEU B 1 323 ? -60.04200 253.25000 27.24800 1.000 47.80000 323 LEU B C 1
ATOM 5139 O O . LEU B 1 323 ? -59.88400 253.61800 26.08200 1.000 50.68000 323 LEU B O 1
ATOM 5144 N N . TRP B 1 324 ? -61.23300 253.01300 27.77800 1.000 52.45000 324 TRP B N 1
ATOM 5145 C CA . TRP B 1 324 ? -62.45600 253.01600 26.98500 1.000 53.23000 324 TRP B CA 1
ATOM 5146 C C . TRP B 1 324 ? -63.37300 254.12200 27.50600 1.000 51.00000 324 TRP B C 1
ATOM 5147 O O . TRP B 1 324 ? -63.89500 254.03200 28.61400 1.000 54.19000 324 TRP B O 1
ATOM 5158 N N . ALA B 1 325 ? -63.53700 255.17500 26.70900 1.000 50.82000 325 ALA B N 1
ATOM 5159 C CA . ALA B 1 325 ? -64.19500 256.39500 27.17500 1.000 62.83000 325 ALA B CA 1
ATOM 5160 C C . ALA B 1 325 ? -65.37600 256.84300 26.31000 1.000 60.63000 325 ALA B C 1
ATOM 5161 O O . ALA B 1 325 ? -65.29000 256.89900 25.08000 1.000 55.92000 325 ALA B O 1
ATOM 5163 N N . LYS B 1 326 ? -66.45300 257.23400 26.98300 1.000 64.26000 326 LYS B N 1
ATOM 5164 C CA . LYS B 1 326 ? -67.66500 257.69000 26.31800 1.000 66.65000 326 LYS B CA 1
ATOM 5165 C C . LYS B 1 326 ? -67.61200 259.18500 26.03200 1.000 65.58000 326 LYS B C 1
ATOM 5166 O O . LYS B 1 326 ? -67.40200 259.99300 26.93500 1.000 68.92000 326 LYS B O 1
ATOM 5172 N N . LEU B 1 327 ? -67.80600 259.54500 24.76900 1.000 64.11000 327 LEU B N 1
ATOM 5173 C CA . LEU B 1 327 ? -67.87600 260.94500 24.37300 1.000 69.62000 327 LEU B CA 1
ATOM 5174 C C . LEU B 1 327 ? -69.20000 261.54200 24.85300 1.000 74.27000 327 LEU B C 1
ATOM 5175 O O . LEU B 1 327 ? -70.06900 260.80700 25.32800 1.000 72.97000 327 LEU B O 1
ATOM 5180 N N . PRO B 1 328 ? -69.35500 262.87800 24.76300 1.000 78.85000 328 PRO B N 1
ATOM 5181 C CA . PRO B 1 328 ? -70.67400 263.45000 25.05900 1.000 78.31000 328 PRO B CA 1
ATOM 5182 C C . PRO B 1 328 ? -71.74900 262.92400 24.10900 1.000 77.62000 328 PRO B C 1
ATOM 5183 O O . PRO B 1 328 ? -71.44400 262.61100 22.95700 1.000 77.99000 328 PRO B O 1
ATOM 5187 N N . ASP B 1 329 ? -72.98900 262.86100 24.59100 1.000 79.80000 329 ASP B N 1
ATOM 5188 C CA . ASP B 1 329 ? -74.09100 262.18400 23.90100 1.000 78.60000 329 ASP B CA 1
ATOM 5189 C C . ASP B 1 329 ? -74.37000 262.68200 22.48300 1.000 79.36000 329 ASP B C 1
ATOM 5190 O O . ASP B 1 329 ? -74.89900 261.94200 21.65500 1.000 79.88000 329 ASP B O 1
ATOM 5195 N N . LYS B 1 330 ? -73.99200 263.92500 22.20400 1.000 81.63000 330 LYS B N 1
ATOM 5196 C CA . LYS B 1 330 ? -74.33800 264.57900 20.94500 1.000 82.87000 330 LYS B CA 1
ATOM 5197 C C . LYS B 1 330 ? -73.37000 264.22400 19.81300 1.000 85.01000 330 LYS B C 1
ATOM 5198 O O . LYS B 1 330 ? -73.66900 264.42300 18.63200 1.000 8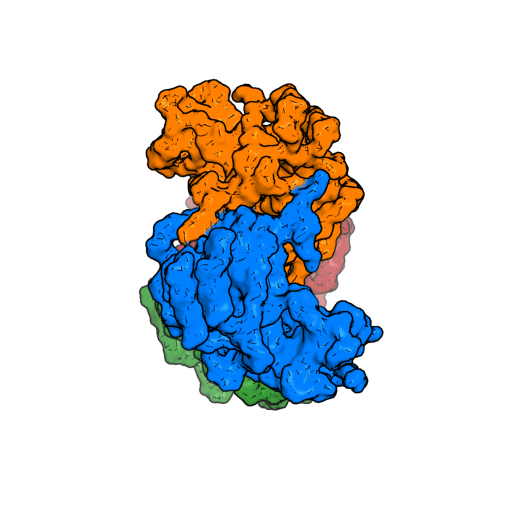6.62000 330 LYS B O 1
ATOM 5204 N N . TYR B 1 331 ? -72.21900 263.67300 20.18000 1.000 84.70000 331 TYR B N 1
ATOM 5205 C CA . TYR B 1 331 ? -71.21100 263.28400 19.20400 1.000 81.41000 331 TYR B CA 1
ATOM 5206 C C . TYR B 1 331 ? -71.21600 261.77400 18.94700 1.000 81.75000 331 TYR B C 1
ATOM 5207 O O . TYR B 1 331 ? -70.31500 261.05700 19.38500 1.000 80.45000 331 TYR B O 1
ATOM 5216 N N . MET B 1 332 ? -72.22800 261.29600 18.22900 1.000 80.78000 332 MET B N 1
ATOM 5217 C CA . MET B 1 332 ? -72.36100 259.86600 17.96600 1.000 77.45000 332 MET B CA 1
ATOM 5218 C C . MET B 1 332 ? -71.47200 259.42300 16.81400 1.000 74.69000 332 MET B C 1
ATOM 5219 O O . MET B 1 332 ? -71.32600 258.22800 16.55600 1.000 76.06000 332 MET B O 1
ATOM 5224 N N . ASP B 1 333 ? -70.88800 260.38800 16.11400 1.000 72.24000 333 ASP B N 1
ATOM 5225 C CA . ASP B 1 333 ? -69.97800 260.08000 15.02100 1.000 71.70000 333 ASP B CA 1
ATOM 5226 C C . ASP B 1 333 ? -68.53400 260.14800 15.52200 1.000 70.57000 333 ASP B C 1
ATOM 5227 O O . ASP B 1 333 ? -67.90900 261.20800 15.50300 1.000 67.65000 333 ASP B O 1
ATOM 5232 N N . ASP B 1 334 ? -68.02000 259.01100 15.98300 1.000 70.37000 334 ASP B N 1
ATOM 5233 C CA . ASP B 1 334 ? -66.67800 258.94200 16.55200 1.000 66.25000 334 ASP B CA 1
ATOM 5234 C C . ASP B 1 334 ? -65.65700 259.26800 15.48700 1.000 66.93000 334 ASP B C 1
ATOM 5235 O O . ASP B 1 334 ? -64.70700 260.00800 15.72800 1.000 69.27000 334 ASP B O 1
ATOM 5240 N N . PHE B 1 335 ? -65.87000 258.69400 14.30900 1.000 67.87000 335 PHE B N 1
ATOM 5241 C CA . PHE B 1 335 ? -64.97100 258.85900 13.18400 1.000 70.11000 335 PHE B CA 1
ATOM 5242 C C . PHE B 1 335 ? -64.72200 260.33200 12.91100 1.000 70.68000 335 PHE B C 1
ATOM 5243 O O . PHE B 1 335 ? -63.61800 260.73900 12.55200 1.000 70.67000 335 PHE B O 1
ATOM 5251 N N . LYS B 1 336 ? -65.77000 261.12400 13.09300 1.000 69.45000 336 LYS B N 1
ATOM 5252 C CA . LYS B 1 336 ? -65.71800 262.54400 12.80200 1.000 71.01000 336 LYS B CA 1
ATOM 5253 C C . LYS B 1 336 ? -64.93900 263.28200 13.89300 1.000 71.19000 336 LYS B C 1
ATOM 5254 O O . LYS B 1 336 ? -64.23000 264.25100 13.61400 1.000 69.21000 336 LYS B O 1
ATOM 5260 N N . VAL B 1 337 ? -65.08400 262.81400 15.13300 1.000 70.89000 337 VAL B N 1
ATOM 5261 C CA . VAL B 1 337 ? -64.35000 263.36500 16.27100 1.000 69.03000 337 VAL B CA 1
ATOM 5262 C C . VAL B 1 337 ? -62.86400 263.03600 16.15900 1.000 70.88000 337 VAL B C 1
ATOM 5263 O O . VAL B 1 337 ? -61.99900 263.85200 16.49400 1.000 71.79000 337 VAL B O 1
ATOM 5267 N N . VAL B 1 338 ? -62.58500 261.83200 15.66500 1.000 70.69000 338 VAL B N 1
ATOM 5268 C CA . VAL B 1 338 ? -61.22100 261.33600 15.50700 1.000 68.31000 338 VAL B CA 1
ATOM 5269 C C . VAL B 1 338 ? -60.50500 262.07700 14.38400 1.000 70.55000 338 VAL B C 1
ATOM 5270 O O . VAL B 1 338 ? -59.34500 262.46800 14.53200 1.000 72.04000 338 VAL B O 1
ATOM 5274 N N . HIS B 1 339 ? -61.20800 262.29200 13.27500 1.000 71.78000 339 HIS B N 1
ATOM 5275 C CA . HIS B 1 339 ? -60.66700 263.06300 12.16000 1.000 70.56000 339 HIS B CA 1
ATOM 5276 C C . HIS B 1 339 ? -60.35900 264.47600 12.62600 1.000 72.24000 339 HIS B C 1
ATOM 5277 O O . HIS B 1 339 ? -59.41400 265.10800 12.15100 1.000 78.63000 339 HIS B O 1
ATOM 5284 N N . TRP B 1 340 ? -61.16200 264.95900 13.56600 1.000 68.91000 340 TRP B N 1
ATOM 5285 C CA . TRP B 1 340 ? -60.98700 266.28800 14.12900 1.000 70.45000 340 TRP B CA 1
ATOM 5286 C C . TRP B 1 340 ? -59.79800 266.33900 15.09700 1.000 70.14000 340 TRP B C 1
ATOM 5287 O O . TRP B 1 340 ? -58.91600 267.18600 14.95000 1.000 69.31000 340 TRP B O 1
ATOM 5298 N N . LEU B 1 341 ? -59.75800 265.42100 16.06000 1.000 69.34000 341 LEU B N 1
ATOM 5299 C CA . LEU B 1 341 ? -58.65800 265.35900 17.02600 1.000 68.46000 341 LEU B CA 1
ATOM 5300 C C . LEU B 1 341 ? -57.30100 265.12200 16.35700 1.000 65.30000 341 LEU B C 1
ATOM 5301 O O . LEU B 1 341 ? -57.21000 264.50200 15.29500 1.000 66.13000 341 LEU B O 1
ATOM 5306 N N . GLY B 1 346 ? -53.95100 267.73000 18.13300 1.000 61.54000 346 GLY B N 1
ATOM 5307 C CA . GLY B 1 346 ? -53.52100 266.85600 17.05700 1.000 59.84000 346 GLY B CA 1
ATOM 5308 C C . GLY B 1 346 ? -53.11600 265.47300 17.53600 1.000 72.16000 346 GLY B C 1
ATOM 5309 O O . GLY B 1 346 ? -51.96100 265.06800 17.38600 1.000 75.62000 346 GLY B O 1
ATOM 5310 N N . VAL B 1 347 ? -54.07000 264.74700 18.11300 1.000 71.98000 347 VAL B N 1
ATOM 5311 C CA . VAL B 1 347 ? -53.83200 263.38800 18.59700 1.000 67.64000 347 VAL B CA 1
ATOM 5312 C C . VAL B 1 347 ? -54.77700 262.40200 17.89000 1.000 67.80000 347 VAL B C 1
ATOM 5313 O O . VAL B 1 347 ? -55.93700 262.72200 17.62900 1.000 68.27000 347 VAL B O 1
ATOM 5317 N N . VAL B 1 348 ? -54.27700 261.21300 17.56700 1.000 62.96000 348 VAL B N 1
ATOM 5318 C CA . VAL B 1 348 ? -55.09100 260.21200 16.89000 1.000 58.56000 348 VAL B CA 1
ATOM 5319 C C . VAL B 1 348 ? -55.59100 259.14400 17.85000 1.000 60.61000 348 VAL B C 1
ATOM 5320 O O . VAL B 1 348 ? -54.80000 258.42500 18.46900 1.000 61.20000 348 VAL B O 1
ATOM 5324 N N . LEU B 1 349 ? -56.91000 259.03500 17.96400 1.000 62.61000 349 LEU B N 1
ATOM 5325 C CA . LEU B 1 349 ? -57.52100 257.99500 18.78000 1.000 58.01000 349 LEU B CA 1
ATOM 5326 C C . LEU B 1 349 ? -58.22600 256.99300 17.87800 1.000 54.86000 349 LEU B C 1
ATOM 5327 O O . LEU B 1 349 ? -58.29300 257.19100 16.66400 1.000 54.57000 349 LEU B O 1
ATOM 5332 N N . ILE B 1 350 ? -58.77500 255.93600 18.47100 1.000 57.97000 350 ILE B N 1
ATOM 5333 C CA . ILE B 1 350 ? -59.51600 254.94500 17.69800 1.000 59.19000 350 ILE B CA 1
ATOM 5334 C C . ILE B 1 350 ? -61.00500 255.04300 18.00400 1.000 54.62000 350 ILE B C 1
ATOM 5335 O O . ILE B 1 350 ? -61.41100 254.94300 19.15900 1.000 53.03000 350 ILE B O 1
ATOM 5340 N N . PRO B 1 351 ? -61.81800 255.23400 16.95300 1.000 57.38000 351 PRO B N 1
ATOM 5341 C CA . PRO B 1 351 ? -63.27900 255.32300 17.05700 1.000 58.14000 351 PRO B CA 1
ATOM 5342 C C . PRO B 1 351 ? -63.88500 254.05000 17.61700 1.000 49.59000 351 PRO B C 1
ATOM 5343 O O . PRO B 1 351 ? -63.61600 252.96700 17.11400 1.000 53.40000 351 PRO B O 1
ATOM 5347 N N . GLY B 1 352 ? -64.70500 254.19100 18.64900 1.000 51.95000 352 GLY B N 1
ATOM 5348 C CA . GLY B 1 352 ? -65.30200 253.05100 19.31300 1.000 51.66000 352 GLY B CA 1
ATOM 5349 C C . GLY B 1 352 ? -66.37500 252.35500 18.49500 1.000 51.00000 352 GLY B C 1
ATOM 5350 O O . GLY B 1 352 ? -66.76100 251.22800 18.79800 1.000 44.98000 352 GLY B O 1
ATOM 5351 N N . SER B 1 353 ? -66.83700 253.01200 17.44000 1.000 49.86000 353 SER B N 1
ATOM 5352 C CA . SER B 1 353 ? -67.86600 252.44200 16.58300 1.000 53.98000 353 SER B CA 1
ATOM 5353 C C . SER B 1 353 ? -67.37000 251.13000 15.97200 1.000 56.94000 353 SER B C 1
ATOM 5354 O O . SER B 1 353 ? -68.13100 250.17200 15.82700 1.000 54.02000 353 SER B O 1
ATOM 5357 N N . SER B 1 354 ? -66.07100 251.07900 15.68900 1.000 53.10000 354 SER B N 1
ATOM 5358 C CA . SER B 1 354 ? -65.43200 249.91400 15.09200 1.000 50.49000 354 SER B CA 1
ATOM 5359 C C . SER B 1 354 ? -65.54600 248.67000 15.96700 1.000 49.67000 354 SER B C 1
ATOM 5360 O O . SER B 1 354 ? -65.36800 247.54800 15.49100 1.000 49.10000 354 SER B O 1
ATOM 5363 N N . SER B 1 355 ? -65.79800 248.87400 17.25500 1.000 44.09000 355 SER B N 1
ATOM 5364 C CA . SER B 1 355 ? -65.93300 247.76300 18.18600 1.000 44.63000 355 SER B CA 1
ATOM 5365 C C . SER B 1 355 ? -67.39500 247.47000 18.52900 1.000 44.31000 355 SER B C 1
ATOM 5366 O O . SER B 1 355 ? -67.68300 246.73200 19.47900 1.000 41.76000 355 SER B O 1
ATOM 5369 N N . GLY B 1 356 ? -68.31200 248.03700 17.75200 1.000 48.62000 356 GLY B N 1
ATOM 5370 C CA . GLY B 1 356 ? -69.72800 247.78500 17.95900 1.000 44.50000 356 GLY B CA 1
ATOM 5371 C C . GLY B 1 356 ? -70.38300 248.80200 18.86800 1.000 47.19000 356 GLY B C 1
ATOM 5372 O O . GLY B 1 356 ? -71.58000 248.71600 19.14400 1.000 56.12000 356 GLY B O 1
ATOM 5373 N N . CYS B 1 357 ? -69.59700 249.76800 19.33500 1.000 50.29000 357 CYS B N 1
ATOM 5374 C CA . CYS B 1 357 ? -70.07500 250.75300 20.30300 1.000 49.53000 357 CYS B CA 1
ATOM 5375 C C . CYS B 1 357 ? -69.89300 252.17900 19.79800 1.000 53.69000 357 CYS B C 1
ATOM 5376 O O . CYS B 1 357 ? -68.87100 252.81200 20.06700 1.000 53.79000 357 CYS B O 1
ATOM 5379 N N . PRO B 1 358 ? -70.87900 252.68900 19.05200 1.000 57.10000 358 PRO B N 1
ATOM 5380 C CA . PRO B 1 358 ? -70.81500 254.07900 18.60000 1.000 57.02000 358 PRO B CA 1
ATOM 5381 C C . PRO B 1 358 ? -70.91600 255.03200 19.78500 1.000 58.30000 358 PRO B C 1
ATOM 5382 O O . PRO B 1 358 ? -71.47900 254.65600 20.81300 1.000 57.37000 358 PRO B O 1
ATOM 5386 N N . GLY B 1 359 ? -70.32700 256.21700 19.66500 1.000 60.00000 359 GLY B N 1
ATOM 5387 C CA . GLY B 1 359 ? -70.37000 257.19800 20.73700 1.000 64.15000 359 GLY B CA 1
ATOM 5388 C C . GLY B 1 359 ? -69.17000 257.12200 21.66300 1.000 63.69000 359 GLY B C 1
ATOM 5389 O O . GLY B 1 359 ? -69.00900 257.95200 22.56000 1.000 64.64000 359 GLY B O 1
ATOM 5390 N N . TYR B 1 360 ? -68.32200 256.12300 21.43800 1.000 62.96000 360 TYR B N 1
ATOM 5391 C CA . TYR B 1 360 ? -67.14500 255.90100 22.27100 1.000 56.20000 360 TYR B CA 1
ATOM 5392 C C . TYR B 1 360 ? -65.84000 256.10300 21.50400 1.000 56.99000 360 TYR B C 1
ATOM 5393 O O . TYR B 1 360 ? -65.83000 256.20800 20.27800 1.000 52.27000 360 TYR B O 1
ATOM 5402 N N . VAL B 1 361 ? -64.73400 256.15400 22.23800 1.000 57.55000 361 VAL B N 1
ATOM 5403 C CA . VAL B 1 361 ? -63.42300 256.29900 21.62100 1.000 53.17000 361 VAL B CA 1
ATOM 5404 C C . VAL B 1 361 ? -62.39400 255.56100 22.47800 1.000 52.72000 361 VAL B C 1
ATOM 5405 O O . VAL B 1 361 ? -62.55600 255.44200 23.69600 1.000 50.26000 361 VAL B O 1
ATOM 5409 N N . ARG B 1 362 ? -61.36900 255.01100 21.83100 1.000 54.19000 362 ARG B N 1
ATOM 5410 C CA . ARG B 1 362 ? -60.37900 254.19600 22.53700 1.000 53.52000 362 ARG B CA 1
ATOM 5411 C C . ARG B 1 362 ? -59.00200 254.85600 22.65100 1.000 49.98000 362 ARG B C 1
ATOM 5412 O O . ARG B 1 362 ? -58.49200 255.44800 21.69700 1.000 48.67000 362 ARG B O 1
ATOM 5420 N N . VAL B 1 363 ? -58.40100 254.73000 23.82800 1.000 51.80000 363 VAL B N 1
ATOM 5421 C CA . VAL B 1 363 ? -57.08000 255.29300 24.08200 1.000 53.70000 363 VAL B CA 1
ATOM 5422 C C . VAL B 1 363 ? -56.07600 254.21700 24.48100 1.000 44.77000 363 VAL B C 1
ATOM 5423 O O . VAL B 1 363 ? -56.29900 253.45700 25.42500 1.000 47.92000 363 VAL B O 1
ATOM 5427 N N . SER B 1 364 ? -54.96600 254.15900 23.75700 1.000 47.33000 364 SER B N 1
ATOM 5428 C CA . SER B 1 364 ? -53.91700 253.19900 24.07800 1.000 49.69000 364 SER B CA 1
ATOM 5429 C C . SER B 1 364 ? -52.78600 253.91200 24.80700 1.000 51.51000 364 SER B C 1
ATOM 5430 O O . SER B 1 364 ? -52.25000 254.90900 24.32300 1.000 51.67000 364 SER B O 1
ATOM 5433 N N . PHE B 1 365 ? -52.43900 253.41600 25.98600 1.000 51.47000 365 PHE B N 1
ATOM 5434 C CA . PHE B 1 365 ? -51.40200 254.06400 26.76900 1.000 55.00000 365 PHE B CA 1
ATOM 5435 C C . PHE B 1 365 ? -50.13700 253.22300 26.81800 1.000 54.64000 365 PHE B C 1
ATOM 5436 O O . PHE B 1 365 ? -49.23100 253.49500 27.61100 1.000 51.92000 365 PHE B O 1
ATOM 5444 N N . GLY B 1 366 ? -50.07000 252.20900 25.96200 1.000 51.19000 366 GLY B N 1
ATOM 5445 C CA . GLY B 1 366 ? -48.95400 251.28400 25.98900 1.000 49.17000 366 GLY B CA 1
ATOM 5446 C C . GLY B 1 366 ? -47.83900 251.60800 25.02000 1.000 44.84000 366 GLY B C 1
ATOM 5447 O O . GLY B 1 366 ? -46.76900 251.01500 25.08700 1.000 48.80000 366 GLY B O 1
ATOM 5448 N N . GLY B 1 367 ? -48.06800 252.55700 24.12200 1.000 46.33000 367 GLY B N 1
ATOM 5449 C CA . GLY B 1 367 ? -47.14000 252.73800 23.02400 1.000 50.41000 367 GLY B CA 1
ATOM 5450 C C . GLY B 1 367 ? -46.16200 253.89200 23.07800 1.000 51.31000 367 GLY B C 1
ATOM 5451 O O . GLY B 1 367 ? -45.32400 254.01700 22.19100 1.000 46.87000 367 GLY B O 1
ATOM 5452 N N . LEU B 1 368 ? -46.23500 254.72000 24.11100 1.000 55.95000 368 LEU B N 1
ATOM 5453 C CA . LEU B 1 368 ? -45.37500 255.89700 24.15600 1.000 62.57000 368 LEU B CA 1
ATOM 5454 C C . LEU B 1 368 ? -44.54300 255.95900 25.43400 1.000 66.80000 368 LEU B C 1
ATOM 5455 O O . LEU B 1 368 ? -44.96600 255.49600 26.49600 1.000 62.69000 368 LEU B O 1
ATOM 5460 N N . ILE B 1 369 ? -43.35500 256.54400 25.30900 1.000 66.67000 369 ILE B N 1
ATOM 5461 C CA . ILE B 1 369 ? -42.39800 256.65600 26.40700 1.000 71.96000 369 ILE B CA 1
ATOM 5462 C C . ILE B 1 369 ? -42.21600 258.11600 26.85600 1.000 76.59000 369 ILE B C 1
ATOM 5463 O O . ILE B 1 369 ? -41.29000 258.80600 26.41800 1.000 76.86000 369 ILE B O 1
ATOM 5468 N N . GLU B 1 370 ? -43.14700 258.60400 27.67600 1.000 76.82000 370 GLU B N 1
ATOM 5469 C CA . GLU B 1 370 ? -43.15300 260.00200 28.14100 1.000 77.36000 370 GLU B CA 1
ATOM 5470 C C . GLU B 1 370 ? -43.12000 260.99900 26.99200 1.000 75.66000 370 GLU B C 1
ATOM 5471 O O . GLU B 1 370 ? -42.81900 262.18000 27.17500 1.000 73.76000 370 GLU B O 1
ATOM 5477 N N . LYS B 1 371 ? -43.42400 260.48800 25.80300 1.000 74.94000 371 LYS B N 1
ATOM 5478 C CA . LYS B 1 371 ? -43.89200 261.28700 24.69100 1.000 73.76000 371 LYS B CA 1
ATOM 5479 C C . LYS B 1 371 ? -45.39900 261.21100 24.84500 1.000 70.49000 371 LYS B C 1
ATOM 5480 O O . LYS B 1 371 ? -46.17100 261.79500 24.08900 1.000 71.07000 371 LYS B O 1
ATOM 5486 N N . ASP B 1 372 ? -45.77800 260.45000 25.86600 1.000 70.37000 372 ASP B N 1
ATOM 5487 C CA . ASP B 1 372 ? -47.14600 260.24700 26.30700 1.000 70.87000 372 ASP B CA 1
ATOM 5488 C C . ASP B 1 372 ? -47.78900 261.47300 26.95700 1.000 72.08000 372 ASP B C 1
ATOM 5489 O O . ASP B 1 372 ? -49.01600 261.60100 26.98600 1.000 70.91000 372 ASP B O 1
ATOM 5494 N N . CYS B 1 373 ? -46.96000 262.38100 27.46300 1.000 72.73000 373 CYS B N 1
ATOM 5495 C CA . CYS B 1 373 ? -47.46400 263.59700 28.09400 1.000 74.07000 373 CYS B CA 1
ATOM 5496 C C . CYS B 1 373 ? -47.69000 264.67800 27.04800 1.000 76.39000 373 CYS B C 1
ATOM 5497 O O . CYS B 1 373 ? -48.42700 265.62800 27.27000 1.000 78.51000 373 CYS B O 1
ATOM 5500 N N . ARG B 1 374 ? -47.05000 264.51100 25.89900 1.000 74.00000 374 ARG B N 1
ATOM 5501 C CA . ARG B 1 374 ? -47.28300 265.37100 24.74500 1.000 78.48000 374 ARG B CA 1
ATOM 5502 C C . ARG B 1 374 ? -48.56600 264.95300 24.04600 1.000 76.84000 374 ARG B C 1
ATOM 5503 O O . ARG B 1 374 ? -49.17500 265.74300 23.32100 1.000 73.53000 374 ARG B O 1
ATOM 5511 N N . ALA B 1 375 ? -48.98700 263.71500 24.29700 1.000 73.69000 375 ALA B N 1
ATOM 5512 C CA . ALA B 1 375 ? -50.25000 263.20100 23.78500 1.000 75.02000 375 ALA B CA 1
ATOM 5513 C C . ALA B 1 375 ? -51.38800 263.80800 24.59800 1.000 75.05000 375 ALA B C 1
ATOM 5514 O O . ALA B 1 375 ? -52.51100 263.95900 24.11300 1.000 76.09000 375 ALA B O 1
ATOM 5516 N N . ALA B 1 376 ? -51.06600 264.20000 25.82800 1.000 76.48000 376 ALA B N 1
ATOM 5517 C CA . ALA B 1 376 ? -52.00100 264.89400 26.70600 1.000 72.69000 376 ALA B CA 1
ATOM 5518 C C . ALA B 1 376 ? -52.25600 266.33300 26.24600 1.000 75.87000 376 ALA B C 1
ATOM 5519 O O . ALA B 1 376 ? -52.71900 267.16700 27.02300 1.000 74.21000 376 ALA B O 1
ATOM 5521 N N . ALA B 1 377 ? -51.93400 266.61900 24.98500 1.000 77.17000 377 ALA B N 1
ATOM 5522 C CA . ALA B 1 377 ? -52.32900 267.87000 24.35000 1.000 70.57000 377 ALA B CA 1
ATOM 5523 C C . ALA B 1 377 ? -53.78800 267.77000 23.93000 1.000 77.95000 377 ALA B C 1
ATOM 5524 O O . ALA B 1 377 ? -54.11800 267.74100 22.74000 1.000 76.62000 377 ALA B O 1
ATOM 5526 N N . GLU B 1 378 ? -54.65500 267.69400 24.93600 1.000 76.51000 378 GLU B N 1
ATOM 5527 C CA . GLU B 1 378 ? -56.09200 267.54900 24.74500 1.000 76.83000 378 GLU B CA 1
ATOM 5528 C C . GLU B 1 378 ? -56.88100 268.39800 25.74200 1.000 75.06000 378 GLU B C 1
ATOM 5529 O O . GLU B 1 378 ? -57.28800 269.52100 25.43600 1.000 69.63000 378 GLU B O 1
ATOM 5535 N N . LEU C 1 13 ? -29.20800 243.60900 32.61700 1.000 56.32000 13 LEU C N 1
ATOM 5536 C CA . LEU C 1 13 ? -28.03300 244.03400 31.86500 1.000 51.81000 13 LEU C CA 1
ATOM 5537 C C . LEU C 1 13 ? -28.39500 245.07700 30.82000 1.000 53.19000 13 LEU C C 1
ATOM 5538 O O . LEU C 1 13 ? -29.55100 245.22100 30.43700 1.000 58.55000 13 LEU C O 1
ATOM 5543 N N . THR C 1 14 ? -27.38600 245.78600 30.34000 1.000 54.52000 14 THR C N 1
ATOM 5544 C CA . THR C 1 14 ? -27.59200 246.90000 29.43200 1.000 51.65000 14 THR C CA 1
ATOM 5545 C C . THR C 1 14 ? -27.68900 246.47100 27.97200 1.000 52.71000 14 THR C C 1
ATOM 5546 O O . THR C 1 14 ? -27.00400 245.54900 27.54700 1.000 50.39000 14 THR C O 1
ATOM 5550 N N . ASP C 1 15 ? -28.54600 247.14500 27.21000 1.000 52.19000 15 ASP C N 1
ATOM 5551 C CA . ASP C 1 15 ? -28.69800 246.85000 25.79000 1.000 53.27000 15 ASP C CA 1
ATOM 5552 C C . ASP C 1 15 ? -27.41200 247.04900 25.02000 1.000 48.37000 15 ASP C C 1
ATOM 5553 O O . ASP C 1 15 ? -27.02300 246.18800 24.23500 1.000 47.84000 15 ASP C O 1
ATOM 5558 N N . THR C 1 16 ? -26.75000 248.17800 25.25500 1.000 48.08000 16 THR C N 1
ATOM 5559 C CA . THR C 1 16 ? -25.59800 248.56400 24.44700 1.000 47.86000 16 THR C CA 1
ATOM 5560 C C . THR C 1 16 ? -24.49400 247.49500 24.38900 1.000 51.35000 16 THR C C 1
ATOM 5561 O O . THR C 1 16 ? -23.92100 247.30400 23.32500 1.000 51.75000 16 THR C O 1
ATOM 5565 N N . PRO C 1 17 ? -24.18500 246.79900 25.50700 1.000 48.17000 17 PRO C N 1
ATOM 5566 C CA . PRO C 1 17 ? -23.17200 245.75700 25.33200 1.000 48.47000 17 PRO C CA 1
ATOM 5567 C C . PRO C 1 17 ? -23.76400 244.38300 25.03900 1.000 48.57000 17 PRO C C 1
ATOM 5568 O O . PRO C 1 17 ? -23.07300 243.53200 24.48100 1.000 45.78000 17 PRO C O 1
ATOM 5572 N N . VAL C 1 18 ? -25.01400 244.15200 25.42800 1.000 47.98000 18 VAL C N 1
ATOM 5573 C CA . VAL C 1 18 ? -25.64200 242.86700 25.13000 1.000 42.72000 18 VAL C CA 1
ATOM 5574 C C . VAL C 1 18 ? -25.73300 242.69800 23.61600 1.000 41.13000 18 VAL C C 1
ATOM 5575 O O . VAL C 1 18 ? -25.61500 241.59100 23.09200 1.000 43.60000 18 VAL C O 1
ATOM 5579 N N . MET C 1 19 ? -25.87500 243.81500 22.91100 1.000 44.22000 19 MET C N 1
ATOM 5580 C CA . MET C 1 19 ? -25.98200 243.78200 21.45900 1.000 49.66000 19 MET C CA 1
ATOM 5581 C C . MET C 1 19 ? -24.70500 244.10400 20.69900 1.000 54.70000 19 MET C C 1
ATOM 5582 O O . MET C 1 19 ? -24.76000 244.38100 19.49600 1.000 52.44000 19 MET C O 1
ATOM 5587 N N . VAL C 1 20 ? -23.56400 244.08800 21.38100 1.000 49.32000 20 VAL C N 1
ATOM 5588 C CA . VAL C 1 20 ? -22.29900 244.03600 20.66500 1.000 44.82000 20 VAL C CA 1
ATOM 5589 C C . VAL C 1 20 ? -21.96900 242.55500 20.53000 1.000 47.50000 20 VAL C C 1
ATOM 5590 O O . VAL C 1 20 ? -22.31000 241.76800 21.41100 1.000 48.06000 20 VAL C O 1
ATOM 5594 N N . GLN C 1 21 ? -21.37900 242.14700 19.41100 1.000 48.25000 21 GLN C N 1
ATOM 5595 C CA . GLN C 1 21 ? -21.09500 240.72400 19.21700 1.000 49.07000 21 GLN C CA 1
ATOM 5596 C C . GLN C 1 21 ? -19.93300 240.22800 20.07500 1.000 49.40000 21 GLN C C 1
ATOM 5597 O O . GLN C 1 21 ? -19.06600 241.00000 20.47200 1.000 51.81000 21 GLN C O 1
ATOM 5603 N N . ILE C 1 22 ? -19.94100 238.93200 20.36100 1.000 46.15000 22 ILE C N 1
ATOM 5604 C CA . ILE C 1 22 ? -18.89300 238.28800 21.13700 1.000 53.69000 22 ILE C CA 1
ATOM 5605 C C . ILE C 1 22 ? -17.60600 238.38800 20.32800 1.000 57.59000 22 ILE C C 1
ATOM 5606 O O . ILE C 1 22 ? -17.66200 238.49700 19.10300 1.000 55.80000 22 ILE C O 1
ATOM 5611 N N . GLN C 1 23 ? -16.44600 238.35900 20.97500 1.000 59.01000 23 GLN C N 1
ATOM 5612 C CA . GLN C 1 23 ? -15.22000 238.49600 20.19700 1.000 61.91000 23 GLN C CA 1
ATOM 5613 C C . GLN C 1 23 ? -14.68900 237.16200 19.74600 1.000 60.25000 23 GLN C C 1
ATOM 5614 O O . GLN C 1 23 ? -15.16600 236.11100 20.16700 1.000 63.84000 23 GLN C O 1
ATOM 5620 N N . GLU C 1 24 ? -13.67900 237.22200 18.89000 1.000 65.33000 24 GLU C N 1
ATOM 5621 C CA . GLU C 1 24 ? -12.90500 236.05000 18.52600 1.000 64.09000 24 GLU C CA 1
ATOM 5622 C C . GLU C 1 24 ? -11.91800 235.65800 19.63600 1.000 70.03000 24 GLU C C 1
ATOM 5623 O O . GLU C 1 24 ? -10.71900 235.50400 19.39800 1.000 74.91000 24 GLU C O 1
ATOM 5629 N N . LEU C 1 25 ? -12.43700 235.53500 20.85600 1.000 71.87000 25 LEU C N 1
ATOM 5630 C CA . LEU C 1 25 ? -11.70200 234.95500 21.97400 1.000 71.16000 25 LEU C CA 1
ATOM 5631 C C . LEU C 1 25 ? -12.02000 233.47500 22.00000 1.000 70.02000 25 LEU C C 1
ATOM 5632 O O . LEU C 1 25 ? -11.33600 232.68500 22.65000 1.000 69.95000 25 LEU C O 1
ATOM 5637 N N . ILE C 1 26 ? -13.09700 233.12400 21.30400 1.000 70.94000 26 ILE C N 1
ATOM 5638 C CA . ILE C 1 26 ? -13.44900 231.73900 21.05400 1.000 65.89000 26 ILE C CA 1
ATOM 5639 C C . ILE C 1 26 ? -12.26100 231.07100 20.37000 1.000 69.56000 26 ILE C C 1
ATOM 5640 O O . ILE C 1 26 ? -11.75500 231.56500 19.36000 1.000 69.11000 26 ILE C O 1
ATOM 5645 N N . ARG C 1 27 ? -11.78500 229.97200 20.94700 1.000 76.74000 27 ARG C N 1
ATOM 5646 C CA . ARG C 1 27 ? -10.55800 229.34200 20.46600 1.000 77.70000 27 ARG C CA 1
ATOM 5647 C C . ARG C 1 27 ? -10.48100 227.83700 20.71000 1.000 74.57000 27 ARG C C 1
ATOM 5648 O O . ARG C 1 27 ? -10.54100 227.36700 21.85000 1.000 68.34000 27 ARG C O 1
ATOM 5656 N N . GLY C 1 28 ? -10.34000 227.09400 19.61800 1.000 71.95000 28 GLY C N 1
ATOM 5657 C CA . GLY C 1 28 ? -9.97200 225.69600 19.68300 1.000 71.68000 28 GLY C CA 1
ATOM 5658 C C . GLY C 1 28 ? -8.46900 225.57800 19.50300 1.000 74.40000 28 GLY C C 1
ATOM 5659 O O . GLY C 1 28 ? -7.98600 224.76800 18.71000 1.000 72.55000 28 GLY C O 1
ATOM 5660 N N . ASN C 1 29 ? -7.73100 226.41600 20.22800 1.000 77.57000 29 ASN C N 1
ATOM 5661 C CA . ASN C 1 29 ? -6.27000 226.38000 20.22000 1.000 72.49000 29 ASN C CA 1
ATOM 5662 C C . ASN C 1 29 ? -5.73300 225.49800 21.34000 1.000 70.48000 29 ASN C C 1
ATOM 5663 O O . ASN C 1 29 ? -6.45600 225.16300 22.28100 1.000 69.88000 29 ASN C O 1
ATOM 5668 N N . CYS C 1 32 ? -2.55300 221.89500 17.08500 1.000 80.07000 32 CYS C N 1
ATOM 5669 C CA . CYS C 1 32 ? -2.91200 222.85800 16.04800 1.000 79.68000 32 CYS C CA 1
ATOM 5670 C C . CYS C 1 32 ? -1.99900 224.08100 16.05700 1.000 75.51000 32 CYS C C 1
ATOM 5671 O O . CYS C 1 32 ? -1.87300 224.77200 17.06800 1.000 76.91000 32 CYS C O 1
ATOM 5674 N N . ILE C 1 33 ? -1.37700 224.35100 14.91500 1.000 71.84000 33 ILE C N 1
ATOM 5675 C CA . ILE C 1 33 ? -0.60700 225.57600 14.74000 1.000 71.51000 33 ILE C CA 1
ATOM 5676 C C . ILE C 1 33 ? -1.56400 226.68000 14.29100 1.000 69.64000 33 ILE C C 1
ATOM 5677 O O . ILE C 1 33 ? -2.49500 226.43900 13.51800 1.000 66.37000 33 ILE C O 1
ATOM 5682 N N . SER C 1 34 ? -1.34500 227.88900 14.79200 1.000 66.65000 34 SER C N 1
ATOM 5683 C CA . SER C 1 34 ? -2.29000 228.97500 14.57900 1.000 58.93000 34 SER C CA 1
ATOM 5684 C C . SER C 1 34 ? -1.86100 229.97300 13.50800 1.000 61.93000 34 SER C C 1
ATOM 5685 O O . SER C 1 34 ? -0.70200 230.37700 13.43200 1.000 67.86000 34 SER C O 1
ATOM 5688 N N . LEU C 1 35 ? -2.82400 230.35000 12.67500 1.000 57.74000 35 LEU C N 1
ATOM 5689 C CA . LEU C 1 35 ? -2.65800 231.41300 11.70100 1.000 52.56000 35 LEU C CA 1
ATOM 5690 C C . LEU C 1 35 ? -3.71100 232.48000 11.97500 1.000 54.15000 35 LEU C C 1
ATOM 5691 O O . LEU C 1 35 ? -4.19600 233.13700 11.05300 1.000 57.69000 35 LEU C O 1
ATOM 5696 N N . ALA C 1 36 ? -4.06000 232.63800 13.25200 1.000 56.05000 36 ALA C N 1
ATOM 5697 C CA . ALA C 1 36 ? -5.24200 233.40300 13.66500 1.000 49.50000 36 ALA C CA 1
ATOM 5698 C C . ALA C 1 36 ? -4.93200 234.83400 14.11900 1.000 48.73000 36 ALA C C 1
ATOM 5699 O O . ALA C 1 36 ? -4.96400 235.76300 13.31500 1.000 52.93000 36 ALA C O 1
ATOM 5701 N N . GLN C 1 37 ? -4.68000 235.01600 15.41400 1.000 54.03000 37 GLN C N 1
ATOM 5702 C CA . GLN C 1 37 ? -4.39600 236.34900 15.95000 1.000 56.85000 37 GLN C CA 1
ATOM 5703 C C . GLN C 1 37 ? -3.23100 236.96100 15.17200 1.000 54.47000 37 GLN C C 1
ATOM 5704 O O . GLN C 1 37 ? -2.27400 236.26800 14.82600 1.000 53.92000 37 GLN C O 1
ATOM 5710 N N . GLY C 1 38 ? -3.33000 238.24900 14.86900 1.000 47.61000 38 GLY C N 1
ATOM 5711 C CA . GLY C 1 38 ? -2.32700 238.89200 14.05100 1.000 50.41000 38 GLY C CA 1
ATOM 5712 C C . GLY C 1 38 ? -1.33600 239.72100 14.83600 1.000 53.63000 38 GLY C C 1
ATOM 5713 O O . GLY C 1 38 ? -1.53900 240.90800 15.08200 1.000 54.28000 38 GLY C O 1
ATOM 5714 N N . VAL C 1 39 ? -0.24400 239.07100 15.21000 1.000 53.54000 39 VAL C N 1
ATOM 5715 C CA . VAL C 1 39 ? 0.87200 239.69800 15.89800 1.000 49.45000 39 VAL C CA 1
ATOM 5716 C C . VAL C 1 39 ? 2.16400 239.30000 15.19600 1.000 52.96000 39 VAL C C 1
ATOM 5717 O O . VAL C 1 39 ? 2.14200 238.58000 14.20200 1.000 53.57000 39 VAL C O 1
ATOM 5721 N N . VAL C 1 40 ? 3.29300 239.76000 15.71000 1.000 50.03000 40 VAL C N 1
ATOM 5722 C CA . VAL C 1 40 ? 4.57400 239.32300 15.17300 1.000 48.37000 40 VAL C CA 1
ATOM 5723 C C . VAL C 1 40 ? 5.22700 238.30900 16.09700 1.000 48.78000 40 VAL C C 1
ATOM 5724 O O . VAL C 1 40 ? 4.83300 238.15700 17.25300 1.000 53.66000 40 VAL C O 1
ATOM 5728 N N . TYR C 1 41 ? 6.19600 237.57600 15.56600 1.000 49.99000 41 TYR C N 1
ATOM 5729 C CA . TYR C 1 41 ? 6.88300 236.55100 16.33800 1.000 48.01000 41 TYR C CA 1
ATOM 5730 C C . TYR C 1 41 ? 8.08400 237.11400 17.10500 1.000 46.44000 41 TYR C C 1
ATOM 5731 O O . TYR C 1 41 ? 8.61700 236.44000 17.98600 1.000 45.14000 41 TYR C O 1
ATOM 5740 N N . TRP C 1 42 ? 8.51800 238.33100 16.77600 1.000 44.12000 42 TRP C N 1
ATOM 5741 C CA . TRP C 1 42 ? 9.73200 238.87200 17.40500 1.000 45.76000 42 TRP C CA 1
ATOM 5742 C C . TRP C 1 42 ? 9.49100 239.64400 18.71600 1.000 46.85000 42 TRP C C 1
ATOM 5743 O O . TRP C 1 42 ? 8.47800 240.33000 18.88000 1.000 39.49000 42 TRP C O 1
ATOM 5754 N N . GLN C 1 43 ? 10.46000 239.55300 19.62800 1.000 38.05000 43 GLN C N 1
ATOM 5755 C CA . GLN C 1 43 ? 10.37800 240.25100 20.90400 1.000 35.60000 43 GLN C CA 1
ATOM 5756 C C . GLN C 1 43 ? 10.71500 241.72600 20.70300 1.000 29.65000 43 GLN C C 1
ATOM 5757 O O . GLN C 1 43 ? 11.21100 242.10300 19.64500 1.000 32.49000 43 GLN C O 1
ATOM 5763 N N . PRO C 1 44 ? 10.41200 242.57900 21.70200 1.000 32.53000 44 PRO C N 1
ATOM 5764 C CA . PRO C 1 44 ? 10.81600 243.98700 21.59400 1.000 30.20000 44 PRO C CA 1
ATOM 5765 C C . PRO C 1 44 ? 12.34700 244.10000 21.64200 1.000 32.15000 44 PRO C C 1
ATOM 5766 O O . PRO C 1 44 ? 12.99300 243.12600 22.00000 1.000 31.18000 44 PRO C O 1
ATOM 5770 N N . PRO C 1 45 ? 12.91300 245.26000 21.28800 1.000 28.44000 45 PRO C N 1
ATOM 5771 C CA . PRO C 1 45 ? 14.38000 245.31600 21.25900 1.000 36.04000 45 PRO C CA 1
ATOM 5772 C C . PRO C 1 45 ? 14.99700 244.97200 22.62100 1.000 35.41000 45 PRO C C 1
ATOM 5773 O O . PRO C 1 45 ? 14.57800 245.50900 23.64800 1.000 32.26000 45 PRO C O 1
ATOM 5777 N N . ALA C 1 46 ? 15.95900 244.05400 22.62000 1.000 39.35000 46 ALA C N 1
ATOM 5778 C CA . ALA C 1 46 ? 16.61600 243.60600 23.85000 1.000 35.89000 46 ALA C CA 1
ATOM 5779 C C . ALA C 1 46 ? 17.32000 244.75000 24.57000 1.000 36.41000 46 ALA C C 1
ATOM 5780 O O . ALA C 1 46 ? 17.38500 244.78400 25.80200 1.000 39.18000 46 ALA C O 1
ATOM 5782 N N . GLN C 1 47 ? 17.85200 245.68400 23.79700 1.000 41.80000 47 GLN C N 1
ATOM 5783 C CA . GLN C 1 47 ? 18.61400 246.77500 24.37900 1.000 40.81000 47 GLN C CA 1
ATOM 5784 C C . GLN C 1 47 ? 17.64600 247.72500 25.09900 1.000 43.16000 47 GLN C C 1
ATOM 5785 O O . GLN C 1 47 ? 17.98400 248.31800 26.12100 1.000 40.93000 47 GLN C O 1
ATOM 5791 N N . ALA C 1 48 ? 16.42400 247.83500 24.58200 1.000 41.57000 48 ALA C N 1
ATOM 5792 C CA . ALA C 1 48 ? 15.39900 248.66800 25.21500 1.000 33.76000 48 ALA C CA 1
ATOM 5793 C C . ALA C 1 48 ? 14.81100 248.00300 26.46400 1.000 36.57000 48 ALA C C 1
ATOM 5794 O O . ALA C 1 48 ? 14.58000 248.66300 27.47900 1.000 39.71000 48 ALA C O 1
ATOM 5796 N N . LEU C 1 49 ? 14.57100 246.69900 26.38800 1.000 33.95000 49 LEU C N 1
ATOM 5797 C CA . LEU C 1 49 ? 14.12300 245.93700 27.55000 1.000 34.83000 49 LEU C CA 1
ATOM 5798 C C . LEU C 1 49 ? 15.16700 245.91200 28.65300 1.000 36.78000 49 LEU C C 1
ATOM 5799 O O . LEU C 1 49 ? 14.81800 245.86900 29.83000 1.000 34.18000 49 LEU C O 1
ATOM 5804 N N . GLU C 1 50 ? 16.44400 245.93000 28.27700 1.000 38.03000 50 GLU C N 1
ATOM 5805 C CA . GLU C 1 50 ? 17.50100 245.90700 29.27900 1.000 41.22000 50 GLU C CA 1
ATOM 5806 C C . GLU C 1 50 ? 17.45000 247.20400 30.09200 1.000 33.33000 50 GLU C C 1
ATOM 5807 O O . GLU C 1 50 ? 17.66200 247.18000 31.29900 1.000 34.57000 50 GLU C O 1
ATOM 5813 N N . LYS C 1 51 ? 17.17400 248.33400 29.44100 1.000 37.48000 51 LYS C N 1
ATOM 5814 C CA . LYS C 1 51 ? 17.05800 249.58800 30.18200 1.000 36.18000 51 LYS C CA 1
ATOM 5815 C C . LYS C 1 51 ? 15.86900 249.55800 31.12700 1.000 40.66000 51 LYS C C 1
ATOM 5816 O O . LYS C 1 51 ? 15.97100 250.02100 32.26300 1.000 44.60000 51 LYS C O 1
ATOM 5822 N N . VAL C 1 52 ? 14.75500 248.99200 30.66100 1.000 38.54000 52 VAL C N 1
ATOM 5823 C CA . VAL C 1 52 ? 13.55800 248.84700 31.48000 1.000 35.68000 52 VAL C CA 1
ATOM 5824 C C . VAL C 1 52 ? 13.86200 248.01200 32.71300 1.000 35.87000 52 VAL C C 1
ATOM 5825 O O . VAL C 1 52 ? 13.37200 248.29400 33.81100 1.000 35.25000 52 VAL C O 1
ATOM 5829 N N . LYS C 1 53 ? 14.67600 246.97700 32.52600 1.000 36.55000 53 LYS C N 1
ATOM 5830 C CA . LYS C 1 53 ? 15.04800 246.10500 33.63500 1.000 37.94000 53 LYS C CA 1
ATOM 5831 C C . LYS C 1 53 ? 15.71100 246.92100 34.75000 1.000 31.32000 53 LYS C C 1
ATOM 5832 O O . LYS C 1 53 ? 15.52800 246.64100 35.93200 1.000 34.26000 53 LYS C O 1
ATOM 5838 N N . GLU C 1 54 ? 16.45600 247.94700 34.35500 1.000 41.53000 54 GLU C N 1
ATOM 5839 C CA . GLU C 1 54 ? 17.21900 248.77000 35.28700 1.000 39.56000 54 GLU C CA 1
ATOM 5840 C C . GLU C 1 54 ? 16.42600 249.89900 35.96500 1.000 43.30000 54 GLU C C 1
ATOM 5841 O O . GLU C 1 54 ? 16.80900 250.36600 37.03800 1.000 42.89000 54 GLU C O 1
ATOM 5847 N N . ILE C 1 55 ? 15.27700 250.27600 35.41000 1.000 35.35000 55 ILE C N 1
ATOM 5848 C CA . ILE C 1 55 ? 14.58800 251.47100 35.90900 1.000 38.92000 55 ILE C CA 1
ATOM 5849 C C . ILE C 1 55 ? 13.36300 251.12400 36.72700 1.000 37.97000 55 ILE C C 1
ATOM 5850 O O . ILE C 1 55 ? 12.62000 252.00300 37.16300 1.000 39.07000 55 ILE C O 1
ATOM 5855 N N . ILE C 1 56 ? 13.18000 249.83500 36.95700 1.000 32.99000 56 ILE C N 1
ATOM 5856 C CA . ILE C 1 56 ? 12.05000 249.32300 37.71800 1.000 36.52000 56 ILE C CA 1
ATOM 5857 C C . ILE C 1 56 ? 11.97900 249.94000 39.12400 1.000 40.15000 56 ILE C C 1
ATOM 5858 O O . ILE C 1 56 ? 10.92000 249.96300 39.75600 1.000 34.55000 56 ILE C O 1
ATOM 5863 N N . TRP C 1 57 ? 13.11800 250.44000 39.59800 1.000 38.47000 57 TRP C N 1
ATOM 5864 C CA . TRP C 1 57 ? 13.26300 250.94600 40.96000 1.000 38.97000 57 TRP C CA 1
ATOM 5865 C C . TRP C 1 57 ? 13.01400 252.44200 41.05800 1.000 39.38000 57 TRP C C 1
ATOM 5866 O O . TRP C 1 57 ? 12.91600 252.98400 42.15500 1.000 40.78000 57 TRP C O 1
ATOM 5877 N N . GLU C 1 58 ? 12.96600 253.11500 39.91300 1.000 39.32000 58 GLU C N 1
ATOM 5878 C CA . GLU C 1 58 ? 12.72800 254.54600 39.90200 1.000 35.30000 58 GLU C CA 1
ATOM 5879 C C . GLU C 1 58 ? 11.35100 254.83200 40.47800 1.000 40.22000 58 GLU C C 1
ATOM 5880 O O . GLU C 1 58 ? 10.36900 254.18100 40.10600 1.000 38.78000 58 GLU C O 1
ATOM 5886 N N . PRO C 1 59 ? 11.27900 255.78500 41.41400 1.000 38.71000 59 PRO C N 1
ATOM 5887 C CA . PRO C 1 59 ? 9.99400 256.07300 42.04900 1.000 35.66000 59 PRO C CA 1
ATOM 5888 C C . PRO C 1 59 ? 9.02100 256.63500 41.02900 1.000 36.60000 59 PRO C C 1
ATOM 5889 O O . PRO C 1 59 ? 7.82600 256.39400 41.14600 1.000 35.88000 59 PRO C O 1
ATOM 5893 N N . SER C 1 60 ? 9.54700 257.35700 40.03900 1.000 36.01000 60 SER C N 1
ATOM 5894 C CA . SER C 1 60 ? 8.73700 257.95800 38.97700 1.000 39.24000 60 SER C CA 1
ATOM 5895 C C . SER C 1 60 ? 7.97500 256.91400 38.15700 1.000 40.57000 60 SER C C 1
ATOM 5896 O O . SER C 1 60 ? 6.92500 257.21000 37.60000 1.000 41.73000 60 SER C O 1
ATOM 5899 N N . VAL C 1 61 ? 8.52600 255.70700 38.07700 1.000 36.18000 61 VAL C N 1
ATOM 5900 C CA . VAL C 1 61 ? 7.90800 254.59400 37.35900 1.000 39.36000 61 VAL C CA 1
ATOM 5901 C C . VAL C 1 61 ? 6.66000 254.08800 38.08700 1.000 38.15000 61 VAL C C 1
ATOM 5902 O O . VAL C 1 61 ? 5.71000 253.61400 37.46000 1.000 39.93000 61 VAL C O 1
ATOM 5906 N N . SER C 1 62 ? 6.63400 254.23300 39.40700 1.000 40.57000 62 SER C N 1
ATOM 5907 C CA . SER C 1 62 ? 5.50300 253.73000 40.19100 1.000 41.07000 62 SER C CA 1
ATOM 5908 C C . SER C 1 62 ? 4.46700 254.81200 40.48900 1.000 36.82000 62 SER C C 1
ATOM 5909 O O . SER C 1 62 ? 3.42300 254.53600 41.08100 1.000 38.35000 62 SER C O 1
ATOM 5912 N N . ARG C 1 63 ? 4.78300 256.04600 40.12300 1.000 39.89000 63 ARG C N 1
ATOM 5913 C CA . ARG C 1 63 ? 3.83600 257.14800 40.27200 1.000 39.31000 63 ARG C CA 1
ATOM 5914 C C . ARG C 1 63 ? 2.98000 257.36800 39.02000 1.000 41.08000 63 ARG C C 1
ATOM 5915 O O . ARG C 1 63 ? 3.40000 257.04700 37.90600 1.000 36.57000 63 ARG C O 1
ATOM 5923 N N . TYR C 1 64 ? 1.80200 257.96300 39.21200 1.000 39.49000 64 TYR C N 1
ATOM 5924 C CA . TYR C 1 64 ? 0.95700 258.39500 38.10200 1.000 40.32000 64 TYR C CA 1
ATOM 5925 C C . TYR C 1 64 ? 1.72900 259.35300 37.21900 1.000 38.83000 64 TYR C C 1
ATOM 5926 O O . TYR C 1 64 ? 2.44400 260.22600 37.71200 1.000 41.33000 64 TYR C O 1
ATOM 5935 N N . GLY C 1 65 ? 1.55700 259.21800 35.91500 1.000 31.97000 65 GLY C N 1
ATOM 5936 C CA . GLY C 1 65 ? 2.14600 260.14900 34.97900 1.000 41.15000 65 GLY C CA 1
ATOM 5937 C C . GLY C 1 65 ? 1.07800 261.06600 34.42100 1.000 41.29000 65 GLY C C 1
ATOM 5938 O O . GLY C 1 65 ? -0.11700 260.85400 34.64900 1.000 37.12000 65 GLY C O 1
ATOM 5939 N N . ALA C 1 66 ? 1.51200 262.09000 33.70000 1.000 33.46000 66 ALA C N 1
ATOM 5940 C CA . ALA C 1 66 ? 0.59200 262.96000 32.97500 1.000 45.00000 66 ALA C CA 1
ATOM 5941 C C . ALA C 1 66 ? -0.33900 262.13100 32.08300 1.000 45.06000 66 ALA C C 1
ATOM 5942 O O . ALA C 1 66 ? 0.08500 261.15000 31.46200 1.000 41.30000 66 ALA C O 1
ATOM 5944 N N . ASP C 1 67 ? -1.61400 262.51000 32.06200 1.000 45.66000 67 ASP C N 1
ATOM 5945 C CA . ASP C 1 67 ? -2.63500 261.80700 31.28200 1.000 45.36000 67 ASP C CA 1
ATOM 5946 C C . ASP C 1 67 ? -2.31000 261.70100 29.80400 1.000 43.37000 67 ASP C C 1
ATOM 5947 O O . ASP C 1 67 ? -2.55500 260.67300 29.16900 1.000 44.04000 67 ASP C O 1
ATOM 5952 N N . GLU C 1 68 ? -1.77100 262.78100 29.25900 1.000 42.57000 68 GLU C N 1
ATOM 5953 C CA . GLU C 1 68 ? -1.41900 262.83400 27.84700 1.000 46.68000 68 GLU C CA 1
ATOM 5954 C C . GLU C 1 68 ? -0.15100 262.04200 27.53400 1.000 44.17000 68 GLU C C 1
ATOM 5955 O O . GLU C 1 68 ? 0.21200 261.89100 26.37100 1.000 42.85000 68 GLU C O 1
ATOM 5961 N N . GLY C 1 69 ? 0.52900 261.56200 28.57700 1.000 44.23000 69 GLY C N 1
ATOM 5962 C CA . GLY C 1 69 ? 1.72200 260.74700 28.41800 1.000 41.58000 69 GLY C CA 1
ATOM 5963 C C . GLY C 1 69 ? 3.01900 261.42600 28.83300 1.000 47.32000 69 GLY C C 1
ATOM 5964 O O . GLY C 1 69 ? 3.07400 262.65200 28.96900 1.000 43.33000 69 GLY C O 1
ATOM 5965 N N . LEU C 1 70 ? 4.05900 260.61100 29.01700 1.000 38.34000 70 LEU C N 1
ATOM 5966 C CA . LEU C 1 70 ? 5.42000 261.06700 29.30800 1.000 43.42000 70 LEU C CA 1
ATOM 5967 C C . LEU C 1 70 ? 5.89200 262.14500 28.35100 1.000 45.09000 70 LEU C C 1
ATOM 5968 O O . LEU C 1 70 ? 5.82300 261.96300 27.13500 1.000 47.30000 70 LEU C O 1
ATOM 5973 N N . PRO C 1 71 ? 6.37100 263.27500 28.89200 1.000 48.87000 71 PRO C N 1
ATOM 5974 C CA . PRO C 1 71 ? 6.86100 264.35800 28.03100 1.000 43.73000 71 PRO C CA 1
ATOM 5975 C C . PRO C 1 71 ? 7.95500 263.88200 27.06700 1.000 44.87000 71 PRO C C 1
ATOM 5976 O O . PRO C 1 71 ? 7.98100 264.31300 25.91300 1.000 50.24000 71 PRO C O 1
ATOM 5980 N N . GLU C 1 72 ? 8.84500 263.01000 27.53100 1.000 48.44000 72 GLU C N 1
ATOM 5981 C CA . GLU C 1 72 ? 9.88100 262.45600 26.65800 1.000 51.20000 72 GLU C CA 1
ATOM 5982 C C . GLU C 1 72 ? 9.31500 261.55800 25.55400 1.000 46.80000 72 GLU C C 1
ATOM 5983 O O . GLU C 1 72 ? 9.82700 261.55000 24.42600 1.000 44.71000 72 GLU C O 1
ATOM 5989 N N . LEU C 1 73 ? 8.27600 260.79300 25.87800 1.000 43.09000 73 LEU C N 1
ATOM 5990 C CA . LEU C 1 73 ? 7.66300 259.91400 24.88200 1.000 48.44000 73 LEU C CA 1
ATOM 5991 C C . LEU C 1 73 ? 6.88600 260.73100 23.85800 1.000 44.37000 73 LEU C C 1
ATOM 5992 O O . LEU C 1 73 ? 6.98400 260.49000 22.65500 1.000 44.69000 73 LEU C O 1
ATOM 5997 N N . ARG C 1 74 ? 6.11200 261.69500 24.34300 1.000 45.27000 74 ARG C N 1
ATOM 5998 C CA . ARG C 1 74 ? 5.37400 262.58600 23.46500 1.000 45.50000 74 ARG C CA 1
ATOM 5999 C C . ARG C 1 74 ? 6.31200 263.35200 22.53300 1.000 45.69000 74 ARG C C 1
ATOM 6000 O O . ARG C 1 74 ? 6.05300 263.47700 21.33600 1.000 48.56000 74 ARG C O 1
ATOM 6008 N N . GLU C 1 75 ? 7.42900 263.82300 23.07700 1.000 49.07000 75 GLU C N 1
ATOM 6009 C CA . GLU C 1 75 ? 8.39100 264.59700 22.29100 1.000 50.32000 75 GLU C CA 1
ATOM 6010 C C . GLU C 1 75 ? 9.04100 263.71800 21.22800 1.000 46.51000 75 GLU C C 1
ATOM 6011 O O . GLU C 1 75 ? 9.19500 264.13100 20.07700 1.000 48.29000 75 GLU C O 1
ATOM 6017 N N . ALA C 1 76 ? 9.40100 262.49600 21.61100 1.000 48.84000 76 ALA C N 1
ATOM 6018 C CA . ALA C 1 76 ? 9.95300 261.53600 20.66500 1.000 41.16000 76 ALA C CA 1
ATOM 6019 C C . ALA C 1 76 ? 8.95700 261.24200 19.55000 1.000 45.05000 76 ALA C C 1
ATOM 6020 O O . ALA C 1 76 ? 9.32600 261.19200 18.37900 1.000 40.37000 76 ALA C O 1
ATOM 6022 N N . LEU C 1 77 ? 7.68500 261.10600 19.91900 1.000 44.03000 77 LEU C N 1
ATOM 6023 C CA . LEU C 1 77 ? 6.62400 260.79700 18.96200 1.000 45.58000 77 LEU C CA 1
ATOM 6024 C C . LEU C 1 77 ? 6.35000 261.96900 18.02600 1.000 47.49000 77 LEU C C 1
ATOM 6025 O O . LEU C 1 77 ? 6.01400 261.77000 16.85900 1.000 51.13000 77 LEU C O 1
ATOM 6030 N N . MET C 1 78 ? 6.49500 263.18700 18.53600 1.000 49.06000 78 MET C N 1
ATOM 6031 C CA . MET C 1 78 ? 6.36600 264.37500 17.70200 1.000 46.71000 78 MET C CA 1
ATOM 6032 C C . MET C 1 78 ? 7.38900 264.35300 16.58000 1.000 52.76000 78 MET C C 1
ATOM 6033 O O . MET C 1 78 ? 7.06300 264.60900 15.42500 1.000 52.71000 78 MET C O 1
ATOM 6038 N N . GLN C 1 79 ? 8.62500 264.01400 16.93100 1.000 52.47000 79 GLN C N 1
ATOM 6039 C CA . GLN C 1 79 ? 9.71200 263.95200 15.96600 1.000 49.18000 79 GLN C CA 1
ATOM 6040 C C . GLN C 1 79 ? 9.45500 262.85600 14.94300 1.000 51.79000 79 GLN C C 1
ATOM 6041 O O . GLN C 1 79 ? 9.69800 263.03800 13.75000 1.000 55.34000 79 GLN C O 1
ATOM 6047 N N . LYS C 1 80 ? 8.96300 261.71600 15.42000 1.000 48.64000 80 LYS C N 1
ATOM 6048 C CA . LYS C 1 80 ? 8.64600 260.59600 14.54500 1.000 52.77000 80 LYS C CA 1
ATOM 6049 C C . LYS C 1 80 ? 7.56600 260.97300 13.53800 1.000 53.75000 80 LYS C C 1
ATOM 6050 O O . LYS C 1 80 ? 7.70500 260.70600 12.34600 1.000 51.55000 80 LYS C O 1
ATOM 6056 N N . LEU C 1 81 ? 6.50400 261.61100 14.02100 1.000 57.13000 81 LEU C N 1
ATOM 6057 C CA . LEU C 1 81 ? 5.39300 262.02300 13.16500 1.000 56.49000 81 LEU C CA 1
ATOM 6058 C C . LEU C 1 81 ? 5.86500 262.98500 12.08000 1.000 57.69000 81 LEU C C 1
ATOM 6059 O O . LEU C 1 81 ? 5.44400 262.89100 10.92500 1.000 62.03000 81 LEU C O 1
ATOM 6064 N N . GLY C 1 82 ? 6.75300 263.89800 12.45500 1.000 54.91000 82 GLY C N 1
ATOM 6065 C CA . GLY C 1 82 ? 7.29600 264.86300 11.51800 1.000 58.36000 82 GLY C CA 1
ATOM 6066 C C . GLY C 1 82 ? 8.21300 264.25200 10.47300 1.000 60.07000 82 GLY C C 1
ATOM 6067 O O . GLY C 1 82 ? 8.05900 264.51200 9.28000 1.000 60.47000 82 GLY C O 1
ATOM 6068 N N . HIS C 1 83 ? 9.16500 263.43500 10.91700 1.000 59.43000 83 HIS C N 1
ATOM 6069 C CA . HIS C 1 83 ? 10.21200 262.93200 10.03100 1.000 59.23000 83 HIS C CA 1
ATOM 6070 C C . HIS C 1 83 ? 9.79500 261.68300 9.25000 1.000 62.89000 83 HIS C C 1
ATOM 6071 O O . HIS C 1 83 ? 10.27000 261.45300 8.13600 1.000 66.07000 83 HIS C O 1
ATOM 6078 N N . GLU C 1 84 ? 8.92200 260.87300 9.83900 1.000 59.75000 84 GLU C N 1
ATOM 6079 C CA . GLU C 1 84 ? 8.46400 259.64500 9.19300 1.000 61.52000 84 GLU C CA 1
ATOM 6080 C C . GLU C 1 84 ? 7.11200 259.79800 8.49600 1.000 62.99000 84 GLU C C 1
ATOM 6081 O O . GLU C 1 84 ? 6.90800 259.27900 7.39900 1.000 66.51000 84 GLU C O 1
ATOM 6087 N N . ASN C 1 85 ? 6.19000 260.50700 9.13600 1.000 63.22000 85 ASN C N 1
ATOM 6088 C CA . ASN C 1 85 ? 4.82300 260.59200 8.64300 1.000 57.05000 85 ASN C CA 1
ATOM 6089 C C . ASN C 1 85 ? 4.51500 261.93900 8.00600 1.000 64.05000 85 ASN C C 1
ATOM 6090 O O . ASN C 1 85 ? 3.42600 262.13900 7.46300 1.000 63.32000 85 ASN C O 1
ATOM 6095 N N . ASN C 1 86 ? 5.47300 262.86000 8.08800 1.000 62.98000 86 ASN C N 1
ATOM 6096 C CA . ASN C 1 86 ? 5.32400 264.19100 7.51000 1.000 61.93000 86 ASN C CA 1
ATOM 6097 C C . ASN C 1 86 ? 4.11100 264.93000 8.09200 1.000 63.59000 86 ASN C C 1
ATOM 6098 O O . ASN C 1 86 ? 3.34400 265.57200 7.37000 1.000 60.92000 86 ASN C O 1
ATOM 6103 N N . LEU C 1 87 ? 3.96200 264.84200 9.41300 1.000 61.89000 87 LEU C N 1
ATOM 6104 C CA . LEU C 1 87 ? 2.91400 265.55200 10.14300 1.000 59.53000 87 LEU C CA 1
ATOM 6105 C C . LEU C 1 87 ? 3.51800 266.67000 10.97900 1.000 60.47000 87 LEU C C 1
ATOM 6106 O O . LEU C 1 87 ? 4.52100 266.46700 11.65800 1.000 63.61000 87 LEU C O 1
ATOM 6111 N N . HIS C 1 88 ? 2.91300 267.85100 10.92700 1.000 56.81000 88 HIS C N 1
ATOM 6112 C CA . HIS C 1 88 ? 3.47300 269.01600 11.59900 1.000 60.28000 88 HIS C CA 1
ATOM 6113 C C . HIS C 1 88 ? 2.41900 269.84200 12.32600 1.000 57.82000 88 HIS C C 1
ATOM 6114 O O . HIS C 1 88 ? 2.74000 270.82900 12.97900 1.000 62.30000 88 HIS C O 1
ATOM 6121 N N . LYS C 1 89 ? 1.15700 269.45300 12.19100 1.000 60.26000 89 LYS C N 1
ATOM 6122 C CA . LYS C 1 89 ? 0.07100 270.16200 12.85600 1.000 60.62000 89 LYS C CA 1
ATOM 6123 C C . LYS C 1 89 ? -0.67000 269.24600 13.82500 1.000 60.72000 89 LYS C C 1
ATOM 6124 O O . LYS C 1 89 ? -1.82100 269.51400 14.17500 1.000 61.49000 89 LYS C O 1
ATOM 6130 N N . SER C 1 90 ? -0.01600 268.17100 14.26100 1.000 58.55000 90 SER C N 1
ATOM 6131 C CA . SER C 1 90 ? -0.67500 267.19300 15.12800 1.000 53.53000 90 SER C CA 1
ATOM 6132 C C . SER C 1 90 ? -0.11300 267.18900 16.54600 1.000 53.35000 90 SER C C 1
ATOM 6133 O O . SER C 1 90 ? 1.09700 267.33300 16.75000 1.000 52.04000 90 SER C O 1
ATOM 6136 N N . SER C 1 91 ? -1.01200 267.02600 17.51500 1.000 47.47000 91 SER C N 1
ATOM 6137 C CA . SER C 1 91 ? -0.65400 266.85300 18.91900 1.000 47.78000 91 SER C CA 1
ATOM 6138 C C . SER C 1 91 ? -0.68100 265.37700 19.29500 1.000 50.78000 91 SER C C 1
ATOM 6139 O O . SER C 1 91 ? -1.28800 264.56200 18.59300 1.000 44.56000 91 SER C O 1
ATOM 6142 N N . VAL C 1 92 ? -0.01100 265.02700 20.39100 1.000 48.58000 92 VAL C N 1
ATOM 6143 C CA . VAL C 1 92 ? 0.11100 263.62400 20.77300 1.000 47.25000 92 VAL C CA 1
ATOM 6144 C C . VAL C 1 92 ? -0.48200 263.28300 22.13600 1.000 45.65000 92 VAL C C 1
ATOM 6145 O O . VAL C 1 92 ? -0.26100 263.99400 23.11700 1.000 43.38000 92 VAL C O 1
ATOM 6149 N N . MET C 1 93 ? -1.20900 262.17000 22.19500 1.000 43.25000 93 MET C N 1
ATOM 6150 C CA . MET C 1 93 ? -1.65500 261.60800 23.46200 1.000 40.79000 93 MET C CA 1
ATOM 6151 C C . MET C 1 93 ? -1.31500 260.12800 23.53700 1.000 48.35000 93 MET C C 1
ATOM 6152 O O . MET C 1 93 ? -1.77000 259.33900 22.70200 1.000 41.32000 93 MET C O 1
ATOM 6157 N N . VAL C 1 94 ? -0.51000 259.75100 24.52600 1.000 40.76000 94 VAL C N 1
ATOM 6158 C CA . VAL C 1 94 ? -0.14700 258.35200 24.69900 1.000 40.47000 94 VAL C CA 1
ATOM 6159 C C . VAL C 1 94 ? -1.27400 257.62800 25.40700 1.000 37.64000 94 VAL C C 1
ATOM 6160 O O . VAL C 1 94 ? -1.75900 258.09200 26.44100 1.000 37.68000 94 VAL C O 1
ATOM 6164 N N . THR C 1 95 ? -1.67600 256.48300 24.85700 1.000 32.18000 95 THR C N 1
ATOM 6165 C CA . THR C 1 95 ? -2.78700 255.70800 25.40500 1.000 36.30000 95 THR C CA 1
ATOM 6166 C C . THR C 1 95 ? -2.32400 254.29600 25.71100 1.000 38.05000 95 THR C C 1
ATOM 6167 O O . THR C 1 95 ? -1.31300 253.84900 25.17600 1.000 36.15000 95 THR C O 1
ATOM 6171 N N . ALA C 1 96 ? -3.08800 253.57800 26.52700 1.000 34.89000 96 ALA C N 1
ATOM 6172 C CA . ALA C 1 96 ? -2.75600 252.19800 26.85100 1.000 38.54000 96 ALA C CA 1
ATOM 6173 C C . ALA C 1 96 ? -3.28800 251.23400 25.78900 1.000 39.22000 96 ALA C C 1
ATOM 6174 O O . ALA C 1 96 ? -4.18500 250.41700 26.05600 1.000 36.39000 96 ALA C O 1
ATOM 6176 N N . GLY C 1 97 ? -2.71600 251.33200 24.59100 1.000 38.50000 97 GLY C N 1
ATOM 6177 C CA . GLY C 1 97 ? -3.11200 250.51800 23.45400 1.000 35.00000 97 GLY C CA 1
ATOM 6178 C C . GLY C 1 97 ? -3.90800 251.29900 22.42300 1.000 36.82000 97 GLY C C 1
ATOM 6179 O O . GLY C 1 97 ? -4.61300 252.24800 22.76600 1.000 38.71000 97 GLY C O 1
ATOM 6180 N N . ALA C 1 98 ? -3.85000 250.85100 21.17000 1.000 38.58000 98 ALA C N 1
ATOM 6181 C CA . ALA C 1 98 ? -4.56900 251.51200 20.09000 1.000 36.90000 98 ALA C CA 1
ATOM 6182 C C . ALA C 1 98 ? -6.06900 251.30300 20.21600 1.000 38.84000 98 ALA C C 1
ATOM 6183 O O . ALA C 1 98 ? -6.84600 252.12600 19.73300 1.000 41.79000 98 ALA C O 1
ATOM 6185 N N . ASN C 1 99 ? -6.46900 250.21900 20.87500 1.000 34.19000 99 ASN C N 1
ATOM 6186 C CA . ASN C 1 99 ? -7.88400 249.94600 21.09100 1.000 39.95000 99 ASN C CA 1
ATOM 6187 C C . ASN C 1 99 ? -8.53200 250.93700 22.05500 1.000 43.02000 99 ASN C C 1
ATOM 6188 O O . ASN C 1 99 ? -9.60800 251.46400 21.77800 1.000 41.63000 99 ASN C O 1
ATOM 6193 N N . GLN C 1 100 ? -7.86600 251.22300 23.17100 1.000 38.86000 100 GLN C N 1
ATOM 6194 C CA . GLN C 1 100 ? -8.40200 252.19900 24.11100 1.000 40.34000 100 GLN C CA 1
ATOM 6195 C C . GLN C 1 100 ? -8.34300 253.58000 23.48300 1.000 41.09000 100 GLN C C 1
ATOM 6196 O O . GLN C 1 100 ? -9.19000 254.44300 23.75200 1.000 41.77000 100 GLN C O 1
ATOM 6202 N N . ALA C 1 101 ? -7.34400 253.78600 22.63600 1.000 33.93000 101 ALA C N 1
ATOM 6203 C CA . ALA C 1 101 ? -7.22200 255.04500 21.90900 1.000 39.30000 101 ALA C CA 1
ATOM 6204 C C . ALA C 1 101 ? -8.42000 255.29800 20.99100 1.000 45.00000 101 ALA C C 1
ATOM 6205 O O . ALA C 1 101 ? -8.94400 256.41700 20.92900 1.000 41.38000 101 ALA C O 1
ATOM 6207 N N . PHE C 1 102 ? -8.86600 254.25400 20.29600 1.000 43.76000 102 PHE C N 1
ATOM 6208 C CA . PHE C 1 102 ? -9.97600 254.40100 19.36300 1.000 45.25000 102 PHE C CA 1
ATOM 6209 C C . PHE C 1 102 ? -11.24400 254.72400 20.12800 1.000 43.37000 102 PHE C C 1
ATOM 6210 O O . PHE C 1 102 ? -12.05200 255.53800 19.68500 1.000 47.34000 102 PHE C O 1
ATOM 6218 N N . VAL C 1 103 ? -11.39700 254.09000 21.28400 1.000 41.27000 103 VAL C N 1
ATOM 6219 C CA . VAL C 1 103 ? -12.52200 254.34700 22.17200 1.000 45.86000 103 VAL C CA 1
ATOM 6220 C C . VAL C 1 103 ? -12.52100 255.80800 22.63400 1.000 47.59000 103 VAL C C 1
ATOM 6221 O O . VAL C 1 103 ? -13.57700 256.44700 22.68600 1.000 44.35000 103 VAL C O 1
ATOM 6225 N N . ASN C 1 104 ? -11.34500 256.33400 22.97500 1.000 43.17000 104 ASN C N 1
ATOM 6226 C CA . ASN C 1 104 ? -11.22100 257.76200 23.26000 1.000 44.33000 104 ASN C CA 1
ATOM 6227 C C . ASN C 1 104 ? -11.82500 258.59700 22.13500 1.000 47.31000 104 ASN C C 1
ATOM 6228 O O . ASN C 1 104 ? -12.55200 259.55500 22.38800 1.000 47.51000 104 ASN C O 1
ATOM 6233 N N . VAL C 1 105 ? -11.53300 258.21500 20.89300 1.000 48.06000 105 VAL C N 1
ATOM 6234 C CA . VAL C 1 105 ? -11.98000 258.97900 19.72800 1.000 51.84000 105 VAL C CA 1
ATOM 6235 C C . VAL C 1 105 ? -13.49200 258.83600 19.53800 1.000 47.80000 105 VAL C C 1
ATOM 6236 O O . VAL C 1 105 ? -14.18100 259.81100 19.25500 1.000 48.81000 105 VAL C O 1
ATOM 6240 N N . VAL C 1 106 ? -13.99900 257.61900 19.70900 1.000 45.87000 106 VAL C N 1
ATOM 6241 C CA . VAL C 1 106 ? -15.43000 257.34900 19.57400 1.000 51.56000 106 VAL C CA 1
ATOM 6242 C C . VAL C 1 106 ? -16.25900 258.13200 20.58800 1.000 48.58000 106 VAL C C 1
ATOM 6243 O O . VAL C 1 106 ? -17.28400 258.71700 20.23900 1.000 50.26000 106 VAL C O 1
ATOM 6247 N N . LEU C 1 107 ? -15.82800 258.12400 21.84400 1.000 47.17000 107 LEU C N 1
ATOM 6248 C CA . LEU C 1 107 ? -16.52200 258.85600 22.91000 1.000 46.81000 107 LEU C CA 1
ATOM 6249 C C . LEU C 1 107 ? -16.40100 260.37100 22.75800 1.000 49.46000 107 LEU C C 1
ATOM 6250 O O . LEU C 1 107 ? -17.19300 261.12500 23.30600 1.000 49.77000 107 LEU C O 1
ATOM 6255 N N . THR C 1 108 ? -15.39400 260.80400 22.01000 1.000 50.96000 108 THR C N 1
ATOM 6256 C CA . THR C 1 108 ? -15.11200 262.22000 21.82200 1.000 54.67000 108 THR C CA 1
ATOM 6257 C C . THR C 1 108 ? -15.76600 262.77500 20.55600 1.000 54.39000 108 THR C C 1
ATOM 6258 O O . THR C 1 108 ? -16.17800 263.93400 20.51900 1.000 55.96000 108 THR C O 1
ATOM 6262 N N . LEU C 1 109 ? -15.89200 261.93900 19.53200 1.000 52.26000 109 LEU C N 1
ATOM 6263 C CA . LEU C 1 109 ? -16.39000 262.41100 18.24800 1.000 54.62000 109 LEU C CA 1
ATOM 6264 C C . LEU C 1 109 ? -17.80400 261.89600 17.91300 1.000 57.23000 109 LEU C C 1
ATOM 6265 O O . LEU C 1 109 ? -18.44300 262.39600 16.98800 1.000 58.19000 109 LEU C O 1
ATOM 6270 N N . CYS C 1 110 ? -18.31100 260.93800 18.68500 1.000 56.12000 110 CYS C N 1
ATOM 6271 C CA . CYS C 1 110 ? -19.64100 260.38300 18.41400 1.000 57.99000 110 CYS C CA 1
ATOM 6272 C C . CYS C 1 110 ? -20.61500 260.44500 19.57800 1.000 57.17000 110 CYS C C 1
ATOM 6273 O O . CYS C 1 110 ? -20.26100 260.15200 20.72000 1.000 59.65000 110 CYS C O 1
ATOM 6276 N N . ASP C 1 111 ? -21.85600 260.80500 19.26400 1.000 61.74000 111 ASP C N 1
ATOM 6277 C CA . ASP C 1 111 ? -22.96700 260.66900 20.19900 1.000 61.55000 111 ASP C CA 1
ATOM 6278 C C . ASP C 1 111 ? -23.64600 259.34000 19.92800 1.000 59.33000 111 ASP C C 1
ATOM 6279 O O . ASP C 1 111 ? -23.60200 258.84100 18.80100 1.000 58.60000 111 ASP C O 1
ATOM 6284 N N . ALA C 1 112 ? -24.25600 258.75800 20.95300 1.000 52.49000 112 ALA C N 1
ATOM 6285 C CA . ALA C 1 112 ? -25.13100 257.61300 20.74500 1.000 57.76000 112 ALA C CA 1
ATOM 6286 C C . ALA C 1 112 ? -26.24500 258.01100 19.78200 1.000 59.81000 112 ALA C C 1
ATOM 6287 O O . ALA C 1 112 ? -26.76900 259.12600 19.86000 1.000 58.01000 112 ALA C O 1
ATOM 6289 N N . GLY C 1 113 ? -26.58600 257.11600 18.85800 1.000 54.03000 113 GLY C N 1
ATOM 6290 C CA . GLY C 1 113 ? -27.62300 257.40800 17.88600 1.000 54.07000 113 GLY C CA 1
ATOM 6291 C C . GLY C 1 113 ? -27.10700 258.07600 16.62700 1.000 56.67000 113 GLY C C 1
ATOM 6292 O O . GLY C 1 113 ? -27.83400 258.20800 15.64500 1.000 54.34000 113 GLY C O 1
ATOM 6293 N N . ASP C 1 114 ? -25.84800 258.49900 16.64800 1.000 55.59000 114 ASP C N 1
ATOM 6294 C CA . ASP C 1 114 ? -25.22700 259.02300 15.44200 1.000 54.88000 114 ASP C CA 1
ATOM 6295 C C . ASP C 1 114 ? -24.95000 257.86000 14.51000 1.000 53.13000 114 ASP C C 1
ATOM 6296 O O . ASP C 1 114 ? -24.97800 256.70500 14.92200 1.000 50.25000 114 ASP C O 1
ATOM 6301 N N . SER C 1 115 ? -24.67600 258.17400 13.25300 1.000 56.95000 115 SER C N 1
ATOM 6302 C CA . SER C 1 115 ? -24.31100 257.15500 12.28900 1.000 55.98000 115 SER C CA 1
ATOM 6303 C C . SER C 1 115 ? -22.84500 257.31100 11.92900 1.000 55.45000 115 SER C C 1
ATOM 6304 O O . SER C 1 115 ? -22.30700 258.42000 11.94000 1.000 54.24000 115 SER C O 1
ATOM 6307 N N . VAL C 1 116 ? -22.20100 256.19300 11.61600 1.000 52.49000 116 VAL C N 1
ATOM 6308 C CA . VAL C 1 116 ? -20.79200 256.20200 11.27000 1.000 53.31000 116 VAL C CA 1
ATOM 6309 C C . VAL C 1 116 ? -20.55300 255.33000 10.05000 1.000 52.29000 116 VAL C C 1
ATOM 6310 O O . VAL C 1 116 ? -21.37900 254.48200 9.71100 1.000 52.94000 116 VAL C O 1
ATOM 6314 N N . VAL C 1 117 ? -19.41900 255.53600 9.39300 1.000 50.77000 117 VAL C N 1
ATOM 6315 C CA . VAL C 1 117 ? -19.11800 254.79700 8.18000 1.000 51.75000 117 VAL C CA 1
ATOM 6316 C C . VAL C 1 117 ? -17.85200 253.96200 8.31400 1.000 54.14000 117 VAL C C 1
ATOM 6317 O O . VAL C 1 117 ? -16.79000 254.47000 8.68000 1.000 52.59000 117 VAL C O 1
ATOM 6321 N N . MET C 1 118 ? -17.97200 252.67800 8.00500 1.000 50.29000 118 MET C N 1
ATOM 6322 C CA . MET C 1 118 ? -16.81000 251.81200 7.89000 1.000 45.90000 118 MET C CA 1
ATOM 6323 C C . MET C 1 118 ? -16.78800 251.20300 6.48700 1.000 52.94000 118 MET C C 1
ATOM 6324 O O . MET C 1 118 ? -17.69000 251.45400 5.68200 1.000 51.84000 118 MET C O 1
ATOM 6329 N N . PHE C 1 119 ? -15.73900 250.45200 6.17500 1.000 47.23000 119 PHE C N 1
ATOM 6330 C CA . PHE C 1 119 ? -15.68000 249.74000 4.90300 1.000 51.59000 119 PHE C CA 1
ATOM 6331 C C . PHE C 1 119 ? -15.44500 248.24100 5.12800 1.000 50.90000 119 PHE C C 1
ATOM 6332 O O . PHE C 1 119 ? -14.72000 247.84800 6.04000 1.000 46.72000 119 PHE C O 1
ATOM 6340 N N . ALA C 1 120 ? -16.08400 247.40800 4.31500 1.000 45.19000 120 ALA C N 1
ATOM 6341 C CA . ALA C 1 120 ? -15.92300 245.95600 4.43400 1.000 45.98000 120 ALA C CA 1
ATOM 6342 C C . ALA C 1 120 ? -14.74100 245.46600 3.59700 1.000 43.25000 120 ALA C C 1
ATOM 6343 O O . ALA C 1 120 ? -14.50500 245.97600 2.50300 1.000 45.27000 120 ALA C O 1
ATOM 6345 N N . PRO C 1 121 ? -13.96900 244.49800 4.12100 1.000 39.60000 121 PRO C N 1
ATOM 6346 C CA . PRO C 1 121 ? -14.07100 243.97400 5.48700 1.000 42.58000 121 PRO C CA 1
ATOM 6347 C C . PRO C 1 121 ? -13.50700 244.95500 6.50300 1.000 39.66000 121 PRO C C 1
ATOM 6348 O O . PRO C 1 121 ? -12.49500 245.60000 6.23700 1.000 42.48000 121 PRO C O 1
ATOM 6352 N N . TYR C 1 122 ? -14.17000 245.07400 7.64400 1.000 38.04000 122 TYR C N 1
ATOM 6353 C CA . TYR C 1 122 ? -13.78300 246.05400 8.64700 1.000 42.90000 122 TYR C CA 1
ATOM 6354 C C . TYR C 1 122 ? -13.05900 245.41200 9.83600 1.000 38.28000 122 TYR C C 1
ATOM 6355 O O . TYR C 1 122 ? -13.15900 244.20400 10.06600 1.000 33.86000 122 TYR C O 1
ATOM 6364 N N . TYR C 1 123 ? -12.33300 246.23100 10.59500 1.000 40.99000 123 TYR C N 1
ATOM 6365 C CA . TYR C 1 123 ? -11.64500 245.75500 11.79300 1.000 36.75000 123 TYR C CA 1
ATOM 6366 C C . TYR C 1 123 ? -12.65400 245.47700 12.90100 1.000 38.73000 123 TYR C C 1
ATOM 6367 O O . TYR C 1 123 ? -13.31100 246.39700 13.39000 1.000 41.65000 123 TYR C O 1
ATOM 6376 N N . PHE C 1 124 ? -12.74400 244.20400 13.29400 1.000 32.11000 124 PHE C N 1
ATOM 6377 C CA . PHE C 1 124 ? -13.77000 243.69400 14.19900 1.000 42.10000 124 PHE C CA 1
ATOM 6378 C C . PHE C 1 124 ? -13.93300 244.52100 15.48000 1.000 48.16000 124 PHE C C 1
ATOM 6379 O O . PHE C 1 124 ? -15.05000 244.90600 15.84100 1.000 45.10000 124 PHE C O 1
ATOM 6387 N N . ASN C 1 125 ? -12.83000 244.80100 16.16600 1.000 42.45000 125 ASN C N 1
ATOM 6388 C CA . ASN C 1 125 ? -12.91100 245.53300 17.42500 1.000 39.10000 125 ASN C CA 1
ATOM 6389 C C . ASN C 1 125 ? -13.37000 246.98200 17.25000 1.000 38.05000 125 ASN C C 1
ATOM 6390 O O . ASN C 1 125 ? -13.99800 247.53700 18.14200 1.000 42.62000 125 ASN C O 1
ATOM 6395 N N . ALA C 1 126 ? -13.08600 247.58800 16.10200 1.000 35.57000 126 ALA C N 1
ATOM 6396 C CA . ALA C 1 126 ? -13.57400 248.94400 15.83900 1.000 40.75000 126 ALA C CA 1
ATOM 6397 C C . ALA C 1 126 ? -15.10600 248.96200 15.77400 1.000 41.65000 126 ALA C C 1
ATOM 6398 O O . ALA C 1 126 ? -15.74900 249.89000 16.26600 1.000 42.57000 126 ALA C O 1
ATOM 6400 N N . HIS C 1 127 ? -15.67200 247.92200 15.16900 1.000 40.47000 127 HIS C N 1
ATOM 6401 C CA . HIS C 1 127 ? -17.12100 247.77700 15.01500 1.000 45.40000 127 HIS C CA 1
ATOM 6402 C C . HIS C 1 127 ? -17.81900 247.66200 16.36500 1.000 43.54000 127 HIS C C 1
ATOM 6403 O O . HIS C 1 127 ? -18.81800 248.34300 16.63400 1.000 44.87000 127 HIS C O 1
ATOM 6410 N N . MET C 1 128 ? -17.28700 246.77700 17.19700 1.000 41.97000 128 MET C N 1
ATOM 6411 C CA . MET C 1 128 ? -17.80900 246.54500 18.53200 1.000 42.57000 128 MET C CA 1
ATOM 6412 C C . MET C 1 128 ? -17.68800 247.78500 19.40500 1.000 42.48000 128 MET C C 1
ATOM 6413 O O . MET C 1 128 ? -18.52200 248.01600 20.26200 1.000 39.56000 128 MET C O 1
ATOM 6418 N N . SER C 1 129 ? -16.62200 248.55800 19.22500 1.000 42.51000 129 SER C N 1
ATOM 6419 C CA . SER C 1 129 ? -16.42000 249.73800 20.06100 1.000 43.78000 129 SER C CA 1
ATOM 6420 C C . SER C 1 129 ? -17.49000 250.78100 19.77200 1.000 44.43000 129 SER C C 1
ATOM 6421 O O . SER C 1 129 ? -17.93500 251.48800 20.67400 1.000 46.25000 129 SER C O 1
ATOM 6424 N N . PHE C 1 130 ? -17.88600 250.89100 18.50900 1.000 40.23000 130 PHE C N 1
ATOM 6425 C CA . PHE C 1 130 ? -19.05100 251.69800 18.16400 1.000 43.11000 130 PHE C CA 1
ATOM 6426 C C . PHE C 1 130 ? -20.27600 251.20400 18.91200 1.000 40.82000 130 PHE C C 1
ATOM 6427 O O . PHE C 1 130 ? -20.88000 251.94600 19.68000 1.000 42.71000 130 PHE C O 1
ATOM 6435 N N . GLN C 1 131 ? -20.60500 249.93200 18.71000 1.000 39.52000 131 GLN C N 1
ATOM 6436 C CA . GLN C 1 131 ? -21.79200 249.32800 19.30900 1.000 45.40000 131 GLN C CA 1
ATOM 6437 C C . GLN C 1 131 ? -21.81600 249.50000 20.82000 1.000 49.12000 131 GLN C C 1
ATOM 6438 O O . GLN C 1 131 ? -22.84400 249.83700 21.40800 1.000 46.85000 131 GLN C O 1
ATOM 6444 N N . MET C 1 132 ? -20.65300 249.29200 21.42600 1.000 42.90000 132 MET C N 1
ATOM 6445 C CA . MET C 1 132 ? -20.47400 249.29800 22.87000 1.000 43.80000 132 MET C CA 1
ATOM 6446 C C . MET C 1 132 ? -20.89100 250.61700 23.50700 1.000 38.02000 132 MET C C 1
ATOM 6447 O O . MET C 1 132 ? -21.36800 250.64700 24.63900 1.000 40.15000 132 MET C O 1
ATOM 6452 N N . THR C 1 133 ? -20.72700 251.70700 22.77200 1.000 32.79000 133 THR C N 1
ATOM 6453 C CA . THR C 1 133 ? -21.08200 253.01300 23.30900 1.000 41.93000 133 THR C CA 1
ATOM 6454 C C . THR C 1 133 ? -22.42900 253.50200 22.77300 1.000 48.71000 133 THR C C 1
ATOM 6455 O O . THR C 1 133 ? -22.77400 254.67500 22.92900 1.000 49.25000 133 THR C O 1
ATOM 6459 N N . GLY C 1 134 ? -23.19600 252.59300 22.17500 1.000 48.05000 134 GLY C N 1
ATOM 6460 C CA . GLY C 1 134 ? -24.51700 252.92800 21.67400 1.000 47.47000 134 GLY C CA 1
ATOM 6461 C C . GLY C 1 134 ? -24.49800 253.58700 20.30900 1.000 50.32000 134 GLY C C 1
ATOM 6462 O O . GLY C 1 134 ? -25.48600 254.19500 19.89300 1.000 53.28000 134 GLY C O 1
ATOM 6463 N N . VAL C 1 135 ? -23.37200 253.48400 19.61000 1.000 43.03000 135 VAL C N 1
ATOM 6464 C CA . VAL C 1 135 ? -23.31500 253.92400 18.22700 1.000 45.18000 135 VAL C CA 1
ATOM 6465 C C . VAL C 1 135 ? -23.51400 252.68600 17.36800 1.000 50.76000 135 VAL C C 1
ATOM 6466 O O . VAL C 1 135 ? -22.56400 252.00900 16.97200 1.000 44.35000 135 VAL C O 1
ATOM 6470 N N . THR C 1 136 ? -24.77700 252.41900 17.06900 1.000 47.46000 136 THR C N 1
ATOM 6471 C CA . THR C 1 136 ? -25.18800 251.17400 16.43900 1.000 47.58000 136 THR C CA 1
ATOM 6472 C C . THR C 1 136 ? -25.61700 251.33900 14.99300 1.000 47.93000 136 THR C C 1
ATOM 6473 O O . THR C 1 136 ? -25.80200 250.35500 14.27500 1.000 47.70000 136 THR C O 1
ATOM 6477 N N . ASP C 1 137 ? -25.79300 252.58600 14.57600 1.000 46.32000 137 ASP C N 1
ATOM 6478 C CA . ASP C 1 137 ? -26.13200 252.88200 13.19600 1.000 52.10000 137 ASP C CA 1
ATOM 6479 C C . ASP C 1 137 ? -24.86000 252.91800 12.35700 1.000 49.30000 137 ASP C C 1
ATOM 6480 O O . ASP C 1 137 ? -24.36000 253.98800 12.00900 1.000 51.61000 137 ASP C O 1
ATOM 6485 N N . ILE C 1 138 ? -24.33800 251.74100 12.03400 1.000 49.12000 138 ILE C N 1
ATOM 6486 C CA . ILE C 1 138 ? -23.06300 251.65200 11.33600 1.000 49.33000 138 ILE C CA 1
ATOM 6487 C C . ILE C 1 138 ? -23.25600 251.31000 9.86000 1.000 50.19000 138 ILE C C 1
ATOM 6488 O O . ILE C 1 138 ? -23.68500 250.20700 9.52000 1.000 46.68000 138 ILE C O 1
ATOM 6493 N N . LEU C 1 139 ? -22.95500 252.27000 8.99000 1.000 46.81000 139 LEU C N 1
ATOM 6494 C CA . LEU C 1 139 ? -23.11000 252.08300 7.55300 1.000 50.65000 139 LEU C CA 1
ATOM 6495 C C . LEU C 1 139 ? -21.86000 251.45800 6.96200 1.000 50.90000 139 LEU C C 1
ATOM 6496 O O . LEU C 1 139 ? -20.82200 252.10500 6.87900 1.000 50.70000 139 LEU C O 1
ATOM 6501 N N . VAL C 1 140 ? -21.96800 250.21000 6.52300 1.000 55.74000 140 VAL C N 1
ATOM 6502 C CA . VAL C 1 140 ? -20.81500 249.48600 6.01500 1.000 51.72000 140 VAL C CA 1
ATOM 6503 C C . VAL C 1 140 ? -20.72200 249.54100 4.49500 1.000 56.43000 140 VAL C C 1
ATOM 6504 O O . VAL C 1 140 ? -21.51800 248.91600 3.79900 1.000 54.46000 140 VAL C O 1
ATOM 6508 N N . GLY C 1 141 ? -19.75100 250.29800 3.99000 1.000 54.73000 141 GLY C N 1
ATOM 6509 C CA . GLY C 1 141 ? -19.53300 250.42900 2.56100 1.000 52.94000 141 GLY C CA 1
ATOM 6510 C C . GLY C 1 141 ? -18.64600 249.35800 1.95400 1.000 57.75000 141 GLY C C 1
ATOM 6511 O O . GLY C 1 141 ? -17.86200 248.72200 2.66300 1.000 54.49000 141 GLY C O 1
ATOM 6512 N N . PRO C 1 142 ? -18.74600 249.17300 0.62500 1.000 63.09000 142 PRO C N 1
ATOM 6513 C CA . PRO C 1 142 ? -17.96800 248.20700 -0.15500 1.000 53.63000 142 PRO C CA 1
ATOM 6514 C C . PRO C 1 142 ? -16.60700 248.76700 -0.55000 1.000 56.37000 142 PRO C C 1
ATOM 6515 O O . PRO C 1 142 ? -16.41600 249.98200 -0.53300 1.000 57.38000 142 PRO C O 1
ATOM 6519 N N . GLY C 1 143 ? -15.67200 247.88300 -0.87200 1.000 57.86000 143 GLY C N 1
ATOM 6520 C CA . GLY C 1 143 ? -14.41600 248.27500 -1.48300 1.000 59.50000 143 GLY C CA 1
ATOM 6521 C C . GLY C 1 143 ? -14.44500 247.88200 -2.94900 1.000 62.33000 143 GLY C C 1
ATOM 6522 O O . GLY C 1 143 ? -15.24800 247.03000 -3.33700 1.000 62.02000 143 GLY C O 1
ATOM 6523 N N . ASP C 1 144 ? -13.60000 248.51200 -3.76300 1.000 58.14000 144 ASP C N 1
ATOM 6524 C CA . ASP C 1 144 ? -13.45800 248.14000 -5.16900 1.000 60.22000 144 ASP C CA 1
ATOM 6525 C C . ASP C 1 144 ? -13.30900 246.63100 -5.31300 1.000 63.54000 144 ASP C C 1
ATOM 6526 O O . ASP C 1 144 ? -12.48500 246.02300 -4.63700 1.000 61.08000 144 ASP C O 1
ATOM 6531 N N . PRO C 1 145 ? -14.12800 246.02000 -6.18400 1.000 65.14000 145 PRO C N 1
ATOM 6532 C CA . PRO C 1 145 ? -14.20200 244.55800 -6.32200 1.000 64.64000 145 PRO C CA 1
ATOM 6533 C C . PRO C 1 145 ? -12.86900 243.87100 -6.63000 1.000 60.13000 145 PRO C C 1
ATOM 6534 O O . PRO C 1 145 ? -12.68400 242.72100 -6.23000 1.000 59.55000 145 PRO C O 1
ATOM 6538 N N . LYS C 1 146 ? -11.94900 244.56100 -7.29600 1.000 60.13000 146 LYS C N 1
ATOM 6539 C CA . LYS C 1 146 ? -10.67800 243.93800 -7.66400 1.000 62.33000 146 LYS C CA 1
ATOM 6540 C C . LYS C 1 146 ? -9.56700 244.17300 -6.63900 1.000 63.01000 146 LYS C C 1
ATOM 6541 O O . LYS C 1 146 ? -8.71800 243.30400 -6.44100 1.000 63.11000 146 LYS C O 1
ATOM 6547 N N . THR C 1 147 ? -9.57400 245.33100 -5.98300 1.000 58.63000 147 THR C N 1
ATOM 6548 C CA . THR C 1 147 ? -8.49200 245.66800 -5.06100 1.000 57.29000 147 THR C CA 1
ATOM 6549 C C . THR C 1 147 ? -8.91600 245.73900 -3.59800 1.000 57.42000 147 THR C C 1
ATOM 6550 O O . THR C 1 147 ? -8.06700 245.83700 -2.71500 1.000 58.27000 147 THR C O 1
ATOM 6554 N N . LEU C 1 148 ? -10.22400 245.68900 -3.35500 1.000 54.96000 148 LEU C N 1
ATOM 6555 C CA . LEU C 1 148 ? -10.81800 245.82700 -2.02000 1.000 53.93000 148 LEU C CA 1
ATOM 6556 C C . LEU C 1 148 ? -10.52400 247.16500 -1.33200 1.000 55.14000 148 LEU C C 1
ATOM 6557 O O . LEU C 1 148 ? -10.88100 247.35700 -0.17400 1.000 59.51000 148 LEU C O 1
ATOM 6562 N N . HIS C 1 149 ? -9.90800 248.09400 -2.05200 1.000 57.93000 149 HIS C N 1
ATOM 6563 C CA . HIS C 1 149 ? -9.69700 249.44900 -1.55100 1.000 53.38000 149 HIS C CA 1
ATOM 6564 C C . HIS C 1 149 ? -11.05100 250.13000 -1.42100 1.000 62.14000 149 HIS C C 1
ATOM 6565 O O . HIS C 1 149 ? -11.86700 250.03800 -2.33400 1.000 64.82000 149 HIS C O 1
ATOM 6572 N N . PRO C 1 150 ? -11.29600 250.81600 -0.28800 1.000 62.47000 150 PRO C N 1
ATOM 6573 C CA . PRO C 1 150 ? -12.57300 251.48800 -0.00900 1.000 63.05000 150 PRO C CA 1
ATOM 6574 C C . PRO C 1 150 ? -13.13900 252.29000 -1.18400 1.000 61.28000 150 PRO C C 1
ATOM 6575 O O . PRO C 1 150 ? -12.45100 253.09800 -1.81000 1.000 61.61000 150 PRO C O 1
ATOM 6579 N N . ASP C 1 151 ? -14.41100 252.03700 -1.47200 1.000 61.27000 151 ASP C N 1
ATOM 6580 C CA . ASP C 1 151 ? -15.10800 252.68400 -2.57000 1.000 61.69000 151 ASP C CA 1
ATOM 6581 C C . ASP C 1 151 ? -15.46100 254.13000 -2.23100 1.000 58.90000 151 ASP C C 1
ATOM 6582 O O . ASP C 1 151 ? -16.40600 254.39700 -1.48300 1.000 60.01000 151 ASP C O 1
ATOM 6587 N N . ALA C 1 152 ? -14.71500 255.06100 -2.81700 1.000 53.67000 152 ALA C N 1
ATOM 6588 C CA . ALA C 1 152 ? -14.91500 256.47800 -2.54200 1.000 60.38000 152 ALA C CA 1
ATOM 6589 C C . ALA C 1 152 ? -16.22200 256.98100 -3.14100 1.000 62.05000 152 ALA C C 1
ATOM 6590 O O . ALA C 1 152 ? -16.81600 257.93800 -2.64100 1.000 60.73000 152 ALA C O 1
ATOM 6592 N N . ASP C 1 153 ? -16.66900 256.33100 -4.21100 1.000 62.92000 153 ASP C N 1
ATOM 6593 C CA . ASP C 1 153 ? -17.91900 256.70800 -4.85100 1.000 60.54000 153 ASP C CA 1
ATOM 6594 C C . ASP C 1 153 ? -19.09800 256.40000 -3.93900 1.000 60.63000 153 ASP C C 1
ATOM 6595 O O . ASP C 1 153 ? -19.99100 257.23300 -3.76300 1.000 58.46000 153 ASP C O 1
ATOM 6600 N N . TRP C 1 154 ? -19.08400 255.20800 -3.34500 1.000 60.89000 154 TRP C N 1
ATOM 6601 C CA . TRP C 1 154 ? -20.11700 254.81200 -2.39300 1.000 59.46000 154 TRP C CA 1
ATOM 6602 C C . TRP C 1 154 ? -20.15900 255.78500 -1.22300 1.000 60.93000 154 TRP C C 1
ATOM 6603 O O . TRP C 1 154 ? -21.23300 256.18900 -0.77900 1.000 60.83000 154 TRP C O 1
ATOM 6614 N N . LEU C 1 155 ? -18.98000 256.16200 -0.73600 1.000 61.96000 155 LEU C N 1
ATOM 6615 C CA . LEU C 1 155 ? -18.86400 257.06400 0.41100 1.000 57.82000 155 LEU C CA 1
ATOM 6616 C C . LEU C 1 155 ? -19.45300 258.43500 0.11500 1.000 58.25000 155 LEU C C 1
ATOM 6617 O O . LEU C 1 155 ? -20.20900 258.97600 0.92500 1.000 57.52000 155 LEU C O 1
ATOM 6622 N N . GLU C 1 156 ? -19.10900 258.98700 -1.04500 1.000 57.44000 156 GLU C N 1
ATOM 6623 C CA . GLU C 1 156 ? -19.56000 260.32100 -1.42000 1.000 59.92000 156 GLU C CA 1
ATOM 6624 C C . GLU C 1 156 ? -21.07800 260.45600 -1.45800 1.000 63.67000 156 GLU C C 1
ATOM 6625 O O . GLU C 1 156 ? -21.63700 261.43200 -0.95100 1.000 60.97000 156 GLU C O 1
ATOM 6631 N N . SER C 1 157 ? -21.74100 259.46400 -2.04200 1.000 63.86000 157 SER C N 1
ATOM 6632 C CA . SER C 1 157 ? -23.19300 259.47100 -2.13000 1.000 62.27000 157 SER C CA 1
ATOM 6633 C C . SER C 1 157 ? -23.81800 259.14400 -0.77900 1.000 63.14000 157 SER C C 1
ATOM 6634 O O . SER C 1 157 ? -24.83800 259.72100 -0.39900 1.000 63.29000 157 SER C O 1
ATOM 6637 N N . THR C 1 158 ? -23.19200 258.22300 -0.05000 1.000 62.60000 158 THR C N 1
ATOM 6638 C CA . THR C 1 158 ? -23.70700 257.80100 1.24700 1.000 61.48000 158 THR C CA 1
ATOM 6639 C C . THR C 1 158 ? -23.70600 258.96700 2.21800 1.000 62.92000 158 THR C C 1
ATOM 6640 O O . THR C 1 158 ? -24.67600 259.19000 2.94000 1.000 59.75000 158 THR C O 1
ATOM 6644 N N . LEU C 1 159 ? -22.61500 259.72100 2.22200 1.000 63.30000 159 LEU C N 1
ATOM 6645 C CA . LEU C 1 159 ? -22.50000 260.86500 3.11300 1.000 63.42000 159 LEU C CA 1
ATOM 6646 C C . LEU C 1 159 ? -23.42400 261.99200 2.67400 1.000 64.37000 159 LEU C C 1
ATOM 6647 O O . LEU C 1 159 ? -24.04100 262.65900 3.50300 1.000 66.81000 159 LEU C O 1
ATOM 6652 N N . LYS C 1 160 ? -23.54100 262.18200 1.36600 1.000 64.19000 160 LYS C N 1
ATOM 6653 C CA . LYS C 1 160 ? -24.38000 263.24800 0.83100 1.000 70.21000 160 LYS C CA 1
ATOM 6654 C C . LYS C 1 160 ? -25.87600 262.97500 1.00300 1.000 70.21000 160 LYS C C 1
ATOM 6655 O O . LYS C 1 160 ? -26.65900 263.90600 1.20900 1.000 72.01000 160 LYS C O 1
ATOM 6661 N N . ASN C 1 161 ? -26.27000 261.70700 0.91300 1.000 69.16000 161 ASN C N 1
ATOM 6662 C CA . ASN C 1 161 ? -27.68700 261.35300 0.86900 1.000 65.90000 161 ASN C CA 1
ATOM 6663 C C . ASN C 1 161 ? -28.25200 260.74500 2.14800 1.000 64.66000 161 ASN C C 1
ATOM 6664 O O . ASN C 1 161 ? -29.44700 260.47700 2.22700 1.000 62.37000 161 ASN C O 1
ATOM 6669 N N . THR C 1 162 ? -27.40100 260.51300 3.14200 1.000 68.22000 162 THR C N 1
ATOM 6670 C CA . THR C 1 162 ? -27.86600 260.03700 4.44600 1.000 66.32000 162 THR C CA 1
ATOM 6671 C C . THR C 1 162 ? -28.14900 261.22100 5.36500 1.000 65.55000 162 THR C C 1
ATOM 6672 O O . THR C 1 162 ? -27.30500 262.09900 5.53500 1.000 66.88000 162 THR C O 1
ATOM 6676 N N . VAL C 1 163 ? -29.34500 261.25000 5.94200 1.000 66.45000 163 VAL C N 1
ATOM 6677 C CA . VAL C 1 163 ? -29.75300 262.35700 6.80000 1.000 65.85000 163 VAL C CA 1
ATOM 6678 C C . VAL C 1 163 ? -30.14800 261.88200 8.19500 1.000 62.54000 163 VAL C C 1
ATOM 6679 O O . VAL C 1 163 ? -30.97800 260.98300 8.33300 1.000 65.97000 163 VAL C O 1
ATOM 6683 N N . PRO C 1 164 ? -29.52800 262.46300 9.24000 1.000 61.84000 164 PRO C N 1
ATOM 6684 C CA . PRO C 1 164 ? -28.46200 263.47000 9.15100 1.000 64.22000 164 PRO C CA 1
ATOM 6685 C C . PRO C 1 164 ? -27.09900 262.86300 8.80500 1.000 64.08000 164 PRO C C 1
ATOM 6686 O O . PRO C 1 164 ? -26.90800 261.65100 8.94200 1.000 64.51000 164 PRO C O 1
ATOM 6690 N N . THR C 1 165 ? -26.17300 263.70800 8.35700 1.000 63.98000 165 THR C N 1
ATOM 6691 C CA . THR C 1 165 ? -24.84900 263.26800 7.93700 1.000 64.17000 165 THR C CA 1
ATOM 6692 C C . THR C 1 165 ? -24.13000 262.50000 9.04200 1.000 64.14000 165 THR C C 1
ATOM 6693 O O . THR C 1 165 ? -24.12000 262.92800 10.19600 1.000 64.88000 165 THR C O 1
ATOM 6697 N N . PRO C 1 166 ? -23.55300 261.34100 8.69100 1.000 65.54000 166 PRO C N 1
ATOM 6698 C CA . PRO C 1 166 ? -22.70100 260.56300 9.59900 1.000 59.60000 166 PRO C CA 1
ATOM 6699 C C . PRO C 1 166 ? -21.57400 261.40000 10.21400 1.000 60.10000 166 PRO C C 1
ATOM 6700 O O . PRO C 1 166 ? -21.02700 262.27300 9.52800 1.000 62.07000 166 PRO C O 1
ATOM 6704 N N . LYS C 1 167 ? -21.22900 261.13400 11.47600 1.000 56.29000 167 LYS C N 1
ATOM 6705 C CA . LYS C 1 167 ? -20.26200 261.97200 12.19300 1.000 56.61000 167 LYS C CA 1
ATOM 6706 C C . LYS C 1 167 ? -18.81200 261.63200 11.86800 1.000 56.10000 167 LYS C C 1
ATOM 6707 O O . LYS C 1 167 ? -17.97100 262.52800 11.82400 1.000 57.15000 167 LYS C O 1
ATOM 6713 N N . LEU C 1 168 ? -18.51000 260.35700 11.63100 1.000 56.87000 168 LEU C N 1
ATOM 6714 C CA . LEU C 1 168 ? -17.13600 259.98600 11.29600 1.000 50.93000 168 LEU C CA 1
ATOM 6715 C C . LEU C 1 168 ? -17.04100 258.73700 10.42300 1.000 51.21000 168 LEU C C 1
ATOM 6716 O O . LEU C 1 168 ? -17.90100 257.85300 10.47600 1.000 51.85000 168 LEU C O 1
ATOM 6721 N N . VAL C 1 169 ? -15.95200 258.66900 9.66000 1.000 44.19000 169 VAL C N 1
ATOM 6722 C CA . VAL C 1 169 ? -15.62100 257.52000 8.82200 1.000 49.25000 169 VAL C CA 1
ATOM 6723 C C . VAL C 1 169 ? -14.34300 256.84500 9.32800 1.000 50.12000 169 VAL C C 1
ATOM 6724 O O . VAL C 1 169 ? -13.35500 257.52700 9.60600 1.000 49.11000 169 VAL C O 1
ATOM 6728 N N . THR C 1 170 ? -14.36000 255.51800 9.45200 1.000 44.85000 170 THR C N 1
ATOM 6729 C CA . THR C 1 170 ? -13.18900 254.77900 9.93200 1.000 45.48000 170 THR C CA 1
ATOM 6730 C C . THR C 1 170 ? -12.54000 253.92000 8.84100 1.000 48.08000 170 THR C C 1
ATOM 6731 O O . THR C 1 170 ? -13.21600 253.13500 8.16900 1.000 47.25000 170 THR C O 1
ATOM 6735 N N . VAL C 1 171 ? -11.22500 254.07600 8.67800 1.000 45.67000 171 VAL C N 1
ATOM 6736 C CA . VAL C 1 171 ? -10.43600 253.24000 7.77600 1.000 43.36000 171 VAL C CA 1
ATOM 6737 C C . VAL C 1 171 ? -9.16500 252.75000 8.47400 1.000 46.79000 171 VAL C C 1
ATOM 6738 O O . VAL C 1 171 ? -8.65200 253.39300 9.39200 1.000 43.38000 171 VAL C O 1
ATOM 6742 N N . VAL C 1 172 ? -8.64900 251.62400 8.00900 1.000 40.64000 172 VAL C N 1
ATOM 6743 C CA . VAL C 1 172 ? -7.43500 251.05200 8.56400 1.000 43.12000 172 VAL C CA 1
ATOM 6744 C C . VAL C 1 172 ? -6.38200 250.96900 7.46800 1.000 43.54000 172 VAL C C 1
ATOM 6745 O O . VAL C 1 172 ? -6.59600 250.30700 6.45900 1.000 38.82000 172 VAL C O 1
ATOM 6749 N N . ASN C 1 173 ? -5.25400 251.65600 7.65400 1.000 42.86000 173 ASN C N 1
ATOM 6750 C CA . ASN C 1 173 ? -4.24000 251.75200 6.60200 1.000 40.49000 173 ASN C CA 1
ATOM 6751 C C . ASN C 1 173 ? -2.82600 251.41600 7.06500 1.000 44.79000 173 ASN C C 1
ATOM 6752 O O . ASN C 1 173 ? -2.21500 252.20700 7.78200 1.000 44.69000 173 ASN C O 1
ATOM 6757 N N . PRO C 1 174 ? -2.29300 250.24900 6.64700 1.000 41.99000 174 PRO C N 1
ATOM 6758 C CA . PRO C 1 174 ? -2.90800 249.20400 5.81000 1.000 39.48000 174 PRO C CA 1
ATOM 6759 C C . PRO C 1 174 ? -3.91500 248.33300 6.56000 1.000 41.13000 174 PRO C C 1
ATOM 6760 O O . PRO C 1 174 ? -3.96600 248.36000 7.78700 1.000 38.75000 174 PRO C O 1
ATOM 6764 N N . GLY C 1 175 ? -4.69500 247.55300 5.81500 1.000 46.42000 175 GLY C N 1
ATOM 6765 C CA . GLY C 1 175 ? -5.91000 246.95300 6.33800 1.000 39.27000 175 GLY C CA 1
ATOM 6766 C C . GLY C 1 175 ? -5.83600 245.68300 7.16200 1.000 39.13000 175 GLY C C 1
ATOM 6767 O O . GLY C 1 175 ? -5.08000 244.75700 6.86800 1.000 44.20000 175 GLY C O 1
ATOM 6768 N N . ASN C 1 176 ? -6.67100 245.64800 8.19400 1.000 35.36000 176 ASN C N 1
ATOM 6769 C CA . ASN C 1 176 ? -7.00000 244.44600 8.94500 1.000 39.25000 176 ASN C CA 1
ATOM 6770 C C . ASN C 1 176 ? -8.52100 244.28700 8.82400 1.000 39.93000 176 ASN C C 1
ATOM 6771 O O . ASN C 1 176 ? -9.25900 245.20200 9.20200 1.000 36.50000 176 ASN C O 1
ATOM 6776 N N . PRO C 1 177 ? -9.00400 243.14500 8.29500 1.000 37.99000 177 PRO C N 1
ATOM 6777 C CA . PRO C 1 177 ? -8.31600 241.90600 7.92300 1.000 36.80000 177 PRO C CA 1
ATOM 6778 C C . PRO C 1 177 ? -7.88700 241.79300 6.46400 1.000 36.32000 177 PRO C C 1
ATOM 6779 O O . PRO C 1 177 ? -7.36900 240.73700 6.09500 1.000 35.90000 177 PRO C O 1
ATOM 6783 N N . SER C 1 178 ? -8.10000 242.82400 5.65100 1.000 36.28000 178 SER C N 1
ATOM 6784 C CA . SER C 1 178 ? -7.92000 242.66900 4.20700 1.000 38.83000 178 SER C CA 1
ATOM 6785 C C . SER C 1 178 ? -6.45200 242.49700 3.81500 1.000 43.17000 178 SER C C 1
ATOM 6786 O O . SER C 1 178 ? -6.14000 241.78400 2.85500 1.000 42.11000 178 SER C O 1
ATOM 6789 N N . GLY C 1 179 ? -5.54700 243.14200 4.54700 1.000 36.56000 179 GLY C N 1
ATOM 6790 C CA . GLY C 1 179 ? -4.14300 243.07100 4.18800 1.000 39.48000 179 GLY C CA 1
ATOM 6791 C C . GLY C 1 179 ? -3.84300 243.90900 2.96300 1.000 43.78000 179 GLY C C 1
ATOM 6792 O O . GLY C 1 179 ? -2.86000 243.67700 2.25200 1.000 45.14000 179 GLY C O 1
ATOM 6793 N N . THR C 1 180 ? -4.72400 244.86500 2.69900 1.000 39.72000 180 THR C N 1
ATOM 6794 C CA . THR C 1 180 ? -4.57500 245.77600 1.57400 1.000 43.75000 180 THR C CA 1
ATOM 6795 C C . THR C 1 180 ? -4.29100 247.17300 2.09300 1.000 41.97000 180 THR C C 1
ATOM 6796 O O . THR C 1 180 ? -4.65000 247.51200 3.22000 1.000 43.65000 180 THR C O 1
ATOM 6800 N N . TYR C 1 181 ? -3.63400 247.98900 1.28200 1.000 44.44000 181 TYR C N 1
ATOM 6801 C CA . TYR C 1 181 ? -3.30200 249.32800 1.72700 1.000 46.38000 181 TYR C CA 1
ATOM 6802 C C . TYR C 1 181 ? -4.16400 250.36000 1.00700 1.000 49.84000 181 TYR C C 1
ATOM 6803 O O . TYR C 1 181 ? -4.85100 250.04400 0.03600 1.000 47.05000 181 TYR C O 1
ATOM 6812 N N . ILE C 1 182 ? -4.13400 251.58900 1.50400 1.000 45.17000 182 ILE C N 1
ATOM 6813 C CA . ILE C 1 182 ? -4.84100 252.69400 0.88000 1.000 46.94000 182 ILE C CA 1
ATOM 6814 C C . ILE C 1 182 ? -3.82600 253.64300 0.24200 1.000 50.69000 182 ILE C C 1
ATOM 6815 O O . ILE C 1 182 ? -3.07600 254.31300 0.95000 1.000 49.37000 182 ILE C O 1
ATOM 6820 N N . PRO C 1 183 ? -3.77000 253.67000 -1.10100 1.000 54.17000 183 PRO C N 1
ATOM 6821 C CA . PRO C 1 183 ? -2.87600 254.56300 -1.84800 1.000 53.13000 183 PRO C CA 1
ATOM 6822 C C . PRO C 1 183 ? -3.04600 256.02400 -1.43600 1.000 56.68000 183 PRO C C 1
ATOM 6823 O O . PRO C 1 183 ? -4.14100 256.42400 -1.02800 1.000 55.43000 183 PRO C O 1
ATOM 6827 N N . GLU C 1 184 ? -1.97200 256.79900 -1.52700 1.000 53.49000 184 GLU C N 1
ATOM 6828 C CA . GLU C 1 184 ? -2.00400 258.20000 -1.13000 1.000 53.54000 184 GLU C CA 1
ATOM 6829 C C . GLU C 1 184 ? -3.11200 258.95100 -1.85900 1.000 55.94000 184 GLU C C 1
ATOM 6830 O O . GLU C 1 184 ? -3.78100 259.80000 -1.27300 1.000 56.86000 184 GLU C O 1
ATOM 6836 N N . SER C 1 185 ? -3.30000 258.62700 -3.13900 1.000 60.95000 185 SER C N 1
ATOM 6837 C CA . SER C 1 185 ? -4.31300 259.28000 -3.97100 1.000 56.74000 185 SER C CA 1
ATOM 6838 C C . SER C 1 185 ? -5.73100 259.05900 -3.44500 1.000 51.55000 185 SER C C 1
ATOM 6839 O O . SER C 1 185 ? -6.49200 260.01400 -3.27900 1.000 54.05000 185 SER C O 1
ATOM 6842 N N . LEU C 1 186 ? -6.07600 257.80300 -3.16900 1.000 52.64000 186 LEU C N 1
ATOM 6843 C CA . LEU C 1 186 ? -7.40000 257.46800 -2.64800 1.000 51.24000 186 LEU C CA 1
ATOM 6844 C C . LEU C 1 186 ? -7.63000 258.08800 -1.27100 1.000 53.78000 186 LEU C C 1
ATOM 6845 O O . LEU C 1 186 ? -8.70600 258.61900 -0.99500 1.000 51.07000 186 LEU C O 1
ATOM 6850 N N . LEU C 1 187 ? -6.61400 258.01200 -0.41200 1.000 53.31000 187 LEU C N 1
ATOM 6851 C CA . LEU C 1 187 ? -6.69800 258.54100 0.94800 1.000 52.52000 187 LEU C CA 1
ATOM 6852 C C . LEU C 1 187 ? -7.02300 260.03400 0.95100 1.000 54.70000 187 LEU C C 1
ATOM 6853 O O . LEU C 1 187 ? -7.84000 260.50600 1.74900 1.000 55.23000 187 LEU C O 1
ATOM 6858 N N . LYS C 1 188 ? -6.38500 260.77200 0.04600 1.000 57.46000 188 LYS C N 1
ATOM 6859 C CA . LYS C 1 188 ? -6.63500 262.20400 -0.09000 1.000 57.64000 188 LYS C CA 1
ATOM 6860 C C . LYS C 1 188 ? -8.03100 262.50300 -0.64000 1.000 58.47000 188 LYS C C 1
ATOM 6861 O O . LYS C 1 188 ? -8.60400 263.54800 -0.33300 1.000 59.20000 188 LYS C O 1
ATOM 6867 N N . ARG C 1 189 ? -8.57600 261.60600 -1.46100 1.000 57.10000 189 ARG C N 1
ATOM 6868 C CA . ARG C 1 189 ? -9.92500 261.82500 -1.97900 1.000 59.89000 189 ARG C CA 1
ATOM 6869 C C . ARG C 1 189 ? -10.93100 261.60200 -0.86500 1.000 60.49000 189 ARG C C 1
ATOM 6870 O O . ARG C 1 189 ? -11.84000 262.41100 -0.66400 1.000 64.86000 189 ARG C O 1
ATOM 6878 N N . ILE C 1 190 ? -10.74300 260.51000 -0.13000 1.000 56.48000 190 ILE C N 1
ATOM 6879 C CA . ILE C 1 190 ? -11.59100 260.19200 1.00700 1.000 57.00000 190 ILE C CA 1
ATOM 6880 C C . ILE C 1 190 ? -11.56400 261.33600 2.01300 1.000 56.35000 190 ILE C C 1
ATOM 6881 O O . ILE C 1 190 ? -12.59000 261.68000 2.60000 1.000 58.30000 190 ILE C O 1
ATOM 6886 N N . SER C 1 191 ? -10.38800 261.92800 2.20100 1.000 58.44000 191 SER C N 1
ATOM 6887 C CA . SER C 1 191 ? -10.25500 263.06600 3.10400 1.000 60.03000 191 SER C CA 1
ATOM 6888 C C . SER C 1 191 ? -11.11100 264.23600 2.61800 1.000 60.04000 191 SER C C 1
ATOM 6889 O O . SER C 1 191 ? -11.74200 264.93000 3.41200 1.000 60.75000 191 SER C O 1
ATOM 6892 N N . ASP C 1 192 ? -11.11700 264.45600 1.30900 1.000 62.34000 192 ASP C N 1
ATOM 6893 C CA . ASP C 1 192 ? -11.89500 265.53800 0.72100 1.000 63.13000 192 ASP C CA 1
ATOM 6894 C C . ASP C 1 192 ? -13.39200 265.31200 0.87600 1.000 63.69000 192 ASP C C 1
ATOM 6895 O O . ASP C 1 192 ? -14.13500 266.22700 1.22900 1.000 66.55000 192 ASP C O 1
ATOM 6900 N N . ILE C 1 193 ? -13.82400 264.08200 0.62900 1.000 58.08000 193 ILE C N 1
ATOM 6901 C CA . ILE C 1 193 ? -15.22700 263.72400 0.75900 1.000 57.91000 193 ILE C CA 1
ATOM 6902 C C . ILE C 1 193 ? -15.74300 263.99300 2.16800 1.000 61.54000 193 ILE C C 1
ATOM 6903 O O . ILE C 1 193 ? -16.80000 264.61000 2.34900 1.000 62.94000 193 ILE C O 1
ATOM 6908 N N . CYS C 1 194 ? -14.98000 263.54800 3.16300 1.000 62.83000 194 CYS C N 1
ATOM 6909 C CA . CYS C 1 194 ? -15.31000 263.78200 4.56700 1.000 62.00000 194 CYS C CA 1
ATOM 6910 C C . CYS C 1 194 ? -15.28800 265.27000 4.89000 1.000 60.60000 194 CYS C C 1
ATOM 6911 O O . CYS C 1 194 ? -16.04800 265.75500 5.73000 1.000 65.55000 194 CYS C O 1
ATOM 6914 N N . LYS C 1 195 ? -14.38700 265.97600 4.21800 1.000 60.43000 195 LYS C N 1
ATOM 6915 C CA . LYS C 1 195 ? -14.22700 267.41000 4.37500 1.000 61.87000 195 LYS C CA 1
ATOM 6916 C C . LYS C 1 195 ? -15.40000 268.18200 3.78700 1.000 65.79000 195 LYS C C 1
ATOM 6917 O O . LYS C 1 195 ? -15.88800 269.12500 4.40500 1.000 65.11000 195 LYS C O 1
ATOM 6923 N N . LYS C 1 196 ? -15.85200 267.77500 2.59900 1.000 69.18000 196 LYS C N 1
ATOM 6924 C CA . LYS C 1 196 ? -16.97900 268.44700 1.94800 1.000 66.71000 196 LYS C CA 1
ATOM 6925 C C . LYS C 1 196 ? -18.22000 268.28600 2.80500 1.000 64.70000 196 LYS C C 1
ATOM 6926 O O . LYS C 1 196 ? -18.97200 269.23900 3.02100 1.000 65.02000 196 LYS C O 1
ATOM 6932 N N . ALA C 1 197 ? -18.42100 267.06800 3.29900 1.000 63.89000 197 ALA C N 1
ATOM 6933 C CA . ALA C 1 197 ? -19.58000 266.75300 4.11800 1.000 64.49000 197 ALA C CA 1
ATOM 6934 C C . ALA C 1 197 ? -19.42000 267.28700 5.53000 1.000 65.59000 197 ALA C C 1
ATOM 6935 O O . ALA C 1 197 ? -20.40500 267.50300 6.23200 1.000 70.90000 197 ALA C O 1
ATOM 6937 N N . GLY C 1 198 ? -18.17700 267.52800 5.93500 1.000 67.52000 198 GLY C N 1
ATOM 6938 C CA . GLY C 1 198 ? -17.92600 268.07100 7.25700 1.000 68.91000 198 GLY C CA 1
ATOM 6939 C C . GLY C 1 198 ? -17.97900 267.02700 8.36000 1.000 63.99000 198 GLY C C 1
ATOM 6940 O O . GLY C 1 198 ? -18.47300 267.29500 9.45500 1.000 62.50000 198 GLY C O 1
ATOM 6941 N N . CYS C 1 199 ? -17.50200 265.82200 8.06400 1.000 68.14000 199 CYS C N 1
ATOM 6942 C CA . CYS C 1 199 ? -17.46300 264.76100 9.06500 1.000 65.06000 199 CYS C CA 1
ATOM 6943 C C . CYS C 1 199 ? -16.01500 264.36300 9.33800 1.000 59.29000 199 CYS C C 1
ATOM 6944 O O . CYS C 1 199 ? -15.09500 264.79000 8.63600 1.000 56.85000 199 CYS C O 1
ATOM 6947 N N . TRP C 1 200 ? -15.81800 263.55200 10.36700 1.000 53.09000 200 TRP C N 1
ATOM 6948 C CA . TRP C 1 200 ? -14.48100 263.15400 10.76300 1.000 54.33000 200 TRP C CA 1
ATOM 6949 C C . TRP C 1 200 ? -13.94400 261.97900 9.95300 1.000 55.68000 200 TRP C C 1
ATOM 6950 O O . TRP C 1 200 ? -14.69600 261.10800 9.51300 1.000 51.97000 200 TRP C O 1
ATOM 6961 N N . LEU C 1 201 ? -12.62900 261.97500 9.76400 1.000 53.08000 201 LEU C N 1
ATOM 6962 C CA . LEU C 1 201 ? -11.91800 260.83000 9.20400 1.000 51.33000 201 LEU C CA 1
ATOM 6963 C C . LEU C 1 201 ? -10.93800 260.27500 10.23500 1.000 51.22000 201 LEU C C 1
ATOM 6964 O O . LEU C 1 201 ? -10.05100 260.98900 10.70700 1.000 45.59000 201 LEU C O 1
ATOM 6969 N N . VAL C 1 202 ? -11.11200 259.00900 10.59300 1.000 47.62000 202 VAL C N 1
ATOM 6970 C CA . VAL C 1 202 ? -10.25500 258.37100 11.58500 1.000 48.98000 202 VAL C CA 1
ATOM 6971 C C . VAL C 1 202 ? -9.45300 257.25400 10.94200 1.000 48.20000 202 VAL C C 1
ATOM 6972 O O . VAL C 1 202 ? -10.03200 256.29400 10.43300 1.000 49.43000 202 VAL C O 1
ATOM 6976 N N . ILE C 1 203 ? -8.12800 257.39500 10.93400 1.000 47.96000 203 ILE C N 1
ATOM 6977 C CA . ILE C 1 203 ? -7.25700 256.41800 10.28100 1.000 45.03000 203 ILE C CA 1
ATOM 6978 C C . ILE C 1 203 ? -6.42300 255.63700 11.29400 1.000 45.66000 203 ILE C C 1
ATOM 6979 O O . ILE C 1 203 ? -5.68800 256.22300 12.09100 1.000 47.26000 203 ILE C O 1
ATOM 6984 N N . ASP C 1 204 ? -6.54800 254.31500 11.26100 1.000 48.64000 204 ASP C N 1
ATOM 6985 C CA . ASP C 1 204 ? -5.79500 253.43600 12.14400 1.000 45.95000 204 ASP C CA 1
ATOM 6986 C C . ASP C 1 204 ? -4.52100 252.97900 11.42700 1.000 45.00000 204 ASP C C 1
ATOM 6987 O O . ASP C 1 204 ? -4.58400 252.18400 10.48900 1.000 42.13000 204 ASP C O 1
ATOM 6992 N N . ASN C 1 205 ? -3.36900 253.47800 11.88500 1.000 46.76000 205 ASN C N 1
ATOM 6993 C CA . ASN C 1 205 ? -2.07600 253.18700 11.25300 1.000 39.88000 205 ASN C CA 1
ATOM 6994 C C . ASN C 1 205 ? -1.23800 252.14800 11.98800 1.000 43.81000 205 ASN C C 1
ATOM 6995 O O . ASN C 1 205 ? -0.01400 252.19000 11.92700 1.000 39.01000 205 ASN C O 1
ATOM 7000 N N . THR C 1 206 ? -1.89900 251.21600 12.66200 1.000 42.52000 206 THR C N 1
ATOM 7001 C CA . THR C 1 206 ? -1.22700 250.18700 13.44600 1.000 38.18000 206 THR C CA 1
ATOM 7002 C C . THR C 1 206 ? -0.17700 249.39400 12.66400 1.000 41.56000 206 THR C C 1
ATOM 7003 O O . THR C 1 206 ? 0.85200 248.99900 13.21200 1.000 38.53000 206 THR C O 1
ATOM 7007 N N . TYR C 1 207 ? -0.40900 249.19400 11.37400 1.000 37.76000 207 TYR C N 1
ATOM 7008 C CA . TYR C 1 207 ? 0.50800 248.39000 10.58000 1.000 40.08000 207 TYR C CA 1
ATOM 7009 C C . TYR C 1 207 ? 1.28400 249.25200 9.58400 1.000 37.69000 207 TYR C C 1
ATOM 7010 O O . TYR C 1 207 ? 1.61500 248.79800 8.49400 1.000 39.37000 207 TYR C O 1
ATOM 7019 N N . GLU C 1 208 ? 1.55700 250.50000 9.95900 1.000 36.24000 208 GLU C N 1
ATOM 7020 C CA . GLU C 1 208 ? 2.28500 251.42400 9.08600 1.000 42.39000 208 GLU C CA 1
ATOM 7021 C C . GLU C 1 208 ? 3.68300 250.91300 8.68400 1.000 40.84000 208 GLU C C 1
ATOM 7022 O O . GLU C 1 208 ? 4.17500 251.23500 7.60100 1.000 42.43000 208 GLU C O 1
ATOM 7028 N N . TYR C 1 209 ? 4.33000 250.12100 9.53400 1.000 39.96000 209 TYR C N 1
ATOM 7029 C CA . TYR C 1 209 ? 5.68200 249.65500 9.20000 1.000 44.88000 209 TYR C CA 1
ATOM 7030 C C . TYR C 1 209 ? 5.65200 248.36100 8.39200 1.000 44.44000 209 TYR C C 1
ATOM 7031 O O . TYR C 1 209 ? 6.70300 247.81500 8.03200 1.000 42.33000 209 TYR C O 1
ATOM 7040 N N . PHE C 1 210 ? 4.44600 247.87800 8.10300 1.000 40.96000 210 PHE C N 1
ATOM 7041 C CA . PHE C 1 210 ? 4.26200 246.59900 7.42200 1.000 35.74000 210 PHE C CA 1
ATOM 7042 C C . PHE C 1 210 ? 3.78600 246.79900 5.98100 1.000 45.04000 210 PHE C C 1
ATOM 7043 O O . PHE C 1 210 ? 2.59200 246.68900 5.70900 1.000 42.24000 210 PHE C O 1
ATOM 7051 N N . MET C 1 211 ? 4.70700 247.12300 5.07500 1.000 41.63000 211 MET C N 1
ATOM 7052 C CA . MET C 1 211 ? 4.38500 247.29800 3.65700 1.000 43.74000 211 MET C CA 1
ATOM 7053 C C . MET C 1 211 ? 5.21500 246.35000 2.79300 1.000 46.60000 211 MET C C 1
ATOM 7054 O O . MET C 1 211 ? 6.32400 245.97800 3.17200 1.000 45.41000 211 MET C O 1
ATOM 7059 N N . TYR C 1 212 ? 4.68000 245.93500 1.64800 1.000 45.06000 212 TYR C N 1
ATOM 7060 C CA . TYR C 1 212 ? 5.40500 244.99800 0.78100 1.000 48.45000 212 TYR C CA 1
ATOM 7061 C C . TYR C 1 212 ? 5.43800 245.44500 -0.67900 1.000 53.4800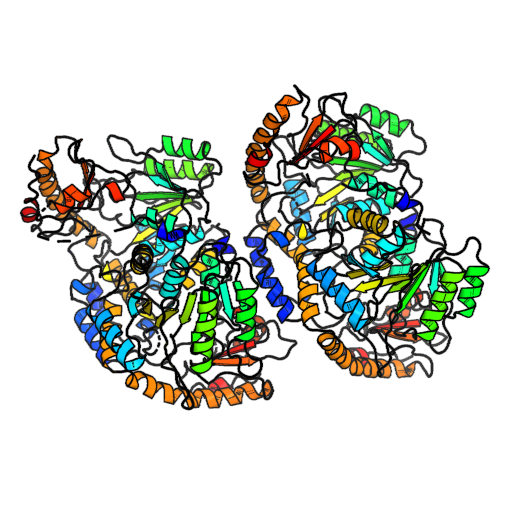0 212 TYR C C 1
ATOM 7062 O O . TYR C 1 212 ? 4.61600 246.26100 -1.10600 1.000 50.74000 212 TYR C O 1
ATOM 7071 N N . ASP C 1 213 ? 6.39900 244.91000 -1.43100 1.000 53.97000 213 ASP C N 1
ATOM 7072 C CA . ASP C 1 213 ? 6.49700 245.16900 -2.86500 1.000 51.55000 213 ASP C CA 1
ATOM 7073 C C . ASP C 1 213 ? 6.60400 246.65700 -3.15900 1.000 54.53000 213 ASP C C 1
ATOM 7074 O O . ASP C 1 213 ? 6.00500 247.15600 -4.10900 1.000 55.90000 213 ASP C O 1
ATOM 7079 N N . ASN C 1 214 ? 7.33900 247.35700 -2.29900 1.000 56.63000 214 ASN C N 1
ATOM 7080 C CA . ASN C 1 214 ? 7.57400 248.79400 -2.42400 1.000 61.36000 214 ASN C CA 1
ATOM 7081 C C . ASN C 1 214 ? 6.29700 249.64700 -2.40900 1.000 62.48000 214 ASN C C 1
ATOM 7082 O O . ASN C 1 214 ? 6.29900 250.79500 -2.86400 1.000 67.08000 214 ASN C O 1
ATOM 7087 N N . ARG C 1 215 ? 5.21200 249.11200 -1.85800 1.000 56.54000 215 ARG C N 1
ATOM 7088 C CA . ARG C 1 215 ? 4.03700 249.93800 -1.64800 1.000 55.80000 215 ARG C CA 1
ATOM 7089 C C . ARG C 1 215 ? 4.32400 250.87800 -0.48800 1.000 60.10000 215 ARG C C 1
ATOM 7090 O O . ARG C 1 215 ? 4.91600 250.47600 0.51100 1.000 59.48000 215 ARG C O 1
ATOM 7098 N N . LYS C 1 216 ? 3.93600 252.13800 -0.63200 1.000 60.58000 216 LYS C N 1
ATOM 7099 C CA . LYS C 1 216 ? 4.28700 253.14700 0.36300 1.000 57.12000 216 LYS C CA 1
ATOM 7100 C C . LYS C 1 216 ? 3.12500 253.60400 1.23800 1.000 54.14000 216 LYS C C 1
ATOM 7101 O O . LYS C 1 216 ? 2.11800 254.10000 0.74300 1.000 52.94000 216 LYS C O 1
ATOM 7107 N N . HIS C 1 217 ? 3.28800 253.44200 2.54700 1.000 51.30000 217 HIS C N 1
ATOM 7108 C CA . HIS C 1 217 ? 2.36100 254.01100 3.51000 1.000 49.40000 217 HIS C CA 1
ATOM 7109 C C . HIS C 1 217 ? 2.60300 255.50800 3.69500 1.000 47.75000 217 HIS C C 1
ATOM 7110 O O . HIS C 1 217 ? 3.73500 255.96600 3.81200 1.000 46.98000 217 HIS C O 1
ATOM 7117 N N . VAL C 1 218 ? 1.52300 256.27000 3.73100 1.000 48.51000 218 VAL C N 1
ATOM 7118 C CA . VAL C 1 218 ? 1.62600 257.70900 3.89400 1.000 48.63000 218 VAL C CA 1
ATOM 7119 C C . VAL C 1 218 ? 0.61000 258.15300 4.93800 1.000 51.11000 218 VAL C C 1
ATOM 7120 O O . VAL C 1 218 ? -0.44500 257.54000 5.08100 1.000 51.81000 218 VAL C O 1
ATOM 7124 N N . CYS C 1 219 ? 0.94100 259.19000 5.69700 1.000 52.81000 219 CYS C N 1
ATOM 7125 C CA . CYS C 1 219 ? -0.00900 259.73400 6.65500 1.000 57.99000 219 CYS C CA 1
ATOM 7126 C C . CYS C 1 219 ? -0.38000 261.15200 6.26200 1.000 54.62000 219 CYS C C 1
ATOM 7127 O O . CYS C 1 219 ? 0.46200 261.91400 5.78800 1.000 57.56000 219 CYS C O 1
ATOM 7130 N N . ILE C 1 220 ? -1.64700 261.50000 6.44900 1.000 51.64000 220 ILE C N 1
ATOM 7131 C CA . ILE C 1 220 ? -2.10400 262.85200 6.16200 1.000 55.46000 220 ILE C CA 1
ATOM 7132 C C . ILE C 1 220 ? -2.83100 263.43500 7.36900 1.000 54.95000 220 ILE C C 1
ATOM 7133 O O . ILE C 1 220 ? -3.35000 262.70000 8.21100 1.000 55.84000 220 ILE C O 1
ATOM 7138 N N . GLU C 1 221 ? -2.88300 264.76000 7.44200 1.000 55.31000 221 GLU C N 1
ATOM 7139 C CA . GLU C 1 221 ? -3.50700 265.42600 8.57500 1.000 53.89000 221 GLU C CA 1
ATOM 7140 C C . GLU C 1 221 ? -4.38200 266.57600 8.12300 1.000 55.81000 221 GLU C C 1
ATOM 7141 O O . GLU C 1 221 ? -4.19200 267.13700 7.04600 1.000 59.88000 221 GLU C O 1
ATOM 7147 N N . ALA C 1 222 ? -5.34100 266.91600 8.97300 1.000 54.67000 222 ALA C N 1
ATOM 7148 C CA . ALA C 1 222 ? -6.28300 267.99400 8.72900 1.000 58.96000 222 ALA C CA 1
ATOM 7149 C C . ALA C 1 222 ? -7.12800 268.13300 9.97800 1.000 57.10000 222 ALA C C 1
ATOM 7150 O O . ALA C 1 222 ? -7.12300 267.24400 10.83300 1.000 57.25000 222 ALA C O 1
ATOM 7152 N N . ASN C 1 223 ? -7.87900 269.22200 10.07500 1.000 56.78000 223 ASN C N 1
ATOM 7153 C CA . ASN C 1 223 ? -8.69600 269.45700 11.25700 1.000 55.13000 223 ASN C CA 1
ATOM 7154 C C . ASN C 1 223 ? -9.89600 268.52500 11.32000 1.000 53.87000 223 ASN C C 1
ATOM 7155 O O . ASN C 1 223 ? -10.66300 268.56500 12.28100 1.000 58.93000 223 ASN C O 1
ATOM 7160 N N . HIS C 1 224 ? -10.05300 267.67400 10.30800 1.000 53.45000 224 HIS C N 1
ATOM 7161 C CA . HIS C 1 224 ? -11.13000 266.69300 10.31300 1.000 53.48000 224 HIS C CA 1
ATOM 7162 C C . HIS C 1 224 ? -10.55500 265.28200 10.31200 1.000 53.16000 224 HIS C C 1
ATOM 7163 O O . HIS C 1 224 ? -11.29000 264.30600 10.15200 1.000 51.46000 224 HIS C O 1
ATOM 7170 N N . ILE C 1 225 ? -9.24100 265.18400 10.51100 1.000 52.39000 225 ILE C N 1
ATOM 7171 C CA . ILE C 1 225 ? -8.56300 263.89100 10.56400 1.000 47.86000 225 ILE C CA 1
ATOM 7172 C C . ILE C 1 225 ? -7.92600 263.62900 11.92700 1.000 48.92000 225 ILE C C 1
ATOM 7173 O O . ILE C 1 225 ? -7.25300 264.48700 12.48600 1.000 48.67000 225 ILE C O 1
ATOM 7178 N N . VAL C 1 226 ? -8.15100 262.42900 12.45000 1.000 46.91000 226 VAL C N 1
ATOM 7179 C CA . VAL C 1 226 ? -7.47000 261.94500 13.64100 1.000 43.78000 226 VAL C CA 1
ATOM 7180 C C . VAL C 1 226 ? -6.74900 260.65000 13.27700 1.000 45.45000 226 VAL C C 1
ATOM 7181 O O . VAL C 1 226 ? -7.35900 259.74100 12.71000 1.000 43.99000 226 VAL C O 1
ATOM 7185 N N . ASN C 1 227 ? -5.45000 260.57700 13.56900 1.000 46.31000 227 ASN C N 1
ATOM 7186 C CA . ASN C 1 227 ? -4.66500 259.36300 13.32000 1.000 43.70000 227 ASN C CA 1
ATOM 7187 C C . ASN C 1 227 ? -4.40900 258.55900 14.58300 1.000 44.13000 227 ASN C C 1
ATOM 7188 O O . ASN C 1 227 ? -4.27300 259.11500 15.67100 1.000 44.31000 227 ASN C O 1
ATOM 7193 N N . ILE C 1 228 ? -4.39200 257.24000 14.43300 1.000 44.64000 228 ILE C N 1
ATOM 7194 C CA . ILE C 1 228 ? -4.12300 256.33200 15.54500 1.000 45.56000 228 ILE C CA 1
ATOM 7195 C C . ILE C 1 228 ? -2.92500 255.44600 15.23700 1.000 44.32000 228 ILE C C 1
ATOM 7196 O O . ILE C 1 228 ? -2.74800 254.99700 14.10000 1.000 42.13000 228 ILE C O 1
ATOM 7201 N N . PHE C 1 229 ? -2.07600 255.24200 16.24000 1.000 41.40000 229 PHE C N 1
ATOM 7202 C CA . PHE C 1 229 ? -0.90200 254.39800 16.08300 1.000 39.27000 229 PHE C CA 1
ATOM 7203 C C . PHE C 1 229 ? -0.79100 253.42000 17.24100 1.000 37.51000 229 PHE C C 1
ATOM 7204 O O . PHE C 1 229 ? -1.40700 253.61000 18.28700 1.000 39.32000 229 PHE C O 1
ATOM 7212 N N . SER C 1 230 ? 0.01300 252.37900 17.05300 1.000 39.20000 230 SER C N 1
ATOM 7213 C CA . SER C 1 230 ? 0.24900 251.39100 18.10100 1.000 39.35000 230 SER C CA 1
ATOM 7214 C C . SER C 1 230 ? 1.69500 250.89000 18.13200 1.000 38.94000 230 SER C C 1
ATOM 7215 O O . SER C 1 230 ? 2.38500 250.86100 17.10600 1.000 35.55000 230 SER C O 1
ATOM 7218 N N . PHE C 1 231 ? 2.14500 250.50200 19.32100 1.000 38.04000 231 PHE C N 1
ATOM 7219 C CA . PHE C 1 231 ? 3.47000 249.92100 19.48700 1.000 39.00000 231 PHE C CA 1
ATOM 7220 C C . PHE C 1 231 ? 3.39500 248.38800 19.46000 1.000 40.80000 231 PHE C C 1
ATOM 7221 O O . PHE C 1 231 ? 4.42000 247.71200 19.36600 1.000 36.37000 231 PHE C O 1
ATOM 7229 N N . SER C 1 232 ? 2.17800 247.84600 19.52800 1.000 36.17000 232 SER C N 1
ATOM 7230 C CA . SER C 1 232 ? 1.98300 246.40500 19.74300 1.000 31.72000 232 SER C CA 1
ATOM 7231 C C . SER C 1 232 ? 2.53200 245.50700 18.63500 1.000 35.54000 232 SER C C 1
ATOM 7232 O O . SER C 1 232 ? 3.27600 244.56100 18.90800 1.000 41.24000 232 SER C O 1
ATOM 7259 N N . ALA C 1 234 ? 4.32600 246.44700 15.58500 1.000 29.95000 234 ALA C N 1
ATOM 7260 C CA . ALA C 1 234 ? 5.65500 246.82000 15.10200 1.000 35.30000 234 ALA C CA 1
ATOM 7261 C C . ALA C 1 234 ? 6.79900 246.37200 16.01900 1.000 40.26000 234 ALA C C 1
ATOM 7262 O O . ALA C 1 234 ? 7.78400 245.79600 15.55300 1.000 40.25000 234 ALA C O 1
ATOM 7264 N N . TYR C 1 235 ? 6.66700 246.61900 17.32100 1.000 41.03000 235 TYR C N 1
ATOM 7265 C CA . TYR C 1 235 ? 7.76700 246.33300 18.24200 1.000 37.77000 235 TYR C CA 1
ATOM 7266 C C . TYR C 1 235 ? 7.53400 245.12200 19.12800 1.000 36.47000 235 TYR C C 1
ATOM 7267 O O . TYR C 1 235 ? 8.27100 244.91400 20.08800 1.000 36.69000 235 TYR C O 1
ATOM 7276 N N . GLY C 1 236 ? 6.53900 244.30400 18.79400 1.000 38.50000 236 GLY C N 1
ATOM 7277 C CA . GLY C 1 236 ? 6.22500 243.11700 19.57800 1.000 36.17000 236 GLY C CA 1
ATOM 7278 C C . GLY C 1 236 ? 5.89500 243.36800 21.04400 1.000 37.42000 236 GLY C C 1
ATOM 7279 O O . GLY C 1 236 ? 6.05100 242.48100 21.89700 1.000 36.10000 236 GLY C O 1
ATOM 7280 N N . MET C 1 237 ? 5.42400 244.58100 21.31500 1.000 33.98000 237 MET C N 1
ATOM 7281 C CA . MET C 1 237 ? 5.07600 245.06600 22.65600 1.000 39.58000 237 MET C CA 1
ATOM 7282 C C . MET C 1 237 ? 3.60600 244.92800 23.01900 1.000 38.31000 237 MET C C 1
ATOM 7283 O O . MET C 1 237 ? 3.06000 245.77300 23.73200 1.000 39.36000 237 MET C O 1
ATOM 7288 N N . MET C 1 238 ? 2.98300 243.86600 22.52800 1.000 40.57000 238 MET C N 1
ATOM 7289 C CA . MET C 1 238 ? 1.55600 243.62800 22.67900 1.000 37.15000 238 MET C CA 1
ATOM 7290 C C . MET C 1 238 ? 1.12300 243.70200 24.13400 1.000 38.04000 238 MET C C 1
ATOM 7291 O O . MET C 1 238 ? 0.20700 244.44400 24.48700 1.000 39.26000 238 MET C O 1
ATOM 7296 N N . GLY C 1 239 ? 1.82900 242.94900 24.97600 1.000 36.01000 239 GLY C N 1
ATOM 7297 C CA . GLY C 1 239 ? 1.51200 242.84000 26.38700 1.000 38.53000 239 GLY C CA 1
ATOM 7298 C C . GLY C 1 239 ? 1.79200 244.06000 27.23900 1.000 34.71000 239 GLY C C 1
ATOM 7299 O O . GLY C 1 239 ? 1.42100 244.07800 28.40000 1.000 37.93000 239 GLY C O 1
ATOM 7300 N N . TRP C 1 240 ? 2.43900 245.07000 26.66700 1.000 34.49000 240 TRP C N 1
ATOM 7301 C CA . TRP C 1 240 ? 2.85000 246.25700 27.41500 1.000 38.96000 240 TRP C CA 1
ATOM 7302 C C . TRP C 1 240 ? 1.79500 247.34900 27.32100 1.000 36.30000 240 TRP C C 1
ATOM 7303 O O . TRP C 1 240 ? 1.70700 248.22700 28.18100 1.000 31.31000 240 TRP C O 1
ATOM 7314 N N . ARG C 1 241 ? 1.00300 247.27400 26.25800 1.000 39.24000 241 ARG C N 1
ATOM 7315 C CA . ARG C 1 241 ? -0.19700 248.08400 26.07800 1.000 32.23000 241 ARG C CA 1
ATOM 7316 C C . ARG C 1 241 ? 0.14800 249.55800 25.94200 1.000 31.17000 241 ARG C C 1
ATOM 7317 O O . ARG C 1 241 ? -0.04900 250.33700 26.87900 1.000 34.36000 241 ARG C O 1
ATOM 7325 N N . VAL C 1 242 ? 0.70000 249.92600 24.78900 1.000 30.41000 242 VAL C N 1
ATOM 7326 C CA . VAL C 1 242 ? 0.98000 251.32600 24.46300 1.000 36.91000 242 VAL C CA 1
ATOM 7327 C C . VAL C 1 242 ? 0.54800 251.65000 23.03900 1.000 40.76000 242 VAL C C 1
ATOM 7328 O O . VAL C 1 242 ? 0.86400 250.91200 22.10400 1.000 41.59000 242 VAL C O 1
ATOM 7332 N N . GLY C 1 243 ? -0.15100 252.76700 22.87900 1.000 35.38000 243 GLY C N 1
ATOM 7333 C CA . GLY C 1 243 ? -0.54600 253.25800 21.57300 1.000 35.51000 243 GLY C CA 1
ATOM 7334 C C . GLY C 1 243 ? -0.61300 254.76500 21.70200 1.000 33.16000 243 GLY C C 1
ATOM 7335 O O . GLY C 1 243 ? -0.34500 255.27800 22.78200 1.000 34.94000 243 GLY C O 1
ATOM 7336 N N . TYR C 1 244 ? -0.92400 255.47900 20.62300 1.000 33.56000 244 TYR C N 1
ATOM 7337 C CA . TYR C 1 244 ? -1.14100 256.92300 20.74000 1.000 36.18000 244 TYR C CA 1
ATOM 7338 C C . TYR C 1 244 ? -2.09100 257.49600 19.69900 1.000 43.43000 244 TYR C C 1
ATOM 7339 O O . TYR C 1 244 ? -2.33000 256.90300 18.64400 1.000 41.18000 244 TYR C O 1
ATOM 7348 N N . ILE C 1 245 ? -2.63300 258.66400 20.03100 1.000 44.47000 245 ILE C N 1
ATOM 7349 C CA . ILE C 1 245 ? -3.51600 259.40400 19.14400 1.000 43.46000 245 ILE C CA 1
ATOM 7350 C C . ILE C 1 245 ? -2.85000 260.67800 18.63200 1.000 45.14000 245 ILE C C 1
ATOM 7351 O O . ILE C 1 245 ? -2.38100 261.49800 19.42700 1.000 43.33000 245 ILE C O 1
ATOM 7356 N N . ALA C 1 246 ? -2.81900 260.84700 17.31200 1.000 40.23000 246 ALA C N 1
ATOM 7357 C CA . ALA C 1 246 ? -2.40300 262.11200 16.71100 1.000 41.61000 246 ALA C CA 1
ATOM 7358 C C . ALA C 1 246 ? -3.64300 262.86300 16.21800 1.000 49.93000 246 ALA C C 1
ATOM 7359 O O . ALA C 1 246 ? -4.29600 262.45000 15.24800 1.000 38.67000 246 ALA C O 1
ATOM 7361 N N . TYR C 1 247 ? -3.97600 263.94300 16.92100 1.000 45.78000 247 TYR C N 1
ATOM 7362 C CA . TYR C 1 247 ? -5.19600 264.70300 16.67500 1.000 48.83000 247 TYR C CA 1
ATOM 7363 C C . TYR C 1 247 ? -4.85100 266.15200 16.32500 1.000 53.27000 247 TYR C C 1
ATOM 7364 O O . TYR C 1 247 ? -3.77900 266.63500 16.70000 1.000 52.00000 247 TYR C O 1
ATOM 7373 N N . PRO C 1 248 ? -5.75300 266.84900 15.60400 1.000 52.16000 248 PRO C N 1
ATOM 7374 C CA . PRO C 1 248 ? -5.51400 268.24000 15.18800 1.000 57.73000 248 PRO C CA 1
ATOM 7375 C C . PRO C 1 248 ? -5.29400 269.19000 16.36200 1.000 54.50000 248 PRO C C 1
ATOM 7376 O O . PRO C 1 248 ? -6.11500 269.26800 17.27800 1.000 53.23000 248 PRO C O 1
ATOM 7380 N N . SER C 1 249 ? -4.18200 269.91300 16.31900 1.000 57.81000 249 SER C N 1
ATOM 7381 C CA . SER C 1 249 ? -3.81800 270.82900 17.39100 1.000 59.79000 249 SER C CA 1
ATOM 7382 C C . SER C 1 249 ? -4.72900 272.05200 17.41600 1.000 61.58000 249 SER C C 1
ATOM 7383 O O . SER C 1 249 ? -4.95200 272.65100 18.46700 1.000 65.52000 249 SER C O 1
ATOM 7386 N N . GLU C 1 250 ? -5.27100 272.40600 16.25600 1.000 62.27000 250 GLU C N 1
ATOM 7387 C CA . GLU C 1 250 ? -5.96900 273.67600 16.10000 1.000 62.66000 250 GLU C CA 1
ATOM 7388 C C . GLU C 1 250 ? -7.47600 273.58300 16.31300 1.000 61.13000 250 GLU C C 1
ATOM 7389 O O . GLU C 1 250 ? -8.15600 274.60700 16.37000 1.000 67.47000 250 GLU C O 1
ATOM 7395 N N . VAL C 1 251 ? -8.00200 272.37100 16.44500 1.000 61.08000 251 VAL C N 1
ATOM 7396 C CA . VAL C 1 251 ? -9.42600 272.21100 16.71000 1.000 59.56000 251 VAL C CA 1
ATOM 7397 C C . VAL C 1 251 ? -9.75000 272.57800 18.15500 1.000 63.74000 251 VAL C C 1
ATOM 7398 O O . VAL C 1 251 ? -9.35800 271.88000 19.09800 1.000 58.74000 251 VAL C O 1
ATOM 7402 N N . GLU C 1 252 ? -10.46700 273.68800 18.31000 1.000 64.26000 252 GLU C N 1
ATOM 7403 C CA . GLU C 1 252 ? -10.79800 274.23900 19.62100 1.000 63.63000 252 GLU C CA 1
ATOM 7404 C C . GLU C 1 252 ? -11.57000 273.26100 20.50100 1.000 59.18000 252 GLU C C 1
ATOM 7405 O O . GLU C 1 252 ? -12.56500 272.67100 20.07900 1.000 60.67000 252 GLU C O 1
ATOM 7411 N N . GLY C 1 253 ? -11.07700 273.08000 21.72000 1.000 56.63000 253 GLY C N 1
ATOM 7412 C CA . GLY C 1 253 ? -11.75800 272.26900 22.70700 1.000 56.29000 253 GLY C CA 1
ATOM 7413 C C . GLY C 1 253 ? -11.60100 270.77500 22.49500 1.000 53.79000 253 GLY C C 1
ATOM 7414 O O . GLY C 1 253 ? -12.14100 269.98700 23.26600 1.000 55.41000 253 GLY C O 1
ATOM 7415 N N . LEU C 1 254 ? -10.86500 270.38200 21.45600 1.000 52.12000 254 LEU C N 1
ATOM 7416 C CA . LEU C 1 254 ? -10.65000 268.96300 21.16900 1.000 56.04000 254 LEU C CA 1
ATOM 7417 C C . LEU C 1 254 ? -9.75600 268.32500 22.22700 1.000 55.85000 254 LEU C C 1
ATOM 7418 O O . LEU C 1 254 ? -10.03800 267.22400 22.71300 1.000 55.07000 254 LEU C O 1
ATOM 7423 N N . ALA C 1 255 ? -8.68200 269.02600 22.57800 1.000 54.55000 255 ALA C N 1
ATOM 7424 C CA . ALA C 1 255 ? -7.73900 268.54700 23.58000 1.000 53.08000 255 ALA C CA 1
ATOM 7425 C C . ALA C 1 255 ? -8.42900 268.27800 24.91500 1.000 50.74000 255 ALA C C 1
ATOM 7426 O O . ALA C 1 255 ? -8.14900 267.27800 25.57900 1.000 50.52000 255 ALA C O 1
ATOM 7428 N N . ALA C 1 256 ? -9.34400 269.16200 25.29400 1.000 49.07000 256 ALA C N 1
ATOM 7429 C CA . ALA C 1 256 ? -10.04400 269.03800 26.57000 1.000 55.11000 256 ALA C CA 1
ATOM 7430 C C . ALA C 1 256 ? -10.91600 267.78600 26.63200 1.000 51.87000 256 ALA C C 1
ATOM 7431 O O . ALA C 1 256 ? -11.01300 267.13300 27.67200 1.000 50.90000 256 ALA C O 1
ATOM 7433 N N . GLN C 1 257 ? -11.55100 267.45900 25.51300 1.000 53.25000 257 GLN C N 1
ATOM 7434 C CA . GLN C 1 257 ? -12.43600 266.30400 25.45600 1.000 55.88000 257 GLN C CA 1
ATOM 7435 C C . GLN C 1 257 ? -11.64100 265.01100 25.55900 1.000 49.67000 257 GLN C C 1
ATOM 7436 O O . GLN C 1 257 ? -12.03300 264.08300 26.26200 1.000 45.86000 257 GLN C O 1
ATOM 7442 N N . LEU C 1 258 ? -10.52100 264.95300 24.84800 1.000 49.56000 258 LEU C N 1
ATOM 7443 C CA . LEU C 1 258 ? -9.67900 263.77200 24.89300 1.000 47.25000 258 LEU C CA 1
ATOM 7444 C C . LEU C 1 258 ? -9.12100 263.60200 26.29700 1.000 47.31000 258 LEU C C 1
ATOM 7445 O O . LEU C 1 258 ? -9.07200 262.49100 26.81400 1.000 47.72000 258 LEU C O 1
ATOM 7450 N N . LEU C 1 259 ? -8.73200 264.71500 26.91900 1.000 51.26000 259 LEU C N 1
ATOM 7451 C CA . LEU C 1 259 ? -8.25900 264.70400 28.30600 1.000 49.41000 259 LEU C CA 1
ATOM 7452 C C . LEU C 1 259 ? -9.32200 264.21100 29.27200 1.000 51.10000 259 LEU C C 1
ATOM 7453 O O . LEU C 1 259 ? -9.01100 263.53200 30.25200 1.000 49.26000 259 LEU C O 1
ATOM 7458 N N . LYS C 1 260 ? -10.57700 264.56700 29.01300 1.000 47.70000 260 LYS C N 1
ATOM 7459 C CA . LYS C 1 260 ? -11.66000 264.11600 29.87900 1.000 49.99000 260 LYS C CA 1
ATOM 7460 C C . LYS C 1 260 ? -11.77500 262.59900 29.82600 1.000 48.43000 260 LYS C C 1
ATOM 7461 O O . LYS C 1 260 ? -11.85900 261.93700 30.86100 1.000 51.51000 260 LYS C O 1
ATOM 7467 N N . VAL C 1 261 ? -11.77100 262.05400 28.61400 1.000 49.17000 261 VAL C N 1
ATOM 7468 C CA . VAL C 1 261 ? -11.92300 260.61800 28.42700 1.000 46.06000 261 VAL C CA 1
ATOM 7469 C C . VAL C 1 261 ? -10.68600 259.87800 28.93600 1.000 41.90000 261 VAL C C 1
ATOM 7470 O O . VAL C 1 261 ? -10.78900 258.83200 29.58400 1.000 37.76000 261 VAL C O 1
ATOM 7474 N N . GLN C 1 262 ? -9.52000 260.45100 28.66300 1.000 45.89000 262 GLN C N 1
ATOM 7475 C CA . GLN C 1 262 ? -8.25400 259.86900 29.09200 1.000 44.89000 262 GLN C CA 1
ATOM 7476 C C . GLN C 1 262 ? -8.19700 259.77300 30.61400 1.000 40.42000 262 GLN C C 1
ATOM 7477 O O . GLN C 1 262 ? -7.79400 258.76000 31.15900 1.000 42.91000 262 GLN C O 1
ATOM 7483 N N . ASP C 1 263 ? -8.63800 260.81400 31.30700 1.000 45.34000 263 ASP C N 1
ATOM 7484 C CA . ASP C 1 263 ? -8.57200 260.81100 32.76600 1.000 47.69000 263 ASP C CA 1
ATOM 7485 C C . ASP C 1 263 ? -9.50900 259.77900 33.39700 1.000 48.59000 263 ASP C C 1
ATOM 7486 O O . ASP C 1 263 ? -9.20100 259.22700 34.45800 1.000 47.73000 263 ASP C O 1
ATOM 7491 N N . ASN C 1 264 ? -10.61700 259.47600 32.72300 1.000 42.53000 264 ASN C N 1
ATOM 7492 C CA . ASN C 1 264 ? -11.60600 258.54600 33.27300 1.000 48.53000 264 ASN C CA 1
ATOM 7493 C C . ASN C 1 264 ? -11.32000 257.07500 32.99700 1.000 39.61000 264 ASN C C 1
ATOM 7494 O O . ASN C 1 264 ? -11.75900 256.20300 33.74600 1.000 43.90000 264 ASN C O 1
ATOM 7499 N N . ILE C 1 265 ? -10.61000 256.78100 31.91500 1.000 41.22000 265 ILE C N 1
ATOM 7500 C CA . ILE C 1 265 ? -10.40100 255.37800 31.57400 1.000 43.32000 265 ILE C CA 1
ATOM 7501 C C . ILE C 1 265 ? -8.99100 254.90200 32.00100 1.000 38.29000 265 ILE C C 1
ATOM 7502 O O . ILE C 1 265 ? -8.88800 254.21800 33.01800 1.000 37.91000 265 ILE C O 1
ATOM 7507 N N . PRO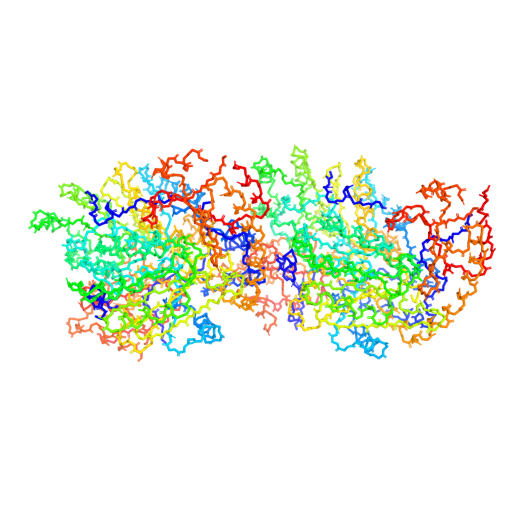 C 1 266 ? -7.90300 255.28900 31.29500 1.000 35.94000 266 PRO C N 1
ATOM 7508 C CA . PRO C 1 266 ? -6.68400 254.70000 31.85800 1.000 40.10000 266 PRO C CA 1
ATOM 7509 C C . PRO C 1 266 ? -6.00600 255.53200 32.94000 1.000 38.36000 266 PRO C C 1
ATOM 7510 O O . PRO C 1 266 ? -5.17000 254.99100 33.67200 1.000 37.81000 266 PRO C O 1
ATOM 7514 N N . ILE C 1 267 ? -6.38700 256.80500 33.04000 1.000 40.53000 267 ILE C N 1
ATOM 7515 C CA . ILE C 1 267 ? -5.63500 257.84600 33.75100 1.000 39.16000 267 ILE C CA 1
ATOM 7516 C C . ILE C 1 267 ? -4.34900 258.07100 32.95900 1.000 37.67000 267 ILE C C 1
ATOM 7517 O O . ILE C 1 267 ? -4.14700 259.14900 32.39500 1.000 41.81000 267 ILE C O 1
ATOM 7522 N N . CYS C 1 268 ? -3.49400 257.05400 32.88800 1.000 35.12000 268 CYS C N 1
ATOM 7523 C CA . CYS C 1 268 ? -2.34300 257.09400 31.98200 1.000 35.53000 268 CYS C CA 1
ATOM 7524 C C . CYS C 1 268 ? -1.89700 255.68400 31.57700 1.000 33.13000 268 CYS C C 1
ATOM 7525 O O . CYS C 1 268 ? -2.24800 254.70000 32.22600 1.000 37.91000 268 CYS C O 1
ATOM 7528 N N . ALA C 1 269 ? -1.14400 255.58600 30.48900 1.000 33.79000 269 ALA C N 1
ATOM 7529 C CA . ALA C 1 269 ? -0.54400 254.30800 30.11500 1.000 38.12000 269 ALA C CA 1
ATOM 7530 C C . ALA C 1 269 ? 0.50700 253.96900 31.16300 1.000 37.71000 269 ALA C C 1
ATOM 7531 O O . ALA C 1 269 ? 1.06600 254.87900 31.78100 1.000 35.26000 269 ALA C O 1
ATOM 7533 N N . SER C 1 270 ? 0.75900 252.67700 31.37300 1.000 36.29000 270 SER C N 1
ATOM 7534 C CA . SER C 1 270 ? 1.79400 252.22300 32.31000 1.000 34.03000 270 SER C CA 1
ATOM 7535 C C . SER C 1 270 ? 3.09300 252.96700 32.05700 1.000 32.21000 270 SER C C 1
ATOM 7536 O O . SER C 1 270 ? 3.53500 253.08800 30.91400 1.000 32.13000 270 SER C O 1
ATOM 7539 N N . ILE C 1 271 ? 3.68500 253.49800 33.11800 1.000 33.88000 271 ILE C N 1
ATOM 7540 C CA . ILE C 1 271 ? 4.89600 254.29300 32.97400 1.000 34.31000 271 ILE C CA 1
ATOM 7541 C C . ILE C 1 271 ? 6.03100 253.45800 32.40800 1.000 31.77000 271 ILE C C 1
ATOM 7542 O O . ILE C 1 271 ? 6.73000 253.87200 31.48900 1.000 37.38000 271 ILE C O 1
ATOM 7547 N N . ILE C 1 272 ? 6.17600 252.25600 32.93800 1.000 33.23000 272 ILE C N 1
ATOM 7548 C CA . ILE C 1 272 ? 7.23600 251.35900 32.52200 1.000 33.34000 272 ILE C CA 1
ATOM 7549 C C . ILE C 1 272 ? 7.07100 250.98400 31.05200 1.000 38.20000 272 ILE C C 1
ATOM 7550 O O . ILE C 1 272 ? 8.05400 250.82700 30.30500 1.000 28.94000 272 ILE C O 1
ATOM 7555 N N . SER C 1 273 ? 5.81400 250.87200 30.63400 1.000 37.12000 273 SER C N 1
ATOM 7556 C CA . SER C 1 273 ? 5.48600 250.58200 29.25500 1.000 33.57000 273 SER C CA 1
ATOM 7557 C C . SER C 1 273 ? 5.84200 251.74700 28.34900 1.000 29.47000 273 SER C C 1
ATOM 7558 O O . SER C 1 273 ? 6.31300 251.54600 27.23400 1.000 32.47000 273 SER C O 1
ATOM 7561 N N . GLN C 1 274 ? 5.59900 252.96500 28.81900 1.000 28.75000 274 GLN C N 1
ATOM 7562 C CA . GLN C 1 274 ? 5.92900 254.14800 28.03500 1.000 33.31000 274 GLN C CA 1
ATOM 7563 C C . GLN C 1 274 ? 7.44100 254.27000 27.88200 1.000 37.71000 274 GLN C C 1
ATOM 7564 O O . GLN C 1 274 ? 7.93800 254.67600 26.83600 1.000 36.44000 274 GLN C O 1
ATOM 7570 N N . ARG C 1 275 ? 8.16600 253.90200 28.93500 1.000 39.26000 275 ARG C N 1
ATOM 7571 C CA . ARG C 1 275 ? 9.62700 253.90500 28.90000 1.000 35.21000 275 ARG C CA 1
ATOM 7572 C C . ARG C 1 275 ? 10.12400 252.91300 27.84900 1.000 34.52000 275 ARG C C 1
ATOM 7573 O O . ARG C 1 275 ? 10.97600 253.25100 27.03000 1.000 37.14000 275 ARG C O 1
ATOM 7581 N N . LEU C 1 276 ? 9.58300 251.69400 27.87100 1.000 31.33000 276 LEU C N 1
ATOM 7582 C CA . LEU C 1 276 ? 9.95600 250.67900 26.88200 1.000 32.28000 276 LEU C CA 1
ATOM 7583 C C . LEU C 1 276 ? 9.67000 251.16000 25.46700 1.000 38.61000 276 LEU C C 1
ATOM 7584 O O . LEU C 1 276 ? 10.51800 251.02300 24.58100 1.000 36.61000 276 LEU C O 1
ATOM 7589 N N . ALA C 1 277 ? 8.49300 251.74600 25.25900 1.000 37.01000 277 ALA C N 1
ATOM 7590 C CA . ALA C 1 277 ? 8.15900 252.31200 23.95600 1.000 33.85000 277 ALA C CA 1
ATOM 7591 C C . ALA C 1 277 ? 9.18800 253.37400 23.57000 1.000 40.03000 277 ALA C C 1
ATOM 7592 O O . ALA C 1 277 ? 9.68100 253.38200 22.44700 1.000 38.77000 277 ALA C O 1
ATOM 7594 N N . LEU C 1 278 ? 9.52200 254.25400 24.51100 1.000 36.88000 278 LEU C N 1
ATOM 7595 C CA . LEU C 1 278 ? 10.49700 255.32200 24.26200 1.000 38.12000 278 LEU C CA 1
ATOM 7596 C C . LEU C 1 278 ? 11.87600 254.78100 23.88400 1.000 39.91000 278 LEU C C 1
ATOM 7597 O O . LEU C 1 278 ? 12.51100 255.27800 22.95500 1.000 36.81000 278 LEU C O 1
ATOM 7602 N N . TYR C 1 279 ? 12.32700 253.75500 24.60300 1.000 41.04000 279 TYR C N 1
ATOM 7603 C CA . TYR C 1 279 ? 13.63800 253.16500 24.35200 1.000 42.78000 279 TYR C CA 1
ATOM 7604 C C . TYR C 1 279 ? 13.61700 252.36300 23.05800 1.000 44.68000 279 TYR C C 1
ATOM 7605 O O . TYR C 1 279 ? 14.59900 252.35600 22.31100 1.000 41.75000 279 TYR C O 1
ATOM 7614 N N . SER C 1 280 ? 12.49400 251.69300 22.80100 1.000 40.23000 280 SER C N 1
ATOM 7615 C CA . SER C 1 280 ? 12.30800 250.93100 21.57000 1.000 38.63000 280 SER C CA 1
ATOM 7616 C C . SER C 1 280 ? 12.37600 251.83500 20.34900 1.000 39.33000 280 SER C C 1
ATOM 7617 O O . SER C 1 280 ? 12.99900 251.49600 19.34900 1.000 45.39000 280 SER C O 1
ATOM 7620 N N . MET C 1 281 ? 11.74700 252.99900 20.44900 1.000 45.19000 281 MET C N 1
ATOM 7621 C CA . MET C 1 281 ? 11.74100 253.98000 19.36700 1.000 47.98000 281 MET C CA 1
ATOM 7622 C C . MET C 1 281 ? 13.14300 254.37500 18.92500 1.000 49.68000 281 MET C C 1
ATOM 7623 O O . MET C 1 281 ? 13.38800 254.66200 17.74800 1.000 48.37000 281 MET C O 1
ATOM 7628 N N . GLU C 1 282 ? 14.06200 254.37200 19.88300 1.000 49.69000 282 GLU C N 1
ATOM 7629 C CA . GLU C 1 282 ? 15.40400 254.90000 19.67300 1.000 56.02000 282 GLU C CA 1
ATOM 7630 C C . GLU C 1 282 ? 16.22400 254.00400 18.73900 1.000 55.84000 282 GLU C C 1
ATOM 7631 O O . GLU C 1 282 ? 17.24400 254.43300 18.18600 1.000 52.95000 282 GLU C O 1
ATOM 7637 N N . MET C 1 283 ? 15.75600 252.77400 18.54400 1.000 50.52000 283 MET C N 1
ATOM 7638 C CA . MET C 1 283 ? 16.35200 251.86600 17.56800 1.000 52.39000 283 MET C CA 1
ATOM 7639 C C . MET C 1 283 ? 16.16200 252.39200 16.14800 1.000 51.95000 283 MET C C 1
ATOM 7640 O O . MET C 1 283 ? 16.98000 252.13500 15.26500 1.000 54.64000 283 MET C O 1
ATOM 7645 N N . GLY C 1 284 ? 15.07700 253.12900 15.93300 1.000 49.65000 284 GLY C N 1
ATOM 7646 C CA . GLY C 1 284 ? 14.75800 253.64700 14.61600 1.000 50.29000 284 GLY C CA 1
ATOM 7647 C C . GLY C 1 284 ? 13.81700 252.73300 13.85600 1.000 45.72000 284 GLY C C 1
ATOM 7648 O O . GLY C 1 284 ? 13.73000 251.54600 14.15800 1.000 50.70000 284 GLY C O 1
ATOM 7649 N N . PRO C 1 285 ? 13.11700 253.28300 12.85200 1.000 47.42000 285 PRO C N 1
ATOM 7650 C CA . PRO C 1 285 ? 12.13900 252.54400 12.04600 1.000 47.32000 285 PRO C CA 1
ATOM 7651 C C . PRO C 1 285 ? 12.71600 251.31200 11.36200 1.000 48.22000 285 PRO C C 1
ATOM 7652 O O . PRO C 1 285 ? 12.02200 250.30600 11.21400 1.000 45.04000 285 PRO C O 1
ATOM 7656 N N . GLU C 1 286 ? 13.98300 251.38800 10.96900 1.000 48.69000 286 GLU C N 1
ATOM 7657 C CA . GLU C 1 286 ? 14.62200 250.31300 10.21800 1.000 43.30000 286 GLU C CA 1
ATOM 7658 C C . GLU C 1 286 ? 14.73900 249.03400 11.03200 1.000 42.35000 286 GLU C C 1
ATOM 7659 O O . GLU C 1 286 ? 14.81200 247.95100 10.45600 1.000 45.16000 286 GLU C O 1
ATOM 7665 N N . TRP C 1 287 ? 14.77400 249.14500 12.36000 1.000 37.84000 287 TRP C N 1
ATOM 7666 C CA . TRP C 1 287 ? 14.77500 247.94600 13.20300 1.000 40.08000 287 TRP C CA 1
ATOM 7667 C C . TRP C 1 287 ? 13.53200 247.10900 12.88800 1.000 43.01000 287 TRP C C 1
ATOM 7668 O O . TRP C 1 287 ? 13.57800 245.87100 12.87800 1.000 37.89000 287 TRP C O 1
ATOM 7679 N N . VAL C 1 288 ? 12.42700 247.79800 12.61200 1.000 38.76000 288 VAL C N 1
ATOM 7680 C CA . VAL C 1 288 ? 11.16600 247.12700 12.32300 1.000 40.69000 288 VAL C CA 1
ATOM 7681 C C . VAL C 1 288 ? 11.08700 246.64300 10.87800 1.000 39.26000 288 VAL C C 1
ATOM 7682 O O . VAL C 1 288 ? 10.85200 245.46800 10.62400 1.000 41.74000 288 VAL C O 1
ATOM 7686 N N . THR C 1 289 ? 11.30200 247.55100 9.93700 1.000 42.61000 289 THR C N 1
ATOM 7687 C CA . THR C 1 289 ? 11.12800 247.23600 8.52400 1.000 41.71000 289 THR C CA 1
ATOM 7688 C C . THR C 1 289 ? 12.08600 246.16000 8.02900 1.000 45.94000 289 THR C C 1
ATOM 7689 O O . THR C 1 289 ? 11.74900 245.40900 7.11000 1.000 45.75000 289 THR C O 1
ATOM 7693 N N . ASN C 1 290 ? 13.26700 246.07600 8.64000 1.000 42.13000 290 ASN C N 1
ATOM 7694 C CA . ASN C 1 290 ? 14.23100 245.04300 8.27400 1.000 46.16000 290 ASN C CA 1
ATOM 7695 C C . ASN C 1 290 ? 13.73000 243.65300 8.62400 1.000 39.75000 290 ASN C C 1
ATOM 7696 O O . ASN C 1 290 ? 14.06100 242.67600 7.95500 1.000 45.86000 290 ASN C O 1
ATOM 7701 N N . GLN C 1 291 ? 12.94100 243.56400 9.68700 1.000 41.93000 291 GLN C N 1
ATOM 7702 C CA . GLN C 1 291 ? 12.36100 242.28800 10.09100 1.000 42.92000 291 GLN C CA 1
ATOM 7703 C C . GLN C 1 291 ? 11.09400 241.98400 9.28000 1.000 41.07000 291 GLN C C 1
ATOM 7704 O O . GLN C 1 291 ? 10.75900 240.82800 9.03700 1.000 40.79000 291 GLN C O 1
ATOM 7710 N N . VAL C 1 292 ? 10.40300 243.03300 8.86300 1.000 38.04000 292 VAL C N 1
ATOM 7711 C CA . VAL C 1 292 ? 9.21200 242.88700 8.02600 1.000 41.77000 292 VAL C CA 1
ATOM 7712 C C . VAL C 1 292 ? 9.55100 242.18600 6.70400 1.000 44.77000 292 VAL C C 1
ATOM 7713 O O . VAL C 1 292 ? 8.77800 241.36000 6.21200 1.000 41.54000 292 VAL C O 1
ATOM 7717 N N . LYS C 1 293 ? 10.71500 242.50400 6.14500 1.000 39.83000 293 LYS C N 1
ATOM 7718 C CA . LYS C 1 293 ? 11.19000 241.86100 4.91800 1.000 40.54000 293 LYS C CA 1
ATOM 7719 C C . LYS C 1 293 ? 11.16400 240.33900 5.02500 1.000 41.87000 293 LYS C C 1
ATOM 7720 O O . LYS C 1 293 ? 10.90800 239.64700 4.04300 1.000 45.19000 293 LYS C O 1
ATOM 7726 N N . ASP C 1 294 ? 11.41400 239.81900 6.22400 1.000 40.15000 294 ASP C N 1
ATOM 7727 C CA . ASP C 1 294 ? 11.44100 238.36800 6.43600 1.000 46.89000 294 ASP C CA 1
ATOM 7728 C C . ASP C 1 294 ? 10.07100 237.70400 6.34900 1.000 47.86000 294 ASP C C 1
ATOM 7729 O O . ASP C 1 294 ? 9.98400 236.47900 6.28600 1.000 47.75000 294 ASP C O 1
ATOM 7734 N N . LEU C 1 295 ? 9.01100 238.50900 6.34500 1.000 47.97000 295 LEU C N 1
ATOM 7735 C CA . LEU C 1 295 ? 7.64700 237.97900 6.31600 1.000 52.78000 295 LEU C CA 1
ATOM 7736 C C . LEU C 1 295 ? 7.17500 237.64000 4.90500 1.000 50.14000 295 LEU C C 1
ATOM 7737 O O . LEU C 1 295 ? 6.24100 236.86100 4.72700 1.000 51.37000 295 LEU C O 1
ATOM 7742 N N . VAL C 1 296 ? 7.83100 238.21700 3.90600 1.000 46.13000 296 VAL C N 1
ATOM 7743 C CA . VAL C 1 296 ? 7.44700 237.99700 2.52200 1.000 46.79000 296 VAL C CA 1
ATOM 7744 C C . VAL C 1 296 ? 7.49500 236.52100 2.15300 1.000 51.00000 296 VAL C C 1
ATOM 7745 O O . VAL C 1 296 ? 6.63200 236.02800 1.42900 1.000 49.65000 296 VAL C O 1
ATOM 7749 N N . LYS C 1 297 ? 8.47000 235.80600 2.70300 1.000 53.00000 297 LYS C N 1
ATOM 7750 C CA . LYS C 1 297 ? 8.62900 234.38800 2.40600 1.000 53.80000 297 LYS C CA 1
ATOM 7751 C C . LYS C 1 297 ? 7.49700 233.57900 3.03500 1.000 53.61000 297 LYS C C 1
ATOM 7752 O O . LYS C 1 297 ? 7.08100 232.56000 2.48700 1.000 55.21000 297 LYS C O 1
ATOM 7758 N N . ASN C 1 298 ? 6.98800 234.04600 4.17200 1.000 55.90000 298 ASN C N 1
ATOM 7759 C CA . ASN C 1 298 ? 5.81400 233.43800 4.79800 1.000 52.21000 298 ASN C CA 1
ATOM 7760 C C . ASN C 1 298 ? 4.57300 233.64100 3.94100 1.000 53.55000 298 ASN C C 1
ATOM 7761 O O . ASN C 1 298 ? 3.74100 232.74200 3.79700 1.000 52.76000 298 ASN C O 1
ATOM 7766 N N . ARG C 1 299 ? 4.46500 234.83800 3.37600 1.000 50.64000 299 ARG C N 1
ATOM 7767 C CA . ARG C 1 299 ? 3.36000 235.19100 2.50500 1.000 53.08000 299 ARG C CA 1
ATOM 7768 C C . ARG C 1 299 ? 3.31200 234.28100 1.28500 1.000 58.52000 299 ARG C C 1
ATOM 7769 O O . ARG C 1 299 ? 2.28700 233.65500 0.99700 1.000 54.73000 299 ARG C O 1
ATOM 7777 N N . GLU C 1 300 ? 4.43800 234.22300 0.57600 1.000 58.20000 300 GLU C N 1
ATOM 7778 C CA . GLU C 1 300 ? 4.56200 233.43900 -0.64700 1.000 58.99000 300 GLU C CA 1
ATOM 7779 C C . GLU C 1 300 ? 4.25500 231.96100 -0.42700 1.000 53.34000 300 GLU C C 1
ATOM 7780 O O . GLU C 1 300 ? 3.62800 231.32500 -1.27400 1.000 58.57000 300 GLU C O 1
ATOM 7786 N N . VAL C 1 301 ? 4.71300 231.41800 0.69600 1.000 50.43000 301 VAL C N 1
ATOM 7787 C CA . VAL C 1 301 ? 4.43500 230.02700 1.05300 1.000 51.51000 301 VAL C CA 1
ATOM 7788 C C . VAL C 1 301 ? 2.93800 229.80600 1.27100 1.000 57.59000 301 VAL C C 1
ATOM 7789 O O . VAL C 1 301 ? 2.34300 228.87200 0.73000 1.000 58.14000 301 VAL C O 1
ATOM 7793 N N . LEU C 1 302 ? 2.33000 230.69300 2.05000 1.000 55.32000 302 LEU C N 1
ATOM 7794 C CA . LEU C 1 302 ? 0.92200 230.56900 2.39500 1.000 61.17000 302 LEU C CA 1
ATOM 7795 C C . LEU C 1 302 ? 0.03600 230.87400 1.19900 1.000 60.40000 302 LEU C C 1
ATOM 7796 O O . LEU C 1 302 ? -1.08000 230.36600 1.09900 1.000 62.18000 302 LEU C O 1
ATOM 7801 N N . LEU C 1 303 ? 0.54200 231.69600 0.29000 1.000 54.69000 303 LEU C N 1
ATOM 7802 C CA . LEU C 1 303 ? -0.19800 232.04200 -0.91100 1.000 58.01000 303 LEU C CA 1
ATOM 7803 C C . LEU C 1 303 ? -0.42100 230.80500 -1.78300 1.000 64.59000 303 LEU C C 1
ATOM 7804 O O . LEU C 1 303 ? -1.45500 230.68100 -2.44600 1.000 66.19000 303 LEU C O 1
ATOM 7809 N N . GLU C 1 304 ? 0.55600 229.90100 -1.78900 1.000 61.01000 304 GLU C N 1
ATOM 7810 C CA . GLU C 1 304 ? 0.44400 228.65800 -2.54700 1.000 67.23000 304 GLU C CA 1
ATOM 7811 C C . GLU C 1 304 ? -0.43200 227.63800 -1.81100 1.000 63.08000 304 GLU C C 1
ATOM 7812 O O . GLU C 1 304 ? -0.98100 226.72500 -2.42500 1.000 66.29000 304 GLU C O 1
ATOM 7818 N N . ALA C 1 305 ? -0.56800 227.79700 -0.49800 1.000 60.90000 305 ALA C N 1
ATOM 7819 C CA . ALA C 1 305 ? -1.41900 226.91000 0.29500 1.000 59.94000 305 ALA C CA 1
ATOM 7820 C C . ALA C 1 305 ? -2.91000 227.23200 0.12600 1.000 62.36000 305 ALA C C 1
ATOM 7821 O O . ALA C 1 305 ? -3.76800 226.43000 0.49400 1.000 65.97000 305 ALA C O 1
ATOM 7823 N N . LEU C 1 306 ? -3.20400 228.41100 -0.41600 1.000 59.36000 306 LEU C N 1
ATOM 7824 C CA . LEU C 1 306 ? -4.57700 228.85100 -0.66500 1.000 62.41000 306 LEU C CA 1
ATOM 7825 C C . LEU C 1 306 ? -4.97500 228.64800 -2.12700 1.000 63.65000 306 LEU C C 1
ATOM 7826 O O . LEU C 1 306 ? -5.98000 229.19500 -2.59900 1.000 55.19000 306 LEU C O 1
ATOM 7831 N N . SER C 1 307 ? -4.16600 227.87800 -2.84900 1.000 65.12000 307 SER C N 1
ATOM 7832 C CA . SER C 1 307 ? -4.43500 227.59300 -4.25600 1.000 61.54000 307 SER C CA 1
ATOM 7833 C C . SER C 1 307 ? -5.71200 226.77300 -4.53500 1.000 57.90000 307 SER C C 1
ATOM 7834 O O . SER C 1 307 ? -6.37700 227.03200 -5.53600 1.000 63.36000 307 SER C O 1
ATOM 7837 N N . PRO C 1 308 ? -6.07000 225.79300 -3.67200 1.000 55.43000 308 PRO C N 1
ATOM 7838 C CA . PRO C 1 308 ? -7.30000 225.04800 -3.98200 1.000 60.67000 308 PRO C CA 1
ATOM 7839 C C . PRO C 1 308 ? -8.56400 225.91400 -4.08900 1.000 62.42000 308 PRO C C 1
ATOM 7840 O O . PRO C 1 308 ? -9.55100 225.49100 -4.69600 1.000 54.94000 308 PRO C O 1
ATOM 7844 N N . LEU C 1 309 ? -8.52200 227.11800 -3.52700 1.000 59.59000 309 LEU C N 1
ATOM 7845 C CA . LEU C 1 309 ? -9.70300 227.97100 -3.45700 1.000 56.86000 309 LEU C CA 1
ATOM 7846 C C . LEU C 1 309 ? -10.06700 228.54700 -4.82400 1.000 52.95000 309 LEU C C 1
ATOM 7847 O O . LEU C 1 309 ? -11.18600 229.01100 -5.02100 1.000 63.75000 309 LEU C O 1
ATOM 7852 N N . GLY C 1 310 ? -9.11900 228.53200 -5.75900 1.000 59.98000 310 GLY C N 1
ATOM 7853 C CA . GLY C 1 310 ? -9.33500 229.05300 -7.10500 1.000 57.72000 310 GLY C CA 1
ATOM 7854 C C . GLY C 1 310 ? -8.28100 230.10400 -7.39300 1.000 60.10000 310 GLY C C 1
ATOM 7855 O O . GLY C 1 310 ? -7.40300 230.28900 -6.55900 1.000 68.80000 310 GLY C O 1
ATOM 7856 N N . LYS C 1 311 ? -8.33600 230.80000 -8.53000 1.000 58.59000 311 LYS C N 1
ATOM 7857 C CA . LYS C 1 311 ? -7.23000 231.71600 -8.85300 1.000 62.73000 311 LYS C CA 1
ATOM 7858 C C . LYS C 1 311 ? -7.34700 233.09000 -8.19200 1.000 62.83000 311 LYS C C 1
ATOM 7859 O O . LYS C 1 311 ? -6.45500 233.49800 -7.44600 1.000 67.12000 311 LYS C O 1
ATOM 7865 N N . GLY C 1 312 ? -8.35600 233.86300 -8.58400 1.000 61.64000 312 GLY C N 1
ATOM 7866 C CA . GLY C 1 312 ? -8.57600 235.18000 -8.00000 1.000 54.35000 312 GLY C CA 1
ATOM 7867 C C . GLY C 1 312 ? -9.06800 235.18700 -6.56200 1.000 48.59000 312 GLY C C 1
ATOM 7868 O O . GLY C 1 312 ? -9.44800 236.23500 -6.05000 1.000 55.08000 312 GLY C O 1
ATOM 7869 N N . ALA C 1 313 ? -9.02100 234.03300 -5.90200 1.000 47.88000 313 ALA C N 1
ATOM 7870 C CA . ALA C 1 313 ? -9.65300 233.85200 -4.59800 1.000 50.00000 313 ALA C CA 1
ATOM 7871 C C . ALA C 1 313 ? -8.97400 234.60300 -3.45600 1.000 50.96000 313 ALA C C 1
ATOM 7872 O O . ALA C 1 313 ? -9.62200 234.97200 -2.47200 1.000 48.13000 313 ALA C O 1
ATOM 7874 N N . VAL C 1 314 ? -7.67600 234.83300 -3.58600 1.000 48.32000 314 VAL C N 1
ATOM 7875 C CA . VAL C 1 314 ? -6.92200 235.44400 -2.50300 1.000 48.50000 314 VAL C CA 1
ATOM 7876 C C . VAL C 1 314 ? -6.59200 236.90200 -2.79500 1.000 43.13000 314 VAL C C 1
ATOM 7877 O O . VAL C 1 314 ? -6.14400 237.23900 -3.88500 1.000 43.89000 314 VAL C O 1
ATOM 7881 N N . LYS C 1 315 ? -6.86200 237.76700 -1.82100 1.000 48.53000 315 LYS C N 1
ATOM 7882 C CA . LYS C 1 315 ? -6.47500 239.17500 -1.89200 1.000 42.74000 315 LYS C CA 1
ATOM 7883 C C . LYS C 1 315 ? -5.56200 239.52700 -0.70900 1.000 38.14000 315 LYS C C 1
ATOM 7884 O O . LYS C 1 315 ? -5.40800 238.74200 0.21700 1.000 38.89000 315 LYS C O 1
ATOM 7890 N N . GLY C 1 316 ? -4.92900 240.69000 -0.76200 1.000 44.13000 316 GLY C N 1
ATOM 7891 C CA . GLY C 1 316 ? -4.08500 241.14100 0.33200 1.000 44.40000 316 GLY C CA 1
ATOM 7892 C C . GLY C 1 316 ? -2.61500 240.91000 0.04800 1.000 43.96000 316 GLY C C 1
ATOM 7893 O O . GLY C 1 316 ? -2.23200 240.65300 -1.09200 1.000 39.17000 316 GLY C O 1
ATOM 7894 N N . GLY C 1 317 ? -1.79100 240.97600 1.08800 1.000 46.39000 317 GLY C N 1
ATOM 7895 C CA . GLY C 1 317 ? -0.35700 240.83700 0.91300 1.000 46.59000 317 GLY C CA 1
ATOM 7896 C C . GLY C 1 317 ? 0.29500 242.14500 0.49200 1.000 44.18000 317 GLY C C 1
ATOM 7897 O O . GLY C 1 317 ? 1.49300 242.18600 0.20400 1.000 52.74000 317 GLY C O 1
ATOM 7898 N N . GLU C 1 318 ? -0.49900 243.20900 0.43200 1.000 41.70000 318 GLU C N 1
ATOM 7899 C CA . GLU C 1 318 ? 0.01100 244.54000 0.11800 1.000 45.17000 318 GLU C CA 1
ATOM 7900 C C . GLU C 1 318 ? 0.61200 245.19900 1.35900 1.000 49.28000 318 GLU C C 1
ATOM 7901 O O . GLU C 1 318 ? 1.54100 245.99800 1.24800 1.000 49.89000 318 GLU C O 1
ATOM 7907 N N . GLY C 1 319 ? 0.08500 244.83800 2.53100 1.000 43.32000 319 GLY C N 1
ATOM 7908 C CA . GLY C 1 319 ? 0.46800 245.44300 3.79700 1.000 43.43000 319 GLY C CA 1
ATOM 7909 C C . GLY C 1 319 ? -0.03700 244.64200 4.98600 1.000 43.49000 319 GLY C C 1
ATOM 7910 O O . GLY C 1 319 ? -0.71100 243.62400 4.79800 1.000 38.44000 319 GLY C O 1
ATOM 7911 N N . ALA C 1 320 ? 0.27500 245.10700 6.20200 1.000 39.02000 320 ALA C N 1
ATOM 7912 C CA . ALA C 1 320 ? -0.01600 244.37000 7.43900 1.000 35.58000 320 ALA C CA 1
ATOM 7913 C C . ALA C 1 320 ? 0.55900 242.95600 7.34400 1.000 35.11000 320 ALA C C 1
ATOM 7914 O O . ALA C 1 320 ? 1.60400 242.76400 6.74000 1.000 41.81000 320 ALA C O 1
ATOM 7916 N N . ILE C 1 321 ? -0.12300 241.96500 7.91200 1.000 38.20000 321 ILE C N 1
ATOM 7917 C CA . ILE C 1 321 ? 0.39000 240.59600 7.88900 1.000 38.18000 321 ILE C CA 1
ATOM 7918 C C . ILE C 1 321 ? -0.70200 239.60500 7.47700 1.000 42.70000 321 ILE C C 1
ATOM 7919 O O . ILE C 1 321 ? -0.67400 238.42600 7.85400 1.000 36.33000 321 ILE C O 1
ATOM 7924 N N . TYR C 1 322 ? -1.62400 240.08200 6.64200 1.000 42.65000 322 TYR C N 1
ATOM 7925 C CA . TYR C 1 322 ? -2.83100 239.32500 6.33700 1.000 42.53000 322 TYR C CA 1
ATOM 7926 C C . TYR C 1 322 ? -3.08600 239.03700 4.86200 1.000 35.50000 322 TYR C C 1
ATOM 7927 O O . TYR C 1 322 ? -2.87200 239.87700 3.99200 1.000 38.70000 322 TYR C O 1
ATOM 7936 N N . LEU C 1 323 ? -3.59000 237.83500 4.61800 1.000 40.37000 323 LEU C N 1
ATOM 7937 C CA . LEU C 1 323 ? -4.16500 237.44900 3.33300 1.000 42.67000 323 LEU C CA 1
ATOM 7938 C C . LEU C 1 323 ? -5.65500 237.15200 3.55700 1.000 39.80000 323 LEU C C 1
ATOM 7939 O O . LEU C 1 323 ? -6.02900 236.53700 4.55900 1.000 40.40000 323 LEU C O 1
ATOM 7944 N N . TRP C 1 324 ? -6.47800 237.60600 2.61800 1.000 39.02000 324 TRP C N 1
ATOM 7945 C CA . TRP C 1 324 ? -7.93500 237.58300 2.71000 1.000 39.88000 324 TRP C CA 1
ATOM 7946 C C . TRP C 1 324 ? -8.50600 236.69300 1.60700 1.000 40.81000 324 TRP C C 1
ATOM 7947 O O . TRP C 1 324 ? -8.43200 237.04100 0.42900 1.000 44.46000 324 TRP C O 1
ATOM 7958 N N . ALA C 1 325 ? -9.07600 235.55200 1.98000 1.000 41.96000 325 ALA C N 1
ATOM 7959 C CA . ALA C 1 325 ? -9.44300 234.53200 0.99600 1.000 45.59000 325 ALA C CA 1
ATOM 7960 C C . ALA C 1 325 ? -10.92600 234.16600 1.02800 1.000 44.45000 325 ALA C C 1
ATOM 7961 O O . ALA C 1 325 ? -11.51400 234.03200 2.09600 1.000 40.60000 325 ALA C O 1
ATOM 7963 N N . LYS C 1 326 ? -11.52300 234.02600 -0.15600 1.000 46.09000 326 LYS C N 1
ATOM 7964 C CA . LYS C 1 326 ? -12.92900 233.63600 -0.27200 1.000 46.51000 326 LYS C CA 1
ATOM 7965 C C . LYS C 1 326 ? -13.10200 232.13400 -0.37200 1.000 42.50000 326 LYS C C 1
ATOM 7966 O O . LYS C 1 326 ? -12.50500 231.49800 -1.23900 1.000 47.64000 326 LYS C O 1
ATOM 7972 N N . LEU C 1 327 ? -13.91000 231.57300 0.52400 1.000 41.83000 327 LEU C N 1
ATOM 7973 C CA . LEU C 1 327 ? -14.27800 230.15900 0.48400 1.000 43.32000 327 LEU C CA 1
ATOM 7974 C C . LEU C 1 327 ? -15.29700 229.92200 -0.65300 1.000 39.92000 327 LEU C C 1
ATOM 7975 O O . LEU C 1 327 ? -15.80300 230.87800 -1.24000 1.000 40.04000 327 LEU C O 1
ATOM 7980 N N . PRO C 1 328 ? -15.59100 228.65300 -0.98300 1.000 43.41000 328 PRO C N 1
ATOM 7981 C CA . PRO C 1 328 ? -16.67700 228.40700 -1.94500 1.000 47.89000 328 PRO C CA 1
ATOM 7982 C C . PRO C 1 328 ? -18.01800 228.94800 -1.43700 1.000 45.48000 328 PRO C C 1
ATOM 7983 O O . PRO C 1 328 ? -18.19500 229.05000 -0.22200 1.000 44.19000 328 PRO C O 1
ATOM 7987 N N . ASP C 1 329 ? -18.92400 229.29000 -2.35400 1.000 49.70000 329 ASP C N 1
ATOM 7988 C CA . ASP C 1 329 ? -20.17500 229.99500 -2.03900 1.000 49.75000 329 ASP C CA 1
ATOM 7989 C C . ASP C 1 329 ? -21.04800 229.29000 -1.00900 1.000 51.23000 329 ASP C C 1
ATOM 7990 O O . ASP C 1 329 ? -21.82300 229.93400 -0.30200 1.000 53.42000 329 ASP C O 1
ATOM 7995 N N . LYS C 1 330 ? -20.89900 227.97600 -0.90300 1.000 46.20000 330 LYS C N 1
ATOM 7996 C CA . LYS C 1 330 ? -21.77700 227.17800 -0.06600 1.000 48.58000 330 LYS C CA 1
ATOM 7997 C C . LYS C 1 330 ? -21.31600 227.22900 1.38100 1.000 56.07000 330 LYS C C 1
ATOM 7998 O O . LYS C 1 330 ? -22.07900 226.93900 2.31400 1.000 52.06000 330 LYS C O 1
ATOM 8004 N N . TYR C 1 331 ? -20.07800 227.65700 1.58100 1.000 50.41000 331 TYR C N 1
ATOM 8005 C CA . TYR C 1 331 ? -19.55500 227.72500 2.93200 1.000 52.06000 331 TYR C CA 1
ATOM 8006 C C . TYR C 1 331 ? -19.60800 229.15300 3.46200 1.000 50.73000 331 TYR C C 1
ATOM 8007 O O . TYR C 1 331 ? -18.57700 229.77800 3.72000 1.000 49.27000 331 TYR C O 1
ATOM 8016 N N . MET C 1 332 ? -20.82600 229.63900 3.68000 1.000 47.58000 332 MET C N 1
ATOM 8017 C CA . MET C 1 332 ? -21.03300 231.00300 4.13300 1.000 45.29000 332 MET C CA 1
ATOM 8018 C C . MET C 1 332 ? -20.87500 231.08400 5.64000 1.000 44.32000 332 MET C C 1
ATOM 8019 O O . MET C 1 332 ? -20.75800 232.17000 6.20200 1.000 42.16000 332 MET C O 1
ATOM 8024 N N . ASP C 1 333 ? -20.85100 229.91900 6.27900 1.000 41.07000 333 ASP C N 1
ATOM 8025 C CA . ASP C 1 333 ? -20.65000 229.82800 7.71400 1.000 48.31000 333 ASP C CA 1
ATOM 8026 C C . ASP C 1 333 ? -19.17400 229.56800 7.99800 1.000 50.34000 333 ASP C C 1
ATOM 8027 O O . ASP C 1 333 ? -18.74200 228.42300 8.08700 1.000 52.46000 333 ASP C O 1
ATOM 8032 N N . ASP C 1 334 ? -18.41300 230.64400 8.15800 1.000 55.13000 334 ASP C N 1
ATOM 8033 C CA . ASP C 1 334 ? -16.96300 230.56000 8.31500 1.000 55.50000 334 ASP C CA 1
ATOM 8034 C C . ASP C 1 334 ? -16.52500 229.82500 9.57300 1.000 56.19000 334 ASP C C 1
ATOM 8035 O O . ASP C 1 334 ? -15.58900 229.02900 9.52400 1.000 58.22000 334 ASP C O 1
ATOM 8040 N N . PHE C 1 335 ? -17.17500 230.12300 10.69800 1.000 58.32000 335 PHE C N 1
ATOM 8041 C CA . PHE C 1 335 ? -16.81800 229.51100 11.97900 1.000 56.57000 335 PHE C CA 1
ATOM 8042 C C . PHE C 1 335 ? -16.80800 227.99000 11.93600 1.000 58.96000 335 PHE C C 1
ATOM 8043 O O . PHE C 1 335 ? -15.96600 227.36000 12.57600 1.000 60.20000 335 PHE C O 1
ATOM 8051 N N . LYS C 1 336 ? -17.72800 227.39500 11.18000 1.000 56.32000 336 LYS C N 1
ATOM 8052 C CA . LYS C 1 336 ? -17.81400 225.93800 11.14000 1.000 59.17000 336 LYS C CA 1
ATOM 8053 C C . LYS C 1 336 ? -16.64700 225.35700 10.33100 1.000 58.74000 336 LYS C C 1
ATOM 8054 O O . LYS C 1 336 ? -16.12600 224.28800 10.65600 1.000 57.98000 336 LYS C O 1
ATOM 8060 N N . VAL C 1 337 ? -16.23700 226.06900 9.28400 1.000 57.71000 337 VAL C N 1
ATOM 8061 C CA . VAL C 1 337 ? -15.08000 225.66100 8.48800 1.000 59.97000 337 VAL C CA 1
ATOM 8062 C C . VAL C 1 337 ? -13.81000 225.80700 9.32200 1.000 57.17000 337 VAL C C 1
ATOM 8063 O O . VAL C 1 337 ? -12.88600 225.00100 9.22100 1.000 59.57000 337 VAL C O 1
ATOM 8067 N N . VAL C 1 338 ? -13.78500 226.84100 10.15400 1.000 56.37000 338 VAL C N 1
ATOM 8068 C CA . VAL C 1 338 ? -12.64400 227.11600 11.02000 1.000 57.39000 338 VAL C CA 1
ATOM 8069 C C . VAL C 1 338 ? -12.57300 226.05800 12.11300 1.000 59.32000 338 VAL C C 1
ATOM 8070 O O . VAL C 1 338 ? -11.48900 225.56900 12.43900 1.000 61.33000 338 VAL C O 1
ATOM 8074 N N . HIS C 1 339 ? -13.73000 225.69400 12.66500 1.000 60.21000 339 HIS C N 1
ATOM 8075 C CA . HIS C 1 339 ? -13.79000 224.62600 13.65700 1.000 61.94000 339 HIS C CA 1
ATOM 8076 C C . HIS C 1 339 ? -13.31200 223.32300 13.03600 1.000 61.93000 339 HIS C C 1
ATOM 8077 O O . HIS C 1 339 ? -12.62300 222.53100 13.68100 1.000 67.02000 339 HIS C O 1
ATOM 8084 N N . TRP C 1 340 ? -13.65600 223.12700 11.76600 1.000 61.59000 340 TRP C N 1
ATOM 8085 C CA . TRP C 1 340 ? -13.27600 221.92100 11.04000 1.000 62.36000 340 TRP C CA 1
ATOM 8086 C C . TRP C 1 340 ? -11.82100 221.90100 10.55400 1.000 63.93000 340 TRP C C 1
ATOM 8087 O O . TRP C 1 340 ? -11.32800 220.86600 10.10800 1.000 65.81000 340 TRP C O 1
ATOM 8098 N N . LEU C 1 341 ? -11.09900 223.00400 10.70800 1.000 66.24000 341 LEU C N 1
ATOM 8099 C CA . LEU C 1 341 ? -9.71100 223.01500 10.25700 1.000 63.97000 341 LEU C CA 1
ATOM 8100 C C . LEU C 1 341 ? -8.79600 222.89300 11.46000 1.000 64.62000 341 LEU C C 1
ATOM 8101 O O . LEU C 1 341 ? -7.64300 222.47700 11.33800 1.000 67.51000 341 LEU C O 1
ATOM 8106 N N . ALA C 1 342 ? -9.32600 223.24400 12.62600 1.000 66.19000 342 ALA C N 1
ATOM 8107 C CA . ALA C 1 342 ? -8.61900 223.01000 13.87600 1.000 69.06000 342 ALA C CA 1
ATOM 8108 C C . ALA C 1 342 ? -8.57800 221.50800 14.15900 1.000 74.56000 342 ALA C C 1
ATOM 8109 O O . ALA C 1 342 ? -7.50000 220.91900 14.28400 1.000 76.79000 342 ALA C O 1
ATOM 8111 N N . LYS C 1 343 ? -9.76000 220.89700 14.22900 1.000 73.41000 343 LYS C N 1
ATOM 8112 C CA . LYS C 1 343 ? -9.90100 219.47100 14.52900 1.000 74.23000 343 LYS C CA 1
ATOM 8113 C C . LYS C 1 343 ? -9.05700 218.56700 13.62700 1.000 78.38000 343 LYS C C 1
ATOM 8114 O O . LYS C 1 343 ? -8.35100 217.68300 14.11600 1.000 80.59000 343 LYS C O 1
ATOM 8120 N N . ARG C 1 344 ? -9.13000 218.78100 12.31600 1.000 76.86000 344 ARG C N 1
ATOM 8121 C CA . ARG C 1 344 ? -8.33900 217.98600 11.37900 1.000 78.82000 344 ARG C CA 1
ATOM 8122 C C . ARG C 1 344 ? -7.53900 218.87600 10.43000 1.000 75.24000 344 ARG C C 1
ATOM 8123 O O . ARG C 1 344 ? -6.87100 218.38700 9.51800 1.000 71.45000 344 ARG C O 1
ATOM 8131 N N . VAL C 1 348 ? -5.54300 226.73600 12.58800 1.000 58.04000 348 VAL C N 1
ATOM 8132 C CA . VAL C 1 348 ? -6.60400 227.63400 13.03500 1.000 53.54000 348 VAL C CA 1
ATOM 8133 C C . VAL C 1 348 ? -6.59900 228.93900 12.23700 1.000 52.99000 348 VAL C C 1
ATOM 8134 O O . VAL C 1 348 ? -5.60100 229.65800 12.22300 1.000 54.20000 348 VAL C O 1
ATOM 8138 N N . LEU C 1 349 ? -7.71100 229.24100 11.57300 1.000 52.09000 349 LEU C N 1
ATOM 8139 C CA . LEU C 1 349 ? -7.84900 230.49600 10.83700 1.000 51.06000 349 LEU C CA 1
ATOM 8140 C C . LEU C 1 349 ? -8.85500 231.42700 11.51600 1.000 45.23000 349 LEU C C 1
ATOM 8141 O O . LEU C 1 349 ? -9.41800 231.08200 12.55000 1.000 49.10000 349 LEU C O 1
ATOM 8146 N N . ILE C 1 350 ? -9.04900 232.61600 10.94900 1.000 39.27000 350 ILE C N 1
ATOM 8147 C CA . ILE C 1 350 ? -10.03300 233.56700 11.46700 1.000 45.24000 350 ILE C CA 1
ATOM 8148 C C . ILE C 1 350 ? -11.21200 233.76500 10.49700 1.000 45.11000 350 ILE C C 1
ATOM 8149 O O . ILE C 1 350 ? -11.01500 234.12800 9.34000 1.000 44.82000 350 ILE C O 1
ATOM 8154 N N . PRO C 1 351 ? -12.44500 233.54100 10.97900 1.000 48.07000 351 PRO C N 1
ATOM 8155 C CA . PRO C 1 351 ? -13.68700 233.69400 10.20300 1.000 41.19000 351 PRO C CA 1
ATOM 8156 C C . PRO C 1 351 ? -13.94600 235.12000 9.71900 1.000 42.57000 351 PRO C C 1
ATOM 8157 O O . PRO C 1 351 ? -13.93400 236.06000 10.51400 1.000 42.76000 351 PRO C O 1
ATOM 8161 N N . GLY C 1 352 ? -14.18300 235.27500 8.42100 1.000 39.80000 352 GLY C N 1
ATOM 8162 C CA . GLY C 1 352 ? -14.41200 236.58600 7.83300 1.000 37.32000 352 GLY C CA 1
ATOM 8163 C C . GLY C 1 352 ? -15.75600 237.22900 8.15400 1.000 38.17000 352 GLY C C 1
ATOM 8164 O O . GLY C 1 352 ? -15.96100 238.42600 7.91000 1.000 41.30000 352 GLY C O 1
ATOM 8165 N N . SER C 1 353 ? -16.68800 236.44400 8.67800 1.000 38.35000 353 SER C N 1
ATOM 8166 C CA . SER C 1 353 ? -18.00000 236.98600 9.04100 1.000 41.25000 353 SER C CA 1
ATOM 8167 C C . SER C 1 353 ? -17.86500 238.06600 10.11400 1.000 39.57000 353 SER C C 1
ATOM 8168 O O . SER C 1 353 ? -18.62900 239.03000 10.12800 1.000 43.35000 353 SER C O 1
ATOM 8171 N N . SER C 1 354 ? -16.88600 237.91100 11.00500 1.000 45.00000 354 SER C N 1
ATOM 8172 C CA . SER C 1 354 ? -16.65300 238.90400 12.05300 1.000 42.89000 354 SER C CA 1
ATOM 8173 C C . SER C 1 354 ? -16.27000 240.26100 11.48300 1.000 39.48000 354 SER C C 1
ATOM 8174 O O . SER C 1 354 ? -16.44900 241.28500 12.12800 1.000 44.96000 354 SER C O 1
ATOM 8177 N N . SER C 1 355 ? -15.76800 240.27700 10.25900 1.000 36.39000 355 SER C N 1
ATOM 8178 C CA . SER C 1 355 ? -15.36500 241.53100 9.64500 1.000 40.48000 355 SER C CA 1
ATOM 8179 C C . SER C 1 355 ? -16.42500 242.00900 8.66500 1.000 40.99000 355 SER C C 1
ATOM 8180 O O . SER C 1 355 ? -16.19400 242.92100 7.87100 1.000 44.09000 355 SER C O 1
ATOM 8183 N N . GLY C 1 356 ? -17.60000 241.39500 8.74600 1.000 39.86000 356 GLY C N 1
ATOM 8184 C CA . GLY C 1 356 ? -18.72100 241.78100 7.90800 1.000 43.35000 356 GLY C CA 1
ATOM 8185 C C . GLY C 1 356 ? -18.83000 240.99400 6.61300 1.000 43.93000 356 GLY C C 1
ATOM 8186 O O . GLY C 1 356 ? -19.73100 241.24200 5.81400 1.000 41.41000 356 GLY C O 1
ATOM 8187 N N . CYS C 1 357 ? -17.91000 240.05500 6.40000 1.000 44.44000 357 CYS C N 1
ATOM 8188 C CA . CYS C 1 357 ? -17.83600 239.30800 5.14300 1.000 45.92000 357 CYS C CA 1
ATOM 8189 C C . CYS C 1 357 ? -17.89300 237.80500 5.32900 1.000 44.69000 357 CYS C C 1
ATOM 8190 O O . CYS C 1 357 ? -16.85000 237.15200 5.36400 1.000 42.78000 357 CYS C O 1
ATOM 8193 N N . PRO C 1 358 ? -19.10900 237.24600 5.39500 1.000 39.30000 358 PRO C N 1
ATOM 8194 C CA . PRO C 1 358 ? -19.30000 235.80000 5.52000 1.000 43.73000 358 PRO C CA 1
ATOM 8195 C C . PRO C 1 358 ? -18.81100 235.08100 4.26600 1.000 44.04000 358 PRO C C 1
ATOM 8196 O O . PRO C 1 358 ? -18.89600 235.64400 3.17500 1.000 43.66000 358 PRO C O 1
ATOM 8200 N N . GLY C 1 359 ? -18.32400 233.85400 4.41900 1.000 38.99000 359 GLY C N 1
ATOM 8201 C CA . GLY C 1 359 ? -17.83400 233.10000 3.28300 1.000 45.08000 359 GLY C CA 1
ATOM 8202 C C . GLY C 1 359 ? -16.33800 233.26600 3.08300 1.000 47.22000 359 GLY C C 1
ATOM 8203 O O . GLY C 1 359 ? -15.75800 232.64400 2.19200 1.000 42.23000 359 GLY C O 1
ATOM 8204 N N . TYR C 1 360 ? -15.72200 234.12100 3.90100 1.000 46.98000 360 TYR C N 1
ATOM 8205 C CA . TYR C 1 360 ? -14.29500 234.41400 3.78700 1.000 42.13000 360 TYR C CA 1
ATOM 8206 C C . TYR C 1 360 ? -13.50800 233.95800 5.01100 1.000 44.59000 360 TYR C C 1
ATOM 8207 O O . TYR C 1 360 ? -14.07900 233.67100 6.06600 1.000 41.24000 360 TYR C O 1
ATOM 8216 N N . VAL C 1 361 ? -12.18600 233.94200 4.89100 1.000 42.68000 361 VAL C N 1
ATOM 8217 C CA . VAL C 1 361 ? -11.36100 233.54100 6.01800 1.000 41.05000 361 VAL C CA 1
ATOM 8218 C C . VAL C 1 361 ? -10.03500 234.31200 6.00400 1.000 44.34000 361 VAL C C 1
ATOM 8219 O O . VAL C 1 361 ? -9.50900 234.63100 4.93700 1.000 38.56000 361 VAL C O 1
ATOM 8223 N N . ARG C 1 362 ? -9.50300 234.61400 7.18800 1.000 41.90000 362 ARG C N 1
ATOM 8224 C CA . ARG C 1 362 ? -8.28900 235.42000 7.28300 1.000 43.89000 362 ARG C CA 1
ATOM 8225 C C . ARG C 1 362 ? -7.10000 234.55800 7.66200 1.000 40.98000 362 ARG C C 1
ATOM 8226 O O . ARG C 1 362 ? -7.17800 233.73500 8.56900 1.000 42.86000 362 ARG C O 1
ATOM 8234 N N . VAL C 1 363 ? -5.99800 234.76600 6.95100 1.000 43.71000 363 VAL C N 1
ATOM 8235 C CA . VAL C 1 363 ? -4.77100 234.02300 7.18900 1.000 49.19000 363 VAL C CA 1
ATOM 8236 C C . VAL C 1 363 ? -3.63600 234.99200 7.49500 1.000 45.16000 363 VAL C C 1
ATOM 8237 O O . VAL C 1 363 ? -3.30400 235.86700 6.68800 1.000 42.40000 363 VAL C O 1
ATOM 8241 N N . SER C 1 364 ? -3.01300 234.79300 8.64700 1.000 46.64000 364 SER C N 1
ATOM 8242 C CA . SER C 1 364 ? -1.93100 235.65100 9.09300 1.000 51.32000 364 SER C CA 1
ATOM 8243 C C . SER C 1 364 ? -0.58600 234.98600 8.86500 1.000 50.50000 364 SER C C 1
ATOM 8244 O O . SER C 1 364 ? -0.37400 233.84500 9.28500 1.000 53.52000 364 SER C O 1
ATOM 8247 N N . PHE C 1 365 ? 0.31100 235.69100 8.17500 1.000 52.34000 365 PHE C N 1
ATOM 8248 C CA . PHE C 1 365 ? 1.62800 235.13600 7.87100 1.000 48.51000 365 PHE C CA 1
ATOM 8249 C C . PHE C 1 365 ? 2.73600 235.81000 8.67300 1.000 50.69000 365 PHE C C 1
ATOM 8250 O O . PHE C 1 365 ? 3.91500 235.58700 8.41500 1.000 51.19000 365 PHE C O 1
ATOM 8258 N N . GLY C 1 366 ? 2.35400 236.60900 9.66400 1.000 49.98000 366 GLY C N 1
ATOM 8259 C CA . GLY C 1 366 ? 3.32000 237.35600 10.45000 1.000 47.80000 366 GLY C CA 1
ATOM 8260 C C . GLY C 1 366 ? 3.71700 236.69900 11.75800 1.000 48.14000 366 GLY C C 1
ATOM 8261 O O . GLY C 1 366 ? 4.63600 237.15400 12.43100 1.000 51.51000 366 GLY C O 1
ATOM 8262 N N . GLY C 1 367 ? 3.02000 235.63400 12.13400 1.000 50.24000 367 GLY C N 1
ATOM 8263 C CA . GLY C 1 367 ? 3.16900 235.08700 13.46900 1.000 52.51000 367 GLY C CA 1
ATOM 8264 C C . GLY C 1 367 ? 4.00800 233.83100 13.58000 1.000 51.62000 367 GLY C C 1
ATOM 8265 O O . GLY C 1 367 ? 4.19600 233.31100 14.67600 1.000 48.81000 367 GLY C O 1
ATOM 8266 N N . LEU C 1 368 ? 4.50600 233.33900 12.44900 1.000 53.06000 368 LEU C N 1
ATOM 8267 C CA . LEU C 1 368 ? 5.25300 232.08500 12.42600 1.000 55.77000 368 LEU C CA 1
ATOM 8268 C C . LEU C 1 368 ? 6.63200 232.24500 11.78200 1.000 51.31000 368 LEU C C 1
ATOM 8269 O O . LEU C 1 368 ? 6.81900 233.07000 10.88900 1.000 50.30000 368 LEU C O 1
ATOM 8274 N N . ILE C 1 369 ? 7.57500 231.41900 12.22400 1.000 54.43000 369 ILE C N 1
ATOM 8275 C CA . ILE C 1 369 ? 8.96300 231.46000 11.76500 1.000 57.65000 369 ILE C CA 1
ATOM 8276 C C . ILE C 1 369 ? 9.35800 230.26800 10.89100 1.000 64.29000 369 ILE C C 1
ATOM 8277 O O . ILE C 1 369 ? 10.03900 229.35800 11.36100 1.000 68.80000 369 ILE C O 1
ATOM 8282 N N . GLU C 1 370 ? 8.93700 230.27000 9.62800 1.000 62.05000 370 GLU C N 1
ATOM 8283 C CA . GLU C 1 370 ? 9.19500 229.15500 8.70200 1.000 68.26000 370 GLU C CA 1
ATOM 8284 C C . GLU C 1 370 ? 8.71200 227.80000 9.26200 1.000 68.81000 370 GLU C C 1
ATOM 8285 O O . GLU C 1 370 ? 9.11300 226.73600 8.78800 1.000 69.19000 370 GLU C O 1
ATOM 8291 N N . LYS C 1 371 ? 7.84100 227.86600 10.27000 1.000 68.36000 371 LYS C N 1
ATOM 8292 C CA . LYS C 1 371 ? 6.96900 226.76200 10.66700 1.000 63.75000 371 LYS C CA 1
ATOM 8293 C C . LYS C 1 371 ? 5.70200 226.95300 9.86400 1.000 65.93000 371 LYS C C 1
ATOM 8294 O O . LYS C 1 371 ? 4.75000 226.17500 9.92100 1.000 68.88000 371 LYS C O 1
ATOM 8300 N N . ASP C 1 372 ? 5.74100 228.03600 9.10600 1.000 63.62000 372 ASP C N 1
ATOM 8301 C CA . ASP C 1 372 ? 4.72700 228.41400 8.15600 1.000 65.69000 372 ASP C CA 1
ATOM 8302 C C . ASP C 1 372 ? 4.71100 227.45500 6.96900 1.000 71.46000 372 ASP C C 1
ATOM 8303 O O . ASP C 1 372 ? 3.75800 227.44100 6.18800 1.000 68.30000 372 ASP C O 1
ATOM 8308 N N . CYS C 1 373 ? 5.78200 226.68100 6.80400 1.000 66.77000 373 CYS C N 1
ATOM 8309 C CA . CYS C 1 373 ? 5.82000 225.71500 5.71400 1.000 68.93000 373 CYS C CA 1
ATOM 8310 C C . CYS C 1 373 ? 5.09600 224.45700 6.16300 1.000 69.27000 373 CYS C C 1
ATOM 8311 O O . CYS C 1 373 ? 4.61300 223.67900 5.34000 1.000 68.73000 373 CYS C O 1
ATOM 8314 N N . ARG C 1 374 ? 4.99600 224.29200 7.47900 1.000 65.17000 374 ARG C N 1
ATOM 8315 C CA . ARG C 1 374 ? 4.19100 223.23500 8.06500 1.000 68.18000 374 ARG C CA 1
ATOM 8316 C C . ARG C 1 374 ? 2.73600 223.68900 8.04900 1.000 74.29000 374 ARG C C 1
ATOM 8317 O O . ARG C 1 374 ? 1.81400 222.87800 8.11400 1.000 73.43000 374 ARG C O 1
ATOM 8325 N N . ALA C 1 375 ? 2.54700 224.99800 7.91000 1.000 71.84000 375 ALA C N 1
ATOM 8326 C CA . ALA C 1 375 ? 1.22100 225.59900 7.81300 1.000 70.65000 375 ALA C CA 1
ATOM 8327 C C . ALA C 1 375 ? 0.61100 225.25000 6.46400 1.000 67.49000 375 ALA C C 1
ATOM 8328 O O . ALA C 1 375 ? -0.59200 225.39700 6.26400 1.000 68.04000 375 ALA C O 1
ATOM 8330 N N . ALA C 1 376 ? 1.45400 224.81900 5.52800 1.000 69.19000 376 ALA C N 1
ATOM 8331 C CA . ALA C 1 376 ? 0.97800 224.29300 4.25300 1.000 70.46000 376 ALA C CA 1
ATOM 8332 C C . ALA C 1 376 ? 0.35100 222.90800 4.44900 1.000 70.62000 376 ALA C C 1
ATOM 8333 O O . ALA C 1 376 ? 0.09800 222.18800 3.48200 1.000 70.53000 376 ALA C O 1
ATOM 8335 N N . ALA C 1 377 ? 0.10900 222.54100 5.70800 1.000 70.50000 377 ALA C N 1
ATOM 8336 C CA . ALA C 1 377 ? -0.74500 221.40600 6.03400 1.000 66.81000 377 ALA C CA 1
ATOM 8337 C C . ALA C 1 377 ? -2.18400 221.89900 6.00800 1.000 70.20000 377 ALA C C 1
ATOM 8338 O O . ALA C 1 377 ? -3.07500 221.30900 6.61400 1.000 72.61000 377 ALA C O 1
ATOM 8340 N N . GLU C 1 378 ? -2.38800 223.01100 5.31100 1.000 69.12000 378 GLU C N 1
ATOM 8341 C CA . GLU C 1 378 ? -3.69400 223.61500 5.18300 1.000 69.35000 378 GLU C CA 1
ATOM 8342 C C . GLU C 1 378 ? -4.17600 223.36500 3.76500 1.000 73.32000 378 GLU C C 1
ATOM 8343 O O . GLU C 1 378 ? -4.33200 224.29100 2.96900 1.000 72.28000 378 GLU C O 1
ATOM 8349 N N . ARG C 1 379 ? -4.37600 222.09600 3.43400 1.000 75.91000 379 ARG C N 1
ATOM 8350 C CA . ARG C 1 379 ? -4.86800 221.76600 2.11000 1.000 75.67000 379 ARG C CA 1
ATOM 8351 C C . ARG C 1 379 ? -6.37300 221.54900 2.19200 1.000 79.12000 379 ARG C C 1
ATOM 8352 O O . ARG C 1 379 ? -6.85500 220.43900 2.44500 1.000 74.05000 379 ARG C O 1
ATOM 8360 N N . LEU C 1 380 ? -7.09200 222.65100 1.99400 1.000 77.29000 380 LEU C N 1
ATOM 8361 C CA . LEU C 1 380 ? -8.54100 222.70200 2.05200 1.000 71.06000 380 LEU C CA 1
ATOM 8362 C C . LEU C 1 380 ? -9.18600 221.76600 1.03000 1.000 69.89000 380 LEU C C 1
ATOM 8363 O O . LEU C 1 380 ? -8.63900 221.53400 -0.05300 1.000 73.22000 380 LEU C O 1
ATOM 8368 N N . LEU D 1 13 ? -17.65900 268.85900 17.65400 1.000 65.61000 13 LEU D N 1
ATOM 8369 C CA . LEU D 1 13 ? -17.51400 267.96900 18.80500 1.000 70.34000 13 LEU D CA 1
ATOM 8370 C C . LEU D 1 13 ? -18.84800 267.44400 19.33400 1.000 69.75000 13 LEU D C 1
ATOM 8371 O O . LEU D 1 13 ? -19.91700 267.97500 19.02900 1.000 77.50000 13 LEU D O 1
ATOM 8376 N N . THR D 1 14 ? -18.74800 266.40400 20.15100 1.000 63.36000 14 THR D N 1
ATOM 8377 C CA . THR D 1 14 ? -19.87900 265.61100 20.61400 1.000 67.30000 14 THR D CA 1
ATOM 8378 C C . THR D 1 14 ? -20.60300 266.15000 21.84700 1.000 71.81000 14 THR D C 1
ATOM 8379 O O . THR D 1 14 ? -19.97900 266.70700 22.74700 1.000 72.03000 14 THR D O 1
ATOM 8383 N N . ASP D 1 15 ? -21.92100 265.94800 21.88500 1.000 71.69000 15 ASP D N 1
ATOM 8384 C CA . ASP D 1 15 ? -22.75300 266.36200 23.01400 1.000 70.97000 15 ASP D CA 1
ATOM 8385 C C . ASP D 1 15 ? -22.31500 265.72600 24.32700 1.000 69.45000 15 ASP D C 1
ATOM 8386 O O . ASP D 1 15 ? -22.17600 266.41300 25.33800 1.000 73.17000 15 ASP D O 1
ATOM 8391 N N . THR D 1 16 ? -22.11600 264.41000 24.31200 1.000 68.59000 16 THR D N 1
ATOM 8392 C CA . THR D 1 16 ? -21.84700 263.67300 25.54600 1.000 67.18000 16 THR D CA 1
ATOM 8393 C C . THR D 1 16 ? -20.59900 264.12000 26.33600 1.000 68.71000 16 THR D C 1
ATOM 8394 O O . THR D 1 16 ? -20.67700 264.19900 27.55200 1.000 70.64000 16 THR D O 1
ATOM 8398 N N . PRO D 1 17 ? -19.46000 264.42000 25.67100 1.000 68.83000 17 PRO D N 1
ATOM 8399 C CA . PRO D 1 17 ? -18.31500 264.84700 26.48300 1.000 73.20000 17 PRO D CA 1
ATOM 8400 C C . PRO D 1 17 ? -18.13800 266.35800 26.65700 1.000 73.80000 17 PRO D C 1
ATOM 8401 O O . PRO D 1 17 ? -17.51600 266.76300 27.64300 1.000 71.36000 17 PRO D O 1
ATOM 8405 N N . VAL D 1 18 ? -18.66200 267.16700 25.73600 1.000 73.35000 18 VAL D N 1
ATOM 8406 C CA . VAL D 1 18 ? -18.51800 268.61800 25.83900 1.000 70.80000 18 VAL D CA 1
ATOM 8407 C C . VAL D 1 18 ? -19.18400 269.11300 27.12000 1.000 73.02000 18 VAL D C 1
ATOM 8408 O O . VAL D 1 18 ? -18.70900 270.05300 27.75900 1.000 73.35000 18 VAL D O 1
ATOM 8412 N N . MET D 1 19 ? -20.25400 268.44000 27.52600 1.000 72.75000 19 MET D N 1
ATOM 8413 C CA . MET D 1 19 ? -20.93900 268.79000 28.76200 1.000 77.24000 19 MET D CA 1
ATOM 8414 C C . MET D 1 19 ? -20.57000 267.83700 29.91100 1.000 74.52000 19 MET D C 1
ATOM 8415 O O . MET D 1 19 ? -21.28400 267.77100 30.91100 1.000 74.09000 19 MET D O 1
ATOM 8420 N N . VAL D 1 20 ? -19.40700 267.19100 29.78600 1.000 74.18000 20 VAL D N 1
ATOM 8421 C CA . VAL D 1 20 ? -18.85700 266.36600 30.90300 1.000 71.40000 20 VAL D CA 1
ATOM 8422 C C . VAL D 1 20 ? -17.95200 267.32200 31.68100 1.000 68.21000 20 VAL D C 1
ATOM 8423 O O . VAL D 1 20 ? -17.26900 268.11500 31.02400 1.000 67.35000 20 VAL D O 1
ATOM 8427 N N . GLN D 1 21 ? -17.96900 267.25600 33.01300 1.000 67.12000 21 GLN D N 1
ATOM 8428 C CA . GLN D 1 21 ? -17.21900 268.18500 33.84700 1.000 70.37000 21 GLN D CA 1
ATOM 8429 C C . GLN D 1 21 ? -15.72000 267.97400 33.67600 1.000 67.24000 21 GLN D C 1
ATOM 8430 O O . GLN D 1 21 ? -15.26000 266.87100 33.37400 1.000 66.25000 21 GLN D O 1
ATOM 8436 N N . ILE D 1 22 ? -14.96900 269.04800 33.88200 1.000 69.39000 22 ILE D N 1
ATOM 8437 C CA . ILE D 1 22 ? -13.52300 269.02500 33.74700 1.000 68.83000 22 ILE D CA 1
ATOM 8438 C C . ILE D 1 22 ? -12.87900 268.17100 34.83300 1.000 67.52000 22 ILE D C 1
ATOM 8439 O O . ILE D 1 22 ? -12.74500 268.61100 35.97300 1.000 67.24000 22 ILE D O 1
ATOM 8444 N N . CYS D 1 32 ? 6.55200 274.76400 46.23800 1.000 65.06000 32 CYS D N 1
ATOM 8445 C CA . CYS D 1 32 ? 5.21000 274.37800 46.66400 1.000 70.01000 32 CYS D CA 1
ATOM 8446 C C . CYS D 1 32 ? 5.14000 272.92100 47.13800 1.000 70.14000 32 CYS D C 1
ATOM 8447 O O . CYS D 1 32 ? 5.53500 272.00200 46.42200 1.000 69.38000 32 CYS D O 1
ATOM 8450 N N . ILE D 1 33 ? 4.64600 272.72000 48.35600 1.000 66.45000 33 ILE D N 1
ATOM 8451 C CA . ILE D 1 33 ? 4.36700 271.38000 48.86700 1.000 65.75000 33 ILE D CA 1
ATOM 8452 C C . ILE D 1 33 ? 2.95200 270.98100 48.44500 1.000 64.93000 33 ILE D C 1
ATOM 8453 O O . ILE D 1 33 ? 2.05600 271.81800 48.44700 1.000 67.81000 33 ILE D O 1
ATOM 8458 N N . SER D 1 34 ? 2.74500 269.72500 48.05400 1.000 66.65000 34 SER D N 1
ATOM 8459 C CA . SER D 1 34 ? 1.43200 269.31200 47.55200 1.000 57.28000 34 SER D CA 1
ATOM 8460 C C . SER D 1 34 ? 0.63700 268.46300 48.54400 1.000 61.61000 34 SER D C 1
ATOM 8461 O O . SER D 1 34 ? 1.16600 267.52400 49.14200 1.000 61.67000 34 SER D O 1
ATOM 8464 N N . LEU D 1 35 ? -0.64100 268.79600 48.70600 1.000 57.79000 35 LEU D N 1
ATOM 8465 C CA . LEU D 1 35 ? -1.56700 267.97300 49.48200 1.000 54.85000 35 LEU D CA 1
ATOM 8466 C C . LEU D 1 35 ? -2.79500 267.58800 48.65800 1.000 55.20000 35 LEU D C 1
ATOM 8467 O O . LEU D 1 35 ? -3.88500 267.41500 49.21100 1.000 53.84000 35 LEU D O 1
ATOM 8472 N N . ALA D 1 36 ? -2.60600 267.43100 47.34800 1.000 53.31000 36 ALA D N 1
ATOM 8473 C CA . ALA D 1 36 ? -3.71600 267.36900 46.39400 1.000 53.56000 36 ALA D CA 1
ATOM 8474 C C . ALA D 1 36 ? -4.12200 265.94800 45.98900 1.000 53.04000 36 ALA D C 1
ATOM 8475 O O . ALA D 1 36 ? -5.01600 265.35400 46.59600 1.000 54.49000 36 ALA D O 1
ATOM 8477 N N . GLN D 1 37 ? -3.51300 265.44400 44.91700 1.000 56.44000 37 GLN D N 1
ATOM 8478 C CA . GLN D 1 37 ? -3.80500 264.10400 44.41100 1.000 58.34000 37 GLN D CA 1
ATOM 8479 C C . GLN D 1 37 ? -3.56700 263.06400 45.50100 1.000 53.50000 37 GLN D C 1
ATOM 8480 O O . GLN D 1 37 ? -2.54900 263.10200 46.19000 1.000 51.28000 37 GLN D O 1
ATOM 8486 N N . GLY D 1 38 ? -4.51300 262.14300 45.65400 1.000 53.89000 38 GLY D N 1
ATOM 8487 C CA . GLY D 1 38 ? -4.45200 261.13900 46.70000 1.000 48.81000 38 GLY D CA 1
ATOM 8488 C C . GLY D 1 38 ? -3.54500 259.96300 46.38500 1.000 53.60000 38 GLY D C 1
ATOM 8489 O O . GLY D 1 38 ? -3.97000 259.01400 45.72700 1.000 53.81000 38 GLY D O 1
ATOM 8490 N N . VAL D 1 39 ? -2.29600 260.02100 46.84700 1.000 53.92000 39 VAL D N 1
ATOM 8491 C CA . VAL D 1 39 ? -1.35500 258.91700 46.64800 1.000 50.39000 39 VAL D CA 1
ATOM 8492 C C . VAL D 1 39 ? -0.67200 258.50700 47.95200 1.000 52.59000 39 VAL D C 1
ATOM 8493 O O . VAL D 1 39 ? -0.87600 259.13900 48.98800 1.000 50.54000 39 VAL D O 1
ATOM 8497 N N . VAL D 1 40 ? 0.14300 257.45400 47.89200 1.000 49.73000 40 VAL D N 1
ATOM 8498 C CA . VAL D 1 40 ? 1.00000 257.06100 49.01200 1.000 48.49000 40 VAL D CA 1
ATOM 8499 C C . VAL D 1 40 ? 2.45500 257.37700 48.67900 1.000 49.22000 40 VAL D C 1
ATOM 8500 O O . VAL D 1 40 ? 2.79500 257.55400 47.51100 1.000 49.20000 40 VAL D O 1
ATOM 8504 N N . TYR D 1 41 ? 3.31200 257.47100 49.69200 1.000 44.95000 41 TYR D N 1
ATOM 8505 C CA . TYR D 1 41 ? 4.71000 257.82100 49.43500 1.000 47.28000 41 TYR D CA 1
ATOM 8506 C C . TYR D 1 41 ? 5.57500 256.58600 49.19100 1.000 44.46000 41 TYR D C 1
ATOM 8507 O O . TYR D 1 41 ? 6.68800 256.69500 48.67800 1.000 45.72000 41 TYR D O 1
ATOM 8516 N N . TRP D 1 42 ? 5.07700 255.41100 49.55500 1.000 36.06000 42 TRP D N 1
ATOM 8517 C CA . TRP D 1 42 ? 5.91400 254.22300 49.43400 1.000 40.54000 42 TRP D CA 1
ATOM 8518 C C . TRP D 1 42 ? 5.79700 253.53900 48.07100 1.000 40.86000 42 TRP D C 1
ATOM 8519 O O . TRP D 1 42 ? 4.75500 253.56800 47.41800 1.000 40.52000 42 TRP D O 1
ATOM 8530 N N . GLN D 1 43 ? 6.90800 252.95200 47.64100 1.000 41.68000 43 GLN D N 1
ATOM 8531 C CA . GLN D 1 43 ? 6.98300 252.17900 46.40800 1.000 35.32000 43 GLN D CA 1
ATOM 8532 C C . GLN D 1 43 ? 6.46800 250.76200 46.63700 1.000 30.90000 43 GLN D C 1
ATOM 8533 O O . GLN D 1 43 ? 6.22800 250.37500 47.78000 1.000 30.98000 43 GLN D O 1
ATOM 8539 N N . PRO D 1 44 ? 6.27000 249.98400 45.55000 1.000 34.97000 44 PRO D N 1
ATOM 8540 C CA . PRO D 1 44 ? 5.86700 248.58300 45.74000 1.000 31.37000 44 PRO D CA 1
ATOM 8541 C C . PRO D 1 44 ? 6.95200 247.77400 46.45700 1.000 33.28000 44 PRO D C 1
ATOM 8542 O O . PRO D 1 44 ? 8.08300 248.24600 46.54900 1.000 34.84000 44 PRO D O 1
ATOM 8546 N N . PRO D 1 45 ? 6.61100 246.57600 46.96100 1.000 30.22000 45 PRO D N 1
ATOM 8547 C CA . PRO D 1 45 ? 7.60000 245.79800 47.70800 1.000 33.89000 45 PRO D CA 1
ATOM 8548 C C . PRO D 1 45 ? 8.85000 245.53000 46.88500 1.000 35.03000 45 PRO D C 1
ATOM 8549 O O . PRO D 1 45 ? 8.76600 245.11300 45.73000 1.000 33.90000 45 PRO D O 1
ATOM 8553 N N . ALA D 1 46 ? 10.00300 245.79100 47.48400 1.000 31.87000 46 ALA D N 1
ATOM 8554 C CA . ALA D 1 46 ? 11.27700 245.59800 46.81200 1.000 35.33000 46 ALA D CA 1
ATOM 8555 C C . ALA D 1 46 ? 11.43000 244.14900 46.38400 1.000 27.72000 46 ALA D C 1
ATOM 8556 O O . ALA D 1 46 ? 12.01900 243.86200 45.35100 1.000 35.99000 46 ALA D O 1
ATOM 8558 N N . GLN D 1 47 ? 10.90400 243.23700 47.18800 1.000 30.98000 47 GLN D N 1
ATOM 8559 C CA . GLN D 1 47 ? 11.06900 241.80900 46.91900 1.000 34.56000 47 GLN D CA 1
ATOM 8560 C C . GLN D 1 47 ? 10.17000 241.39600 45.73600 1.000 37.00000 47 GLN D C 1
ATOM 8561 O O . GLN D 1 47 ? 10.48600 240.46300 44.99600 1.000 34.18000 47 GLN D O 1
ATOM 8567 N N . ALA D 1 48 ? 9.04300 242.09200 45.57100 1.000 34.68000 48 ALA D N 1
ATOM 8568 C CA . ALA D 1 48 ? 8.14900 241.85400 44.43300 1.000 34.79000 48 ALA D CA 1
ATOM 8569 C C . ALA D 1 48 ? 8.74700 242.47100 43.17400 1.000 32.38000 48 ALA D C 1
ATOM 8570 O O . ALA D 1 48 ? 8.69700 241.87900 42.09000 1.000 36.21000 48 ALA D O 1
ATOM 8572 N N . LEU D 1 49 ? 9.33200 243.65300 43.32500 1.000 29.69000 49 LEU D N 1
ATOM 8573 C CA . LEU D 1 49 ? 10.04500 244.30000 42.22300 1.000 30.15000 49 LEU D CA 1
ATOM 8574 C C . LEU D 1 49 ? 11.23300 243.43800 41.80900 1.000 31.92000 49 LEU D C 1
ATOM 8575 O O . LEU D 1 49 ? 11.59100 243.37700 40.63100 1.000 33.94000 49 LEU D O 1
ATOM 8580 N N . GLU D 1 50 ? 11.82500 242.75200 42.78500 1.000 31.13000 50 GLU D N 1
ATOM 8581 C CA . GLU D 1 50 ? 12.96700 241.87100 42.52400 1.000 37.51000 50 GLU D CA 1
ATOM 8582 C C . GLU D 1 50 ? 12.58800 240.66800 41.65000 1.000 34.01000 50 GLU D C 1
ATOM 8583 O O . GLU D 1 50 ? 13.36100 240.27500 40.76600 1.000 38.84000 50 GLU D O 1
ATOM 8589 N N . LYS D 1 51 ? 11.41300 240.08900 41.90100 1.000 33.65000 51 LYS D N 1
ATOM 8590 C CA . LYS D 1 51 ? 10.89800 238.96900 41.10700 1.000 36.22000 51 LYS D CA 1
ATOM 8591 C C . LYS D 1 51 ? 10.58800 239.37700 39.66800 1.000 36.78000 51 LYS D C 1
ATOM 8592 O O . LYS D 1 51 ? 10.82400 238.60700 38.72500 1.000 33.30000 51 LYS D O 1
ATOM 8598 N N . VAL D 1 52 ? 10.03800 240.58000 39.51100 1.000 30.87000 52 VAL D N 1
ATOM 8599 C CA . VAL D 1 52 ? 9.75100 241.14400 38.19400 1.000 35.10000 52 VAL D CA 1
ATOM 8600 C C . VAL D 1 52 ? 11.02900 241.31300 37.38500 1.000 34.10000 52 VAL D C 1
ATOM 8601 O O . VAL D 1 52 ? 11.05700 241.06000 36.18000 1.000 34.44000 52 VAL D O 1
ATOM 8605 N N . LYS D 1 53 ? 12.09300 241.74000 38.05400 1.000 33.56000 53 LYS D N 1
ATOM 8606 C CA . LYS D 1 53 ? 13.36800 241.94400 37.38200 1.000 32.45000 53 LYS D CA 1
ATOM 8607 C C . LYS D 1 53 ? 13.79900 240.65300 36.68100 1.000 34.11000 53 LYS D C 1
ATOM 8608 O O . LYS D 1 53 ? 14.31600 240.69100 35.57200 1.000 36.37000 53 LYS D O 1
ATOM 8614 N N . GLU D 1 54 ? 13.48300 239.51600 37.29900 1.000 34.93000 54 GLU D N 1
ATOM 8615 C CA . GLU D 1 54 ? 13.93900 238.20500 36.84100 1.000 37.74000 54 GLU D CA 1
ATOM 8616 C C . GLU D 1 54 ? 13.12500 237.58500 35.67300 1.000 40.95000 54 GLU D C 1
ATOM 8617 O O . GLU D 1 54 ? 13.58000 236.62400 35.04100 1.000 36.10000 54 GLU D O 1
ATOM 8623 N N . ILE D 1 55 ? 11.93900 238.12800 35.38400 1.000 36.53000 55 ILE D N 1
ATOM 8624 C CA . ILE D 1 55 ? 11.05500 237.55900 34.34500 1.000 33.64000 55 ILE D CA 1
ATOM 8625 C C . ILE D 1 55 ? 10.84500 238.41100 33.09100 1.000 36.58000 55 ILE D C 1
ATOM 8626 O O . ILE D 1 55 ? 10.08000 238.02000 32.20100 1.000 39.53000 55 ILE D O 1
ATOM 8631 N N . ILE D 1 56 ? 11.49800 239.56400 33.00500 1.000 34.44000 56 ILE D N 1
ATOM 8632 C CA . ILE D 1 56 ? 11.24800 240.48400 31.89000 1.000 37.05000 56 ILE D CA 1
ATOM 8633 C C . ILE D 1 56 ? 11.49900 239.87900 30.50400 1.000 36.48000 56 ILE D C 1
ATOM 8634 O O . ILE D 1 56 ? 10.91600 240.32000 29.51700 1.000 36.88000 56 ILE D O 1
ATOM 8639 N N . TRP D 1 57 ? 12.33000 238.84600 30.42900 1.000 40.76000 57 TRP D N 1
ATOM 8640 C CA . TRP D 1 57 ? 12.68400 238.26000 29.13400 1.000 40.53000 57 TRP D CA 1
ATOM 8641 C C . TRP D 1 57 ? 11.75700 237.12500 28.72600 1.000 38.63000 57 TRP D C 1
ATOM 8642 O O . TRP D 1 57 ? 11.85700 236.62900 27.61000 1.000 38.96000 57 TRP D O 1
ATOM 8653 N N . GLU D 1 58 ? 10.88400 236.69000 29.63100 1.000 36.28000 58 GLU D N 1
ATOM 8654 C CA . GLU D 1 58 ? 9.91600 235.66100 29.27900 1.000 37.71000 58 GLU D CA 1
ATOM 8655 C C . GLU D 1 58 ? 9.07900 236.22700 28.13100 1.000 40.20000 58 GLU D C 1
ATOM 8656 O O . GLU D 1 58 ? 8.70200 237.40100 28.15800 1.000 38.09000 58 GLU D O 1
ATOM 8662 N N . PRO D 1 59 ? 8.86500 235.43000 27.07400 1.000 40.23000 59 PRO D N 1
ATOM 8663 C CA . PRO D 1 59 ? 8.11300 235.93000 25.91700 1.000 38.69000 59 PRO D CA 1
ATOM 8664 C C . PRO D 1 59 ? 6.65700 236.25300 26.27300 1.000 40.61000 59 PRO D C 1
ATOM 8665 O O . PRO D 1 59 ? 6.06600 237.16600 25.69200 1.000 36.11000 59 PRO D O 1
ATOM 8669 N N . SER D 1 60 ? 6.11100 235.52200 27.24000 1.000 37.34000 60 SER D N 1
ATOM 8670 C CA . SER D 1 60 ? 4.74700 235.73400 27.71700 1.000 39.82000 60 SER D CA 1
ATOM 8671 C C . SER D 1 60 ? 4.52700 237.13600 28.27300 1.000 39.27000 60 SER D C 1
ATOM 8672 O O . SER D 1 60 ? 3.41000 237.66200 28.24400 1.000 39.00000 60 SER D O 1
ATOM 8675 N N . VAL D 1 61 ? 5.59500 237.74100 28.77900 1.000 37.72000 61 VAL D N 1
ATOM 8676 C CA . VAL D 1 61 ? 5.50100 239.06800 29.37200 1.000 35.78000 61 VAL D CA 1
ATOM 8677 C C . VAL D 1 61 ? 5.24100 240.09500 28.26500 1.000 37.05000 61 VAL D C 1
ATOM 8678 O O . VAL D 1 61 ? 4.63300 241.13900 28.50800 1.000 39.35000 61 VAL D O 1
ATOM 8682 N N . SER D 1 62 ? 5.68100 239.79400 27.04400 1.000 33.19000 62 SER D N 1
ATOM 8683 C CA . SER D 1 62 ? 5.49600 240.72300 25.92700 1.000 32.94000 62 SER D CA 1
ATOM 8684 C C . SER D 1 62 ? 4.29000 240.40300 25.01100 1.000 35.55000 62 SER D C 1
ATOM 8685 O O . SER D 1 62 ? 3.91700 241.21300 24.16700 1.000 36.73000 62 SER D O 1
ATOM 8688 N N . ARG D 1 63 ? 3.67900 239.24000 25.21200 1.000 32.96000 63 ARG D N 1
ATOM 8689 C CA . ARG D 1 63 ? 2.51900 238.78900 24.43400 1.000 37.36000 63 ARG D CA 1
ATOM 8690 C C . ARG D 1 63 ? 1.18800 239.21900 25.05600 1.000 38.07000 63 ARG D C 1
ATOM 8691 O O . ARG D 1 63 ? 1.12900 239.54000 26.24400 1.000 32.98000 63 ARG D O 1
ATOM 8699 N N . TYR D 1 64 ? 0.12000 239.24200 24.25700 1.000 36.84000 64 TYR D N 1
ATOM 8700 C CA . TYR D 1 64 ? -1.20800 239.46400 24.82400 1.000 36.66000 64 TYR D CA 1
ATOM 8701 C C . TYR D 1 64 ? -1.47900 238.37500 25.84100 1.000 34.65000 64 TYR D C 1
ATOM 8702 O O . TYR D 1 64 ? -1.13200 237.21700 25.63200 1.000 39.40000 64 TYR D O 1
ATOM 8711 N N . GLY D 1 65 ? -2.10300 238.75200 26.94500 1.000 34.04000 65 GLY D N 1
ATOM 8712 C CA . GLY D 1 65 ? -2.56600 237.78500 27.91300 1.000 32.79000 65 GLY D CA 1
ATOM 8713 C C . GLY D 1 65 ? -4.07500 237.70600 27.76700 1.000 32.36000 65 GLY D C 1
ATOM 8714 O O . GLY D 1 65 ? -4.67100 238.51100 27.05200 1.000 29.87000 65 GLY D O 1
ATOM 8715 N N . ALA D 1 66 ? -4.67800 236.73100 28.43600 1.000 36.61000 66 ALA D N 1
ATOM 8716 C CA . ALA D 1 66 ? -6.12500 236.61600 28.50800 1.000 35.83000 66 ALA D CA 1
ATOM 8717 C C . ALA D 1 66 ? -6.77600 237.93200 28.93200 1.000 38.85000 66 ALA D C 1
ATOM 8718 O O . ALA D 1 66 ? -6.25300 238.65100 29.78800 1.000 31.70000 66 ALA D O 1
ATOM 8720 N N . ASP D 1 67 ? -7.89400 238.27000 28.29600 1.000 36.62000 67 ASP D N 1
ATOM 8721 C CA . ASP D 1 67 ? -8.59500 239.50500 28.62600 1.000 38.45000 67 ASP D CA 1
ATOM 8722 C C . ASP D 1 67 ? -8.95000 239.59100 30.11000 1.000 36.56000 67 ASP D C 1
ATOM 8723 O O . ASP D 1 67 ? -8.83900 240.65800 30.71600 1.000 37.34000 67 ASP D O 1
ATOM 8728 N N . GLU D 1 68 ? -9.34800 238.46100 30.69300 1.000 35.84000 68 GLU D N 1
ATOM 8729 C CA . GLU D 1 68 ? -9.78300 238.42600 32.08900 1.000 39.32000 68 GLU D CA 1
ATOM 8730 C C . GLU D 1 68 ? -8.62700 238.58100 33.07300 1.000 38.67000 68 GLU D C 1
ATOM 8731 O O . GLU D 1 68 ? -8.84600 238.76000 34.26900 1.000 39.80000 68 GLU D O 1
ATOM 8737 N N . GLY D 1 69 ? -7.40100 238.53300 32.56400 1.000 39.40000 69 GLY D N 1
ATOM 8738 C CA . GLY D 1 69 ? -6.22500 238.68500 33.40000 1.000 33.01000 69 GLY D CA 1
ATOM 8739 C C . GLY D 1 69 ? -5.42000 237.41200 33.53200 1.000 38.92000 69 GLY D C 1
ATOM 8740 O O . GLY D 1 69 ? -5.89100 236.31800 33.19900 1.000 35.43000 69 GLY D O 1
ATOM 8741 N N . LEU D 1 70 ? -4.17800 237.56700 33.98700 1.000 35.92000 70 LEU D N 1
ATOM 8742 C CA . LEU D 1 70 ? -3.30800 236.43800 34.27900 1.000 39.31000 70 LEU D CA 1
ATOM 8743 C C . LEU D 1 70 ? -4.01300 235.43900 35.18900 1.000 42.91000 70 LEU D C 1
ATOM 8744 O O . LEU D 1 70 ? -4.50100 235.81000 36.26400 1.000 43.48000 70 LEU D O 1
ATOM 8749 N N . PRO D 1 71 ? -4.07100 234.16700 34.76100 1.000 42.51000 71 PRO D N 1
ATOM 8750 C CA . PRO D 1 71 ? -4.74700 233.12400 35.53600 1.000 42.51000 71 PRO D CA 1
ATOM 8751 C C . PRO D 1 71 ? -4.21800 232.99900 36.96500 1.000 45.72000 71 PRO D C 1
ATOM 8752 O O . PRO D 1 71 ? -5.01600 232.87700 37.90000 1.000 46.07000 71 PRO D O 1
ATOM 8756 N N . GLU D 1 72 ? -2.90500 233.09100 37.14300 1.000 43.71000 72 GLU D N 1
ATOM 8757 C CA . GLU D 1 72 ? -2.33600 233.02900 38.48200 1.000 44.95000 72 GLU D CA 1
ATOM 8758 C C . GLU D 1 72 ? -2.79200 234.20700 39.33600 1.000 39.86000 72 GLU D C 1
ATOM 8759 O O . GLU D 1 72 ? -2.99400 234.06600 40.53400 1.000 42.50000 72 GLU D O 1
ATOM 8765 N N . LEU D 1 73 ? -2.93200 235.37200 38.71700 1.000 37.63000 73 LEU D N 1
ATOM 8766 C CA . LEU D 1 73 ? -3.34500 236.56700 39.44300 1.000 42.04000 73 LEU D CA 1
ATOM 8767 C C . LEU D 1 73 ? -4.80000 236.47600 39.86800 1.000 44.08000 73 LEU D C 1
ATOM 8768 O O . LEU D 1 73 ? -5.13800 236.80200 41.00600 1.000 46.57000 73 LEU D O 1
ATOM 8773 N N . ARG D 1 74 ? -5.65300 236.04000 38.94600 1.000 41.29000 74 ARG D N 1
ATOM 8774 C CA . ARG D 1 74 ? -7.06900 235.85200 39.23700 1.000 44.71000 74 ARG D CA 1
ATOM 8775 C C . ARG D 1 74 ? -7.23500 234.87900 40.39700 1.000 45.85000 74 ARG D C 1
ATOM 8776 O O . ARG D 1 74 ? -8.05400 235.09500 41.28800 1.000 50.15000 74 ARG D O 1
ATOM 8784 N N . GLU D 1 75 ? -6.43100 233.82100 40.39900 1.000 45.70000 75 GLU D N 1
ATOM 8785 C CA . GLU D 1 75 ? -6.51700 232.81800 41.45300 1.000 47.27000 75 GLU D CA 1
ATOM 8786 C C . GLU D 1 75 ? -6.06000 233.36900 42.80700 1.000 47.52000 75 GLU D C 1
ATOM 8787 O O . GLU D 1 75 ? -6.69300 233.12200 43.83200 1.000 50.20000 75 GLU D O 1
ATOM 8793 N N . ALA D 1 76 ? -4.96500 234.11600 42.81400 1.000 47.38000 76 ALA D N 1
ATOM 8794 C CA . ALA D 1 76 ? -4.51400 234.75300 44.04300 1.000 48.52000 76 ALA D CA 1
ATOM 8795 C C . ALA D 1 76 ? -5.59100 235.70500 44.55800 1.000 48.17000 76 ALA D C 1
ATOM 8796 O O . ALA D 1 76 ? -5.81300 235.80400 45.76500 1.000 50.88000 76 ALA D O 1
ATOM 8798 N N . LEU D 1 77 ? -6.25100 236.40000 43.63500 1.000 44.75000 77 LEU D N 1
ATOM 8799 C CA . LEU D 1 77 ? -7.30700 237.34700 43.98700 1.000 45.39000 77 LEU D CA 1
ATOM 8800 C C . LEU D 1 77 ? -8.56000 236.63600 44.48500 1.000 50.54000 77 LEU D C 1
ATOM 8801 O O . LEU D 1 77 ? -9.25500 237.14300 45.36300 1.000 51.02000 77 LEU D O 1
ATOM 8806 N N . MET D 1 78 ? -8.84000 235.46100 43.92600 1.000 51.07000 78 MET D N 1
ATOM 8807 C CA . MET D 1 78 ? -9.94500 234.63000 44.39300 1.000 49.15000 78 MET D CA 1
ATOM 8808 C C . MET D 1 78 ? -9.75600 234.26000 45.85400 1.000 51.91000 78 MET D C 1
ATOM 8809 O O . MET D 1 78 ? -10.68100 234.36800 46.65900 1.000 54.65000 78 MET D O 1
ATOM 8814 N N . GLN D 1 79 ? -8.54300 233.83000 46.19000 1.000 56.10000 79 GLN D N 1
ATOM 8815 C CA . GLN D 1 79 ? -8.20900 233.44900 47.56100 1.000 58.89000 79 GLN D CA 1
ATOM 8816 C C . GLN D 1 79 ? -8.25200 234.65100 48.49000 1.000 52.83000 79 GLN D C 1
ATOM 8817 O O . GLN D 1 79 ? -8.71900 234.55100 49.61900 1.000 55.50000 79 GLN D O 1
ATOM 8823 N N . LYS D 1 80 ? -7.74800 235.78000 48.00800 1.000 48.78000 80 LYS D N 1
ATOM 8824 C CA . LYS D 1 80 ? -7.76500 237.00600 48.78700 1.000 52.92000 80 LYS D CA 1
ATOM 8825 C C . LYS D 1 80 ? -9.19900 237.42900 49.09100 1.000 52.25000 80 LYS D C 1
ATOM 8826 O O . LYS D 1 80 ? -9.50800 237.78200 50.22400 1.000 53.63000 80 LYS D O 1
ATOM 8832 N N . LEU D 1 81 ? -10.06600 237.39700 48.08300 1.000 48.13000 81 LEU D N 1
ATOM 8833 C CA . LEU D 1 81 ? -11.46600 237.78200 48.26700 1.000 53.18000 81 LEU D CA 1
ATOM 8834 C C . LEU D 1 81 ? -12.17200 236.91300 49.30500 1.000 57.92000 81 LEU D C 1
ATOM 8835 O O . LEU D 1 81 ? -12.98300 237.40600 50.08900 1.000 57.19000 81 LEU D O 1
ATOM 8840 N N . GLY D 1 82 ? -11.87200 235.61900 49.30100 1.000 53.90000 82 GLY D N 1
ATOM 8841 C CA . GLY D 1 82 ? -12.47500 234.70600 50.24900 1.000 56.94000 82 GLY D CA 1
ATOM 8842 C C . GLY D 1 82 ? -12.01600 234.87000 51.68200 1.000 59.26000 82 GLY D C 1
ATOM 8843 O O . GLY D 1 82 ? -12.83000 234.96200 52.59400 1.000 63.75000 82 GLY D O 1
ATOM 8844 N N . HIS D 1 83 ? -10.70500 234.89800 51.88000 1.000 59.57000 83 HIS D N 1
ATOM 8845 C CA . HIS D 1 83 ? -10.13000 234.85100 53.21900 1.000 58.96000 83 HIS D CA 1
ATOM 8846 C C . HIS D 1 83 ? -9.99500 236.22200 53.87600 1.000 59.80000 83 HIS D C 1
ATOM 8847 O O . HIS D 1 83 ? -10.04800 236.32900 55.09900 1.000 60.05000 83 HIS D O 1
ATOM 8854 N N . GLU D 1 84 ? -9.81900 237.26500 53.07300 1.000 55.58000 84 GLU D N 1
ATOM 8855 C CA . GLU D 1 84 ? -9.68100 238.61300 53.61500 1.000 58.88000 84 GLU D CA 1
ATOM 8856 C C . GLU D 1 84 ? -11.00600 239.37800 53.60200 1.000 59.81000 84 GLU D C 1
ATOM 8857 O O . GLU D 1 84 ? -11.30700 240.10600 54.54400 1.000 60.00000 84 GLU D O 1
ATOM 8863 N N . ASN D 1 85 ? -11.78300 239.22500 52.53100 1.000 60.20000 85 ASN D N 1
ATOM 8864 C CA . ASN D 1 85 ? -13.01200 240.00100 52.34400 1.000 58.94000 85 ASN D CA 1
ATOM 8865 C C . ASN D 1 85 ? -14.28000 239.17500 52.56200 1.000 63.62000 85 ASN D C 1
ATOM 8866 O O . ASN D 1 85 ? -15.39200 239.70800 52.52500 1.000 60.02000 85 ASN D O 1
ATOM 8871 N N . ASN D 1 86 ? -14.09900 237.87300 52.77100 1.000 63.82000 86 ASN D N 1
ATOM 8872 C CA . ASN D 1 86 ? -15.20300 236.94800 52.98400 1.000 62.19000 86 ASN D CA 1
ATOM 8873 C C . ASN D 1 86 ? -16.17200 236.93400 51.79600 1.000 68.73000 86 ASN D C 1
ATOM 8874 O O . ASN D 1 86 ? -17.39300 237.00800 51.96700 1.000 67.80000 86 ASN D O 1
ATOM 8879 N N . LEU D 1 87 ? -15.61300 236.88100 50.58900 1.000 65.90000 87 LEU D N 1
ATOM 8880 C CA . LEU D 1 87 ? -16.40800 236.74800 49.37000 1.000 62.94000 87 LEU D CA 1
ATOM 8881 C C . LEU D 1 87 ? -16.15800 235.38300 48.72300 1.000 63.85000 87 LEU D C 1
ATOM 8882 O O . LEU D 1 87 ? -15.01300 234.96400 48.59000 1.000 64.34000 87 LEU D O 1
ATOM 8887 N N . HIS D 1 88 ? -17.21900 234.69300 48.31600 1.000 62.26000 88 HIS D N 1
ATOM 8888 C CA . HIS D 1 88 ? -17.08400 233.33500 47.78500 1.000 58.24000 88 HIS D CA 1
ATOM 8889 C C . HIS D 1 88 ? -17.92800 233.10600 46.54000 1.000 60.59000 88 HIS D C 1
ATOM 8890 O O . HIS D 1 88 ? -17.89100 232.03200 45.94200 1.000 53.22000 88 HIS D O 1
ATOM 8897 N N . LYS D 1 89 ? -18.69400 234.11800 46.15600 1.000 61.62000 89 LYS D N 1
ATOM 8898 C CA . LYS D 1 89 ? -19.57200 234.00500 45.00400 1.000 60.13000 89 LYS D CA 1
ATOM 8899 C C . LYS D 1 89 ? -19.20500 235.00300 43.91100 1.000 59.73000 89 LYS D C 1
ATOM 8900 O O . LYS D 1 89 ? -20.03400 235.34300 43.06800 1.000 57.45000 89 LYS D O 1
ATOM 8906 N N . SER D 1 90 ? -17.97000 235.49100 43.94300 1.000 55.07000 90 SER D N 1
ATOM 8907 C CA . SER D 1 90 ? -17.53400 236.49900 42.98400 1.000 52.96000 90 SER D CA 1
ATOM 8908 C C . SER D 1 90 ? -16.44000 235.97800 42.04500 1.000 51.09000 90 SER D C 1
ATOM 8909 O O . SER D 1 90 ? -15.58700 235.19400 42.45100 1.000 51.02000 90 SER D O 1
ATOM 8912 N N . SER D 1 91 ? -16.50500 236.37600 40.77800 1.000 48.54000 91 SER D N 1
ATOM 8913 C CA . SER D 1 91 ? -15.42900 236.10100 39.82900 1.000 49.26000 91 SER D CA 1
ATOM 8914 C C . SER D 1 91 ? -14.58900 237.35100 39.63600 1.000 46.23000 91 SER D C 1
ATOM 8915 O O . SER D 1 91 ? -15.06400 238.45800 39.87100 1.000 41.92000 91 SER D O 1
ATOM 8918 N N . VAL D 1 92 ? -13.36400 237.18100 39.14800 1.000 46.96000 92 VAL D N 1
ATOM 8919 C CA . VAL D 1 92 ? -12.45100 238.30600 39.04100 1.000 43.93000 92 VAL D CA 1
ATOM 8920 C C . VAL D 1 92 ? -12.06200 238.62800 37.60500 1.000 45.26000 92 VAL D C 1
ATOM 8921 O O . VAL D 1 92 ? -11.76000 237.74300 36.80200 1.000 46.28000 92 VAL D O 1
ATOM 8925 N N . MET D 1 93 ? -12.03900 239.91700 37.30400 1.000 40.79000 93 MET D N 1
ATOM 8926 C CA . MET D 1 93 ? -11.48600 240.38400 36.05700 1.000 34.58000 93 MET D CA 1
ATOM 8927 C C . MET D 1 93 ? -10.45500 241.44300 36.36300 1.000 36.44000 93 MET D C 1
ATOM 8928 O O . MET D 1 93 ? -10.74400 242.47000 36.98600 1.000 35.18000 93 MET D O 1
ATOM 8933 N N . VAL D 1 94 ? -9.22800 241.17700 35.93900 1.000 39.19000 94 VAL D N 1
ATOM 8934 C CA . VAL D 1 94 ? -8.16300 242.13000 36.14400 1.000 28.82000 94 VAL D CA 1
ATOM 8935 C C . VAL D 1 94 ? -8.29400 243.22400 35.09700 1.000 34.75000 94 VAL D C 1
ATOM 8936 O O . VAL D 1 94 ? -8.49500 242.95700 33.90700 1.000 36.35000 94 VAL D O 1
ATOM 8940 N N . THR D 1 95 ? -8.17400 244.46400 35.55100 1.000 34.70000 95 THR D N 1
ATOM 8941 C CA . THR D 1 95 ? -8.33400 245.61600 34.68500 1.000 31.96000 95 THR D CA 1
ATOM 8942 C C . THR D 1 95 ? -7.10800 246.50400 34.72700 1.000 34.56000 95 THR D C 1
ATOM 8943 O O . THR D 1 95 ? -6.29700 246.41000 35.64300 1.000 37.58000 95 THR D O 1
ATOM 8947 N N . ALA D 1 96 ? -6.98300 247.38400 33.74700 1.000 34.54000 96 ALA D N 1
ATOM 8948 C CA . ALA D 1 96 ? -5.88900 248.33500 33.73000 1.000 34.61000 96 ALA D CA 1
ATOM 8949 C C . ALA D 1 96 ? -6.25000 249.53800 34.59000 1.000 33.42000 96 ALA D C 1
ATOM 8950 O O . ALA D 1 96 ? -6.37100 250.65600 34.09000 1.000 32.56000 96 ALA D O 1
ATOM 8952 N N . GLY D 1 97 ? -6.37700 249.30300 35.89300 1.000 37.47000 97 GLY D N 1
ATOM 8953 C CA . GLY D 1 97 ? -6.79000 250.33400 36.82700 1.000 36.10000 97 GLY D CA 1
ATOM 8954 C C . GLY D 1 97 ? -8.22400 250.16400 37.31400 1.000 41.45000 97 GLY D C 1
ATOM 8955 O O . GLY D 1 97 ? -9.03200 249.47500 36.67700 1.000 33.72000 97 GLY D O 1
ATOM 8956 N N . ALA D 1 98 ? -8.51300 250.74400 38.47900 1.000 37.44000 98 ALA D N 1
ATOM 8957 C CA . ALA D 1 98 ? -9.86200 250.76300 39.03800 1.000 41.40000 98 ALA D CA 1
ATOM 8958 C C . ALA D 1 98 ? -10.75100 251.76300 38.29500 1.000 41.75000 98 ALA D C 1
ATOM 8959 O O . ALA D 1 98 ? -11.97700 251.65000 38.31900 1.000 46.40000 98 ALA D O 1
ATOM 8961 N N . ASN D 1 99 ? -10.13300 252.76400 37.67100 1.000 37.94000 99 ASN D N 1
ATOM 8962 C CA . ASN D 1 99 ? -10.87800 253.74300 36.88400 1.000 39.90000 99 ASN D CA 1
ATOM 8963 C C . ASN D 1 99 ? -11.44100 253.12700 35.60200 1.000 43.62000 99 ASN D C 1
ATOM 8964 O O . ASN D 1 99 ? -12.57300 253.41400 35.21600 1.000 45.87000 99 ASN D O 1
ATOM 8969 N N . GLN D 1 100 ? -10.63600 252.31200 34.92600 1.000 44.81000 100 GLN D N 1
ATOM 8970 C CA . GLN D 1 100 ? -11.09900 251.58500 33.74700 1.000 42.33000 100 GLN D CA 1
ATOM 8971 C C . GLN D 1 100 ? -12.06500 250.46600 34.15700 1.000 45.66000 100 GLN D C 1
ATOM 8972 O O . GLN D 1 100 ? -12.99500 250.12600 33.41900 1.000 44.04000 100 GLN D O 1
ATOM 8978 N N . ALA D 1 101 ? -11.84500 249.89400 35.33500 1.000 41.30000 101 ALA D N 1
ATOM 8979 C CA . ALA D 1 101 ? -12.75500 248.88400 35.86300 1.000 45.01000 101 ALA D CA 1
ATOM 8980 C C . ALA D 1 101 ? -14.16000 249.47000 36.05200 1.000 46.45000 101 ALA D C 1
ATOM 8981 O O . ALA D 1 101 ? -15.16800 248.80900 35.77200 1.000 42.69000 101 ALA D O 1
ATOM 8983 N N . PHE D 1 102 ? -14.22300 250.71100 36.53200 1.000 43.85000 102 PHE D N 1
ATOM 8984 C CA . PHE D 1 102 ? -15.50700 251.37300 36.76600 1.000 43.41000 102 PHE D CA 1
ATOM 8985 C C . PHE D 1 102 ? -16.20300 251.67700 35.43900 1.000 44.66000 102 PHE D C 1
ATOM 8986 O O . PHE D 1 102 ? -17.43100 251.59600 35.33300 1.000 42.61000 102 PHE D O 1
ATOM 8994 N N . VAL D 1 103 ? -15.42000 252.05000 34.43500 1.000 39.38000 103 VAL D N 1
ATOM 8995 C CA . VAL D 1 103 ? -15.96000 252.28400 33.10500 1.000 42.34000 103 VAL D CA 1
ATOM 8996 C C . VAL D 1 103 ? -16.57600 251.00000 32.52500 1.000 41.58000 103 VAL D C 1
ATOM 8997 O O . VAL D 1 103 ? -17.66500 251.03700 31.94900 1.000 42.31000 103 VAL D O 1
ATOM 9001 N N . ASN D 1 104 ? -15.88800 249.86800 32.68300 1.000 39.39000 104 ASN D N 1
ATOM 9002 C CA . ASN D 1 104 ? -16.45000 248.57100 32.30100 1.000 39.84000 104 ASN D CA 1
ATOM 9003 C C . ASN D 1 104 ? -17.82700 248.31600 32.89800 1.000 41.03000 104 ASN D C 1
ATOM 9004 O O . ASN D 1 104 ? -18.72100 247.80900 32.21900 1.000 41.54000 104 ASN D O 1
ATOM 9009 N N . VAL D 1 105 ? -17.99100 248.65000 34.17000 1.000 39.98000 105 VAL D N 1
ATOM 9010 C CA . VAL D 1 105 ? -19.24800 248.36900 34.86400 1.000 44.33000 105 VAL D CA 1
ATOM 9011 C C . VAL D 1 105 ? -20.37300 249.28700 34.36600 1.000 39.92000 105 VAL D C 1
ATOM 9012 O O . VAL D 1 105 ? -21.48700 248.82900 34.13300 1.000 45.69000 105 VAL D O 1
ATOM 9016 N N . VAL D 1 106 ? -20.06400 250.56800 34.17300 1.000 38.74000 106 VAL D N 1
ATOM 9017 C CA . VAL D 1 106 ? -21.03200 251.53800 33.67100 1.000 39.89000 106 VAL D CA 1
ATOM 9018 C C . VAL D 1 106 ? -21.55300 251.14800 32.28400 1.000 47.46000 106 VAL D C 1
ATOM 9019 O O . VAL D 1 106 ? -22.76400 251.14900 32.04400 1.000 44.20000 106 VAL D O 1
ATOM 9023 N N . LEU D 1 107 ? -20.63900 250.78200 31.38700 1.000 42.82000 107 LEU D N 1
ATOM 9024 C CA . LEU D 1 107 ? -21.00300 250.39500 30.02900 1.000 43.09000 107 LEU D CA 1
ATOM 9025 C C . LEU D 1 107 ? -21.78300 249.08800 29.98000 1.000 41.70000 107 LEU D C 1
ATOM 9026 O O . LEU D 1 107 ? -22.48800 248.81600 29.01200 1.000 47.11000 107 LEU D O 1
ATOM 9031 N N . THR D 1 108 ? -21.65000 248.28800 31.02800 1.000 37.52000 108 THR D N 1
ATOM 9032 C CA . THR D 1 108 ? -22.30700 246.99200 31.11600 1.000 40.11000 108 THR D CA 1
ATOM 9033 C C . THR D 1 108 ? -23.63800 247.06600 31.88900 1.000 49.11000 108 THR D C 1
ATOM 9034 O O . THR D 1 108 ? -24.56500 246.29200 31.62600 1.000 46.51000 108 THR D O 1
ATOM 9038 N N . LEU D 1 109 ? -23.73000 247.98400 32.84700 1.000 46.34000 109 LEU D N 1
ATOM 9039 C CA . LEU D 1 109 ? -24.91300 248.06500 33.70500 1.000 50.10000 109 LEU D CA 1
ATOM 9040 C C . LEU D 1 109 ? -25.78200 249.29700 33.44900 1.000 49.67000 109 LEU D C 1
ATOM 9041 O O . LEU D 1 109 ? -26.88500 249.39100 33.98900 1.000 58.88000 109 LEU D O 1
ATOM 9046 N N . CYS D 1 110 ? -25.29400 250.24000 32.64600 1.000 46.42000 110 CYS D N 1
ATOM 9047 C CA . CYS D 1 110 ? -26.06300 251.45300 32.34400 1.000 52.66000 110 CYS D CA 1
ATOM 9048 C C . CYS D 1 110 ? -26.25800 251.71500 30.85100 1.000 55.59000 110 CYS D C 1
ATOM 9049 O O . CYS D 1 110 ? -25.32000 251.59200 30.05800 1.000 55.66000 110 CYS D O 1
ATOM 9052 N N . ASP D 1 111 ? -27.48000 252.10000 30.48500 1.000 56.55000 111 ASP D N 1
ATOM 9053 C CA . ASP D 1 111 ? -27.76400 252.61700 29.15000 1.000 54.77000 111 ASP D CA 1
ATOM 9054 C C . ASP D 1 111 ? -27.69400 254.12700 29.18000 1.000 55.01000 111 ASP D C 1
ATOM 9055 O O . ASP D 1 111 ? -27.94900 254.74100 30.21700 1.000 56.65000 111 ASP D O 1
ATOM 9060 N N . ALA D 1 112 ? -27.34200 254.72700 28.04800 1.000 55.33000 112 ALA D N 1
ATOM 9061 C CA . ALA D 1 112 ? -27.46500 256.16500 27.91300 1.000 52.63000 112 ALA D CA 1
ATOM 9062 C C . ALA D 1 112 ? -28.91900 256.52600 28.17100 1.000 58.49000 112 ALA D C 1
ATOM 9063 O O . ALA D 1 112 ? -29.82900 255.82500 27.71600 1.000 58.22000 112 ALA D O 1
ATOM 9065 N N . GLY D 1 113 ? -29.13500 257.60400 28.91400 1.000 60.86000 113 GLY D N 1
ATOM 9066 C CA . GLY D 1 113 ? -30.47700 258.03800 29.25700 1.000 60.85000 113 GLY D CA 1
ATOM 9067 C C . GLY D 1 113 ? -31.01200 257.42600 30.54000 1.000 60.10000 113 GLY D C 1
ATOM 9068 O O . GLY D 1 113 ? -32.04600 257.86000 31.04800 1.000 66.01000 113 GLY D O 1
ATOM 9069 N N . ASP D 1 114 ? -30.31100 256.43000 31.07500 1.000 55.89000 114 ASP D N 1
ATOM 9070 C CA . ASP D 1 114 ? -30.67600 255.86000 32.37000 1.000 59.79000 114 ASP D CA 1
ATOM 9071 C C . ASP D 1 114 ? -30.30400 256.81300 33.50500 1.000 59.65000 114 ASP D C 1
ATOM 9072 O O . ASP D 1 114 ? -29.57300 257.78500 33.29900 1.000 53.22000 114 ASP D O 1
ATOM 9077 N N . SER D 1 115 ? -30.83500 256.55300 34.69500 1.000 55.29000 115 SER D N 1
ATOM 9078 C CA . SER D 1 115 ? -30.49700 257.36300 35.85800 1.000 61.72000 115 SER D CA 1
ATOM 9079 C C . SER D 1 115 ? -29.67000 256.58600 36.87400 1.000 59.72000 115 SER D C 1
ATOM 9080 O O . SER D 1 115 ? -29.81400 255.36800 37.01100 1.000 56.07000 115 SER D O 1
ATOM 9083 N N . VAL D 1 116 ? -28.79900 257.29800 37.58000 1.000 57.58000 116 VAL D N 1
ATOM 9084 C CA . VAL D 1 116 ? -27.96000 256.67500 38.59900 1.000 62.96000 116 VAL D CA 1
ATOM 9085 C C . VAL D 1 116 ? -27.88500 257.51400 39.86900 1.000 61.59000 116 VAL D C 1
ATOM 9086 O O . VAL D 1 116 ? -28.14300 258.72000 39.85200 1.000 62.12000 116 VAL D O 1
ATOM 9090 N N . VAL D 1 117 ? -27.51000 256.86300 40.96500 1.000 60.60000 117 VAL D N 1
ATOM 9091 C CA . VAL D 1 117 ? -27.43100 257.52000 42.26200 1.000 64.61000 117 VAL D CA 1
ATOM 9092 C C . VAL D 1 117 ? -26.02600 257.45700 42.86400 1.000 62.26000 117 VAL D C 1
ATOM 9093 O O . VAL D 1 117 ? -25.43800 256.38400 43.00000 1.000 63.40000 117 VAL D O 1
ATOM 9097 N N . MET D 1 118 ? -25.51000 258.61900 43.24500 1.000 63.43000 118 MET D N 1
ATOM 9098 C CA . MET D 1 118 ? -24.26900 258.71900 43.99800 1.000 59.65000 118 MET D CA 1
ATOM 9099 C C . MET D 1 118 ? -24.58000 259.42400 45.31200 1.000 66.19000 118 MET D C 1
ATOM 9100 O O . MET D 1 118 ? -25.70500 259.89000 45.50900 1.000 65.79000 118 MET D O 1
ATOM 9105 N N . PHE D 1 119 ? -23.60000 259.50600 46.20800 1.000 65.26000 119 PHE D N 1
ATOM 9106 C CA . PHE D 1 119 ? -23.79700 260.20800 47.47500 1.000 64.76000 119 PHE D CA 1
ATOM 9107 C C . PHE D 1 119 ? -22.76100 261.31000 47.66200 1.000 64.82000 119 PHE D C 1
ATOM 9108 O O . PHE D 1 119 ? -21.59600 261.14300 47.30500 1.000 64.53000 119 PHE D O 1
ATOM 9116 N N . ALA D 1 120 ? -23.19000 262.43300 48.23300 1.000 61.23000 120 ALA D N 1
ATOM 9117 C CA . ALA D 1 120 ? -22.30800 263.57800 48.41200 1.000 62.25000 120 ALA D CA 1
ATOM 9118 C C . ALA D 1 120 ? -21.52800 263.51000 49.72700 1.000 63.75000 120 ALA D C 1
ATOM 9119 O O . ALA D 1 120 ? -22.06400 263.08700 50.75400 1.000 61.69000 120 ALA D O 1
ATOM 9121 N N . PRO D 1 121 ? -20.24400 263.90900 49.69100 1.000 57.76000 121 PRO D N 1
ATOM 9122 C CA . PRO D 1 121 ? -19.50800 264.28200 48.47400 1.000 61.20000 121 PRO D CA 1
ATOM 9123 C C . PRO D 1 121 ? -19.15700 263.04600 47.63800 1.000 60.40000 121 PRO D C 1
ATOM 9124 O O . PRO D 1 121 ? -18.85200 262.00200 48.21600 1.000 56.19000 121 PRO D O 1
ATOM 9128 N N . TYR D 1 122 ? -19.21400 263.15400 46.31200 1.000 57.95000 122 TYR D N 1
ATOM 9129 C CA . TYR D 1 122 ? -19.03900 261.97800 45.46500 1.000 58.39000 122 TYR D CA 1
ATOM 9130 C C . TYR D 1 122 ? -17.64400 261.87900 44.85600 1.000 56.95000 122 TYR D C 1
ATOM 9131 O O . TYR D 1 122 ? -16.92400 262.88100 44.74000 1.000 52.42000 122 TYR D O 1
ATOM 9140 N N . TYR D 1 123 ? -17.28300 260.66900 44.43300 1.000 55.32000 123 TYR D N 1
ATOM 9141 C CA . TYR D 1 123 ? -16.00000 260.46100 43.78900 1.000 49.63000 123 TYR D CA 1
ATOM 9142 C C . TYR D 1 123 ? -16.03800 261.05700 42.38600 1.000 55.22000 123 TYR D C 1
ATOM 9143 O O . TYR D 1 123 ? -16.77800 260.58900 41.51500 1.000 48.30000 123 TYR D O 1
ATOM 9152 N N . PHE D 1 124 ? -15.21100 262.07900 42.18500 1.000 54.75000 124 PHE D N 1
ATOM 9153 C CA . PHE D 1 124 ? -15.22400 262.90900 40.98100 1.000 58.93000 124 PHE D CA 1
ATOM 9154 C C . PHE D 1 124 ? -15.18700 262.14500 39.65200 1.000 59.98000 124 PHE D C 1
ATOM 9155 O O . PHE D 1 124 ? -15.98200 262.43000 38.75300 1.000 59.48000 124 PHE D O 1
ATOM 9163 N N . ASN D 1 125 ? -14.26100 261.19900 39.51900 1.000 55.98000 125 ASN D N 1
ATOM 9164 C CA . ASN D 1 125 ? -14.10800 260.45600 38.26700 1.000 55.88000 125 ASN D CA 1
ATOM 9165 C C . ASN D 1 125 ? -15.30500 259.56700 37.93700 1.000 55.87000 125 ASN D C 1
ATOM 9166 O O . ASN D 1 125 ? -15.60500 259.33700 36.76700 1.000 53.87000 125 ASN D O 1
ATOM 9171 N N . ALA D 1 126 ? -15.98900 259.07800 38.96600 1.000 48.32000 126 ALA D N 1
ATOM 9172 C CA . ALA D 1 126 ? -17.19200 258.28300 38.76500 1.000 52.92000 126 ALA D CA 1
ATOM 9173 C C . ALA D 1 126 ? -18.28700 259.14200 38.14900 1.000 53.48000 126 ALA D C 1
ATOM 9174 O O . ALA D 1 126 ? -19.03200 258.69200 37.28000 1.000 54.81000 126 ALA D O 1
ATOM 9176 N N . HIS D 1 127 ? -18.36500 260.38800 38.60000 1.000 58.31000 127 HIS D N 1
ATOM 9177 C CA . HIS D 1 127 ? -19.35300 261.33200 38.09600 1.000 55.83000 127 HIS D CA 1
ATOM 9178 C C . HIS D 1 127 ? -19.13300 261.58900 36.61500 1.000 55.79000 127 HIS D C 1
ATOM 9179 O O . HIS D 1 127 ? -20.06600 261.47800 35.81500 1.000 53.63000 127 HIS D O 1
ATOM 9186 N N . MET D 1 128 ? -17.89200 261.90900 36.25300 1.000 54.94000 128 MET D N 1
ATOM 9187 C CA . MET D 1 128 ? -17.53700 262.15900 34.86100 1.000 54.81000 128 MET D CA 1
ATOM 9188 C C . MET D 1 128 ? -17.74300 260.92300 33.99100 1.000 56.57000 128 MET D C 1
ATOM 9189 O O . MET D 1 128 ? -18.16300 261.03300 32.84300 1.000 54.61000 128 MET D O 1
ATOM 9194 N N . SER D 1 129 ? -17.45200 259.74900 34.54500 1.000 52.47000 129 SER D N 1
ATOM 9195 C CA . SER D 1 129 ? -17.54500 258.51700 33.77200 1.000 55.40000 129 SER D CA 1
ATOM 9196 C C . SER D 1 129 ? -18.98300 258.21300 33.39300 1.000 52.18000 129 SER D C 1
ATOM 9197 O O . SER D 1 129 ? -19.23700 257.75300 32.28100 1.000 49.26000 129 SER D O 1
ATOM 9200 N N . PHE D 1 130 ? -19.91900 258.49400 34.29800 1.000 47.88000 130 PHE D N 1
ATOM 9201 C CA . PHE D 1 130 ? -21.33500 258.40600 33.95500 1.000 52.43000 130 PHE D CA 1
ATOM 9202 C C . PHE D 1 130 ? -21.65000 259.30500 32.76500 1.000 51.33000 130 PHE D C 1
ATOM 9203 O O . PHE D 1 130 ? -22.11400 258.82500 31.73000 1.000 52.23000 130 PHE D O 1
ATOM 9211 N N . GLN D 1 131 ? -21.35700 260.59600 32.90900 1.000 50.50000 131 GLN D N 1
ATOM 9212 C CA . GLN D 1 131 ? -21.63700 261.59600 31.87700 1.000 53.55000 131 GLN D CA 1
ATOM 9213 C C . GLN D 1 131 ? -21.02800 261.21900 30.53400 1.000 56.34000 131 GLN D C 1
ATOM 9214 O O . GLN D 1 131 ? -21.65100 261.37600 29.48000 1.000 58.34000 131 GLN D O 1
ATOM 9220 N N . MET D 1 132 ? -19.79300 260.73400 30.60200 1.000 51.28000 132 MET D N 1
ATOM 9221 C CA . MET D 1 132 ? -18.98000 260.40400 29.44000 1.000 54.05000 132 MET D CA 1
ATOM 9222 C C . MET D 1 132 ? -19.63300 259.31700 28.57700 1.000 47.31000 132 MET D C 1
ATOM 9223 O O . MET D 1 132 ? -19.42500 259.26200 27.36800 1.000 49.50000 132 MET D O 1
ATOM 9228 N N . THR D 1 133 ? -20.40600 258.44600 29.21100 1.000 47.97000 133 THR D N 1
ATOM 9229 C CA . THR D 1 133 ? -21.06500 257.35900 28.50600 1.000 49.53000 133 THR D CA 1
ATOM 9230 C C . THR D 1 133 ? -22.55100 257.64500 28.26200 1.000 57.14000 133 THR D C 1
ATOM 9231 O O . THR D 1 133 ? -23.33500 256.72600 28.00100 1.000 52.73000 133 THR D O 1
ATOM 9235 N N . GLY D 1 134 ? -22.93400 258.91400 28.38100 1.000 58.81000 134 GLY D N 1
ATOM 9236 C CA . GLY D 1 134 ? -24.29300 259.33600 28.08100 1.000 57.78000 134 GLY D CA 1
ATOM 9237 C C . GLY D 1 134 ? -25.30100 259.07800 29.18600 1.000 59.11000 134 GLY D C 1
ATOM 9238 O O . GLY D 1 134 ? -26.51000 259.12300 28.96100 1.000 59.44000 134 GLY D O 1
ATOM 9239 N N . VAL D 1 135 ? -24.80300 258.78300 30.38000 1.000 59.54000 135 VAL D N 1
ATOM 9240 C CA . VAL D 1 135 ? -25.64600 258.70100 31.56300 1.000 55.10000 135 VAL D CA 1
ATOM 9241 C C . VAL D 1 135 ? -25.51500 260.01300 32.31600 1.000 57.95000 135 VAL D C 1
ATOM 9242 O O . VAL D 1 135 ? -24.58200 260.19300 33.09800 1.000 56.80000 135 VAL D O 1
ATOM 9246 N N . THR D 1 136 ? -26.42400 260.94500 32.06100 1.000 56.11000 136 THR D N 1
ATOM 9247 C CA . THR D 1 136 ? -26.26300 262.28300 32.60500 1.000 56.08000 136 THR D CA 1
ATOM 9248 C C . THR D 1 136 ? -27.23300 262.57200 33.74500 1.000 60.71000 136 THR D C 1
ATOM 9249 O O . THR D 1 136 ? -27.06300 263.55100 34.47400 1.000 58.00000 136 THR D O 1
ATOM 9253 N N . ASP D 1 137 ? -28.24500 261.72400 33.90300 1.000 58.09000 137 ASP D N 1
ATOM 9254 C CA . ASP D 1 137 ? -29.19400 261.90500 34.99300 1.000 56.72000 137 ASP D CA 1
ATOM 9255 C C . ASP D 1 137 ? -28.68800 261.26000 36.28100 1.000 57.39000 137 ASP D C 1
ATOM 9256 O O . ASP D 1 137 ? -29.11700 260.17000 36.66300 1.000 55.25000 137 ASP D O 1
ATOM 9261 N N . ILE D 1 138 ? -27.77100 261.94800 36.95000 1.000 61.06000 138 ILE D N 1
ATOM 9262 C CA . ILE D 1 138 ? -27.12800 261.40800 38.13700 1.000 59.00000 138 ILE D CA 1
ATOM 9263 C C . ILE D 1 138 ? -27.74800 262.03500 39.38100 1.000 58.90000 138 ILE D C 1
ATOM 9264 O O . ILE D 1 138 ? -27.58000 263.22700 39.63500 1.000 57.22000 138 ILE D O 1
ATOM 9269 N N . LEU D 1 139 ? -28.47800 261.23400 40.14700 1.000 61.54000 139 LEU D N 1
ATOM 9270 C CA . LEU D 1 139 ? -29.14100 261.74300 41.34100 1.000 63.89000 139 LEU D CA 1
ATOM 9271 C C . LEU D 1 139 ? -28.19300 261.67700 42.54000 1.000 66.59000 139 LEU D C 1
ATOM 9272 O O . LEU D 1 139 ? -27.90400 260.59200 43.05600 1.000 63.77000 139 LEU D O 1
ATOM 9277 N N . VAL D 1 140 ? -27.74200 262.84300 43.00000 1.000 67.00000 140 VAL D N 1
ATOM 9278 C CA . VAL D 1 140 ? -26.75500 262.91400 44.07900 1.000 69.81000 140 VAL D CA 1
ATOM 9279 C C . VAL D 1 140 ? -27.41900 263.12400 45.43600 1.000 70.58000 140 VAL D C 1
ATOM 9280 O O . VAL D 1 140 ? -27.89300 264.21800 45.74900 1.000 69.47000 140 VAL D O 1
ATOM 9284 N N . GLY D 1 141 ? -27.41700 262.07400 46.25000 1.000 69.18000 141 GLY D N 1
ATOM 9285 C CA . GLY D 1 141 ? -28.04300 262.12100 47.55600 1.000 71.95000 141 GLY D CA 1
ATOM 9286 C C . GLY D 1 141 ? -27.16300 262.69600 48.64100 1.000 71.04000 141 GLY D C 1
ATOM 9287 O O . GLY D 1 141 ? -25.94300 262.73600 48.50100 1.000 70.92000 141 GLY D O 1
ATOM 9288 N N . PRO D 1 142 ? -27.78400 263.13000 49.74600 1.000 75.30000 142 PRO D N 1
ATOM 9289 C CA . PRO D 1 142 ? -27.06200 263.70100 50.88200 1.000 74.83000 142 PRO D CA 1
ATOM 9290 C C . PRO D 1 142 ? -26.53000 262.62300 51.81100 1.000 72.80000 142 PRO D C 1
ATOM 9291 O O . PRO D 1 142 ? -27.03700 261.49900 51.82500 1.000 69.65000 142 PRO D O 1
ATOM 9295 N N . GLY D 1 143 ? -25.50900 262.97700 52.58000 1.000 69.75000 143 GLY D N 1
ATOM 9296 C CA . GLY D 1 143 ? -25.02200 262.12200 53.64000 1.000 69.46000 143 GLY D CA 1
ATOM 9297 C C . GLY D 1 143 ? -25.46500 262.68000 54.97500 1.000 72.71000 143 GLY D C 1
ATOM 9298 O O . GLY D 1 143 ? -25.85000 263.85200 55.05900 1.000 75.16000 143 GLY D O 1
ATOM 9299 N N . ASP D 1 144 ? -25.46900 261.82900 55.99900 1.000 71.72000 144 ASP D N 1
ATOM 9300 C CA . ASP D 1 144 ? -25.73900 262.26700 57.36200 1.000 70.73000 144 ASP D CA 1
ATOM 9301 C C . ASP D 1 144 ? -24.88100 263.49900 57.65400 1.000 71.51000 144 ASP D C 1
ATOM 9302 O O . ASP D 1 144 ? -23.66200 263.46100 57.51000 1.000 65.10000 144 ASP D O 1
ATOM 9307 N N . PRO D 1 145 ? -25.52900 264.60200 58.05900 1.000 74.16000 145 PRO D N 1
ATOM 9308 C CA . PRO D 1 145 ? -24.88500 265.90900 58.25200 1.000 76.08000 145 PRO D CA 1
ATOM 9309 C C . PRO D 1 145 ? -23.73500 265.88300 59.25800 1.000 73.04000 145 PRO D C 1
ATOM 9310 O O . PRO D 1 145 ? -22.82400 266.71500 59.18300 1.000 71.99000 145 PRO D O 1
ATOM 9314 N N . LYS D 1 146 ? -23.78900 264.93900 60.19000 1.000 70.18000 146 LYS D N 1
ATOM 9315 C CA . LYS D 1 146 ? -22.80000 264.85900 61.25700 1.000 73.23000 146 LYS D CA 1
ATOM 9316 C C . LYS D 1 146 ? -21.63400 263.91500 60.94300 1.000 72.35000 146 LYS D C 1
ATOM 9317 O O . LYS D 1 146 ? -20.50200 264.17500 61.34600 1.000 69.72000 146 LYS D O 1
ATOM 9323 N N . THR D 1 147 ? -21.91100 262.82700 60.22600 1.000 70.76000 147 THR D N 1
ATOM 9324 C CA . THR D 1 147 ? -20.89200 261.81600 59.92600 1.000 68.23000 147 THR D CA 1
ATOM 9325 C C . THR D 1 147 ? -20.54500 261.69300 58.43000 1.000 64.86000 147 THR D C 1
ATOM 9326 O O . THR D 1 147 ? -19.63800 260.94000 58.06500 1.000 66.12000 147 THR D O 1
ATOM 9330 N N . LEU D 1 148 ? -21.28400 262.41000 57.58100 1.000 65.00000 148 LEU D N 1
ATOM 9331 C CA . LEU D 1 148 ? -21.15200 262.35500 56.11600 1.000 61.09000 148 LEU D CA 1
ATOM 9332 C C . LEU D 1 148 ? -21.42900 260.97700 55.52000 1.000 62.32000 148 LEU D C 1
ATOM 9333 O O . LEU D 1 148 ? -21.22600 260.77100 54.32500 1.000 56.81000 148 LEU D O 1
ATOM 9338 N N . HIS D 1 149 ? -21.88400 260.03900 56.34500 1.000 62.08000 149 HIS D N 1
ATOM 9339 C CA . HIS D 1 149 ? -22.29900 258.73300 55.85200 1.000 60.77000 149 HIS D CA 1
ATOM 9340 C C . HIS D 1 149 ? -23.58600 258.86700 55.04700 1.000 68.84000 149 HIS D C 1
ATOM 9341 O O . HIS D 1 149 ? -24.53900 259.49800 55.50700 1.000 73.29000 149 HIS D O 1
ATOM 9348 N N . PRO D 1 150 ? -23.62200 258.25600 53.85000 1.000 69.90000 150 PRO D N 1
ATOM 9349 C CA . PRO D 1 150 ? -24.76900 258.27800 52.93200 1.000 69.19000 150 PRO D CA 1
ATOM 9350 C C . PRO D 1 150 ? -26.11000 258.00300 53.61300 1.000 69.16000 150 PRO D C 1
ATOM 9351 O O . PRO D 1 150 ? -26.24100 257.03200 54.35700 1.000 64.68000 150 PRO D O 1
ATOM 9355 N N . ASP D 1 151 ? -27.08800 258.86600 53.34800 1.000 71.90000 151 ASP D N 1
ATOM 9356 C CA . ASP D 1 151 ? -28.41800 258.74600 53.93200 1.000 70.12000 151 ASP D CA 1
ATOM 9357 C C . ASP D 1 151 ? -29.18700 257.60800 53.26500 1.000 68.78000 151 ASP D C 1
ATOM 9358 O O . ASP D 1 151 ? -29.61500 257.73000 52.11900 1.000 67.52000 151 ASP D O 1
ATOM 9363 N N . ALA D 1 152 ? -29.34200 256.50100 53.98600 1.000 67.54000 152 ALA D N 1
ATOM 9364 C CA . ALA D 1 152 ? -30.04300 255.32400 53.47600 1.000 71.15000 152 ALA D CA 1
ATOM 9365 C C . ALA D 1 152 ? -31.55400 255.55200 53.36800 1.000 75.91000 152 ALA D C 1
ATOM 9366 O O . ALA D 1 152 ? -32.23400 254.90200 52.56800 1.000 73.67000 152 ALA D O 1
ATOM 9368 N N . ASP D 1 153 ? -32.08100 256.44800 54.20000 1.000 75.69000 153 ASP D N 1
ATOM 9369 C CA . ASP D 1 153 ? -33.50000 256.79200 54.14300 1.000 76.26000 153 ASP D CA 1
ATOM 9370 C C . ASP D 1 153 ? -33.80700 257.54300 52.85300 1.000 75.07000 153 ASP D C 1
ATOM 9371 O O . ASP D 1 153 ? -34.80100 257.26100 52.18300 1.000 78.32000 153 ASP D O 1
ATOM 9376 N N . TRP D 1 154 ? -32.94400 258.49700 52.51000 1.000 71.40000 154 TRP D N 1
ATOM 9377 C CA . TRP D 1 154 ? -33.08500 259.25600 51.27400 1.000 73.95000 154 TRP D CA 1
ATOM 9378 C C . TRP D 1 154 ? -33.07200 258.32800 50.06700 1.000 75.05000 154 TRP D C 1
ATOM 9379 O O . TRP D 1 154 ? -33.89300 258.46500 49.16500 1.000 81.11000 154 TRP D O 1
ATOM 9390 N N . LEU D 1 155 ? -32.14700 257.37400 50.06300 1.000 77.08000 155 LEU D N 1
ATOM 9391 C CA . LEU D 1 155 ? -32.01100 256.44700 48.94200 1.000 77.38000 155 LEU D CA 1
ATOM 9392 C C . LEU D 1 155 ? -33.24800 255.57300 48.78800 1.000 79.86000 155 LEU D C 1
ATOM 9393 O O . LEU D 1 155 ? -33.78900 255.43700 47.68900 1.000 82.43000 155 LEU D O 1
ATOM 9398 N N . GLU D 1 156 ? -33.69300 254.98900 49.89700 1.000 77.45000 156 GLU D N 1
ATOM 9399 C CA . GLU D 1 156 ? -34.83100 254.07600 49.89100 1.000 79.02000 156 GLU D CA 1
ATOM 9400 C C . GLU D 1 156 ? -36.08900 254.77900 49.38100 1.000 82.12000 156 GLU D C 1
ATOM 9401 O O . GLU D 1 156 ? -36.89300 254.18800 48.65800 1.000 83.41000 156 GLU D O 1
ATOM 9407 N N . SER D 1 157 ? -36.26100 256.03600 49.77900 1.000 81.46000 157 SER D N 1
ATOM 9408 C CA . SER D 1 157 ? -37.39700 256.83300 49.33500 1.000 83.12000 157 SER D CA 1
ATOM 9409 C C . SER D 1 157 ? -37.22100 257.24400 47.87400 1.000 85.76000 157 SER D C 1
ATOM 9410 O O . SER D 1 157 ? -38.18800 257.29500 47.11300 1.000 83.31000 157 SER D O 1
ATOM 9413 N N . THR D 1 158 ? -35.98400 257.55200 47.49300 1.000 83.92000 158 THR D N 1
ATOM 9414 C CA . THR D 1 158 ? -35.67600 257.95200 46.12300 1.000 79.58000 158 THR D CA 1
ATOM 9415 C C . THR D 1 158 ? -35.93000 256.81800 45.13200 1.000 81.64000 158 THR D C 1
ATOM 9416 O O . THR D 1 158 ? -36.47600 257.04000 44.05400 1.000 80.14000 158 THR D O 1
ATOM 9420 N N . LEU D 1 159 ? -35.54500 255.60100 45.50200 1.000 81.45000 159 LEU D N 1
ATOM 9421 C CA . LEU D 1 159 ? -35.73000 254.44300 44.62900 1.000 82.98000 159 LEU D CA 1
ATOM 9422 C C . LEU D 1 159 ? -37.21100 254.10500 44.47100 1.000 81.99000 159 LEU D C 1
ATOM 9423 O O . LEU D 1 159 ? -37.64900 253.67200 43.40000 1.000 79.85000 159 LEU D O 1
ATOM 9428 N N . LYS D 1 160 ? -37.96900 254.29700 45.54700 1.000 84.52000 160 LYS D N 1
ATOM 9429 C CA . LYS D 1 160 ? -39.41000 254.07400 45.53500 1.000 81.98000 160 LYS D CA 1
ATOM 9430 C C . LYS D 1 160 ? -40.11500 255.13900 44.69600 1.000 82.85000 160 LYS D C 1
ATOM 9431 O O . LYS D 1 160 ? -41.09400 254.84900 44.00300 1.000 83.31000 160 LYS D O 1
ATOM 9437 N N . ASN D 1 161 ? -39.59200 256.36300 44.74700 1.000 84.04000 161 ASN D N 1
ATOM 9438 C CA . ASN D 1 161 ? -40.25500 257.52500 44.16000 1.000 80.39000 161 ASN D CA 1
ATOM 9439 C C . ASN D 1 161 ? -39.64400 258.02600 42.85600 1.000 80.38000 161 ASN D C 1
ATOM 9440 O O . ASN D 1 161 ? -40.17300 258.95700 42.25200 1.000 79.25000 161 ASN D O 1
ATOM 9445 N N . THR D 1 162 ? -38.52500 257.44900 42.42800 1.000 82.08000 162 THR D N 1
ATOM 9446 C CA . THR D 1 162 ? -37.97800 257.81800 41.12400 1.000 81.10000 162 THR D CA 1
ATOM 9447 C C . THR D 1 162 ? -38.48400 256.87600 40.04000 1.000 80.26000 162 THR D C 1
ATOM 9448 O O . THR D 1 162 ? -38.35800 255.65200 40.15100 1.000 72.45000 162 THR D O 1
ATOM 9452 N N . VAL D 1 163 ? -39.08000 257.46500 39.00500 1.000 78.86000 163 VAL D N 1
ATOM 9453 C CA . VAL D 1 163 ? -39.60200 256.71100 37.87500 1.000 77.77000 163 VAL D CA 1
ATOM 9454 C C . VAL D 1 163 ? -39.00400 257.24100 36.57000 1.000 76.24000 163 VAL D C 1
ATOM 9455 O O . VAL D 1 163 ? -39.11800 258.43000 36.27300 1.000 79.61000 163 VAL D O 1
ATOM 9459 N N . PRO D 1 164 ? -38.36500 256.35700 35.78400 1.000 78.38000 164 PRO D N 1
ATOM 9460 C CA . PRO D 1 164 ? -38.16700 254.94100 36.12200 1.000 78.46000 164 PRO D CA 1
ATOM 9461 C C . PRO D 1 164 ? -37.05400 254.74300 37.15000 1.000 77.00000 164 PRO D C 1
ATOM 9462 O O . PRO D 1 164 ? -36.21800 255.63300 37.33700 1.000 73.62000 164 PRO D O 1
ATOM 9466 N N . THR D 1 165 ? -37.05700 253.58300 37.79900 1.000 76.82000 165 THR D N 1
ATOM 9467 C CA . THR D 1 165 ? -36.09000 253.26700 38.84000 1.000 73.18000 165 THR D CA 1
ATOM 9468 C C . THR D 1 165 ? -34.66300 253.38200 38.31400 1.000 76.35000 165 THR D C 1
ATOM 9469 O O . THR D 1 165 ? -34.35000 252.83000 37.25700 1.000 74.78000 165 THR D O 1
ATOM 9473 N N . PRO D 1 166 ? -33.79500 254.10400 39.04500 1.000 74.92000 166 PRO D N 1
ATOM 9474 C CA . PRO D 1 166 ? -32.36500 254.16100 38.71900 1.000 69.42000 166 PRO D CA 1
ATOM 9475 C C . PRO D 1 166 ? -31.75700 252.76400 38.59500 1.000 64.99000 166 PRO D C 1
ATOM 9476 O O . PRO D 1 166 ? -32.17400 251.84900 39.30500 1.000 60.88000 166 PRO D O 1
ATOM 9480 N N . LYS D 1 167 ? -30.81900 252.59200 37.66300 1.000 65.06000 167 LYS D N 1
ATOM 9481 C CA . LYS D 1 167 ? -30.24900 251.24700 37.38800 1.000 64.67000 167 LYS D CA 1
ATOM 9482 C C . LYS D 1 167 ? -29.17100 250.86600 38.41300 1.000 58.16000 167 LYS D C 1
ATOM 9483 O O . LYS D 1 167 ? -29.10900 249.69200 38.78400 1.000 58.56000 167 LYS D O 1
ATOM 9489 N N . LEU D 1 168 ? -28.34600 251.80400 38.86200 1.000 56.88000 168 LEU D N 1
ATOM 9490 C CA . LEU D 1 168 ? -27.36400 251.39500 39.89300 1.000 56.79000 168 LEU D CA 1
ATOM 9491 C C . LEU D 1 168 ? -27.02000 252.54300 40.83500 1.000 55.22000 168 LEU D C 1
ATOM 9492 O O . LEU D 1 168 ? -27.21400 253.70600 40.48400 1.000 54.65000 168 LEU D O 1
ATOM 9497 N N . VAL D 1 169 ? -26.56100 252.16500 42.01700 1.000 55.20000 169 VAL D N 1
ATOM 9498 C CA . VAL D 1 169 ? -26.08400 253.08800 43.04400 1.000 56.10000 169 VAL D CA 1
ATOM 9499 C C . VAL D 1 169 ? -24.59000 252.87300 43.29300 1.000 52.92000 169 VAL D C 1
ATOM 9500 O O . VAL D 1 169 ? -24.14100 251.73100 43.43700 1.000 54.91000 169 VAL D O 1
ATOM 9504 N N . THR D 1 170 ? -23.82800 253.96700 43.33300 1.000 55.65000 170 THR D N 1
ATOM 9505 C CA . THR D 1 170 ? -22.38000 253.91600 43.57300 1.000 55.88000 170 THR D CA 1
ATOM 9506 C C . THR D 1 170 ? -21.97300 254.51000 44.92200 1.000 52.26000 170 THR D C 1
ATOM 9507 O O . THR D 1 170 ? -22.37700 255.62200 45.26700 1.000 52.83000 170 THR D O 1
ATOM 9511 N N . VAL D 1 171 ? -21.17200 253.76000 45.67500 1.000 52.54000 171 VAL D N 1
ATOM 9512 C CA . VAL D 1 171 ? -20.56500 254.24500 46.91500 1.000 52.83000 171 VAL D CA 1
ATOM 9513 C C . VAL D 1 171 ? -19.07200 253.89500 46.96600 1.000 51.89000 171 VAL D C 1
ATOM 9514 O O . VAL D 1 171 ? -18.62400 252.95400 46.31400 1.000 50.43000 171 VAL D O 1
ATOM 9518 N N . VAL D 1 172 ? -18.31000 254.66000 47.74000 1.000 53.22000 172 VAL D N 1
ATOM 9519 C CA . VAL D 1 172 ? -16.88200 254.40200 47.92200 1.000 49.80000 172 VAL D CA 1
ATOM 9520 C C . VAL D 1 172 ? -16.58800 254.13600 49.39700 1.000 51.36000 172 VAL D C 1
ATOM 9521 O O . VAL D 1 172 ? -16.84700 254.99100 50.24400 1.000 50.13000 172 VAL D O 1
ATOM 9525 N N . ASN D 1 173 ? -16.07100 252.94700 49.71100 1.000 50.12000 173 ASN D N 1
ATOM 9526 C CA . ASN D 1 173 ? -15.86000 252.55100 51.10600 1.000 50.37000 173 ASN D CA 1
ATOM 9527 C C . ASN D 1 173 ? -14.45000 252.02000 51.40000 1.000 48.93000 173 ASN D C 1
ATOM 9528 O O . ASN D 1 173 ? -14.11500 250.90000 51.00500 1.000 44.27000 173 ASN D O 1
ATOM 9533 N N . PRO D 1 174 ? -13.63500 252.79300 52.14500 1.000 50.07000 174 PRO D N 1
ATOM 9534 C CA . PRO D 1 174 ? -13.92000 254.10400 52.73500 1.000 44.93000 174 PRO D CA 1
ATOM 9535 C C . PRO D 1 174 ? -13.87000 255.20800 51.69600 1.000 49.81000 174 PRO D C 1
ATOM 9536 O O . PRO D 1 174 ? -13.33900 255.00600 50.60000 1.000 52.50000 174 PRO D O 1
ATOM 9540 N N . GLY D 1 175 ? -14.36600 256.37900 52.06800 1.000 45.40000 175 GLY D N 1
ATOM 9541 C CA . GLY D 1 175 ? -14.73100 257.38700 51.09800 1.000 47.60000 175 GLY D CA 1
ATOM 9542 C C . GLY D 1 175 ? -13.64700 258.24500 50.49200 1.000 49.26000 175 GLY D C 1
ATOM 9543 O O . GLY D 1 175 ? -12.66800 258.62000 51.13700 1.000 51.65000 175 GLY D O 1
ATOM 9544 N N . ASN D 1 176 ? -13.83000 258.52100 49.21100 1.000 48.28000 176 ASN D N 1
ATOM 9545 C CA . ASN D 1 176 ? -13.12100 259.57900 48.52000 1.000 50.59000 176 ASN D CA 1
ATOM 9546 C C . ASN D 1 176 ? -14.21800 260.48500 47.97500 1.000 51.25000 176 ASN D C 1
ATOM 9547 O O . ASN D 1 176 ? -15.08100 260.02400 47.23200 1.000 54.75000 176 ASN D O 1
ATOM 9552 N N . PRO D 1 177 ? -14.21800 261.77000 48.35800 1.000 54.36000 177 PRO D N 1
ATOM 9553 C CA . PRO D 1 177 ? -13.24800 262.52700 49.15300 1.000 53.14000 177 PRO D CA 1
ATOM 9554 C C . PRO D 1 177 ? -13.53700 262.64800 50.65600 1.000 54.51000 177 PRO D C 1
ATOM 9555 O O . PRO D 1 177 ? -12.81100 263.38100 51.32800 1.000 54.24000 177 PRO D O 1
ATOM 9559 N N . SER D 1 178 ? -14.56800 261.98600 51.17200 1.000 51.83000 178 SER D N 1
ATOM 9560 C CA . SER D 1 178 ? -15.01100 262.26500 52.53900 1.000 52.18000 178 SER D CA 1
ATOM 9561 C C . SER D 1 178 ? -13.99800 261.81300 53.58800 1.000 58.18000 178 SER D C 1
ATOM 9562 O O . SER D 1 178 ? -13.84000 262.45700 54.62900 1.000 57.72000 178 SER D O 1
ATOM 9565 N N . GLY D 1 179 ? -13.30500 260.71400 53.30400 1.000 51.53000 179 GLY D N 1
ATOM 9566 C CA . GLY D 1 179 ? -12.37600 260.12000 54.24900 1.000 49.18000 179 GLY D CA 1
ATOM 9567 C C . GLY D 1 179 ? -13.12200 259.40800 55.36200 1.000 55.83000 179 GLY D C 1
ATOM 9568 O O . GLY D 1 179 ? -12.56200 259.11300 56.42300 1.000 54.36000 179 GLY D O 1
ATOM 9569 N N . THR D 1 180 ? -14.39700 259.12700 55.10400 1.000 50.61000 180 THR D N 1
ATOM 9570 C CA . THR D 1 180 ? -15.25800 258.42200 56.04600 1.000 50.12000 180 THR D CA 1
ATOM 9571 C C . THR D 1 180 ? -15.62800 257.05600 55.47100 1.000 51.87000 180 THR D C 1
ATOM 9572 O O . THR D 1 180 ? -15.61600 256.86300 54.25500 1.000 50.45000 180 THR D O 1
ATOM 9576 N N . TYR D 1 181 ? -15.93800 256.09900 56.33300 1.000 54.85000 181 TYR D N 1
ATOM 9577 C CA . TYR D 1 181 ? -16.29000 254.77000 55.85100 1.000 52.43000 181 TYR D CA 1
ATOM 9578 C C . TYR D 1 181 ? -17.76400 254.46100 56.03500 1.000 56.45000 181 TYR D C 1
ATOM 9579 O O . TYR D 1 181 ? -18.49800 255.21000 56.67400 1.000 57.98000 181 TYR D O 1
ATOM 9588 N N . ILE D 1 182 ? -18.18800 253.34900 55.44700 1.000 58.05000 182 ILE D N 1
ATOM 9589 C CA . ILE D 1 182 ? -19.56000 252.88300 55.55700 1.000 52.77000 182 ILE D CA 1
ATOM 9590 C C . ILE D 1 182 ? -19.61800 251.65200 56.46100 1.000 57.27000 182 ILE D C 1
ATOM 9591 O O . ILE D 1 182 ? -19.14800 250.57800 56.07600 1.000 55.64000 182 ILE D O 1
ATOM 9596 N N . PRO D 1 183 ? -20.18700 251.81200 57.67300 1.000 57.28000 183 PRO D N 1
ATOM 9597 C CA . PRO D 1 183 ? -20.32300 250.73300 58.66000 1.000 57.82000 183 PRO D CA 1
ATOM 9598 C C . PRO D 1 183 ? -20.99400 249.49500 58.07700 1.000 56.11000 183 PRO D C 1
ATOM 9599 O O . PRO D 1 183 ? -21.81400 249.62200 57.17000 1.000 57.02000 183 PRO D O 1
ATOM 9603 N N . GLU D 1 184 ? -20.64800 248.32100 58.59400 1.000 57.10000 184 GLU D N 1
ATOM 9604 C CA . GLU D 1 184 ? -21.18200 247.06400 58.08400 1.000 57.34000 184 GLU D CA 1
ATOM 9605 C C . GLU D 1 184 ? -22.70600 247.05900 58.06000 1.000 60.44000 184 GLU D C 1
ATOM 9606 O O . GLU D 1 184 ? -23.31400 246.56200 57.11700 1.000 62.52000 184 GLU D O 1
ATOM 9612 N N . SER D 1 185 ? -23.32100 247.61300 59.10100 1.000 61.98000 185 SER D N 1
ATOM 9613 C CA . SER D 1 185 ? -24.78000 247.66600 59.18300 1.000 64.88000 185 SER D CA 1
ATOM 9614 C C . SER D 1 185 ? -25.36600 248.50400 58.04100 1.000 61.78000 185 SER D C 1
ATOM 9615 O O . SER D 1 185 ? -26.29300 248.07700 57.35300 1.000 62.27000 185 SER D O 1
ATOM 9618 N N . LEU D 1 186 ? -24.79800 249.69100 57.84300 1.000 63.05000 186 LEU D N 1
ATOM 9619 C CA . LEU D 1 186 ? -25.23500 250.62400 56.80500 1.000 61.22000 186 LEU D CA 1
ATOM 9620 C C . LEU D 1 186 ? -25.05500 250.03800 55.41300 1.000 63.66000 186 LEU D C 1
ATOM 9621 O O . LEU D 1 186 ? -25.92100 250.17500 54.54800 1.000 63.54000 186 LEU D O 1
ATOM 9626 N N . LEU D 1 187 ? -23.90900 249.39700 55.20900 1.000 59.71000 187 LEU D N 1
ATOM 9627 C CA . LEU D 1 187 ? -23.56200 248.80000 53.92700 1.000 65.30000 187 LEU D CA 1
ATOM 9628 C C . LEU D 1 187 ? -24.60000 247.75500 53.50800 1.000 60.39000 187 LEU D C 1
ATOM 9629 O O . LEU D 1 187 ? -25.02000 247.71300 52.35300 1.000 59.76000 187 LEU D O 1
ATOM 9634 N N . LYS D 1 188 ? -25.01500 246.92400 54.46000 1.000 63.68000 188 LYS D N 1
ATOM 9635 C CA . LYS D 1 188 ? -26.02400 245.89500 54.21100 1.000 66.60000 188 LYS D CA 1
ATOM 9636 C C . LYS D 1 188 ? -27.42400 246.47100 53.98500 1.000 66.70000 188 LYS D C 1
ATOM 9637 O O . LYS D 1 188 ? -28.23600 245.88000 53.26500 1.000 64.78000 188 LYS D O 1
ATOM 9643 N N . ARG D 1 189 ? -27.70800 247.62000 54.59300 1.000 64.76000 189 ARG D N 1
ATOM 9644 C CA . ARG D 1 189 ? -29.02300 248.23400 54.43400 1.000 68.02000 189 ARG D CA 1
ATOM 9645 C C . ARG D 1 189 ? -29.18800 248.80700 53.03700 1.000 62.75000 189 ARG D C 1
ATOM 9646 O O . ARG D 1 189 ? -30.22200 248.61800 52.39800 1.000 61.73000 189 ARG D O 1
ATOM 9654 N N . ILE D 1 190 ? -28.16200 249.51200 52.57200 1.000 63.24000 190 ILE D N 1
ATOM 9655 C CA . ILE D 1 190 ? -28.14500 250.03200 51.21100 1.000 65.36000 190 ILE D CA 1
ATOM 9656 C C . ILE D 1 190 ? -28.28400 248.87300 50.22800 1.000 60.26000 190 ILE D C 1
ATOM 9657 O O . ILE D 1 190 ? -29.01300 248.96500 49.24300 1.000 61.80000 190 ILE D O 1
ATOM 9662 N N . SER D 1 191 ? -27.60100 247.77100 50.52800 1.000 63.40000 191 SER D N 1
ATOM 9663 C CA . SER D 1 191 ? -27.67600 246.56500 49.71200 1.000 59.24000 191 SER D CA 1
ATOM 9664 C C . SER D 1 191 ? -29.09400 246.00600 49.67800 1.000 59.00000 191 SER D C 1
ATOM 9665 O O . SER D 1 191 ? -29.57900 245.60500 48.62200 1.000 60.97000 191 SER D O 1
ATOM 9668 N N . ASP D 1 192 ? -29.74900 245.98000 50.83700 1.000 63.36000 192 ASP D N 1
ATOM 9669 C CA . ASP D 1 192 ? -31.12100 245.48100 50.94200 1.000 65.13000 192 ASP D CA 1
ATOM 9670 C C . ASP D 1 192 ? -32.10400 246.39000 50.21400 1.000 64.04000 192 ASP D C 1
ATOM 9671 O O . ASP D 1 192 ? -33.02700 245.92100 49.54400 1.000 63.85000 192 ASP D O 1
ATOM 9676 N N . ILE D 1 193 ? -31.90800 247.69300 50.36900 1.000 62.22000 193 ILE D N 1
ATOM 9677 C CA . ILE D 1 193 ? -32.71800 248.68100 49.67400 1.000 63.14000 193 ILE D CA 1
ATOM 9678 C C . ILE D 1 193 ? -32.61900 248.49700 48.15900 1.000 66.67000 193 ILE D C 1
ATOM 9679 O O . ILE D 1 193 ? -33.63200 248.46100 47.46000 1.000 65.94000 193 ILE D O 1
ATOM 9684 N N . CYS D 1 194 ? -31.39300 248.35500 47.66300 1.000 67.56000 194 CYS D N 1
ATOM 9685 C CA . CYS D 1 194 ? -31.15400 248.11800 46.23900 1.000 64.25000 194 CYS D CA 1
ATOM 9686 C C . CYS D 1 194 ? -31.73100 246.79100 45.73100 1.000 62.11000 194 CYS D C 1
ATOM 9687 O O . CYS D 1 194 ? -32.10500 246.69500 44.56400 1.000 64.00000 194 CYS D O 1
ATOM 9690 N N . LYS D 1 195 ? -31.79000 245.77100 46.58500 1.000 58.41000 195 LYS D N 1
ATOM 9691 C CA . LYS D 1 195 ? -32.29100 244.46200 46.14900 1.000 63.08000 195 LYS D CA 1
ATOM 9692 C C . LYS D 1 195 ? -33.79100 244.43500 45.83600 1.000 66.99000 195 LYS D C 1
ATOM 9693 O O . LYS D 1 195 ? -34.20500 243.85200 44.83300 1.000 70.89000 195 LYS D O 1
ATOM 9699 N N . LYS D 1 196 ? -34.60900 245.03400 46.69500 1.000 71.20000 196 LYS D N 1
ATOM 9700 C CA . LYS D 1 196 ? -36.04800 245.08000 46.44100 1.000 71.15000 196 LYS D CA 1
ATOM 9701 C C . LYS D 1 196 ? -36.34800 245.94200 45.22100 1.000 70.79000 196 LYS D C 1
ATOM 9702 O O . LYS D 1 196 ? -37.21300 245.60800 44.40800 1.000 74.39000 196 LYS D O 1
ATOM 9708 N N . ALA D 1 197 ? -35.61800 247.04800 45.10000 1.000 69.57000 197 ALA D N 1
ATOM 9709 C CA . ALA D 1 197 ? -35.81700 247.99900 44.01000 1.000 71.34000 197 ALA D CA 1
ATOM 9710 C C . ALA D 1 197 ? -35.30700 247.44900 42.67400 1.000 72.29000 197 ALA D C 1
ATOM 9711 O O . ALA D 1 197 ? -35.64500 247.97100 41.60800 1.000 72.98000 197 ALA D O 1
ATOM 9713 N N . GLY D 1 198 ? -34.45400 246.43000 42.73900 1.000 69.01000 198 GLY D N 1
ATOM 9714 C CA . GLY D 1 198 ? -33.97800 245.75300 41.54500 1.000 68.03000 198 GLY D CA 1
ATOM 9715 C C . GLY D 1 198 ? -32.90700 246.52300 40.79800 1.000 69.96000 198 GLY D C 1
ATOM 9716 O O . GLY D 1 198 ? -32.84200 246.47700 39.56800 1.000 73.78000 198 GLY D O 1
ATOM 9717 N N . CYS D 1 199 ? -32.06900 247.24100 41.53500 1.000 68.42000 199 CYS D N 1
ATOM 9718 C CA . CYS D 1 199 ? -30.98900 248.00100 40.91700 1.000 68.98000 199 CYS D CA 1
ATOM 9719 C C . CYS D 1 199 ? -29.61700 247.51400 41.39500 1.000 62.34000 199 CYS D C 1
ATOM 9720 O O . CYS D 1 199 ? -29.52500 246.71700 42.33000 1.000 62.47000 199 CYS D O 1
ATOM 9723 N N . TRP D 1 200 ? -28.55700 247.95800 40.72600 1.000 57.05000 200 TRP D N 1
ATOM 9724 C CA . TRP D 1 200 ? -27.20800 247.52900 41.09200 1.000 56.83000 200 TRP D CA 1
ATOM 9725 C C . TRP D 1 200 ? -26.59500 248.38200 42.19800 1.000 53.12000 200 TRP D C 1
ATOM 9726 O O . TRP D 1 200 ? -26.87900 249.57600 42.32200 1.000 52.35000 200 TRP D O 1
ATOM 9737 N N . LEU D 1 201 ? -25.74900 247.74900 43.00100 1.000 53.76000 201 LEU D N 1
ATOM 9738 C CA . LEU D 1 201 ? -24.93300 248.45500 43.97700 1.000 50.65000 201 LEU D CA 1
ATOM 9739 C C . LEU D 1 201 ? -23.46800 248.29100 43.60000 1.000 52.13000 201 LEU D C 1
ATOM 9740 O O . LEU D 1 201 ? -22.96500 247.16700 43.53900 1.000 48.41000 201 LEU D O 1
ATOM 9745 N N . VAL D 1 202 ? -22.78900 249.40800 43.35000 1.000 50.75000 202 VAL D N 1
ATOM 9746 C CA . VAL D 1 202 ? -21.39000 249.36700 42.93700 1.000 49.24000 202 VAL D CA 1
ATOM 9747 C C . VAL D 1 202 ? -20.50200 249.99700 44.00800 1.000 50.44000 202 VAL D C 1
ATOM 9748 O O . VAL D 1 202 ? -20.54600 251.21000 44.23500 1.000 49.38000 202 VAL D O 1
ATOM 9752 N N . ILE D 1 203 ? -19.66800 249.16300 44.62900 1.000 49.84000 203 ILE D N 1
ATOM 9753 C CA . ILE D 1 203 ? -18.84200 249.57400 45.76200 1.000 47.52000 203 ILE D CA 1
ATOM 9754 C C . ILE D 1 203 ? -17.35800 249.60400 45.40600 1.000 49.10000 203 ILE D C 1
ATOM 9755 O O . ILE D 1 203 ? -16.76800 248.57700 45.06800 1.000 43.77000 203 ILE D O 1
ATOM 9760 N N . ASP D 1 204 ? -16.75100 250.77700 45.53900 1.000 46.99000 204 ASP D N 1
ATOM 9761 C CA . ASP D 1 204 ? -15.34200 250.95800 45.21900 1.000 43.81000 204 ASP D CA 1
ATOM 9762 C C . ASP D 1 204 ? -14.50600 250.77900 46.48300 1.000 47.32000 204 ASP D C 1
ATOM 9763 O O . ASP D 1 204 ? -14.59700 251.57000 47.42300 1.000 47.54000 204 ASP D O 1
ATOM 9768 N N . ASN D 1 205 ? -13.72500 249.70300 46.50800 1.000 43.28000 205 ASN D N 1
ATOM 9769 C CA . ASN D 1 205 ? -12.91200 249.35200 47.66600 1.000 40.20000 205 ASN D CA 1
ATOM 9770 C C . ASN D 1 205 ? -11.43100 249.70000 47.48700 1.000 41.90000 205 ASN D C 1
ATOM 9771 O O . ASN D 1 205 ? -10.56100 248.99900 47.99500 1.000 45.35000 205 ASN D O 1
ATOM 9776 N N . THR D 1 206 ? -11.15100 250.76300 46.74300 1.000 39.95000 206 THR D N 1
ATOM 9777 C CA . THR D 1 206 ? -9.77800 251.20300 46.49100 1.000 40.40000 206 THR D CA 1
ATOM 9778 C C . THR D 1 206 ? -8.97800 251.40300 47.78500 1.000 43.47000 206 THR D C 1
ATOM 9779 O O . THR D 1 206 ? -7.77400 251.14700 47.82500 1.000 36.90000 206 THR D O 1
ATOM 9783 N N . TYR D 1 207 ? -9.65200 251.83200 48.85000 1.000 46.09000 207 TYR D N 1
ATOM 9784 C CA . TYR D 1 207 ? -8.95900 252.12100 50.10400 1.000 43.14000 207 TYR D CA 1
ATOM 9785 C C . TYR D 1 207 ? -9.28500 251.16900 51.25000 1.000 44.07000 207 TYR D C 1
ATOM 9786 O O . TYR D 1 207 ? -9.21300 251.56100 52.41400 1.000 47.21000 207 TYR D O 1
ATOM 9795 N N . GLU D 1 208 ? -9.60000 249.91700 50.94000 1.000 39.81000 208 GLU D N 1
ATOM 9796 C CA . GLU D 1 208 ? -9.97800 248.96200 51.97600 1.000 42.26000 208 GLU D CA 1
ATOM 9797 C C . GLU D 1 208 ? -8.90600 248.76100 53.05800 1.000 45.41000 208 GLU D C 1
ATOM 9798 O O . GLU D 1 208 ? -9.23000 248.45600 54.20700 1.000 45.36000 208 GLU D O 1
ATOM 9804 N N . TYR D 1 209 ? -7.63600 248.91900 52.69200 1.000 42.51000 209 TYR D N 1
ATOM 9805 C CA . TYR D 1 209 ? -6.54300 248.67700 53.62900 1.000 43.10000 209 TYR D CA 1
ATOM 9806 C C . TYR D 1 209 ? -6.20000 249.92900 54.44700 1.000 45.37000 209 TYR D C 1
ATOM 9807 O O . TYR D 1 209 ? -5.30800 249.89500 55.29500 1.000 46.24000 209 TYR D O 1
ATOM 9816 N N . PHE D 1 210 ? -6.91400 251.02400 54.19100 1.000 43.31000 210 PHE D N 1
ATOM 9817 C CA . PHE D 1 210 ? -6.65700 252.29500 54.85700 1.000 37.46000 210 PHE D CA 1
ATOM 9818 C C . PHE D 1 210 ? -7.76800 252.61500 55.85500 1.000 45.31000 210 PHE D C 1
ATOM 9819 O O . PHE D 1 210 ? -8.66300 253.40500 55.56200 1.000 43.84000 210 PHE D O 1
ATOM 9827 N N . MET D 1 211 ? -7.70300 251.99300 57.02800 1.000 47.52000 211 MET D N 1
ATOM 9828 C CA . MET D 1 211 ? -8.67900 252.20800 58.09000 1.000 45.59000 211 MET D CA 1
ATOM 9829 C C . MET D 1 211 ? -7.97300 252.73400 59.34300 1.000 54.60000 211 MET D C 1
ATOM 9830 O O . MET D 1 211 ? -6.80500 252.41100 59.57800 1.000 52.03000 211 MET D O 1
ATOM 9835 N N . TYR D 1 212 ? -8.67100 253.53700 60.14500 1.000 51.88000 212 TYR D N 1
ATOM 9836 C CA . TYR D 1 212 ? -8.06500 254.12100 61.34400 1.000 52.45000 212 TYR D CA 1
ATOM 9837 C C . TYR D 1 212 ? -8.91600 253.91800 62.59500 1.000 56.71000 212 TYR D C 1
ATOM 9838 O O . TYR D 1 212 ? -10.12200 253.69200 62.50500 1.000 55.90000 212 TYR D O 1
ATOM 9847 N N . ASP D 1 213 ? -8.27000 254.00300 63.75800 1.000 59.30000 213 ASP D N 1
ATOM 9848 C CA . ASP D 1 213 ? -8.95400 253.89200 65.04700 1.000 58.61000 213 ASP D CA 1
ATOM 9849 C C . ASP D 1 213 ? -9.71400 252.57700 65.16100 1.000 61.16000 213 ASP D C 1
ATOM 9850 O O . ASP D 1 213 ? -10.80700 252.53100 65.72700 1.000 61.44000 213 ASP D O 1
ATOM 9855 N N . ASN D 1 214 ? -9.13200 251.52600 64.58700 1.000 62.11000 214 ASN D N 1
ATOM 9856 C CA . ASN D 1 214 ? -9.68600 250.17300 64.60200 1.000 62.42000 214 ASN D CA 1
ATOM 9857 C C . ASN D 1 214 ? -11.08900 250.08000 63.98000 1.000 63.45000 214 ASN D C 1
ATOM 9858 O O . ASN D 1 214 ? -11.86400 249.17200 64.29400 1.000 59.05000 214 ASN D O 1
ATOM 9863 N N . ARG D 1 215 ? -11.40600 251.00900 63.08300 1.000 60.27000 215 ARG D N 1
ATOM 9864 C CA . ARG D 1 215 ? -12.64500 250.92500 62.31600 1.000 59.86000 215 ARG D CA 1
ATOM 9865 C C . ARG D 1 215 ? -12.55100 249.78300 61.30700 1.000 58.26000 215 ARG D C 1
ATOM 9866 O O . ARG D 1 215 ? -11.50100 249.56800 60.69800 1.000 53.64000 215 ARG D O 1
ATOM 9874 N N . LYS D 1 216 ? -13.65100 249.05900 61.12000 1.000 59.89000 216 LYS D N 1
ATOM 9875 C CA . LYS D 1 216 ? -13.62700 247.84400 60.31000 1.000 60.36000 216 LYS D CA 1
ATOM 9876 C C . LYS D 1 216 ? -14.16200 248.04100 58.89300 1.000 59.52000 216 LYS D C 1
ATOM 9877 O O . LYS D 1 216 ? -15.33400 248.38000 58.70200 1.000 60.80000 216 LYS D O 1
ATOM 9883 N N . HIS D 1 217 ? -13.30600 247.81200 57.90200 1.000 54.23000 217 HIS D N 1
ATOM 9884 C CA . HIS D 1 217 ? -13.78100 247.69400 56.52800 1.000 52.11000 217 HIS D CA 1
ATOM 9885 C C . HIS D 1 217 ? -14.32500 246.29000 56.34000 1.000 50.87000 217 HIS D C 1
ATOM 9886 O O . HIS D 1 217 ? -13.72800 245.32400 56.81200 1.000 52.64000 217 HIS D O 1
ATOM 9893 N N . VAL D 1 218 ? -15.46800 246.18000 55.67600 1.000 53.43000 218 VAL D N 1
ATOM 9894 C CA . VAL D 1 218 ? -16.07000 244.87900 55.41100 1.000 52.35000 218 VAL D CA 1
ATOM 9895 C C . VAL D 1 218 ? -16.52800 244.84500 53.95500 1.000 55.21000 218 VAL D C 1
ATOM 9896 O O . VAL D 1 218 ? -16.86600 245.88200 53.38000 1.000 51.47000 218 VAL D O 1
ATOM 9900 N N . CYS D 1 219 ? -16.50500 243.66300 53.35000 1.000 52.74000 219 CYS D N 1
ATOM 9901 C CA . CYS D 1 219 ? -17.02100 243.50000 52.00000 1.000 56.78000 219 CYS D CA 1
ATOM 9902 C C . CYS D 1 219 ? -18.25200 242.61800 52.04300 1.000 60.53000 219 CYS D C 1
ATOM 9903 O O . CYS D 1 219 ? -18.33400 241.68300 52.84100 1.000 60.15000 219 CYS D O 1
ATOM 9906 N N . ILE D 1 220 ? -19.22400 242.94700 51.20100 1.000 62.94000 220 ILE D N 1
ATOM 9907 C CA . ILE D 1 220 ? -20.43500 242.14800 51.08000 1.000 65.15000 220 ILE D CA 1
ATOM 9908 C C . ILE D 1 220 ? -20.66200 241.78900 49.61500 1.000 62.63000 220 ILE D C 1
ATOM 9909 O O . ILE D 1 220 ? -20.17300 242.47100 48.71200 1.000 62.57000 220 ILE D O 1
ATOM 9914 N N . GLU D 1 221 ? -21.40200 240.71500 49.37600 1.000 63.35000 221 GLU D N 1
ATOM 9915 C CA . GLU D 1 221 ? -21.63300 240.27000 48.01200 1.000 59.65000 221 GLU D CA 1
ATOM 9916 C C . GLU D 1 221 ? -23.07100 239.84200 47.78800 1.000 60.58000 221 GLU D C 1
ATOM 9917 O O . GLU D 1 221 ? -23.77900 239.49300 48.73300 1.000 62.61000 221 GLU D O 1
ATOM 9923 N N . ALA D 1 222 ? -23.48100 239.88000 46.52500 1.000 56.50000 222 ALA D N 1
ATOM 9924 C CA . ALA D 1 222 ? -24.81900 239.48800 46.10200 1.000 57.91000 222 ALA D CA 1
ATOM 9925 C C . ALA D 1 222 ? -24.89400 239.58000 44.58800 1.000 57.20000 222 ALA D C 1
ATOM 9926 O O . ALA D 1 222 ? -24.01300 240.15900 43.95100 1.000 53.30000 222 ALA D O 1
ATOM 9928 N N . ASN D 1 223 ? -25.95500 239.03000 44.00900 1.000 55.65000 223 ASN D N 1
ATOM 9929 C CA . ASN D 1 223 ? -26.11700 239.06500 42.56200 1.000 52.63000 223 ASN D CA 1
ATOM 9930 C C . ASN D 1 223 ? -26.48200 240.46500 42.05800 1.000 53.07000 223 ASN D C 1
ATOM 9931 O O . ASN D 1 223 ? -26.63000 240.68300 40.85500 1.000 58.90000 223 ASN D O 1
ATOM 9936 N N . HIS D 1 224 ? -26.61300 241.41400 42.98100 1.000 47.88000 224 HIS D N 1
ATOM 9937 C CA . HIS D 1 224 ? -26.86100 242.80600 42.62100 1.000 53.43000 224 HIS D CA 1
ATOM 9938 C C . HIS D 1 224 ? -25.73000 243.72200 43.10600 1.000 51.86000 224 HIS D C 1
ATOM 9939 O O . HIS D 1 224 ? -25.84500 244.94800 43.05000 1.000 51.28000 224 HIS D O 1
ATOM 9946 N N . ILE D 1 225 ? -24.63300 243.12100 43.56800 1.000 53.99000 225 ILE D N 1
ATOM 9947 C CA . ILE D 1 225 ? -23.46900 243.87800 44.03500 1.000 49.78000 225 ILE D CA 1
ATOM 9948 C C . ILE D 1 225 ? -22.23100 243.61600 43.17400 1.000 49.75000 225 ILE D C 1
ATOM 9949 O O . ILE D 1 225 ? -21.86800 242.46300 42.91700 1.000 45.34000 225 ILE D O 1
ATOM 9954 N N . VAL D 1 226 ? -21.56300 244.68400 42.75500 1.000 48.63000 226 VAL D N 1
ATOM 9955 C CA . VAL D 1 226 ? -20.27500 244.54800 42.08900 1.000 50.13000 226 VAL D CA 1
ATOM 9956 C C . VAL D 1 226 ? -19.21600 245.33600 42.86500 1.000 47.94000 226 VAL D C 1
ATOM 9957 O O . VAL D 1 226 ? -19.36000 246.54200 43.08200 1.000 46.14000 226 VAL D O 1
ATOM 9961 N N . ASN D 1 227 ? -18.13800 244.66100 43.25900 1.000 49.90000 227 ASN D N 1
ATOM 9962 C CA . ASN D 1 227 ? -17.05200 245.33400 43.96400 1.000 45.29000 227 ASN D CA 1
ATOM 9963 C C . ASN D 1 227 ? -15.84700 245.60500 43.07200 1.000 46.22000 227 ASN D C 1
ATOM 9964 O O . ASN D 1 227 ? -15.43900 244.75000 42.28800 1.000 42.77000 227 ASN D O 1
ATOM 9969 N N . ILE D 1 228 ? -15.24600 246.77700 43.25700 1.000 44.26000 228 ILE D N 1
ATOM 9970 C CA . ILE D 1 228 ? -14.09600 247.21100 42.47800 1.000 42.31000 228 ILE D CA 1
ATOM 9971 C C . ILE D 1 228 ? -12.92400 247.46000 43.41600 1.000 46.44000 228 ILE D C 1
ATOM 9972 O O . ILE D 1 228 ? -13.09500 248.05900 44.48200 1.000 41.92000 228 ILE D O 1
ATOM 9977 N N . PHE D 1 229 ? -11.74000 247.00900 43.00800 1.000 46.69000 229 PHE D N 1
ATOM 9978 C CA . PHE D 1 229 ? -10.53700 247.15100 43.81800 1.000 41.24000 229 PHE D CA 1
ATOM 9979 C C . PHE D 1 229 ? -9.38400 247.72600 43.01100 1.000 41.24000 229 PHE D C 1
ATOM 9980 O O . PHE D 1 229 ? -9.41300 247.73800 41.77700 1.000 43.17000 229 PHE D O 1
ATOM 9988 N N . SER D 1 230 ? -8.36100 248.19900 43.71400 1.000 39.84000 230 SER D N 1
ATOM 9989 C CA . SER D 1 230 ? -7.17000 248.71300 43.05800 1.000 33.50000 230 SER D CA 1
ATOM 9990 C C . SER D 1 230 ? -5.91100 248.33600 43.82400 1.000 38.91000 230 SER D C 1
ATOM 9991 O O . SER D 1 230 ? -5.93300 248.19200 45.04900 1.000 39.88000 230 SER D O 1
ATOM 9994 N N . PHE D 1 231 ? -4.81800 248.18000 43.08400 1.000 35.53000 231 PHE D N 1
ATOM 9995 C CA . PHE D 1 231 ? -3.50600 247.91900 43.65900 1.000 36.41000 231 PHE D CA 1
ATOM 9996 C C . PHE D 1 231 ? -2.76100 249.24000 43.84800 1.000 41.16000 231 PHE D C 1
ATOM 9997 O O . PHE D 1 231 ? -1.73200 249.29000 44.52300 1.000 38.79000 231 PHE D O 1
ATOM 10005 N N . SER D 1 232 ? -3.31500 250.31100 43.27900 1.000 36.51000 232 SER D N 1
ATOM 10006 C CA . SER D 1 232 ? -2.60300 251.58200 43.13300 1.000 39.95000 232 SER D CA 1
ATOM 10007 C C . SER D 1 232 ? -2.16100 252.25000 44.43900 1.000 40.07000 232 SER D C 1
ATOM 10008 O O . SER D 1 232 ? -1.03900 252.75500 44.53100 1.000 37.98000 232 SER D O 1
ATOM 10035 N N . ALA D 1 234 ? -2.74000 250.80800 47.81900 1.000 31.16000 234 ALA D N 1
ATOM 10036 C CA . ALA D 1 234 ? -2.25900 249.82800 48.78800 1.000 34.99000 234 ALA D CA 1
ATOM 10037 C C . ALA D 1 234 ? -0.78900 249.49000 48.57100 1.000 35.25000 234 ALA D C 1
ATOM 10038 O O . ALA D 1 234 ? -0.01100 249.44800 49.52300 1.000 39.16000 234 ALA D O 1
ATOM 10040 N N . TYR D 1 235 ? -0.41300 249.22300 47.32500 1.000 36.78000 235 TYR D N 1
ATOM 10041 C CA . TYR D 1 235 ? 0.94400 248.78100 47.04000 1.000 36.99000 235 TYR D CA 1
ATOM 10042 C C . TYR D 1 235 ? 1.77000 249.81500 46.30200 1.000 38.16000 235 TYR D C 1
ATOM 10043 O O . TYR D 1 235 ? 2.82400 249.49100 45.74600 1.000 38.55000 235 TYR D O 1
ATOM 10052 N N . GLY D 1 236 ? 1.29300 251.05500 46.30100 1.000 37.96000 236 GLY D N 1
ATOM 10053 C CA . GLY D 1 236 ? 1.99400 252.14600 45.65100 1.000 36.32000 236 GLY D CA 1
ATOM 10054 C C . GLY D 1 236 ? 2.25600 251.90800 44.17600 1.000 40.39000 236 GLY D C 1
ATOM 10055 O O . GLY D 1 236 ? 3.23100 252.42700 43.62200 1.000 41.07000 236 GLY D O 1
ATOM 10056 N N . MET D 1 237 ? 1.39700 251.10700 43.55200 1.000 29.86000 237 MET D N 1
ATOM 10057 C CA . MET D 1 237 ? 1.54900 250.73200 42.14900 1.000 36.23000 237 MET D CA 1
ATOM 10058 C C . MET D 1 237 ? 0.76600 251.63100 41.20800 1.000 39.35000 237 MET D C 1
ATOM 10059 O O . MET D 1 237 ? 0.31000 251.17500 40.15900 1.000 36.69000 237 MET D O 1
ATOM 10064 N N . MET D 1 238 ? 0.63500 252.90700 41.55700 1.000 40.62000 238 MET D N 1
ATOM 10065 C CA . MET D 1 238 ? -0.19000 253.81600 40.76500 1.000 37.32000 238 MET D CA 1
ATOM 10066 C C . MET D 1 238 ? 0.17600 253.84300 39.28400 1.000 37.62000 238 MET D C 1
ATOM 10067 O O . MET D 1 238 ? -0.69300 253.67800 38.42200 1.000 35.23000 238 MET D O 1
ATOM 10072 N N . GLY D 1 239 ? 1.45700 254.02800 38.98600 1.000 35.83000 239 GLY D N 1
ATOM 10073 C CA . GLY D 1 239 ? 1.89600 254.10800 37.60500 1.000 36.64000 239 GLY D CA 1
ATOM 10074 C C . GLY D 1 239 ? 1.86200 252.79500 36.83000 1.000 29.96000 239 GLY D C 1
ATOM 10075 O O . GLY D 1 239 ? 2.03800 252.79800 35.62200 1.000 32.53000 239 GLY D O 1
ATOM 10076 N N . TRP D 1 240 ? 1.61100 251.68200 37.51100 1.000 30.45000 240 TRP D N 1
ATOM 10077 C CA . TRP D 1 240 ? 1.65600 250.37800 36.86200 1.000 31.19000 240 TRP D CA 1
ATOM 10078 C C . TRP D 1 240 ? 0.27800 249.99700 36.31600 1.000 37.13000 240 TRP D C 1
ATOM 10079 O O . TRP D 1 240 ? 0.16700 249.18000 35.40200 1.000 28.88000 240 TRP D O 1
ATOM 10090 N N . ARG D 1 241 ? -0.75600 250.59700 36.89800 1.000 32.53000 241 ARG D N 1
ATOM 10091 C CA . ARG D 1 241 ? -2.14000 250.52700 36.38600 1.000 33.06000 241 ARG D CA 1
ATOM 10092 C C . ARG D 1 241 ? -2.73100 249.11200 36.44300 1.000 30.52000 241 ARG D C 1
ATOM 10093 O O . ARG D 1 241 ? -2.85500 248.45300 35.42200 1.000 33.76000 241 ARG D O 1
ATOM 10101 N N . VAL D 1 242 ? -3.05300 248.64200 37.64500 1.000 29.56000 242 VAL D N 1
ATOM 10102 C CA . VAL D 1 242 ? -3.73100 247.36900 37.83900 1.000 27.00000 242 VAL D CA 1
ATOM 10103 C C . VAL D 1 242 ? -4.83700 247.51200 38.87600 1.000 36.05000 242 VAL D C 1
ATOM 10104 O O . VAL D 1 242 ? -4.60900 248.05000 39.96900 1.000 34.53000 242 VAL D O 1
ATOM 10108 N N . GLY D 1 243 ? -6.01100 246.98600 38.55400 1.000 35.54000 243 GLY D N 1
ATOM 10109 C CA . GLY D 1 243 ? -7.14100 246.96900 39.46800 1.000 34.39000 243 GLY D CA 1
ATOM 10110 C C . GLY D 1 243 ? -7.95100 245.74000 39.11900 1.000 35.38000 243 GLY D C 1
ATOM 10111 O O . GLY D 1 243 ? -7.54300 244.98800 38.24500 1.000 32.84000 243 GLY D O 1
ATOM 10112 N N . TYR D 1 244 ? -9.05500 245.47900 39.81700 1.000 37.88000 244 TYR D N 1
ATOM 10113 C CA . TYR D 1 244 ? -9.89100 244.36400 39.39200 1.000 35.80000 244 TYR D CA 1
ATOM 10114 C C . TYR D 1 244 ? -11.36000 244.48400 39.78000 1.000 44.34000 244 TYR D C 1
ATOM 10115 O O . TYR D 1 244 ? -11.72400 245.23700 40.68800 1.000 45.09000 244 TYR D O 1
ATOM 10124 N N . ILE D 1 245 ? -12.18800 243.72500 39.06800 1.000 36.75000 245 ILE D N 1
ATOM 10125 C CA . ILE D 1 245 ? -13.62000 243.64300 39.33900 1.000 41.09000 245 ILE D CA 1
ATOM 10126 C C . ILE D 1 245 ? -13.96800 242.27900 39.93000 1.000 41.12000 245 ILE D C 1
ATOM 10127 O O . ILE D 1 245 ? -13.62700 241.23900 39.36900 1.000 41.57000 245 ILE D O 1
ATOM 10132 N N . ALA D 1 246 ? -14.62400 242.29500 41.08400 1.000 41.06000 246 ALA D N 1
ATOM 10133 C CA . ALA D 1 246 ? -15.21800 241.09800 41.65600 1.000 41.77000 246 ALA D CA 1
ATOM 10134 C C . ALA D 1 246 ? -16.72200 241.18900 41.42100 1.000 49.74000 246 ALA D C 1
ATOM 10135 O O . ALA D 1 246 ? -17.41900 241.98800 42.06000 1.000 46.59000 246 ALA D O 1
ATOM 10137 N N . TYR D 1 247 ? -17.20500 240.37700 40.49100 1.000 46.27000 247 TYR D N 1
ATOM 10138 C CA . TYR D 1 247 ? -18.58700 240.43900 40.04400 1.000 46.05000 247 TYR D CA 1
ATOM 10139 C C . TYR D 1 247 ? -19.26400 239.09500 40.31100 1.000 48.60000 247 TYR D C 1
ATOM 10140 O O . TYR D 1 247 ? -18.58400 238.07500 40.40400 1.000 46.92000 247 TYR D O 1
ATOM 10149 N N . PRO D 1 248 ? -20.60500 239.09500 40.45600 1.000 50.09000 248 PRO D N 1
ATOM 10150 C CA . PRO D 1 248 ? -21.35500 237.86600 40.75800 1.000 47.93000 248 PRO D CA 1
ATOM 10151 C C . PRO D 1 248 ? -21.16700 236.79300 39.68900 1.000 48.97000 248 PRO D C 1
ATOM 10152 O O . PRO D 1 248 ? -21.35500 237.08500 38.51000 1.000 48.28000 248 PRO D O 1
ATOM 10156 N N . SER D 1 249 ? -20.77400 235.58600 40.09100 1.000 49.68000 249 SER D N 1
ATOM 10157 C CA . SER D 1 249 ? -20.52100 234.49800 39.14000 1.000 51.24000 249 SER D CA 1
ATOM 10158 C C . SER D 1 249 ? -21.80100 233.94100 38.53200 1.000 57.31000 249 SER D C 1
ATOM 10159 O O . SER D 1 249 ? -21.79200 233.41600 37.41900 1.000 57.76000 249 SER D O 1
ATOM 10162 N N . GLU D 1 250 ? -22.89700 234.05500 39.27400 1.000 58.84000 250 GLU D N 1
ATOM 10163 C CA . GLU D 1 250 ? -24.12900 233.36100 38.92300 1.000 64.68000 250 GLU D CA 1
ATOM 10164 C C . GLU D 1 250 ? -25.10100 234.21000 38.10200 1.000 59.19000 250 GLU D C 1
ATOM 10165 O O . GLU D 1 250 ? -26.09800 233.69500 37.60300 1.000 65.45000 250 GLU D O 1
ATOM 10171 N N . VAL D 1 251 ? -24.80500 235.49600 37.94200 1.000 58.03000 251 VAL D N 1
ATOM 10172 C CA . VAL D 1 251 ? -25.63400 236.36000 37.10400 1.000 56.81000 251 VAL D CA 1
ATOM 10173 C C . VAL D 1 251 ? -25.39500 236.03900 35.62300 1.000 61.10000 251 VAL D C 1
ATOM 10174 O O . VAL D 1 251 ? -24.30900 236.29500 35.08100 1.000 55.09000 251 VAL D O 1
ATOM 10178 N N . GLU D 1 252 ? -26.41500 235.47400 34.98100 1.000 58.68000 252 GLU D N 1
ATOM 10179 C CA . GLU D 1 252 ? -26.31600 235.01300 33.59900 1.000 52.06000 252 GLU D CA 1
ATOM 10180 C C . GLU D 1 252 ? -25.91100 236.11000 32.61900 1.000 52.95000 252 GLU D C 1
ATOM 10181 O O . GLU D 1 252 ? -26.52000 237.18400 32.57100 1.000 50.38000 252 GLU D O 1
ATOM 10187 N N . GLY D 1 253 ? -24.87600 235.82900 31.83400 1.000 49.18000 253 GLY D N 1
ATOM 10188 C CA . GLY D 1 253 ? -24.45800 236.73200 30.77800 1.000 47.39000 253 GLY D CA 1
ATOM 10189 C C . GLY D 1 253 ? -23.67700 237.95000 31.23700 1.000 46.97000 253 GLY D C 1
ATOM 10190 O O . GLY D 1 253 ? -23.27500 238.77100 30.41400 1.000 44.93000 253 GLY D O 1
ATOM 10191 N N . LEU D 1 254 ? -23.44600 238.07500 32.54100 1.000 46.54000 254 LEU D N 1
ATOM 10192 C CA . LEU D 1 254 ? -22.71000 239.23000 33.04900 1.000 47.00000 254 LEU D CA 1
ATOM 10193 C C . LEU D 1 254 ? -21.25200 239.15400 32.61500 1.000 38.50000 254 LEU D C 1
ATOM 10194 O O . LEU D 1 254 ? -20.70700 240.11200 32.06300 1.000 39.16000 254 LEU D O 1
ATOM 10199 N N . ALA D 1 255 ? -20.65900 237.98200 32.80400 1.000 42.17000 255 ALA D N 1
ATOM 10200 C CA . ALA D 1 255 ? -19.26600 237.73800 32.44800 1.000 44.41000 255 ALA D CA 1
ATOM 10201 C C . ALA D 1 255 ? -19.03300 238.03500 30.97800 1.000 43.19000 255 ALA D C 1
ATOM 10202 O O . ALA D 1 255 ? -18.02100 238.63600 30.60800 1.000 41.33000 255 ALA D O 1
ATOM 10204 N N . ALA D 1 256 ? -19.99200 237.63200 30.14900 1.000 37.53000 256 ALA D N 1
ATOM 10205 C CA . ALA D 1 256 ? -19.89200 237.83000 28.71300 1.000 39.70000 256 ALA D CA 1
ATOM 10206 C C . ALA D 1 256 ? -19.90800 239.31100 28.34500 1.000 41.63000 256 ALA D C 1
ATOM 10207 O O . ALA D 1 256 ? -19.20900 239.72000 27.42500 1.000 44.09000 256 ALA D O 1
ATOM 10209 N N . GLN D 1 257 ? -20.70500 240.11500 29.04500 1.000 39.65000 257 GLN D N 1
ATOM 10210 C CA . GLN D 1 257 ? -20.76500 241.54400 28.73300 1.000 39.08000 257 GLN D CA 1
ATOM 10211 C C . GLN D 1 257 ? -19.46100 242.22500 29.12600 1.000 38.32000 257 GLN D C 1
ATOM 10212 O O . GLN D 1 257 ? -18.95100 243.08500 28.40700 1.000 38.91000 257 GLN D O 1
ATOM 10218 N N . LEU D 1 258 ? -18.93300 241.83600 30.27900 1.000 40.99000 258 LEU D N 1
ATOM 10219 C CA . LEU D 1 258 ? -17.67600 242.38800 30.76200 1.000 41.39000 258 LEU D CA 1
ATOM 10220 C C . LEU D 1 258 ? -16.52400 242.05500 29.81200 1.000 43.06000 258 LEU D C 1
ATOM 10221 O O . LEU D 1 258 ? -15.66600 242.90300 29.54900 1.000 42.62000 258 LEU D O 1
ATOM 10226 N N . LEU D 1 259 ? -16.53400 240.83700 29.27700 1.000 38.68000 259 LEU D N 1
ATOM 10227 C CA . LEU D 1 259 ? -15.54300 240.40800 28.29500 1.000 43.21000 259 LEU D CA 1
ATOM 10228 C C . LEU D 1 259 ? -15.59200 241.29900 27.07100 1.000 47.15000 259 LEU D C 1
ATOM 10229 O O . LEU D 1 259 ? -14.56200 241.69800 26.52500 1.000 43.89000 259 LEU D O 1
ATOM 10234 N N . LYS D 1 260 ? -16.80800 241.65700 26.68100 1.000 43.15000 260 LYS D N 1
ATOM 10235 C CA . LYS D 1 260 ? -17.01000 242.47600 25.50300 1.000 42.73000 260 LYS D CA 1
ATOM 10236 C C . LYS D 1 260 ? -16.38300 243.84900 25.68600 1.000 39.33000 260 LYS D C 1
ATOM 10237 O O . LYS D 1 260 ? -15.62500 244.30100 24.83100 1.000 39.72000 260 LYS D O 1
ATOM 10243 N N . VAL D 1 261 ? -16.66100 244.48600 26.81900 1.000 37.94000 261 VAL D N 1
ATOM 10244 C CA . VAL D 1 261 ? -16.13700 245.82200 27.08300 1.000 38.38000 261 VAL D CA 1
ATOM 10245 C C . VAL D 1 261 ? -14.62200 245.76700 27.29900 1.000 34.89000 261 VAL D C 1
ATOM 10246 O O . VAL D 1 261 ? -13.89100 246.63800 26.84000 1.000 38.68000 261 VAL D O 1
ATOM 10250 N N . GLN D 1 262 ? -14.16600 244.73100 27.99500 1.000 36.28000 262 GLN D N 1
ATOM 10251 C CA . GLN D 1 262 ? -12.74800 244.55700 28.28600 1.000 37.74000 262 GLN D CA 1
ATOM 10252 C C . GLN D 1 262 ? -11.93300 244.39600 26.99700 1.000 40.98000 262 GLN D C 1
ATOM 10253 O O . GLN D 1 262 ? -10.88800 245.02800 26.84200 1.000 41.77000 262 GLN D O 1
ATOM 10259 N N . ASP D 1 263 ? -12.42200 243.59800 26.05000 1.000 36.76000 263 ASP D N 1
ATOM 10260 C CA . ASP D 1 263 ? -11.66500 243.36500 24.81800 1.000 38.79000 263 ASP D CA 1
ATOM 10261 C C . ASP D 1 263 ? -11.55700 244.61900 23.96800 1.000 40.63000 263 ASP D C 1
ATOM 10262 O O . ASP D 1 263 ? -10.61600 244.75700 23.18500 1.000 36.68000 263 ASP D O 1
ATOM 10267 N N . ASN D 1 264 ? -12.52400 245.52300 24.12200 1.000 37.05000 264 ASN D N 1
ATOM 10268 C CA . ASN D 1 264 ? -12.55700 246.75800 23.35300 1.000 32.12000 264 ASN D CA 1
ATOM 10269 C C . ASN D 1 264 ? -11.74500 247.89500 23.95100 1.000 36.37000 264 ASN D C 1
ATOM 10270 O O . ASN D 1 264 ? -11.34900 248.81000 23.23500 1.000 39.11000 264 ASN D O 1
ATOM 10275 N N . ILE D 1 265 ? -11.53900 247.88500 25.26200 1.000 39.09000 265 ILE D N 1
ATOM 10276 C CA . ILE D 1 265 ? -10.84600 249.01900 25.86000 1.000 37.47000 265 ILE D CA 1
ATOM 10277 C C . ILE D 1 265 ? -9.37700 248.64400 26.16500 1.000 36.63000 265 ILE D C 1
ATOM 10278 O O . ILE D 1 265 ? -8.51300 249.00300 25.36500 1.000 37.58000 265 ILE D O 1
ATOM 10283 N N . PRO D 1 266 ? -9.08100 247.87700 27.24300 1.000 36.11000 266 PRO D N 1
ATOM 10284 C CA . PRO D 1 266 ? -7.63600 247.65100 27.37100 1.000 39.34000 266 PRO D CA 1
ATOM 10285 C C . PRO D 1 266 ? -7.11800 246.41100 26.64100 1.000 37.89000 266 PRO D C 1
ATOM 10286 O O . PRO D 1 266 ? -5.90700 246.30100 26.46200 1.000 36.20000 266 PRO D O 1
ATOM 10290 N N . ILE D 1 267 ? -8.02700 245.52300 26.23200 1.000 35.42000 267 ILE D N 1
ATOM 10291 C CA . ILE D 1 267 ? -7.72900 244.13500 25.86000 1.000 30.22000 267 ILE D CA 1
ATOM 10292 C C . ILE D 1 267 ? -7.29100 243.35000 27.08900 1.000 37.20000 267 ILE D C 1
ATOM 10293 O O . ILE D 1 267 ? -7.97300 242.41000 27.50900 1.000 31.93000 267 ILE D O 1
ATOM 10298 N N . CYS D 1 268 ? -6.15900 243.73200 27.68000 1.000 34.62000 268 CYS D N 1
ATOM 10299 C CA . CYS D 1 268 ? -5.74800 243.13200 28.94300 1.000 27.69000 268 CYS D CA 1
ATOM 10300 C C . CYS D 1 268 ? -4.89000 244.11600 29.71400 1.000 25.96000 268 CYS D C 1
ATOM 10301 O O . CYS D 1 268 ? -4.35500 245.05500 29.13700 1.000 28.23000 268 CYS D O 1
ATOM 10304 N N . ALA D 1 269 ? -4.76900 243.92000 31.01900 1.000 26.73000 269 ALA D N 1
ATOM 10305 C CA . ALA D 1 269 ? -3.84300 244.73200 31.79600 1.000 35.06000 269 ALA D CA 1
ATOM 10306 C C . ALA D 1 269 ? -2.42700 244.33900 31.38700 1.000 32.71000 269 ALA D C 1
ATOM 10307 O O . ALA D 1 269 ? -2.20500 243.19700 30.99900 1.000 33.02000 269 ALA D O 1
ATOM 10309 N N . SER D 1 270 ? -1.48400 245.27700 31.47100 1.000 36.20000 270 SER D N 1
ATOM 10310 C CA . SER D 1 270 ? -0.07600 244.98900 31.16800 1.000 31.81000 270 SER D CA 1
ATOM 10311 C C . SER D 1 270 ? 0.37300 243.72900 31.88200 1.000 31.14000 270 SER D C 1
ATOM 10312 O O . SER D 1 270 ? 0.13300 243.57800 33.07600 1.000 30.90000 270 SER D O 1
ATOM 10315 N N . ILE D 1 271 ? 1.00000 242.80900 31.15600 1.000 32.56000 271 ILE D N 1
ATOM 10316 C CA . ILE D 1 271 ? 1.39700 241.55200 31.77600 1.000 30.08000 271 ILE D CA 1
ATOM 10317 C C . ILE D 1 271 ? 2.41500 241.78700 32.89600 1.000 30.24000 271 ILE D C 1
ATOM 10318 O O . ILE D 1 271 ? 2.29900 241.20100 33.96300 1.000 29.51000 271 ILE D O 1
ATOM 10323 N N . ILE D 1 272 ? 3.40200 242.64800 32.66400 1.000 30.64000 272 ILE D N 1
ATOM 10324 C CA . ILE D 1 272 ? 4.41500 242.90000 33.69200 1.000 30.62000 272 ILE D CA 1
ATOM 10325 C C . ILE D 1 272 ? 3.77700 243.55500 34.92500 1.000 32.28000 272 ILE D C 1
ATOM 10326 O O . ILE D 1 272 ? 4.14400 243.23800 36.05500 1.000 26.90000 272 ILE D O 1
ATOM 10331 N N . SER D 1 273 ? 2.77900 244.41200 34.70800 1.000 29.30000 273 SER D N 1
ATOM 10332 C CA . SER D 1 273 ? 2.06600 245.03600 35.82100 1.000 28.11000 273 SER D CA 1
ATOM 10333 C C . SER D 1 273 ? 1.27000 243.99600 36.59300 1.000 28.56000 273 SER D C 1
ATOM 10334 O O . SER D 1 273 ? 1.17200 244.05400 37.81600 1.000 34.38000 273 SER D O 1
ATOM 10337 N N . GLN D 1 274 ? 0.68800 243.04900 35.87200 1.000 25.72000 274 GLN D N 1
ATOM 10338 C CA . GLN D 1 274 ? -0.05000 241.97600 36.51000 1.000 29.55000 274 GLN D CA 1
ATOM 10339 C C . GLN D 1 274 ? 0.86600 241.06500 37.32600 1.000 31.81000 274 GLN D C 1
ATOM 10340 O O . GLN D 1 274 ? 0.48000 240.55700 38.37900 1.000 31.89000 274 GLN D O 1
ATOM 10346 N N . ARG D 1 275 ? 2.07600 240.85000 36.81900 1.000 32.42000 275 ARG D N 1
ATOM 10347 C CA . ARG D 1 275 ? 3.08000 240.05700 37.52800 1.000 32.77000 275 ARG D CA 1
ATOM 10348 C C . ARG D 1 275 ? 3.46000 240.71900 38.85200 1.000 30.26000 275 ARG D C 1
ATOM 10349 O O . ARG D 1 275 ? 3.49300 240.06900 39.89300 1.000 33.50000 275 ARG D O 1
ATOM 10357 N N . LEU D 1 276 ? 3.74900 242.01600 38.79000 1.000 29.39000 276 LEU D N 1
ATOM 10358 C CA . LEU D 1 276 ? 4.06400 242.80600 39.97700 1.000 32.45000 276 LEU D CA 1
ATOM 10359 C C . LEU D 1 276 ? 2.94300 242.77400 40.99900 1.000 34.15000 276 LEU D C 1
ATOM 10360 O O . LEU D 1 276 ? 3.20000 242.64200 42.19400 1.000 30.59000 276 LEU D O 1
ATOM 10365 N N . ALA D 1 277 ? 1.70200 242.91300 40.53000 1.000 34.39000 277 ALA D N 1
ATOM 10366 C CA . ALA D 1 277 ? 0.54600 242.85000 41.41900 1.000 35.10000 277 ALA D CA 1
ATOM 10367 C C . ALA D 1 277 ? 0.52800 241.52200 42.15400 1.000 34.83000 277 ALA D C 1
ATOM 10368 O O . ALA D 1 277 ? 0.35700 241.47200 43.37000 1.000 37.44000 277 ALA D O 1
ATOM 10370 N N . LEU D 1 278 ? 0.72700 240.44600 41.40700 1.000 35.87000 278 LEU D N 1
ATOM 10371 C CA . LEU D 1 278 ? 0.73200 239.11800 41.98600 1.000 32.65000 278 LEU D CA 1
ATOM 10372 C C . LEU D 1 278 ? 1.84400 238.96800 43.01800 1.000 38.22000 278 LEU D C 1
ATOM 10373 O O . LEU D 1 278 ? 1.62400 238.45600 44.11400 1.000 39.17000 278 LEU D O 1
ATOM 10378 N N . TYR D 1 279 ? 3.03200 239.45900 42.67900 1.000 37.08000 279 TYR D N 1
ATOM 10379 C CA . TYR D 1 279 ? 4.19400 239.30300 43.55700 1.000 37.22000 279 TYR D CA 1
ATOM 10380 C C . TYR D 1 279 ? 4.07400 240.21000 44.79300 1.000 37.30000 279 TYR D C 1
ATOM 10381 O O . TYR D 1 279 ? 4.46900 239.82900 45.89200 1.000 37.25000 279 TYR D O 1
ATOM 10390 N N . SER D 1 280 ? 3.52600 241.40800 44.60800 1.000 36.30000 280 SER D N 1
ATOM 10391 C CA . SER D 1 280 ? 3.25600 242.32700 45.71600 1.000 37.31000 280 SER D CA 1
ATOM 10392 C C . SER D 1 280 ? 2.26100 241.71100 46.70000 1.000 38.31000 280 SER D C 1
ATOM 10393 O O . SER D 1 280 ? 2.41800 241.81000 47.92300 1.000 36.16000 280 SER D O 1
ATOM 10396 N N . MET D 1 281 ? 1.23900 241.06900 46.14700 1.000 40.56000 281 MET D N 1
ATOM 10397 C CA . MET D 1 281 ? 0.22100 240.38400 46.93700 1.000 39.02000 281 MET D CA 1
ATOM 10398 C C . MET D 1 281 ? 0.80200 239.33900 47.87700 1.000 42.87000 281 MET D C 1
ATOM 10399 O O . MET D 1 281 ? 0.26400 239.08600 48.95600 1.000 42.99000 281 MET D O 1
ATOM 10404 N N . GLU D 1 282 ? 1.88800 238.71400 47.44100 1.000 40.21000 282 GLU D N 1
ATOM 10405 C CA . GLU D 1 282 ? 2.46800 237.59100 48.16700 1.000 46.84000 282 GLU D CA 1
ATOM 10406 C C . GLU D 1 282 ? 3.14300 238.00000 49.47100 1.000 40.40000 282 GLU D C 1
ATOM 10407 O O . GLU D 1 282 ? 3.48700 237.14800 50.29400 1.000 41.55000 282 GLU D O 1
ATOM 10413 N N . MET D 1 283 ? 3.37900 239.29900 49.62400 1.000 44.49000 283 MET D N 1
ATOM 10414 C CA . MET D 1 283 ? 3.86700 239.86100 50.87600 1.000 46.03000 283 MET D CA 1
ATOM 10415 C C . MET D 1 283 ? 2.80700 239.76900 51.97400 1.000 51.20000 283 MET D C 1
ATOM 10416 O O . MET D 1 283 ? 3.13300 239.70400 53.15900 1.000 54.58000 283 MET D O 1
ATOM 10421 N N . GLY D 1 284 ? 1.53800 239.78600 51.56800 1.000 46.81000 284 GLY D N 1
ATOM 10422 C CA . GLY D 1 284 ? 0.42600 239.76400 52.50100 1.000 43.52000 284 GLY D CA 1
ATOM 10423 C C . GLY D 1 284 ? -0.10300 241.15100 52.82800 1.000 49.09000 284 GLY D C 1
ATOM 10424 O O . GLY D 1 284 ? 0.59300 242.15500 52.64500 1.000 52.95000 284 GLY D O 1
ATOM 10425 N N . PRO D 1 285 ? -1.35300 241.21500 53.30800 1.000 49.35000 285 PRO D N 1
ATOM 10426 C CA . PRO D 1 285 ? -2.05700 242.46000 53.65300 1.000 50.04000 285 PRO D CA 1
ATOM 10427 C C . PRO D 1 285 ? -1.32600 243.30100 54.70800 1.000 49.32000 285 PRO D C 1
ATOM 10428 O O . PRO D 1 285 ? -1.39100 244.53400 54.67700 1.000 44.91000 285 PRO D O 1
ATOM 10432 N N . GLU D 1 286 ? -0.63400 242.63400 55.62600 1.000 47.28000 286 GLU D N 1
ATOM 10433 C CA . GLU D 1 286 ? 0.03300 243.31400 56.73100 1.000 46.16000 286 GLU D CA 1
ATOM 10434 C C . GLU D 1 286 ? 1.15600 244.23100 56.24600 1.000 46.35000 286 GLU D C 1
ATOM 10435 O O . GLU D 1 286 ? 1.48400 245.21600 56.91300 1.000 44.00000 286 GLU D O 1
ATOM 10441 N N . TRP D 1 287 ? 1.73600 243.91300 55.08700 1.000 40.05000 287 TRP D N 1
ATOM 10442 C CA . TRP D 1 287 ? 2.75400 244.76600 54.47300 1.000 34.57000 287 TRP D CA 1
ATOM 10443 C C . TRP D 1 287 ? 2.19000 246.16600 54.22500 1.000 41.81000 287 TRP D C 1
ATOM 10444 O O . TRP D 1 287 ? 2.90200 247.17400 54.30500 1.000 34.65000 287 TRP D O 1
ATOM 10455 N N . VAL D 1 288 ? 0.90900 246.22200 53.88000 1.000 37.10000 288 VAL D N 1
ATOM 10456 C CA . VAL D 1 288 ? 0.28300 247.50200 53.60200 1.000 38.01000 288 VAL D CA 1
ATOM 10457 C C . VAL D 1 288 ? -0.13800 248.21800 54.87800 1.000 37.70000 288 VAL D C 1
ATOM 10458 O O . VAL D 1 288 ? 0.25100 249.36400 55.11100 1.000 41.11000 288 VAL D O 1
ATOM 10462 N N . THR D 1 289 ? -0.91900 247.53300 55.70600 1.000 40.49000 289 THR D N 1
ATOM 10463 C CA . THR D 1 289 ? -1.53300 248.16500 56.87400 1.000 42.87000 289 THR D CA 1
ATOM 10464 C C . THR D 1 289 ? -0.50500 248.66700 57.88300 1.000 42.59000 289 THR D C 1
ATOM 10465 O O . THR D 1 289 ? -0.73700 249.66200 58.57300 1.000 45.44000 289 THR D O 1
ATOM 10469 N N . ASN D 1 290 ? 0.64700 248.01300 57.93800 1.000 41.70000 290 ASN D N 1
ATOM 10470 C CA . ASN D 1 290 ? 1.70800 248.46600 58.82000 1.000 43.60000 290 ASN D CA 1
ATOM 10471 C C . ASN D 1 290 ? 2.23500 249.83600 58.39700 1.000 47.57000 290 ASN D C 1
ATOM 10472 O O . ASN D 1 290 ? 2.68600 250.62100 59.23400 1.000 44.61000 290 ASN D O 1
ATOM 10477 N N . GLN D 1 291 ? 2.17200 250.12200 57.09900 1.000 44.08000 291 GLN D N 1
ATOM 10478 C CA . GLN D 1 291 ? 2.62100 251.41100 56.59100 1.000 44.86000 291 GLN D CA 1
ATOM 10479 C C . GLN D 1 291 ? 1.54500 252.47500 56.73600 1.000 46.89000 291 GLN D C 1
ATOM 10480 O O . GLN D 1 291 ? 1.85100 253.65200 56.90900 1.000 46.08000 291 GLN D O 1
ATOM 10486 N N . VAL D 1 292 ? 0.28900 252.04900 56.66900 1.000 46.47000 292 VAL D N 1
ATOM 10487 C CA . VAL D 1 292 ? -0.84100 252.94300 56.87100 1.000 46.65000 292 VAL D CA 1
ATOM 10488 C C . VAL D 1 292 ? -0.75000 253.54200 58.27500 1.000 45.95000 292 VAL D C 1
ATOM 10489 O O . VAL D 1 292 ? -1.00900 254.72700 58.46100 1.000 45.04000 292 VAL D O 1
ATOM 10493 N N . LYS D 1 293 ? -0.34800 252.72200 59.24900 1.000 46.48000 293 LYS D N 1
ATOM 10494 C CA . LYS D 1 293 ? -0.15700 253.18600 60.62800 1.000 51.65000 293 LYS D CA 1
ATOM 10495 C C . LYS D 1 293 ? 0.74000 254.41600 60.75200 1.000 49.01000 293 LYS D C 1
ATOM 10496 O O . LYS D 1 293 ? 0.51600 255.26500 61.61200 1.000 52.48000 293 LYS D O 1
ATOM 10502 N N . ASP D 1 294 ? 1.74700 254.51500 59.89100 1.000 48.39000 294 ASP D N 1
ATOM 10503 C CA . ASP D 1 294 ? 2.67000 255.64700 59.91600 1.000 49.17000 294 ASP D CA 1
ATOM 10504 C C . ASP D 1 294 ? 2.01800 256.93300 59.43000 1.000 48.88000 294 ASP D C 1
ATOM 10505 O O . ASP D 1 294 ? 2.58000 258.02000 59.58000 1.000 47.31000 294 ASP D O 1
ATOM 10510 N N . LEU D 1 295 ? 0.84200 256.80000 58.82500 1.000 47.24000 295 LEU D N 1
ATOM 10511 C CA . LEU D 1 295 ? 0.10700 257.94700 58.30200 1.000 50.18000 295 LEU D CA 1
ATOM 10512 C C . LEU D 1 295 ? -0.75800 258.61300 59.38500 1.000 51.33000 295 LEU D C 1
ATOM 10513 O O . LEU D 1 295 ? -1.20900 259.74600 59.20800 1.000 52.37000 295 LEU D O 1
ATOM 10518 N N . VAL D 1 296 ? -1.00100 257.90700 60.49100 1.000 50.50000 296 VAL D N 1
ATOM 10519 C CA . VAL D 1 296 ? -1.82200 258.43900 61.58300 1.000 52.32000 296 VAL D CA 1
ATOM 10520 C C . VAL D 1 296 ? -1.26100 259.76500 62.10100 1.000 54.46000 296 VAL D C 1
ATOM 10521 O O . VAL D 1 296 ? -2.01200 260.68400 62.44600 1.000 58.57000 296 VAL D O 1
ATOM 10525 N N . LYS D 1 297 ? 0.06300 259.86800 62.13500 1.000 51.96000 297 LYS D N 1
ATOM 10526 C CA . LYS D 1 297 ? 0.71700 261.09300 62.57000 1.000 53.78000 297 LYS D CA 1
ATOM 10527 C C . LYS D 1 297 ? 0.57900 262.20200 61.52500 1.000 56.62000 297 LYS D C 1
ATOM 10528 O O . LYS D 1 297 ? 0.53800 263.38500 61.87000 1.000 56.04000 297 LYS D O 1
ATOM 10534 N N . ASN D 1 298 ? 0.48900 261.81900 60.25300 1.000 50.79000 298 ASN D N 1
ATOM 10535 C CA . ASN D 1 298 ? 0.28000 262.79100 59.18900 1.000 54.77000 298 ASN D CA 1
ATOM 10536 C C . ASN D 1 298 ? -1.08100 263.45000 59.35500 1.000 55.06000 298 ASN D C 1
ATOM 10537 O O . ASN D 1 298 ? -1.23300 264.65900 59.16700 1.000 50.84000 298 ASN D O 1
ATOM 10542 N N . ARG D 1 299 ? -2.06000 262.63300 59.72200 1.000 52.61000 299 ARG D N 1
ATOM 10543 C CA . ARG D 1 299 ? -3.42100 263.08500 59.96700 1.000 51.82000 299 ARG D CA 1
ATOM 10544 C C . ARG D 1 299 ? -3.47600 264.12100 61.10100 1.000 57.64000 299 ARG D C 1
ATOM 10545 O O . ARG D 1 299 ? -3.98100 265.22800 60.91200 1.000 61.01000 299 ARG D O 1
ATOM 10553 N N . GLU D 1 300 ? -2.93700 263.75800 62.26600 1.000 59.02000 300 GLU D N 1
ATOM 10554 C CA . GLU D 1 300 ? -2.94600 264.62500 63.45100 1.000 59.11000 300 GLU D CA 1
ATOM 10555 C C . GLU D 1 300 ? -2.29600 265.98400 63.21200 1.000 59.09000 300 GLU D C 1
ATOM 10556 O O . GLU D 1 300 ? -2.76200 266.99600 63.72900 1.000 65.39000 300 GLU D O 1
ATOM 10562 N N . VAL D 1 301 ? -1.20700 265.99800 62.45100 1.000 57.56000 301 VAL D N 1
ATOM 10563 C CA . VAL D 1 301 ? -0.52300 267.23900 62.11200 1.000 56.33000 301 VAL D CA 1
ATOM 10564 C C . VAL D 1 301 ? -1.42000 268.16200 61.29000 1.000 62.10000 301 VAL D C 1
ATOM 10565 O O . VAL D 1 301 ? -1.56600 269.34700 61.59300 1.000 63.80000 301 VAL D O 1
ATOM 10569 N N . LEU D 1 302 ? -2.02800 267.60500 60.25100 1.000 58.96000 302 LEU D N 1
ATOM 10570 C CA . LEU D 1 302 ? -2.85900 268.39300 59.35600 1.000 63.93000 302 LEU D CA 1
ATOM 10571 C C . LEU D 1 302 ? -4.19300 268.77900 60.00600 1.000 61.94000 302 LEU D C 1
ATOM 10572 O O . LEU D 1 302 ? -4.75900 269.82600 59.69400 1.000 61.49000 302 LEU D O 1
ATOM 10577 N N . LEU D 1 303 ? -4.68000 267.94900 60.92200 1.000 63.11000 303 LEU D N 1
ATOM 10578 C CA . LEU D 1 303 ? -5.92300 268.25700 61.61700 1.000 63.56000 303 LEU D CA 1
ATOM 10579 C C . LEU D 1 303 ? -5.74900 269.49800 62.48500 1.000 69.80000 303 LEU D C 1
ATOM 10580 O O . LEU D 1 303 ? -6.65900 270.31900 62.60400 1.000 71.34000 303 LEU D O 1
ATOM 10585 N N . GLU D 1 304 ? -4.56900 269.63200 63.08300 1.000 68.71000 304 GLU D N 1
ATOM 10586 C CA . GLU D 1 304 ? -4.26500 270.79600 63.90200 1.000 69.83000 304 GLU D CA 1
ATOM 10587 C C . GLU D 1 304 ? -3.91700 271.99200 63.02400 1.000 69.77000 304 GLU D C 1
ATOM 10588 O O . GLU D 1 304 ? -3.99600 273.14100 63.46400 1.000 73.29000 304 GLU D O 1
ATOM 10594 N N . ALA D 1 305 ? -3.51500 271.71700 61.78600 1.000 64.38000 305 ALA D N 1
ATOM 10595 C CA . ALA D 1 305 ? -3.23800 272.77600 60.82300 1.000 63.40000 305 ALA D CA 1
ATOM 10596 C C . ALA D 1 305 ? -4.54200 273.34500 60.25400 1.000 65.15000 305 ALA D C 1
ATOM 10597 O O . ALA D 1 305 ? -4.55300 274.42700 59.67300 1.000 64.33000 305 ALA D O 1
ATOM 10599 N N . LEU D 1 306 ? -5.63500 272.60700 60.42800 1.000 64.89000 306 LEU D N 1
ATOM 10600 C CA . LEU D 1 306 ? -6.94900 273.04000 59.95600 1.000 68.01000 306 LEU D CA 1
ATOM 10601 C C . LEU D 1 306 ? -7.75600 273.65000 61.10000 1.000 71.42000 306 LEU D C 1
ATOM 10602 O O . LEU D 1 306 ? -8.97200 273.83400 60.99500 1.000 64.53000 306 LEU D O 1
ATOM 10607 N N . SER D 1 307 ? -7.06400 273.97000 62.18900 1.000 68.08000 307 SER D N 1
ATOM 10608 C CA . SER D 1 307 ? -7.69900 274.54900 63.36700 1.000 70.37000 307 SER D CA 1
ATOM 10609 C C . SER D 1 307 ? -8.37000 275.92600 63.15500 1.000 69.18000 307 SER D C 1
ATOM 10610 O O . SER D 1 307 ? -9.42500 276.17100 63.74000 1.000 72.57000 307 SER D O 1
ATOM 10613 N N . PRO D 1 308 ? -7.78600 276.82000 62.32300 1.000 65.56000 308 PRO D N 1
ATOM 10614 C CA . PRO D 1 308 ? -8.45100 278.11700 62.10900 1.000 72.80000 308 PRO D CA 1
ATOM 10615 C C . PRO D 1 308 ? -9.88500 278.04800 61.57500 1.000 72.10000 308 PRO D C 1
ATOM 10616 O O . PRO D 1 308 ? -10.61900 279.02800 61.68400 1.000 74.16000 308 PRO D O 1
ATOM 10620 N N . LEU D 1 309 ? -10.26900 276.91900 60.99300 1.000 75.07000 309 LEU D N 1
ATOM 10621 C CA . LEU D 1 309 ? -11.58000 276.79400 60.36500 1.000 73.24000 309 LEU D CA 1
ATOM 10622 C C . LEU D 1 309 ? -12.71900 276.66700 61.38300 1.000 71.90000 309 LEU D C 1
ATOM 10623 O O . LEU D 1 309 ? -13.87200 276.94300 61.06000 1.000 71.94000 309 LEU D O 1
ATOM 10628 N N . GLY D 1 310 ? -12.39500 276.27300 62.61100 1.000 69.45000 310 GLY D N 1
ATOM 10629 C CA . GLY D 1 310 ? -13.40400 276.10100 63.64500 1.000 71.75000 310 GLY D CA 1
ATOM 10630 C C . GLY D 1 310 ? -13.34600 274.72600 64.27400 1.000 72.43000 310 GLY D C 1
ATOM 10631 O O . GLY D 1 310 ? -12.46900 273.93700 63.93600 1.000 76.23000 310 GLY D O 1
ATOM 10632 N N . LYS D 1 311 ? -14.28300 274.41500 65.16500 1.000 70.84000 311 LYS D N 1
ATOM 10633 C CA . LYS D 1 311 ? -14.15400 273.18900 65.95100 1.000 75.05000 311 LYS D CA 1
ATOM 10634 C C . LYS D 1 311 ? -14.68200 271.93500 65.23900 1.000 76.83000 311 LYS D C 1
ATOM 10635 O O . LYS D 1 311 ? -14.05300 270.87700 65.29500 1.000 83.07000 311 LYS D O 1
ATOM 10641 N N . GLY D 1 312 ? -15.82500 272.04900 64.57000 1.000 72.79000 312 GLY D N 1
ATOM 10642 C CA . GLY D 1 312 ? -16.41600 270.91000 63.88300 1.000 72.25000 312 GLY D CA 1
ATOM 10643 C C . GLY D 1 312 ? -16.30800 270.96500 62.36700 1.000 70.64000 312 GLY D C 1
ATOM 10644 O O . GLY D 1 312 ? -16.99200 270.22000 61.66100 1.000 70.57000 312 GLY D O 1
ATOM 10645 N N . ALA D 1 313 ? -15.43900 271.84200 61.87100 1.000 66.65000 313 ALA D N 1
ATOM 10646 C CA . ALA D 1 313 ? -15.32200 272.11200 60.43800 1.000 64.58000 313 ALA D CA 1
ATOM 10647 C C . ALA D 1 313 ? -14.71100 270.97200 59.61500 1.000 64.71000 313 ALA D C 1
ATOM 10648 O O . ALA D 1 313 ? -15.00400 270.83800 58.42500 1.000 63.69000 313 ALA D O 1
ATOM 10650 N N . VAL D 1 314 ? -13.86100 270.16000 60.23500 1.000 62.87000 314 VAL D N 1
ATOM 10651 C CA . VAL D 1 314 ? -13.16500 269.10700 59.50200 1.000 62.06000 314 VAL D CA 1
ATOM 10652 C C . VAL D 1 314 ? -13.72900 267.72200 59.79600 1.000 61.70000 314 VAL D C 1
ATOM 10653 O O . VAL D 1 314 ? -13.88800 267.33300 60.95000 1.000 59.90000 314 VAL D O 1
ATOM 10657 N N . LYS D 1 315 ? -14.02200 266.97500 58.73700 1.000 61.30000 315 LYS D N 1
ATOM 10658 C CA . LYS D 1 315 ? -14.48500 265.60300 58.88200 1.000 59.92000 315 LYS D CA 1
ATOM 10659 C C . LYS D 1 315 ? -13.56100 264.61700 58.16600 1.000 58.02000 315 LYS D C 1
ATOM 10660 O O . LYS D 1 315 ? -12.69600 265.01700 57.38600 1.000 55.36000 315 LYS D O 1
ATOM 10666 N N . GLY D 1 316 ? -13.75400 263.32900 58.43700 1.000 58.74000 316 GLY D N 1
ATOM 10667 C CA . GLY D 1 316 ? -12.93800 262.28600 57.84400 1.000 53.53000 316 GLY D CA 1
ATOM 10668 C C . GLY D 1 316 ? -11.92000 261.75700 58.84100 1.000 55.70000 316 GLY D C 1
ATOM 10669 O O . GLY D 1 316 ? -12.06100 261.95700 60.04500 1.000 53.53000 316 GLY D O 1
ATOM 10670 N N . GLY D 1 317 ? -10.88800 261.07900 58.35000 1.000 56.21000 317 GLY D N 1
ATOM 10671 C CA . GLY D 1 317 ? -9.91000 260.47300 59.23300 1.000 52.31000 317 GLY D CA 1
ATOM 10672 C C . GLY D 1 317 ? -10.36800 259.11300 59.72200 1.000 53.19000 317 GLY D C 1
ATOM 10673 O O . GLY D 1 317 ? -9.71500 258.49600 60.56400 1.000 53.26000 317 GLY D O 1
ATOM 10674 N N . GLU D 1 318 ? -11.51100 258.65300 59.22000 1.000 50.62000 318 GLU D N 1
ATOM 10675 C CA . GLU D 1 318 ? -11.99000 257.31600 59.54800 1.000 50.91000 318 GLU D CA 1
ATOM 10676 C C . GLU D 1 318 ? -11.32300 256.26300 58.66500 1.000 51.86000 318 GLU D C 1
ATOM 10677 O O . GLU D 1 318 ? -11.12600 255.12000 59.08000 1.000 50.91000 318 GLU D O 1
ATOM 10683 N N . GLY D 1 319 ? -10.98000 256.65500 57.44300 1.000 46.34000 319 GLY D N 1
ATOM 10684 C CA . GLY D 1 319 ? -10.41800 255.72800 56.48000 1.000 49.37000 319 GLY D CA 1
ATOM 10685 C C . GLY D 1 319 ? -9.87500 256.43400 55.25900 1.000 44.30000 319 GLY D C 1
ATOM 10686 O O . GLY D 1 319 ? -10.00900 257.65300 55.14000 1.000 48.09000 319 GLY D O 1
ATOM 10687 N N . ALA D 1 320 ? -9.32400 255.66300 54.32400 1.000 43.25000 320 ALA D N 1
ATOM 10688 C CA . ALA D 1 320 ? -8.63000 256.21500 53.16000 1.000 44.66000 320 ALA D CA 1
ATOM 10689 C C . ALA D 1 320 ? -7.52400 257.17600 53.60800 1.000 44.33000 320 ALA D C 1
ATOM 10690 O O . ALA D 1 320 ? -6.87100 256.93800 54.61900 1.000 42.44000 320 ALA D O 1
ATOM 10692 N N . ILE D 1 321 ? -7.30000 258.24800 52.85600 1.000 48.81000 321 ILE D N 1
ATOM 10693 C CA . ILE D 1 321 ? -6.22400 259.18000 53.18700 1.000 47.03000 321 ILE D CA 1
ATOM 10694 C C . ILE D 1 321 ? -6.67500 260.63500 53.10800 1.000 50.64000 321 ILE D C 1
ATOM 10695 O O . ILE D 1 321 ? -5.88000 261.53200 52.79700 1.000 49.81000 321 ILE D O 1
ATOM 10700 N N . TYR D 1 322 ? -7.94400 260.87600 53.42100 1.000 49.02000 322 TYR D N 1
ATOM 10701 C CA . TYR D 1 322 ? -8.52500 262.19200 53.17900 1.000 51.49000 322 TYR D CA 1
ATOM 10702 C C . TYR D 1 322 ? -9.13000 262.88400 54.40200 1.000 50.53000 322 TYR D C 1
ATOM 10703 O O . TYR D 1 322 ? -9.69000 262.24600 55.29600 1.000 46.13000 322 TYR D O 1
ATOM 10712 N N . LEU D 1 323 ? -8.98000 264.20500 54.41800 1.000 51.92000 323 LEU D N 1
ATOM 10713 C CA . LEU D 1 323 ? -9.67000 265.08100 55.35500 1.000 55.96000 323 LEU D CA 1
ATOM 10714 C C . LEU D 1 323 ? -10.59500 266.03100 54.58800 1.000 56.56000 323 LEU D C 1
ATOM 10715 O O . LEU D 1 323 ? -10.21700 266.57300 53.54400 1.000 55.93000 323 LEU D O 1
ATOM 10720 N N . TRP D 1 324 ? -11.80900 266.21800 55.09900 1.000 57.41000 324 TRP D N 1
ATOM 10721 C CA . TRP D 1 324 ? -12.83100 266.98700 54.39900 1.000 57.42000 324 TRP D CA 1
ATOM 10722 C C . TRP D 1 324 ? -13.24200 268.19500 55.24600 1.000 61.24000 324 TRP D C 1
ATOM 10723 O O . TRP D 1 324 ? -13.86700 268.04400 56.30000 1.000 57.80000 324 TRP D O 1
ATOM 10734 N N . ALA D 1 325 ? -12.88300 269.39000 54.78600 1.000 59.62000 325 ALA D N 1
ATOM 10735 C CA . ALA D 1 325 ? -13.01300 270.59000 55.60700 1.000 64.32000 325 ALA D CA 1
ATOM 10736 C C . ALA D 1 325 ? -13.83300 271.69600 54.94600 1.000 61.27000 325 ALA D C 1
ATOM 10737 O O . ALA D 1 325 ? -13.68800 271.95700 53.75000 1.000 61.01000 325 ALA D O 1
ATOM 10739 N N . LYS D 1 326 ? -14.67900 272.32500 55.75000 1.000 64.53000 326 LYS D N 1
ATOM 10740 C CA . LYS D 1 326 ? -15.47600 273.44500 55.21200 1.000 63.79000 326 LYS D CA 1
ATOM 10741 C C . LYS D 1 326 ? -14.68300 274.73600 55.37500 1.000 61.18000 326 LYS D C 1
ATOM 10742 O O . LYS D 1 326 ? -14.27300 275.03600 56.47900 1.000 59.71000 326 LYS D O 1
ATOM 10748 N N . LEU D 1 327 ? -14.52500 275.47200 54.27300 1.000 63.23000 327 LEU D N 1
ATOM 10749 C CA . LEU D 1 327 ? -13.88800 276.81600 54.22500 1.000 65.92000 327 LEU D CA 1
ATOM 10750 C C . LEU D 1 327 ? -14.92200 277.79400 54.75300 1.000 73.08000 327 LEU D C 1
ATOM 10751 O O . LEU D 1 327 ? -16.12700 277.47900 54.76800 1.000 72.93000 327 LEU D O 1
ATOM 10756 N N . PRO D 1 328 ? -14.66900 279.18900 55.21700 1.000 75.43000 328 PRO D N 1
ATOM 10757 C CA . PRO D 1 328 ? -15.59100 280.21300 55.72600 1.000 82.59000 328 PRO D CA 1
ATOM 10758 C C . PRO D 1 328 ? -16.79800 280.41100 54.80800 1.000 81.05000 328 PRO D C 1
ATOM 10759 O O . PRO D 1 328 ? -16.69800 280.20300 53.59600 1.000 79.70000 328 PRO D O 1
ATOM 10763 N N . ASP D 1 329 ? -17.91600 280.82700 55.39700 1.000 81.95000 329 ASP D N 1
ATOM 10764 C CA . ASP D 1 329 ? -19.21300 280.80000 54.72700 1.000 83.50000 329 ASP D CA 1
ATOM 10765 C C . ASP D 1 329 ? -19.29800 281.56800 53.40900 1.000 84.38000 329 ASP D C 1
ATOM 10766 O O . ASP D 1 329 ? -20.06800 281.18600 52.52700 1.000 86.01000 329 ASP D O 1
ATOM 10771 N N . LYS D 1 330 ? -18.52500 282.63900 53.26200 1.000 81.90000 330 LYS D N 1
ATOM 10772 C CA . LYS D 1 330 ? -18.60500 283.42700 52.03400 1.000 83.09000 330 LYS D CA 1
ATOM 10773 C C . LYS D 1 330 ? -17.60900 282.91200 50.99700 1.000 85.75000 330 LYS D C 1
ATOM 10774 O O . LYS D 1 330 ? -17.67800 283.28100 49.82200 1.000 88.08000 330 LYS D O 1
ATOM 10780 N N . TYR D 1 331 ? -16.72000 282.01600 51.42800 1.000 81.47000 331 TYR D N 1
ATOM 10781 C CA . TYR D 1 331 ? -15.67100 281.47600 50.52800 1.000 80.20000 331 TYR D CA 1
ATOM 10782 C C . TYR D 1 331 ? -16.16700 280.21000 49.82300 1.000 82.30000 331 TYR D C 1
ATOM 10783 O O . TYR D 1 331 ? -15.41400 279.24600 49.77900 1.000 83.19000 331 TYR D O 1
ATOM 10792 N N . MET D 1 332 ? -17.37800 280.22800 49.25700 1.000 82.67000 332 MET D N 1
ATOM 10793 C CA . MET D 1 332 ? -17.93700 279.04200 48.55200 1.000 78.64000 332 MET D CA 1
ATOM 10794 C C . MET D 1 332 ? -17.17700 278.81100 47.24800 1.000 79.14000 332 MET D C 1
ATOM 10795 O O . MET D 1 332 ? -17.46800 277.83900 46.56100 1.000 77.33000 332 MET D O 1
ATOM 10800 N N . ASP D 1 333 ? -16.28300 279.72900 46.90100 1.000 79.13000 333 ASP D N 1
ATOM 10801 C CA . ASP D 1 333 ? -15.47500 279.63000 45.69200 1.000 78.55000 333 ASP D CA 1
ATOM 10802 C C . ASP D 1 333 ? -14.10300 279.02800 45.97800 1.000 77.01000 333 ASP D C 1
ATOM 10803 O O . ASP D 1 333 ? -13.13500 279.74100 46.24000 1.000 74.33000 333 ASP D O 1
ATOM 10808 N N . ASP D 1 334 ? -14.05400 277.69100 45.92400 1.000 76.44000 334 ASP D N 1
ATOM 10809 C CA . ASP D 1 334 ? -12.84500 276.87900 46.24500 1.000 74.64000 334 ASP D CA 1
ATOM 10810 C C . ASP D 1 334 ? -11.66600 277.17900 45.31000 1.000 75.82000 334 ASP D C 1
ATOM 10811 O O . ASP D 1 334 ? -10.52700 277.29000 45.81900 1.000 76.82000 334 ASP D O 1
ATOM 10816 N N . PHE D 1 335 ? -11.91300 277.24600 44.00000 1.000 72.24000 335 PHE D N 1
ATOM 10817 C CA . PHE D 1 335 ? -10.83100 277.45800 43.00700 1.000 74.92000 335 PHE D CA 1
ATOM 10818 C C . PHE D 1 335 ? -9.99800 278.68700 43.36600 1.000 79.15000 335 PHE D C 1
ATOM 10819 O O . PHE D 1 335 ? -8.76800 278.61000 43.29800 1.000 76.34000 335 PHE D O 1
ATOM 10827 N N . LYS D 1 336 ? -10.66100 279.77900 43.73900 1.000 79.79000 336 LYS D N 1
ATOM 10828 C CA . LYS D 1 336 ? -9.94200 281.00200 44.07500 1.000 79.85000 336 LYS D CA 1
ATOM 10829 C C . LYS D 1 336 ? -9.14600 280.82100 45.35800 1.000 77.02000 336 LYS D C 1
ATOM 10830 O O . LYS D 1 336 ? -8.02900 281.32600 45.48800 1.000 78.04000 336 LYS D O 1
ATOM 10836 N N . VAL D 1 337 ? -9.72100 280.07800 46.29700 1.000 73.87000 337 VAL D N 1
ATOM 10837 C CA . VAL D 1 337 ? -9.05500 279.80300 47.56300 1.000 76.72000 337 VAL D CA 1
ATOM 10838 C C . VAL D 1 337 ? -7.83800 278.90500 47.35400 1.000 75.89000 337 VAL D C 1
ATOM 10839 O O . VAL D 1 337 ? -6.79100 279.11400 47.96800 1.000 71.42000 337 VAL D O 1
ATOM 10843 N N . VAL D 1 338 ? -7.96900 277.93800 46.45000 1.000 76.75000 338 VAL D N 1
ATOM 10844 C CA . VAL D 1 338 ? -6.89300 276.99400 46.16300 1.000 73.56000 338 VAL D CA 1
ATOM 10845 C C . VAL D 1 338 ? -5.74600 277.65700 45.40200 1.000 72.82000 338 VAL D C 1
ATOM 10846 O O . VAL D 1 338 ? -4.57800 277.45300 45.73100 1.000 75.44000 338 VAL D O 1
ATOM 10850 N N . HIS D 1 339 ? -6.07800 278.45900 44.39500 1.000 73.93000 339 HIS D N 1
ATOM 10851 C CA . HIS D 1 339 ? -5.06900 279.20100 43.64300 1.000 75.60000 339 HIS D CA 1
ATOM 10852 C C . HIS D 1 339 ? -4.32700 280.21100 44.51700 1.000 76.91000 339 HIS D C 1
ATOM 10853 O O . HIS D 1 339 ? -3.13100 280.44500 44.32700 1.000 77.14000 339 HIS D O 1
ATOM 10860 N N . TRP D 1 340 ? -5.03400 280.79300 45.48300 1.000 78.65000 340 TRP D N 1
ATOM 10861 C CA . TRP D 1 340 ? -4.43000 281.77000 46.38800 1.000 77.93000 340 TRP D CA 1
ATOM 10862 C C . TRP D 1 340 ? -3.53500 281.11100 47.44200 1.000 77.25000 340 TRP D C 1
ATOM 10863 O O . TRP D 1 340 ? -2.82200 281.78700 48.18200 1.000 79.67000 340 TRP D O 1
ATOM 10874 N N . LEU D 1 341 ? -3.50100 279.78600 47.45200 1.000 76.38000 341 LEU D N 1
ATOM 10875 C CA . LEU D 1 341 ? -2.65600 279.07800 48.39900 1.000 74.62000 341 LEU D CA 1
ATOM 10876 C C . LEU D 1 341 ? -1.42200 278.61500 47.63800 1.000 72.76000 341 LEU D C 1
ATOM 10877 O O . LEU D 1 341 ? -0.64800 277.78600 48.11100 1.000 78.44000 341 LEU D O 1
ATOM 10882 N N . GLY D 1 346 ? 2.35300 278.22500 50.17200 1.000 65.81000 346 GLY D N 1
ATOM 10883 C CA . GLY D 1 346 ? 2.51700 277.51700 48.91500 1.000 67.19000 346 GLY D CA 1
ATOM 10884 C C . GLY D 1 346 ? 2.14600 276.04900 49.02000 1.000 72.59000 346 GLY D C 1
ATOM 10885 O O . GLY D 1 346 ? 2.99000 275.17300 48.82400 1.000 73.80000 346 GLY D O 1
ATOM 10886 N N . VAL D 1 347 ? 0.88000 275.78100 49.33200 1.000 67.41000 347 VAL D N 1
ATOM 10887 C CA . VAL D 1 347 ? 0.37800 274.41500 49.44800 1.000 65.03000 347 VAL D CA 1
ATOM 10888 C C . VAL D 1 347 ? -0.77000 274.17900 48.46200 1.000 68.11000 347 VAL D C 1
ATOM 10889 O O . VAL D 1 347 ? -1.60500 275.06000 48.24700 1.000 68.46000 347 VAL D O 1
ATOM 10893 N N . VAL D 1 348 ? -0.81300 272.99000 47.86700 1.000 64.09000 348 VAL D N 1
ATOM 10894 C CA . VAL D 1 348 ? -1.85200 272.65600 46.89800 1.000 59.03000 348 VAL D CA 1
ATOM 10895 C C . VAL D 1 348 ? -2.94800 271.77800 47.50600 1.000 57.35000 348 VAL D C 1
ATOM 10896 O O . VAL D 1 348 ? -2.68300 270.68500 48.00400 1.000 51.10000 348 VAL D O 1
ATOM 10900 N N . LEU D 1 349 ? -4.17900 272.27000 47.48700 1.000 53.84000 349 LEU D N 1
ATOM 10901 C CA . LEU D 1 349 ? -5.31300 271.47300 47.93700 1.000 56.16000 349 LEU D CA 1
ATOM 10902 C C . LEU D 1 349 ? -6.22300 271.12900 46.75100 1.000 55.37000 349 LEU D C 1
ATOM 10903 O O . LEU D 1 349 ? -5.95600 271.52800 45.61500 1.000 50.56000 349 LEU D O 1
ATOM 10908 N N . ILE D 1 350 ? -7.28300 270.37400 47.02300 1.000 54.99000 350 ILE D N 1
ATOM 10909 C CA . ILE D 1 350 ? -8.25500 270.00100 46.00100 1.000 53.15000 350 ILE D CA 1
ATOM 10910 C C . ILE D 1 350 ? -9.57400 270.71700 46.24900 1.000 58.57000 350 ILE D C 1
ATOM 10911 O O . ILE D 1 350 ? -10.11200 270.64700 47.35300 1.000 56.83000 350 ILE D O 1
ATOM 10916 N N . PRO D 1 351 ? -10.08400 271.43800 45.23200 1.000 60.02000 351 PRO D N 1
ATOM 10917 C CA . PRO D 1 351 ? -11.37800 272.12100 45.36500 1.000 59.95000 351 PRO D CA 1
ATOM 10918 C C . PRO D 1 351 ? -12.51600 271.13000 45.60100 1.000 59.99000 351 PRO D C 1
ATOM 10919 O O . PRO D 1 351 ? -12.66100 270.17000 44.84100 1.000 60.08000 351 PRO D O 1
ATOM 10923 N N . GLY D 1 352 ? -13.29800 271.35500 46.65400 1.000 58.19000 352 GLY D N 1
ATOM 10924 C CA . GLY D 1 352 ? -14.38500 270.45900 47.01300 1.000 60.41000 352 GLY D CA 1
ATOM 10925 C C . GLY D 1 352 ? -15.60200 270.52200 46.10200 1.000 61.58000 352 GLY D C 1
ATOM 10926 O O . GLY D 1 352 ? -16.45100 269.63300 46.14100 1.000 56.56000 352 GLY D O 1
ATOM 10927 N N . SER D 1 353 ? -15.69200 271.57000 45.28600 1.000 63.28000 353 SER D N 1
ATOM 10928 C CA . SER D 1 353 ? -16.81100 271.73600 44.35400 1.000 65.20000 353 SER D CA 1
ATOM 10929 C C . SER D 1 353 ? -16.87600 270.60900 43.31600 1.000 63.58000 353 SER D C 1
ATOM 10930 O O . SER D 1 353 ? -17.96000 270.20100 42.88800 1.000 58.41000 353 SER D O 1
ATOM 10933 N N . SER D 1 354 ? -15.70900 270.10900 42.91900 1.000 60.77000 354 SER D N 1
ATOM 10934 C CA . SER D 1 354 ? -15.62300 269.02800 41.94700 1.000 61.63000 354 SER D CA 1
ATOM 10935 C C . SER D 1 354 ? -16.29600 267.75700 42.45400 1.000 61.50000 354 SER D C 1
ATOM 10936 O O . SER D 1 354 ? -16.70400 266.90100 41.67100 1.000 62.34000 354 SER D O 1
ATOM 10939 N N . SER D 1 355 ? -16.45100 267.65400 43.76600 1.000 58.77000 355 SER D N 1
ATOM 10940 C CA . SER D 1 355 ? -17.08100 266.48600 44.35200 1.000 56.09000 355 SER D CA 1
ATOM 10941 C C . SER D 1 355 ? -18.54400 266.78600 44.66900 1.000 58.99000 355 SER D C 1
ATOM 10942 O O . SER D 1 355 ? -19.21200 266.02300 45.37400 1.000 55.40000 355 SER D O 1
ATOM 10945 N N . GLY D 1 356 ? -19.03300 267.90000 44.12600 1.000 59.69000 356 GLY D N 1
ATOM 10946 C CA . GLY D 1 356 ? -20.42500 268.29700 44.26700 1.000 62.09000 356 GLY D CA 1
ATOM 10947 C C . GLY D 1 356 ? -20.72800 269.20700 45.44600 1.000 66.87000 356 GLY D C 1
ATOM 10948 O O . GLY D 1 356 ? -21.87400 269.62500 45.63800 1.000 69.68000 356 GLY D O 1
ATOM 10949 N N . CYS D 1 357 ? -19.70700 269.50500 46.24100 1.000 63.11000 357 CYS D N 1
ATOM 10950 C CA . CYS D 1 357 ? -19.90100 270.33300 47.45000 1.000 63.81000 357 CYS D CA 1
ATOM 10951 C C . CYS D 1 357 ? -19.01900 271.56800 47.37100 1.000 65.03000 357 CYS D C 1
ATOM 10952 O O . CYS D 1 357 ? -17.90400 271.50700 47.84500 1.000 62.71000 357 CYS D O 1
ATOM 10955 N N . PRO D 1 358 ? -19.51600 272.70600 46.85200 1.000 71.73000 358 PRO D N 1
ATOM 10956 C CA . PRO D 1 358 ? -18.71600 273.92200 46.78400 1.000 69.16000 358 PRO D CA 1
ATOM 10957 C C . PRO D 1 358 ? -18.61200 274.50900 48.19600 1.000 68.97000 358 PRO D C 1
ATOM 10958 O O . PRO D 1 358 ? -19.46800 274.28200 49.00300 1.000 68.37000 358 PRO D O 1
ATOM 10962 N N . GLY D 1 359 ? -17.53400 275.23500 48.46100 1.000 70.50000 359 GLY D N 1
ATOM 10963 C CA . GLY D 1 359 ? -17.33200 275.83000 49.79100 1.000 69.26000 359 GLY D CA 1
ATOM 10964 C C . GLY D 1 359 ? -16.47600 274.93000 50.65500 1.000 70.41000 359 GLY D C 1
ATOM 10965 O O . GLY D 1 359 ? -16.08100 275.37500 51.71400 1.000 68.30000 359 GLY D O 1
ATOM 10966 N N . TYR D 1 360 ? -16.19000 273.70900 50.19900 1.000 67.99000 360 TYR D N 1
ATOM 10967 C CA . TYR D 1 360 ? -15.36600 272.76200 50.98800 1.000 60.80000 360 TYR D CA 1
ATOM 10968 C C . TYR D 1 360 ? -14.03600 272.52200 50.28100 1.000 62.88000 360 TYR D C 1
ATOM 10969 O O . TYR D 1 360 ? -13.84900 272.97000 49.16500 1.000 62.47000 360 TYR D O 1
ATOM 10978 N N . VAL D 1 361 ? -13.13700 271.81000 50.94500 1.000 59.85000 361 VAL D N 1
ATOM 10979 C CA . VAL D 1 361 ? -11.83100 271.55300 50.37100 1.000 59.44000 361 VAL D CA 1
ATOM 10980 C C . VAL D 1 361 ? -11.30700 270.21700 50.90000 1.000 53.85000 361 VAL D C 1
ATOM 10981 O O . VAL D 1 361 ? -11.64300 269.80700 52.01000 1.000 55.98000 361 VAL D O 1
ATOM 10985 N N . ARG D 1 362 ? -10.53300 269.51300 50.07900 1.000 59.19000 362 ARG D N 1
ATOM 10986 C CA . ARG D 1 362 ? -10.02700 268.19500 50.45400 1.000 56.44000 362 ARG D CA 1
ATOM 10987 C C . ARG D 1 362 ? -8.53300 268.24400 50.73900 1.000 54.74000 362 ARG D C 1
ATOM 10988 O O . ARG D 1 362 ? -7.77500 268.91200 50.03500 1.000 53.58000 362 ARG D O 1
ATOM 10996 N N . VAL D 1 363 ? -8.12500 267.55600 51.79800 1.000 54.16000 363 VAL D N 1
ATOM 10997 C CA . VAL D 1 363 ? -6.72100 267.48400 52.16700 1.000 55.81000 363 VAL D CA 1
ATOM 10998 C C . VAL D 1 363 ? -6.25900 266.03100 52.20700 1.000 55.04000 363 VAL D C 1
ATOM 10999 O O . VAL D 1 363 ? -6.83800 265.20400 52.91600 1.000 54.58000 363 VAL D O 1
ATOM 11003 N N . SER D 1 364 ? -5.22000 265.71700 51.44400 1.000 54.27000 364 SER D N 1
ATOM 11004 C CA . SER D 1 364 ? -4.68800 264.35900 51.43400 1.000 57.62000 364 SER D CA 1
ATOM 11005 C C . SER D 1 364 ? -3.37700 264.28000 52.21600 1.000 54.94000 364 SER D C 1
ATOM 11006 O O . SER D 1 364 ? -2.43100 265.01300 51.92500 1.000 52.98000 364 SER D O 1
ATOM 11009 N N . PHE D 1 365 ? -3.32900 263.38200 53.20000 1.000 53.47000 365 PHE D N 1
ATOM 11010 C CA . PHE D 1 365 ? -2.16800 263.24200 54.08200 1.000 50.23000 365 PHE D CA 1
ATOM 11011 C C . PHE D 1 365 ? -1.37100 261.95700 53.86600 1.000 55.54000 365 PHE D C 1
ATOM 11012 O O . PHE D 1 365 ? -0.54700 261.58600 54.70800 1.000 50.75000 365 PHE D O 1
ATOM 11020 N N . GLY D 1 366 ? -1.62100 261.26700 52.76000 1.000 51.63000 366 GLY D N 1
ATOM 11021 C CA . GLY D 1 366 ? -0.97900 259.99000 52.53000 1.000 47.90000 366 GLY D CA 1
ATOM 11022 C C . GLY D 1 366 ? 0.28700 260.07100 51.70400 1.000 42.04000 366 GLY D C 1
ATOM 11023 O O . GLY D 1 366 ? 1.02900 259.09400 51.60400 1.000 45.90000 366 GLY D O 1
ATOM 11024 N N . GLY D 1 367 ? 0.55700 261.24300 51.13900 1.000 41.40000 367 GLY D N 1
ATOM 11025 C CA . GLY D 1 367 ? 1.60000 261.36500 50.13700 1.000 49.71000 367 GLY D CA 1
ATOM 11026 C C . GLY D 1 367 ? 2.92800 261.93600 50.59600 1.000 51.79000 367 GLY D C 1
ATOM 11027 O O . GLY D 1 367 ? 3.84900 262.06900 49.78500 1.000 49.68000 367 GLY D O 1
ATOM 11028 N N . LEU D 1 368 ? 3.03600 262.27500 51.88100 1.000 52.11000 368 LEU D N 1
ATOM 11029 C CA . LEU D 1 368 ? 4.24000 262.92600 52.40900 1.000 51.05000 368 LEU D CA 1
ATOM 11030 C C . LEU D 1 368 ? 4.86300 262.16300 53.58500 1.000 53.41000 368 LEU D C 1
ATOM 11031 O O . LEU D 1 368 ? 4.16300 261.48400 54.34200 1.000 50.68000 368 LEU D O 1
ATOM 11036 N N . ILE D 1 369 ? 6.17900 262.30200 53.73200 1.000 60.53000 369 ILE D N 1
ATOM 11037 C CA . ILE D 1 369 ? 6.96500 261.61500 54.76200 1.000 62.87000 369 ILE D CA 1
ATOM 11038 C C . ILE D 1 369 ? 7.48400 262.53800 55.86400 1.000 72.04000 369 ILE D C 1
ATOM 11039 O O . ILE D 1 369 ? 8.68100 262.83200 55.89800 1.000 76.73000 369 ILE D O 1
ATOM 11044 N N . GLU D 1 370 ? 6.61200 262.97900 56.77200 1.000 67.06000 370 GLU D N 1
ATOM 11045 C CA . GLU D 1 370 ? 6.99600 263.95300 57.81300 1.000 70.11000 370 GLU D CA 1
ATOM 11046 C C . GLU D 1 370 ? 7.65400 265.20000 57.19700 1.000 72.39000 370 GLU D C 1
ATOM 11047 O O . GLU D 1 370 ? 8.34600 265.96400 57.87000 1.000 74.16000 370 GLU D O 1
ATOM 11053 N N . LYS D 1 371 ? 7.45700 265.35200 55.89100 1.000 72.32000 371 LYS D N 1
ATOM 11054 C CA . LYS D 1 371 ? 7.60300 266.60200 55.16900 1.000 67.82000 371 LYS D CA 1
ATOM 11055 C C . LYS D 1 371 ? 6.21100 267.20600 55.16700 1.000 66.70000 371 LYS D C 1
ATOM 11056 O O . LYS D 1 371 ? 5.95500 268.28500 54.62500 1.000 64.93000 371 LYS D O 1
ATOM 11062 N N . ASP D 1 372 ? 5.31500 266.44400 55.77900 1.000 64.65000 372 ASP D N 1
ATOM 11063 C CA . ASP D 1 372 ? 3.93600 266.81800 55.99000 1.000 65.12000 372 ASP D CA 1
ATOM 11064 C C . ASP D 1 372 ? 3.81700 267.94500 57.01100 1.000 65.99000 372 ASP D C 1
ATOM 11065 O O . ASP D 1 372 ? 2.79600 268.62700 57.07300 1.000 66.23000 372 ASP D O 1
ATOM 11070 N N . CYS D 1 373 ? 4.85600 268.12500 57.82600 1.000 67.52000 373 CYS D N 1
ATOM 11071 C CA . CYS D 1 373 ? 4.85400 269.19300 58.82100 1.000 67.76000 373 CYS D CA 1
ATOM 11072 C C . CYS D 1 373 ? 5.32900 270.51000 58.21600 1.000 68.44000 373 CYS D C 1
ATOM 11073 O O . CYS D 1 373 ? 5.03200 271.58200 58.74100 1.000 72.61000 373 CYS D O 1
ATOM 11076 N N . ARG D 1 374 ? 6.05800 270.43200 57.10800 1.000 64.84000 374 ARG D N 1
ATOM 11077 C CA . ARG D 1 374 ? 6.40400 271.63400 56.36500 1.000 66.84000 374 ARG D CA 1
ATOM 11078 C C . ARG D 1 374 ? 5.19600 272.00300 55.51300 1.000 69.49000 374 ARG D C 1
ATOM 11079 O O . ARG D 1 374 ? 5.02800 273.15300 55.10600 1.000 68.85000 374 ARG D O 1
ATOM 11087 N N . ALA D 1 375 ? 4.34400 271.00800 55.28100 1.000 67.02000 375 ALA D N 1
ATOM 11088 C CA . ALA D 1 375 ? 3.08300 271.19100 54.57400 1.000 66.34000 375 ALA D CA 1
ATOM 11089 C C . ALA D 1 375 ? 2.09300 271.88000 55.50700 1.000 67.32000 375 ALA D C 1
ATOM 11090 O O . ALA D 1 375 ? 1.13700 272.51500 55.06100 1.000 68.69000 375 ALA D O 1
ATOM 11092 N N . ALA D 1 376 ? 2.34400 271.75900 56.80800 1.000 68.57000 376 ALA D N 1
ATOM 11093 C CA . ALA D 1 376 ? 1.56600 272.45800 57.82700 1.000 72.20000 376 ALA D CA 1
ATOM 11094 C C . ALA D 1 376 ? 1.87600 273.96200 57.82800 1.000 73.74000 376 ALA D C 1
ATOM 11095 O O . ALA D 1 376 ? 1.58000 274.66700 58.78900 1.000 79.06000 376 ALA D O 1
ATOM 11097 N N . ALA D 1 377 ? 2.51100 274.42700 56.75300 1.000 76.46000 377 ALA D N 1
ATOM 11098 C CA . ALA D 1 377 ? 2.63100 275.84900 56.44400 1.000 72.77000 377 ALA D CA 1
ATOM 11099 C C . ALA D 1 377 ? 1.35500 276.31600 55.74800 1.000 76.58000 377 ALA D C 1
ATOM 11100 O O . ALA D 1 377 ? 1.35900 277.29300 54.99800 1.000 77.32000 377 ALA D O 1
ATOM 11102 N N . GLU D 1 378 ? 0.27100 275.58100 55.98400 1.000 75.89000 378 GLU D N 1
ATOM 11103 C CA . GLU D 1 378 ? -1.02600 275.85700 55.38700 1.000 73.31000 378 GLU D CA 1
ATOM 11104 C C . GLU D 1 378 ? -1.67500 276.98200 56.18300 1.000 77.73000 378 GLU D C 1
ATOM 11105 O O . GLU D 1 378 ? -2.61300 276.75500 56.95200 1.000 77.52000 378 GLU D O 1
ATOM 11111 N N . ARG D 1 379 ? -1.10600 278.17800 56.01800 1.000 78.91000 379 ARG D N 1
ATOM 11112 C CA . ARG D 1 379 ? -1.50100 279.42200 56.69600 1.000 81.03000 379 ARG D CA 1
ATOM 11113 C C . ARG D 1 379 ? -2.96200 279.51600 57.16200 1.000 82.51000 379 ARG D C 1
ATOM 11114 O O . ARG D 1 379 ? -3.20400 279.65400 58.36400 1.000 83.24000 379 ARG D O 1
ATOM 11122 N N . LEU D 1 380 ? -3.91400 279.41000 56.23300 1.000 77.78000 380 LEU D N 1
ATOM 11123 C CA . LEU D 1 380 ? -5.32900 279.67100 56.50900 1.000 75.32000 380 LEU D CA 1
ATOM 11124 C C . LEU D 1 380 ? -5.52700 280.92700 57.35000 1.000 79.64000 380 LEU D C 1
ATOM 11125 O O . LEU D 1 380 ? -6.16900 280.88300 58.40300 1.000 75.85000 380 LEU D O 1
ATOM 11130 N N . ARG D 1 381 ? -4.96600 282.04000 56.88500 1.000 82.36000 381 ARG D N 1
ATOM 11131 C CA . ARG D 1 381 ? -5.18400 283.32800 57.53100 1.000 79.23000 381 ARG D CA 1
ATOM 11132 C C . ARG D 1 381 ? -6.56000 283.88100 57.15600 1.000 83.22000 381 ARG D C 1
ATOM 11133 O O . ARG D 1 381 ? -7.01400 283.73600 56.01600 1.000 80.76000 381 ARG D O 1
ATOM 11141 N N . LYS D 1 382 ? -7.22700 284.50100 58.12600 1.000 80.40000 382 LYS D N 1
ATOM 11142 C CA . LYS D 1 382 ? -8.54900 285.08000 57.90500 1.000 77.75000 382 LYS D CA 1
ATOM 11143 C C . LYS D 1 382 ? -8.80100 286.26700 58.83800 1.000 70.77000 382 LYS D C 1
ATOM 11144 O O . LYS D 1 382 ? -8.47200 287.41100 58.51900 1.000 62.44000 382 LYS D O 1
#